Protein 6VYI (pdb70)

Foldseek 3Di:
DDPDDDADDCPDQVRPNPPPPVVVVVVVVVLCVVCVVVLVVCCVVVVVDPPPPPVVVVCVVDPVAQVLVVLLVCVVVLLVQLLVLLLVVLPPDQDPVRSVVSLVVSLVCLQPVLLCVLLPDDRYALVSSLVSNVLSVLVSLQSLLVVVVLVVLSVVCVVVVVVVFDHRSVQSDPVNSVVSSLALFSHDDGDFDFDDAQPVVLLVVLVVLLSSLVVVLVCLCVPQPVVLLVVPLDAPVPDDPVVNVVSCVSRLPSLLVSVVSVQCSPQPSVNVSSCSVGGRPPSQQFDPLLQPLFVVSNVCTRGVRVNVSCVPRQQVVCVVVDHDNVVSVVVVLVVVLVSVCSSLCSSLVHDPCQLVVLSVVVVVLRVVLVPPDDRVRSSVSVVVCSSCGRSVSSVSSVSNSVSVPD/DDPDDDADDCPDQVRPNPPPPVVVVVVVVVLCVVCVVVLVVCCVVVVVDPPPPPVVVVCVVDPVAQVLVVLLVCVVVLLVQLLVLLLVVLPPDQDPVRSVVSLVVSLVCLQPVLLCVLLPDDRYALVSSLVSNVLSVLVSLQSLLVVVVLVVLSVVCVVVVVVVFDHRSVQSDPVNSVVSSLALFSHDDGDFDFDDAQPVVLLVVLVVLLSSLVVVLVCLCVPQPVVLLVVPLDAPVPDDPVVNVVSCVSRLPSLLVSVVSVQCSPQPSVNVSSCSVGGRPPSQQFDPLLQPLFVVSNVCTRGVRVNVSCVPRQQVVCVVVDHDNVVSVVVVLVVVLVSVCSSLCSSLVHDPCQLVVLSVVVVVLRVVLVPPDDRVRSSVSVVVCSSCGRSVSSVSSVSNSVSVPD

InterPro domains:
  IPR004299 Membrane bound O-acyl transferase, MBOAT [PF03062] (155-474)
  IPR014371 Sterol O-acyltransferase, ACAT/DAG/ARE types [PIRSF000439] (67-479)
  IPR014371 Sterol O-acyltransferase, ACAT/DAG/ARE types [PTHR10408] (58-481)
  IPR027251 Diacylglycerol O-acyltransferase 1 [PIRSF500231] (67-482)

Organism: Homo sapiens (NCBI:txid9606)

Sequence (812 aa):
LRCHRLQDSLFSSDSGFSNYRGILNWCVVMLILSNARLFLENLIKYGILVDPIQVVSLFLKDPYSWPAPCLVIAANVFAVAAFQVEKRLAVGALTEQAGLLLHVANLATILCFPAAVVLLVESITPVGSLLALMAHTILFLKLFSYRDVNSWCRRARAKAASAHTVSYPDNLTYRDLYYFLFAPTLCYELNFPRSPRIRKRFLLRRILEMLFFTQLQVGLIQQWMVPTIQNSMKPFKDMDYSRIIERLLKLAVPNHLIWLIFFYWLFHSCLNAVAELMQFGDREFYRDWWNSESVTYFWQNWNIPVHKWCIRHFYKPMLRRGSSKWMARTGVFLASAFFHEYLVSVPLRMFRLWAFTGMMAQIPLAWFVGRFFQGNYGNAAVWLSLIIGQPIAVLMYVHDYYVLNYLRCHRLQDSLFSSDSGFSNYRGILNWCVVMLILSNARLFLENLIKYGILVDPIQVVSLFLKDPYSWPAPCLVIAANVFAVAAFQVEKRLAVGALTEQAGLLLHVANLATILCFPAAVVLLVESITPVGSLLALMAHTILFLKLFSYRDVNSWCRRARAKAASAHTVSYPDNLTYRDLYYFLFAPTLCYELNFPRSPRIRKRFLLRRILEMLFFTQLQVGLIQQWMVPTIQNSMKPFKDMDYSRIIERLLKLAVPNHLIWLIFFYWLFHSCLNAVAELMQFGDREFYRDWWNSESVTYFWQNWNIPVHKWCIRHFYKPMLRRGSSKWMARTGVFLASAFFHEYLVSVPLRMFRLWAFTGMMAQIPLAWFVGRFFQGNYGNAAVWLSLIIGQPIAVLMYVHDYYVLNY

Secondary structure (DSSP, 8-state):
--S------TTSGGG-----TTHHHHHHHHHHHHHHHHHHHHHHHHHTS-HHHHHHHHHHHSTTSSHHHHHHHHHHHHHHHHHHHHHHHTTTSS-HHHHHHHHHHHHHHHHHHHHHHHHT-SS--HHHHHHHHHHHHHHHHHHHHHHHHHHHHHHHHHHHTT-----STT---HHHHHHHHTSS-SS--SS----S---HHHHHHHHHHHHHHHHHHHHHIIIIIHHHHHHT---TTTS-HHHHHHHHHHHHHHHHHHHHHHHHIIIIIIHHHHHHHTT----------TT-SSHHHHHTTSSHHHHHHHIIIIIHHHHHSS--HHHHHHHHHHHHHHHHHHHHTTTT-----HHHHHHHHHHHHHHHHHHH--HHHHHHHHHHHHHTTTHHHHHHHHHHHHHTT-/--S------TTSGGG-----TTHHHHHHHHHHHHHHHHHHHHHHHHHTS-HHHHHHHHHHHSTTSSHHHHHHHHHHHHHHHHHHHHHHHTTTSS-HHHHHHHHHHHHHHHHHHHHHHHHT-SS--HHHHHHHHHHHHHHHHHHHHHHHHHHHHHHHHHHHTT-----STT---HHHHHHHHTSS-SS--SS----S---HHHHHHHHHHHHHHHHHHHHHIIIIIHHHHHHT---TTTS-HHHHHHHHHHHHHHHHHHHHHHHHIIIIIIHHHHHHHTT----------TT-SSHHHHHTTSSHHHHHHHIIIIIHHHHHSS--HHHHHHHHHHHHHHHHHHHHTTTT-----HHHHHHHHHHHHHHHHHHH--HHHHHHHHHHHHHTTTHHHHHHHHHHHHHTT-

Nearest PDB structures (foldseek):
  8esm-assembly1_A  TM=9.945E-01  e=7.321E-53  Homo sapiens
  6vz1-assembly1_B  TM=9.970E-01  e=2.046E-52  Homo sapiens
  6vp0-assembly1_E  TM=9.906E-01  e=4.672E-51  Homo sapiens
  6vum-assembly1_A  TM=7.685E-01  e=9.553E-13  Homo sapiens
  6l47-assembly1_B  TM=7.567E-01  e=2.042E-12  Homo sapiens

B-factor: mean 53.52, std 20.08, range [26.06, 121.38]

GO terms:
  GO:0004144 diacylglycerol O-acyltransferase activity (F, IDA)
  GO:0019432 triglyceride biosynthetic process (P, IDA)
  GO:0016020 membrane (C, IDA)
  GO:0046339 diacylglycerol metabolic process (P, IDA)
  GO:0006640 monoacylglycerol biosynthetic process (P, IDA)
  GO:0004144 diacylglycerol O-acyltransferase activity (F, EXP)
  GO:0050252 retinol O-fatty-acyltransferase activity (F, EXP)
  GO:0016746 acyltransferase activity (F, TAS)
  GO:0004144 diacylglycerol O-acyltransferase activity (F, TAS)
  GO:0006641 triglyceride metabolic process (P, TAS)
  GO:0035579 specific granule membrane (C, TAS)
  GO:0005789 endoplasmic reticulum membrane (C, TAS)
  GO:0005886 plasma membrane (C, TAS)
  GO:0042802 identical protein binding (F, IPI)
  GO:0005515 protein binding (F, IPI)
  GO:0034379 very-low-density lipoprotein particle assembly (P, IMP)
  GO:0006869 lipid transport (P, IMP)

Structure (mmCIF, N/CA/C/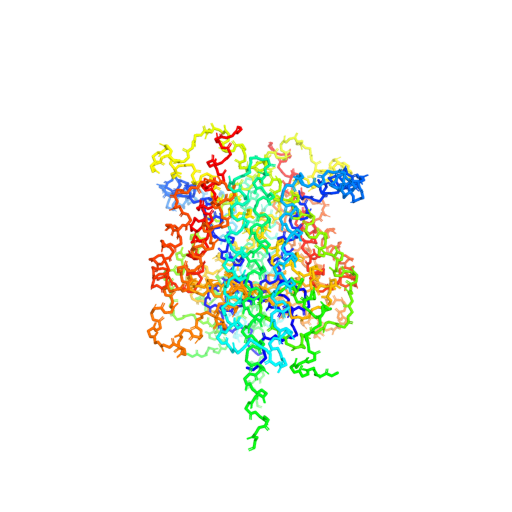O backbone):
data_6VYI
#
_entry.id   6VYI
#
_cell.length_a   1.00
_cell.length_b   1.00
_cell.length_c   1.00
_cell.angle_alpha   90.00
_cell.angle_beta   90.00
_cell.angle_gamma   90.00
#
_symmetry.space_group_name_H-M   'P 1'
#
loop_
_entity.id
_entity.type
_entity.pdbx_description
1 polymer 'Diacylglycerol O-acyltransferase 1'
2 non-polymer '[(2~{R})-1-[2-azanylethoxy(oxidanyl)phosphoryl]oxy-3-hexadecanoyloxy-propan-2-yl] (~{Z})-octadec-9-enoate'
#
loop_
_atom_site.group_PDB
_atom_site.id
_atom_site.type_symbol
_atom_site.label_atom_id
_atom_site.label_alt_id
_atom_site.label_comp_id
_atom_site.label_asym_id
_atom_site.label_entity_id
_atom_site.label_seq_id
_atom_site.pdbx_PDB_ins_code
_atom_site.Cartn_x
_atom_site.Cartn_y
_atom_site.Cartn_z
_atom_site.occupancy
_atom_site.B_iso_or_equiv
_atom_site.auth_seq_id
_atom_site.auth_comp_id
_atom_site.auth_asym_id
_atom_site.auth_atom_id
_atom_site.pdbx_PDB_model_num
ATOM 1 N N . LEU A 1 66 ? 84.291 92.430 79.371 1.00 76.44 66 LEU A N 1
ATOM 2 C CA . LEU A 1 66 ? 85.391 91.603 78.886 1.00 76.44 66 LEU A CA 1
ATOM 3 C C . LEU A 1 66 ? 85.586 90.397 79.798 1.00 76.44 66 LEU A C 1
ATOM 4 O O . LEU A 1 66 ? 84.749 89.498 79.836 1.00 76.44 66 LEU A O 1
ATOM 9 N N . ARG A 1 67 ? 86.698 90.390 80.531 1.00 72.69 67 ARG A N 1
ATOM 10 C CA . ARG A 1 67 ? 86.997 89.354 81.517 1.00 72.69 67 ARG A CA 1
ATOM 11 C C . ARG A 1 67 ? 87.290 90.061 82.829 1.00 72.69 67 ARG A C 1
ATOM 12 O O . ARG A 1 67 ? 88.262 90.815 82.923 1.00 72.69 67 ARG A O 1
ATOM 20 N N . CYS A 1 68 ? 86.455 89.822 83.836 1.00 59.05 68 CYS A N 1
ATOM 21 C CA . CYS A 1 68 ? 86.576 90.561 85.082 1.00 59.05 68 CYS A CA 1
ATOM 22 C C . CYS A 1 68 ? 87.799 90.167 85.898 1.00 59.05 68 CYS A C 1
ATOM 23 O O . CYS A 1 68 ? 88.110 90.855 86.873 1.00 59.05 68 CYS A O 1
ATOM 26 N N . HIS A 1 69 ? 88.506 89.103 85.528 1.00 49.67 69 HIS A N 1
ATOM 27 C CA . HIS A 1 69 ? 89.631 88.607 86.313 1.00 49.67 69 HIS A CA 1
ATOM 28 C C . HIS A 1 69 ? 90.856 88.473 85.423 1.00 49.67 69 HIS A C 1
ATOM 29 O O . HIS A 1 69 ? 90.883 87.631 84.522 1.00 49.67 69 HIS A O 1
ATOM 36 N N . ARG A 1 70 ? 91.865 89.290 85.683 1.00 47.41 70 ARG A N 1
ATOM 37 C CA . ARG A 1 70 ? 93.148 89.168 85.017 1.00 47.41 70 ARG A CA 1
ATOM 38 C C . ARG A 1 70 ? 94.051 88.271 85.854 1.00 47.41 70 ARG A C 1
ATOM 39 O O . ARG A 1 70 ? 93.601 87.601 86.782 1.00 47.41 70 ARG A O 1
ATOM 47 N N . LEU A 1 71 ? 95.336 88.247 85.534 1.00 42.35 71 LEU A N 1
ATOM 48 C CA . LEU A 1 71 ? 96.331 87.494 86.287 1.00 42.35 71 LEU A CA 1
ATOM 49 C C . LEU A 1 71 ? 97.382 88.500 86.736 1.00 42.35 71 LEU A C 1
ATOM 50 O O . LEU A 1 71 ? 98.334 88.783 86.008 1.00 42.35 71 LEU A O 1
ATOM 55 N N . GLN A 1 72 ? 97.202 89.053 87.935 1.00 40.29 72 GLN A N 1
ATOM 56 C CA . GLN A 1 72 ? 98.072 90.116 88.418 1.00 40.29 72 GLN A CA 1
ATOM 57 C C . GLN A 1 72 ? 98.488 89.883 89.860 1.00 40.29 72 GLN A C 1
ATOM 58 O O . GLN A 1 72 ? 98.266 88.802 90.404 1.00 40.29 72 GLN A O 1
ATOM 64 N N . ASP A 1 73 ? 99.104 90.883 90.481 1.00 40.15 73 ASP A N 1
ATOM 65 C CA . ASP A 1 73 ? 99.628 90.762 91.830 1.00 40.15 73 ASP A CA 1
ATOM 66 C C . ASP A 1 73 ? 99.131 91.910 92.691 1.00 40.15 73 ASP A C 1
ATOM 67 O O . ASP A 1 73 ? 98.751 92.970 92.194 1.00 40.15 73 ASP A O 1
ATOM 72 N N . SER A 1 74 ? 99.131 91.682 93.997 1.00 31.88 74 SER A N 1
ATOM 73 C CA . SER A 1 74 ? 98.728 92.719 94.924 1.00 31.88 74 SER A CA 1
ATOM 74 C C . SER A 1 74 ? 99.733 93.856 94.889 1.00 31.88 74 SER A C 1
ATOM 75 O O . SER A 1 74 ? 100.918 93.653 94.640 1.00 31.88 74 SER A O 1
ATOM 78 N N . LEU A 1 75 ? 99.250 95.067 95.146 1.00 27.64 75 LEU A N 1
ATOM 79 C CA . LEU A 1 75 ? 100.107 96.235 95.008 1.00 27.64 75 LEU A CA 1
ATOM 80 C C . LEU A 1 75 ? 101.252 96.226 96.006 1.00 27.64 75 LEU A C 1
ATOM 81 O O . LEU A 1 75 ? 102.351 96.679 95.682 1.00 27.64 75 LEU A O 1
ATOM 86 N N . PHE A 1 76 ? 101.032 95.716 97.209 1.00 29.37 76 PHE A N 1
ATOM 87 C CA . PHE A 1 76 ? 102.097 95.675 98.196 1.00 29.37 76 PHE A CA 1
ATOM 88 C C . PHE A 1 76 ? 103.102 94.569 97.940 1.00 29.37 76 PHE A C 1
ATOM 89 O O . PHE A 1 76 ? 104.081 94.471 98.677 1.00 29.37 76 PHE A O 1
ATOM 97 N N . SER A 1 77 ? 102.886 93.727 96.942 1.00 33.88 77 SER A N 1
ATOM 98 C CA . SER A 1 77 ? 103.795 92.621 96.714 1.00 33.88 77 SER A CA 1
ATOM 99 C C . SER A 1 77 ? 105.064 93.106 96.038 1.00 33.88 77 SER A C 1
ATOM 100 O O . SER A 1 77 ? 105.079 94.133 95.360 1.00 33.88 77 SER A O 1
ATOM 103 N N . SER A 1 78 ? 106.141 92.350 96.234 1.00 40.07 78 SER A N 1
ATOM 104 C CA . SER A 1 78 ? 107.425 92.742 95.674 1.00 40.07 78 SER A CA 1
ATOM 105 C C . SER A 1 78 ? 107.392 92.698 94.157 1.00 40.07 78 SER A C 1
ATOM 106 O O . SER A 1 78 ? 107.766 93.665 93.486 1.00 40.07 78 SER A O 1
ATOM 109 N N . ASP A 1 79 ? 106.934 91.591 93.600 1.00 41.85 79 ASP A N 1
ATOM 110 C CA . ASP A 1 79 ? 106.950 91.376 92.165 1.00 41.85 79 ASP A CA 1
ATOM 111 C C . ASP A 1 79 ? 105.850 92.118 91.437 1.00 41.85 79 ASP A C 1
ATOM 112 O O . ASP A 1 79 ? 105.580 91.809 90.274 1.00 41.85 79 ASP A O 1
ATOM 117 N N . SER A 1 80 ? 105.206 93.086 92.079 1.00 35.59 80 SER A N 1
ATOM 118 C CA . SER A 1 80 ? 104.167 93.854 91.412 1.00 35.59 80 SER A CA 1
ATOM 119 C C . SER A 1 80 ? 104.712 95.106 90.751 1.00 35.59 80 SER A C 1
ATOM 120 O O . SER A 1 80 ? 104.255 95.483 89.668 1.00 35.59 80 SER A O 1
ATOM 123 N N . GLY A 1 81 ? 105.677 95.758 91.386 1.00 34.59 81 GLY A N 1
ATOM 124 C CA . GLY A 1 81 ? 106.251 96.968 90.843 1.00 34.59 81 GLY A CA 1
ATOM 125 C C . GLY A 1 81 ? 105.251 98.097 90.770 1.00 34.59 81 GLY A C 1
ATOM 126 O O . GLY A 1 81 ? 105.076 98.712 89.716 1.00 34.59 81 GLY A O 1
ATOM 127 N N . PHE A 1 82 ? 104.575 98.380 91.879 1.00 29.01 82 PHE A N 1
ATOM 128 C CA . PHE A 1 82 ? 103.614 99.477 91.877 1.00 29.01 82 PHE A CA 1
ATOM 129 C C . PHE A 1 82 ? 104.316 100.816 92.077 1.00 29.01 82 PHE A C 1
ATOM 130 O O . PHE A 1 82 ? 104.345 101.658 91.173 1.00 29.01 82 PHE A O 1
ATOM 138 N N . SER A 1 83 ? 104.908 101.013 93.253 1.00 31.65 83 SER A N 1
ATOM 139 C CA . SER A 1 83 ? 105.703 102.196 93.563 1.00 31.65 83 SER A CA 1
ATOM 140 C C . SER A 1 83 ? 104.957 103.489 93.230 1.00 31.65 83 SER A C 1
ATOM 141 O O . SER A 1 83 ? 105.329 104.235 92.328 1.00 31.65 83 SER A O 1
ATOM 144 N N . ASN A 1 84 ? 103.853 103.712 93.931 1.00 28.68 84 ASN A N 1
ATOM 145 C CA . ASN A 1 84 ? 103.135 104.984 93.900 1.00 28.68 84 ASN A CA 1
ATOM 146 C C . ASN A 1 84 ? 102.651 105.313 95.299 1.00 28.68 84 ASN A C 1
ATOM 147 O O . ASN A 1 84 ? 101.494 105.668 95.515 1.00 28.68 84 ASN A O 1
ATOM 152 N N . TYR A 1 85 ? 103.535 105.166 96.277 1.00 28.48 85 TYR A N 1
ATOM 153 C CA . TYR A 1 85 ? 103.160 105.262 97.678 1.00 28.48 85 TYR A CA 1
ATOM 154 C C . TYR A 1 85 ? 103.201 106.682 98.210 1.00 28.48 85 TYR A C 1
ATOM 155 O O . TYR A 1 85 ? 103.393 106.877 99.412 1.00 28.48 85 TYR A O 1
ATOM 164 N N . ARG A 1 86 ? 103.022 107.682 97.361 1.00 29.89 86 ARG A N 1
ATOM 165 C CA . ARG A 1 86 ? 102.867 109.043 97.856 1.00 29.89 86 ARG A CA 1
ATOM 166 C C . ARG A 1 86 ? 101.521 109.135 98.540 1.00 29.89 86 ARG A C 1
ATOM 167 O O . ARG A 1 86 ? 100.500 109.344 97.895 1.00 29.89 86 ARG A O 1
ATOM 175 N N . GLY A 1 87 ? 101.517 109.052 99.855 1.00 29.20 87 GLY A N 1
ATOM 176 C CA . GLY A 1 87 ? 100.285 108.904 100.587 1.00 29.20 87 GLY A CA 1
ATOM 177 C C . GLY A 1 87 ? 100.607 108.065 101.790 1.00 29.20 87 GLY A C 1
ATOM 178 O O . GLY A 1 87 ? 99.884 108.060 102.784 1.00 29.20 87 GLY A O 1
ATOM 179 N N . ILE A 1 88 ? 101.722 107.349 101.700 1.00 30.98 88 ILE A N 1
ATOM 180 C CA . ILE A 1 88 ? 102.403 106.919 102.904 1.00 30.98 88 ILE A CA 1
ATOM 181 C C . ILE A 1 88 ? 103.269 108.044 103.433 1.00 30.98 88 ILE A C 1
ATOM 182 O O . ILE A 1 88 ? 103.699 108.000 104.586 1.00 30.98 88 ILE A O 1
ATOM 187 N N . LEU A 1 89 ? 103.541 109.052 102.608 1.00 32.33 89 LEU A N 1
ATOM 188 C CA . LEU A 1 89 ? 104.172 110.273 103.087 1.00 32.33 89 LEU A CA 1
ATOM 189 C C . LEU A 1 89 ? 103.142 111.211 103.686 1.00 32.33 89 LEU A C 1
ATOM 190 O O . LEU A 1 89 ? 103.306 111.680 104.813 1.00 32.33 89 LEU A O 1
ATOM 195 N N . ASN A 1 90 ? 102.076 111.502 102.944 1.00 32.21 90 ASN A N 1
ATOM 196 C CA . ASN A 1 90 ? 101.010 112.317 103.502 1.00 32.21 90 ASN A CA 1
ATOM 197 C C . ASN A 1 90 ? 100.475 111.721 104.788 1.00 32.21 90 ASN A C 1
ATOM 198 O O . ASN A 1 90 ? 100.033 112.455 105.669 1.00 32.21 90 ASN A O 1
ATOM 203 N N . TRP A 1 91 ? 100.516 110.401 104.928 1.00 32.67 91 TRP A N 1
ATOM 204 C CA . TRP A 1 91 ? 100.093 109.808 106.186 1.00 32.67 91 TRP A CA 1
ATOM 205 C C . TRP A 1 91 ? 101.051 110.164 107.307 1.00 32.67 91 TRP A C 1
ATOM 206 O O . TRP A 1 91 ? 100.622 110.483 108.417 1.00 32.67 91 TRP A O 1
ATOM 217 N N . CYS A 1 92 ? 102.352 110.104 107.044 1.00 37.13 92 CYS A N 1
ATOM 218 C CA . CYS A 1 92 ? 103.314 110.459 108.076 1.00 37.13 92 CYS A CA 1
ATOM 219 C C . CYS A 1 92 ? 103.202 111.926 108.444 1.00 37.13 92 CYS A C 1
ATOM 220 O O . CYS A 1 92 ? 103.345 112.287 109.612 1.00 37.13 92 CYS A O 1
ATOM 223 N N . VAL A 1 93 ? 102.920 112.787 107.473 1.00 34.52 93 VAL A N 1
ATOM 224 C CA . VAL A 1 93 ? 102.711 114.195 107.783 1.00 34.52 93 VAL A CA 1
ATOM 225 C C . VAL A 1 93 ? 101.459 114.375 108.627 1.00 34.52 93 VAL A C 1
ATOM 226 O O . VAL A 1 93 ? 101.465 115.101 109.625 1.00 34.52 93 VAL A O 1
ATOM 230 N N . VAL A 1 94 ? 100.364 113.727 108.235 1.00 32.39 94 VAL A N 1
ATOM 231 C CA . VAL A 1 94 ? 99.122 113.851 108.986 1.00 32.39 94 VAL A CA 1
ATOM 232 C C . VAL A 1 94 ? 99.314 113.374 110.412 1.00 32.39 94 VAL A C 1
ATOM 233 O O . VAL A 1 94 ? 98.833 114.000 111.356 1.00 32.39 94 VAL A O 1
ATOM 237 N N . MET A 1 95 ? 100.038 112.280 110.600 1.00 35.44 95 MET A N 1
ATOM 238 C CA . MET A 1 95 ? 100.190 111.742 111.942 1.00 35.44 95 MET A CA 1
ATOM 239 C C . MET A 1 95 ? 101.164 112.560 112.774 1.00 35.44 95 MET A C 1
ATOM 240 O O . MET A 1 95 ? 100.924 112.778 113.964 1.00 35.44 95 MET A O 1
ATOM 245 N N . LEU A 1 96 ? 102.261 113.030 112.180 1.00 37.06 96 LEU A N 1
ATOM 246 C CA . LEU A 1 96 ? 103.153 113.926 112.903 1.00 37.06 96 LEU A CA 1
ATOM 247 C C . LEU A 1 96 ? 102.416 115.175 113.347 1.00 37.06 96 LEU A C 1
ATOM 248 O O . LEU A 1 96 ? 102.582 115.630 114.481 1.00 37.06 96 LEU A O 1
ATOM 253 N N . ILE A 1 97 ? 101.580 115.733 112.476 1.00 37.80 97 ILE A N 1
ATOM 254 C CA . ILE A 1 97 ? 100.823 116.919 112.844 1.00 37.80 97 ILE A CA 1
ATOM 255 C C . ILE A 1 97 ? 99.815 116.593 113.934 1.00 37.80 97 ILE A C 1
ATOM 256 O O . ILE A 1 97 ? 99.723 117.299 114.935 1.00 37.80 97 ILE A O 1
ATOM 261 N N . LEU A 1 98 ? 99.057 115.513 113.774 1.00 37.36 98 LEU A N 1
ATOM 262 C CA . LEU A 1 98 ? 98.077 115.159 114.792 1.00 37.36 98 LEU A CA 1
ATOM 263 C C . LEU A 1 98 ? 98.731 114.894 116.135 1.00 37.36 98 LEU A C 1
ATOM 264 O O . LEU A 1 98 ? 98.102 115.085 117.177 1.00 37.36 98 LEU A O 1
ATOM 269 N N . SER A 1 99 ? 99.983 114.462 116.140 1.00 40.41 99 SER A N 1
ATOM 270 C CA . SER A 1 99 ? 100.632 114.128 117.393 1.00 40.41 99 SER A CA 1
ATOM 271 C C . SER A 1 99 ? 101.408 115.282 118.000 1.00 40.41 99 SER A C 1
ATOM 272 O O . SER A 1 99 ? 101.655 115.269 119.208 1.00 40.41 99 SER A O 1
ATOM 275 N N . ASN A 1 100 ? 101.805 116.275 117.208 1.00 45.49 100 ASN A N 1
ATOM 276 C CA . ASN A 1 100 ? 102.627 117.359 117.722 1.00 45.49 100 ASN A CA 1
ATOM 277 C C . ASN A 1 100 ? 102.042 118.741 117.487 1.00 45.49 100 ASN A C 1
ATOM 278 O O . ASN A 1 100 ? 102.719 119.728 117.762 1.00 45.49 100 ASN A O 1
ATOM 283 N N . ALA A 1 101 ? 100.806 118.855 117.016 1.00 52.99 101 ALA A N 1
ATOM 284 C CA . ALA A 1 101 ? 100.315 120.170 116.637 1.00 52.99 101 ALA A CA 1
ATOM 285 C C . ALA A 1 101 ? 99.961 121.018 117.846 1.00 52.99 101 ALA A C 1
ATOM 286 O O . ALA A 1 101 ? 100.245 122.218 117.860 1.00 52.99 101 ALA A O 1
ATOM 288 N N . ARG A 1 102 ? 99.319 120.436 118.857 1.00 62.73 102 ARG A N 1
ATOM 289 C CA . ARG A 1 102 ? 99.028 121.209 120.058 1.00 62.73 102 ARG A CA 1
ATOM 290 C C . ARG A 1 102 ? 100.313 121.743 120.668 1.00 62.73 102 ARG A C 1
ATOM 291 O O . ARG A 1 102 ? 100.443 122.944 120.934 1.00 62.73 102 ARG A O 1
ATOM 299 N N . LEU A 1 103 ? 101.287 120.862 120.865 1.00 60.27 103 LEU A N 1
ATOM 300 C CA . LEU A 1 103 ? 102.550 121.284 121.447 1.00 60.27 103 LEU A CA 1
ATOM 301 C C . LEU A 1 103 ? 103.288 122.253 120.540 1.00 60.27 103 LEU A C 1
ATOM 302 O O . LEU A 1 103 ? 104.007 123.123 121.029 1.00 60.27 103 LEU A O 1
ATOM 307 N N . PHE A 1 104 ? 103.096 122.152 119.225 1.00 56.61 104 PHE A N 1
ATOM 308 C CA . PHE A 1 104 ? 103.793 123.051 118.316 1.00 56.61 104 PHE A CA 1
ATOM 309 C C . PHE A 1 104 ? 103.188 124.443 118.335 1.00 56.61 104 PHE A C 1
ATOM 310 O O . PHE A 1 104 ? 103.918 125.433 118.323 1.00 56.61 104 PHE A O 1
ATOM 318 N N . LEU A 1 105 ? 101.863 124.546 118.366 1.00 63.43 105 LEU A N 1
ATOM 319 C CA . LEU A 1 105 ? 101.244 125.852 118.554 1.00 63.43 105 LEU A CA 1
ATOM 320 C C . LEU A 1 105 ? 101.637 126.449 119.898 1.00 63.43 105 LEU A C 1
ATOM 321 O O . LEU A 1 105 ? 101.896 127.655 119.998 1.00 63.43 105 LEU A O 1
ATOM 326 N N . GLU A 1 106 ? 101.704 125.616 120.939 1.00 70.55 106 GLU A N 1
ATOM 327 C CA . GLU A 1 106 ? 102.119 126.100 122.251 1.00 70.55 106 GLU A CA 1
ATOM 328 C C . GLU A 1 106 ? 103.534 126.660 122.207 1.00 70.55 106 GLU A C 1
ATOM 329 O O . GLU A 1 106 ? 103.770 127.807 122.599 1.00 70.55 106 GLU A O 1
ATOM 335 N N . ASN A 1 107 ? 104.488 125.871 121.712 1.00 71.24 107 ASN A N 1
ATOM 336 C CA . ASN A 1 107 ? 105.870 126.322 121.642 1.00 71.24 107 ASN A CA 1
ATOM 337 C C . ASN A 1 107 ? 106.067 127.432 120.626 1.00 71.24 107 ASN A C 1
ATOM 338 O O . ASN A 1 107 ? 107.059 128.157 120.712 1.00 71.24 107 ASN A O 1
ATOM 343 N N . LEU A 1 108 ? 105.150 127.596 119.677 1.00 74.12 108 LEU A N 1
ATOM 344 C CA . LEU A 1 108 ? 105.292 128.691 118.731 1.00 74.12 108 LEU A CA 1
ATOM 345 C C . LEU A 1 108 ? 104.806 129.998 119.331 1.00 74.12 108 LEU A C 1
ATOM 346 O O . LEU A 1 108 ? 105.446 131.038 119.148 1.00 74.12 108 LEU A O 1
ATOM 351 N N . ILE A 1 109 ? 103.689 129.974 120.058 1.00 79.35 109 ILE A N 1
ATOM 352 C CA . ILE A 1 109 ? 103.272 131.195 120.737 1.00 79.35 109 ILE A CA 1
ATOM 353 C C . ILE A 1 109 ? 104.231 131.523 121.873 1.00 79.35 109 ILE A C 1
ATOM 354 O O . ILE A 1 109 ? 104.489 132.698 122.155 1.00 79.35 109 ILE A O 1
ATOM 359 N N . LYS A 1 110 ? 104.806 130.507 122.515 1.00 82.01 110 LYS A N 1
ATOM 360 C CA . LYS A 1 110 ? 105.693 130.747 123.645 1.00 82.01 110 LYS A CA 1
ATOM 361 C C . LYS A 1 110 ? 107.088 131.175 123.210 1.00 82.01 110 LYS A C 1
ATOM 362 O O . LYS A 1 110 ? 107.731 131.961 123.912 1.00 82.01 110 LYS A O 1
ATOM 368 N N . TYR A 1 111 ? 107.580 130.675 122.078 1.00 88.11 111 TYR A N 1
ATOM 369 C CA . TYR A 1 111 ? 108.888 131.079 121.578 1.00 88.11 111 TYR A CA 1
ATOM 370 C C . TYR A 1 111 ? 108.814 132.134 120.489 1.00 88.11 111 TYR A C 1
ATOM 371 O O . TYR A 1 111 ? 109.728 132.955 120.377 1.00 88.11 111 TYR A O 1
ATOM 380 N N . GLY A 1 112 ? 107.762 132.132 119.677 1.00 91.62 112 GLY A N 1
ATOM 381 C CA . GLY A 1 112 ? 107.630 133.166 118.670 1.00 91.62 112 GLY A CA 1
ATOM 382 C C . GLY A 1 112 ? 107.309 134.539 119.210 1.00 91.62 112 GLY A C 1
ATOM 383 O O . GLY A 1 112 ? 107.518 135.534 118.509 1.00 91.62 112 GLY A O 1
ATOM 384 N N . ILE A 1 113 ? 106.804 134.614 120.445 1.00 98.31 113 ILE A N 1
ATOM 385 C CA . ILE A 1 113 ? 106.521 135.901 121.075 1.00 98.31 113 ILE A CA 1
ATOM 386 C C . ILE A 1 113 ? 107.785 136.634 121.488 1.00 98.31 113 ILE A C 1
ATOM 387 O O . ILE A 1 113 ? 107.713 137.806 121.881 1.00 98.31 113 ILE A O 1
ATOM 392 N N . LEU A 1 114 ? 108.942 135.984 121.400 1.00 104.84 114 LEU A N 1
ATOM 393 C CA . LEU A 1 114 ? 110.182 136.599 121.841 1.00 104.84 114 LEU A CA 1
ATOM 394 C C . LEU A 1 114 ? 110.631 137.683 120.864 1.00 104.84 114 LEU A C 1
ATOM 395 O O . LEU A 1 114 ? 110.091 137.841 119.765 1.00 104.84 114 LEU A O 1
ATOM 400 N N . VAL A 1 115 ? 111.647 138.432 121.287 1.00 117.29 115 VAL A N 1
ATOM 401 C CA . VAL A 1 115 ? 112.180 139.558 120.529 1.00 117.29 115 VAL A CA 1
ATOM 402 C C . VAL A 1 115 ? 113.539 139.175 119.954 1.00 117.29 115 VAL A C 1
ATOM 403 O O . VAL A 1 115 ? 114.411 140.028 119.754 1.00 117.29 115 VAL A O 1
ATOM 407 N N . ASP A 1 116 ? 113.710 137.880 119.675 1.00 121.38 116 ASP A N 1
ATOM 408 C CA . ASP A 1 116 ? 114.937 137.321 119.097 1.00 121.38 116 ASP A CA 1
ATOM 409 C C . ASP A 1 116 ? 115.569 138.131 117.967 1.00 121.38 116 ASP A C 1
ATOM 410 O O . ASP A 1 116 ? 116.773 138.408 118.054 1.00 121.38 116 ASP A O 1
ATOM 415 N N . PRO A 1 117 ? 114.844 138.544 116.893 1.00 120.83 117 PRO A N 1
ATOM 416 C CA . PRO A 1 117 ? 115.530 138.957 115.656 1.00 120.83 117 PRO A CA 1
ATOM 417 C C . PRO A 1 117 ? 116.569 140.056 115.815 1.00 120.83 117 PRO A C 1
ATOM 418 O O . PRO A 1 117 ? 117.740 139.853 115.483 1.00 120.83 117 PRO A O 1
ATOM 422 N N . ILE A 1 118 ? 116.163 141.219 116.327 1.00 120.84 118 ILE A N 1
ATOM 423 C CA . ILE A 1 118 ? 117.047 142.377 116.377 1.00 120.84 118 ILE A CA 1
ATOM 424 C C . ILE A 1 118 ? 117.791 142.489 117.697 1.00 120.84 118 ILE A C 1
ATOM 425 O O . ILE A 1 118 ? 118.708 143.314 117.815 1.00 120.84 118 ILE A O 1
ATOM 430 N N . GLN A 1 119 ? 117.438 141.677 118.692 1.00 120.20 119 GLN A N 1
ATOM 431 C CA . GLN A 1 119 ? 118.152 141.721 119.962 1.00 120.20 119 GLN A CA 1
ATOM 432 C C . GLN A 1 119 ? 119.429 140.890 119.919 1.00 120.20 119 GLN A C 1
ATOM 433 O O . GLN A 1 119 ? 120.461 141.312 120.453 1.00 120.20 119 GLN A O 1
ATOM 439 N N . VAL A 1 120 ? 119.386 139.716 119.285 1.00 120.20 120 VAL A N 1
ATOM 440 C CA . VAL A 1 120 ? 120.581 138.879 119.234 1.00 120.20 120 VAL A CA 1
ATOM 441 C C . VAL A 1 120 ? 121.629 139.487 118.309 1.00 120.20 120 VAL A C 1
ATOM 442 O O . VAL A 1 120 ? 122.831 139.408 118.589 1.00 120.20 120 VAL A O 1
ATOM 446 N N . VAL A 1 121 ? 121.205 140.132 117.221 1.00 119.52 121 VAL A N 1
ATOM 447 C CA . VAL A 1 121 ? 122.164 140.764 116.322 1.00 119.52 121 VAL A CA 1
ATOM 448 C C . VAL A 1 121 ? 122.835 141.948 117.004 1.00 119.52 121 VAL A C 1
ATOM 449 O O . VAL A 1 121 ? 124.055 142.125 116.911 1.00 119.52 121 VAL A O 1
ATOM 453 N N . SER A 1 122 ? 122.054 142.777 117.696 1.00 119.38 122 SER A N 1
ATOM 454 C CA . SER A 1 122 ? 122.642 143.891 118.429 1.00 119.38 122 SER A CA 1
ATOM 455 C C . SER A 1 122 ? 123.542 143.392 119.549 1.00 119.38 122 SER A C 1
ATOM 456 O O . SER A 1 122 ? 124.571 144.007 119.849 1.00 119.38 122 SER A O 1
ATOM 459 N N . LEU A 1 123 ? 123.178 142.272 120.176 1.00 118.78 123 LEU A N 1
ATOM 460 C CA . LEU A 1 123 ? 124.010 141.728 121.242 1.00 118.78 123 LEU A CA 1
ATOM 461 C C . LEU A 1 123 ? 125.340 141.225 120.698 1.00 118.78 123 LEU A C 1
ATOM 462 O O . LEU A 1 123 ? 126.388 141.423 121.323 1.00 118.78 123 LEU A O 1
ATOM 467 N N . PHE A 1 124 ? 125.319 140.570 119.537 1.00 115.68 124 PHE A N 1
ATOM 468 C CA . PHE A 1 124 ? 126.565 140.152 118.906 1.00 115.68 124 PHE A CA 1
ATOM 469 C C . PHE A 1 124 ? 127.399 141.357 118.493 1.00 115.68 124 PHE A C 1
ATOM 470 O O . PHE A 1 124 ? 128.620 141.373 118.693 1.00 115.68 124 PHE A O 1
ATOM 478 N N . LEU A 1 125 ? 126.759 142.378 117.920 1.00 117.80 125 LEU A N 1
ATOM 479 C CA . LEU A 1 125 ? 127.480 143.583 117.536 1.00 117.80 125 LEU A CA 1
ATOM 480 C C . LEU A 1 125 ? 127.994 144.354 118.741 1.00 117.80 125 LEU A C 1
ATOM 481 O O . LEU A 1 125 ? 128.874 145.206 118.587 1.00 117.80 125 LEU A O 1
ATOM 486 N N . LYS A 1 126 ? 127.455 144.088 119.931 1.00 117.46 126 LYS A N 1
ATOM 487 C CA . LYS A 1 126 ? 127.975 144.731 121.131 1.00 117.46 126 LYS A CA 1
ATOM 488 C C . LYS A 1 126 ? 129.398 144.276 121.420 1.00 117.46 126 LYS A C 1
ATOM 489 O O . LYS A 1 126 ? 130.244 145.081 121.827 1.00 117.46 126 LYS A O 1
ATOM 495 N N . ASP A 1 127 ? 129.686 142.993 121.212 1.00 118.23 127 ASP A N 1
ATOM 496 C CA . ASP A 1 127 ? 131.011 142.435 121.486 1.00 118.23 127 ASP A CA 1
ATOM 497 C C . ASP A 1 127 ? 131.464 141.517 120.359 1.00 118.23 127 ASP A C 1
ATOM 498 O O . ASP A 1 127 ? 131.510 140.290 120.511 1.00 118.23 127 ASP A O 1
ATOM 503 N N . PRO A 1 128 ? 131.822 142.078 119.207 1.00 118.65 128 PRO A N 1
ATOM 504 C CA . PRO A 1 128 ? 132.621 141.315 118.245 1.00 118.65 128 PRO A CA 1
ATOM 505 C C . PRO A 1 128 ? 133.958 140.937 118.862 1.00 118.65 128 PRO A C 1
ATOM 506 O O . PRO A 1 128 ? 134.367 141.460 119.900 1.00 118.65 128 PRO A O 1
ATOM 510 N N . TYR A 1 129 ? 134.643 140.006 118.200 1.00 115.71 129 TYR A N 1
ATOM 511 C CA . TYR A 1 129 ? 135.783 139.243 118.706 1.00 115.71 129 TYR A CA 1
ATOM 512 C C . TYR A 1 129 ? 135.359 138.272 119.798 1.00 115.71 129 TYR A C 1
ATOM 513 O O . TYR A 1 129 ? 136.182 137.471 120.255 1.00 115.71 129 TYR A O 1
ATOM 522 N N . SER A 1 130 ? 134.104 138.316 120.228 1.00 108.14 130 SER A N 1
ATOM 523 C CA . SER A 1 130 ? 133.479 137.292 121.042 1.00 108.14 130 SER A CA 1
ATOM 524 C C . SER A 1 130 ? 132.421 136.612 120.190 1.00 108.14 130 SER A C 1
ATOM 525 O O . SER A 1 130 ? 132.066 137.096 119.112 1.00 108.14 130 SER A O 1
ATOM 528 N N . TRP A 1 131 ? 131.906 135.489 120.688 1.00 97.04 131 TRP A N 1
ATOM 529 C CA . TRP A 1 131 ? 131.101 134.598 119.864 1.00 97.04 131 TRP A CA 1
ATOM 530 C C . TRP A 1 131 ? 131.924 134.253 118.631 1.00 97.04 131 TRP A C 1
ATOM 531 O O . TRP A 1 131 ? 131.595 134.694 117.524 1.00 97.04 131 TRP A O 1
ATOM 542 N N . PRO A 1 132 ? 133.011 133.494 118.778 1.00 81.62 132 PRO A N 1
ATOM 543 C CA . PRO A 1 132 ? 133.936 133.312 117.653 1.00 81.62 132 PRO A CA 1
ATOM 544 C C . PRO A 1 132 ? 133.352 132.547 116.481 1.00 81.62 132 PRO A C 1
ATOM 545 O O . PRO A 1 132 ? 133.944 132.586 115.398 1.00 81.62 132 PRO A O 1
ATOM 549 N N . ALA A 1 133 ? 132.217 131.863 116.639 1.00 75.49 133 ALA A N 1
ATOM 550 C CA . ALA A 1 133 ? 131.673 131.121 115.504 1.00 75.49 133 ALA A CA 1
ATOM 551 C C . ALA A 1 133 ? 131.044 132.047 114.472 1.00 75.49 133 ALA A C 1
ATOM 552 O O . ALA A 1 133 ? 131.382 131.927 113.279 1.00 75.49 133 ALA A O 1
ATOM 554 N N . PRO A 1 134 ? 130.144 132.969 114.825 1.00 76.77 134 PRO A N 1
ATOM 555 C CA . PRO A 1 134 ? 129.746 133.970 113.830 1.00 76.77 134 PRO A CA 1
ATOM 556 C C . PRO A 1 134 ? 130.911 134.806 113.354 1.00 76.77 134 PRO A C 1
ATOM 557 O O . PRO A 1 134 ? 130.921 135.230 112.196 1.00 76.77 134 PRO A O 1
ATOM 561 N N . CYS A 1 135 ? 131.909 135.044 114.204 1.00 76.80 135 CYS A N 1
ATOM 562 C CA . CYS A 1 135 ? 133.100 135.752 113.750 1.00 76.80 135 CYS A CA 1
ATOM 563 C C . CYS A 1 135 ? 133.772 135.002 112.606 1.00 76.80 135 CYS A C 1
ATOM 564 O O . CYS A 1 135 ? 134.142 135.597 111.590 1.00 76.80 135 CYS A O 1
ATOM 567 N N . LEU A 1 136 ? 133.921 133.684 112.749 1.00 67.42 136 LEU A N 1
ATOM 568 C CA . LEU A 1 136 ? 134.501 132.869 111.689 1.00 67.42 136 LEU A CA 1
ATOM 569 C C . LEU A 1 136 ? 133.645 132.913 110.434 1.00 67.42 136 LEU A C 1
ATOM 570 O O . LEU A 1 136 ? 134.157 133.043 109.314 1.00 67.42 136 LEU A O 1
ATOM 575 N N . VAL A 1 137 ? 132.332 132.771 110.603 1.00 65.79 137 VAL A N 1
ATOM 576 C CA . VAL A 1 137 ? 131.449 132.734 109.443 1.00 65.79 137 VAL A CA 1
ATOM 577 C C . VAL A 1 137 ? 131.520 134.048 108.683 1.00 65.79 137 VAL A C 1
ATOM 578 O O . VAL A 1 137 ? 131.482 134.070 107.449 1.00 65.79 137 VAL A O 1
ATOM 582 N N . ILE A 1 138 ? 131.659 135.161 109.400 1.00 64.90 138 ILE A N 1
ATOM 583 C CA . ILE A 1 138 ? 131.773 136.452 108.734 1.00 64.90 138 ILE A CA 1
ATOM 584 C C . ILE A 1 138 ? 133.148 136.611 108.105 1.00 64.90 138 ILE A C 1
ATOM 585 O O . ILE A 1 138 ? 133.286 137.209 107.034 1.00 64.90 138 ILE A O 1
ATOM 590 N N . ALA A 1 139 ? 134.184 136.076 108.748 1.00 60.58 139 ALA A N 1
ATOM 591 C CA . ALA A 1 139 ? 135.523 136.175 108.184 1.00 60.58 139 ALA A CA 1
ATOM 592 C C . ALA A 1 139 ? 135.677 135.346 106.922 1.00 60.58 139 ALA A C 1
ATOM 593 O O . ALA A 1 139 ? 136.590 135.608 106.135 1.00 60.58 139 ALA A O 1
ATOM 595 N N . ALA A 1 140 ? 134.819 134.346 106.722 1.00 58.04 140 ALA A N 1
ATOM 596 C CA . ALA A 1 140 ? 134.835 133.596 105.468 1.00 58.04 140 ALA A CA 1
ATOM 597 C C . ALA A 1 140 ? 134.686 134.497 104.248 1.00 58.04 140 ALA A C 1
ATOM 598 O O . ALA A 1 140 ? 135.129 134.126 103.150 1.00 58.04 140 ALA A O 1
ATOM 600 N N . ASN A 1 141 ? 134.068 135.667 104.409 1.00 57.28 141 ASN A N 1
ATOM 601 C CA . ASN A 1 141 ? 133.967 136.599 103.296 1.00 57.28 141 ASN A CA 1
ATOM 602 C C . ASN A 1 141 ? 135.339 137.020 102.803 1.00 57.28 141 ASN A C 1
ATOM 603 O O . ASN A 1 141 ? 135.491 137.373 101.633 1.00 57.28 141 ASN A O 1
ATOM 608 N N . VAL A 1 142 ? 136.350 136.981 103.669 1.00 56.84 142 VAL A N 1
ATOM 609 C CA . VAL A 1 142 ? 137.700 137.321 103.233 1.00 56.84 142 VAL A CA 1
ATOM 610 C C . VAL A 1 142 ? 138.184 136.322 102.193 1.00 56.84 142 VAL A C 1
ATOM 611 O O . VAL A 1 142 ? 138.735 136.700 101.157 1.00 56.84 142 VAL A O 1
ATOM 615 N N . PHE A 1 143 ? 137.974 135.033 102.445 1.00 56.58 143 PHE A N 1
ATOM 616 C CA . PHE A 1 143 ? 138.382 134.024 101.475 1.00 56.58 143 PHE A CA 1
ATOM 617 C C . PHE A 1 143 ? 137.544 134.107 100.211 1.00 56.58 143 PHE A C 1
ATOM 618 O O . PHE A 1 143 ? 138.057 133.919 99.100 1.00 56.58 143 PHE A O 1
ATOM 626 N N . ALA A 1 144 ? 136.250 134.383 100.362 1.00 54.07 144 ALA A N 1
ATOM 627 C CA . ALA A 1 144 ? 135.408 134.590 99.189 1.00 54.07 144 ALA A CA 1
ATOM 628 C C . ALA A 1 144 ? 135.968 135.695 98.308 1.00 54.07 144 ALA A C 1
ATOM 629 O O . ALA A 1 144 ? 136.192 135.502 97.106 1.00 54.07 144 ALA A O 1
ATOM 631 N N . VAL A 1 145 ? 136.213 136.862 98.900 1.00 55.51 145 VAL A N 1
ATOM 632 C CA . VAL A 1 145 ? 136.707 138.005 98.145 1.00 55.51 145 VAL A CA 1
ATOM 633 C C . VAL A 1 145 ? 138.093 137.725 97.591 1.00 55.51 145 VAL A C 1
ATOM 634 O O . VAL A 1 145 ? 138.429 138.171 96.496 1.00 55.51 145 VAL A O 1
ATOM 638 N N . ALA A 1 146 ? 138.916 136.977 98.320 1.00 56.72 146 ALA A N 1
ATOM 639 C CA . ALA A 1 146 ? 140.254 136.684 97.820 1.00 56.72 146 ALA A CA 1
ATOM 640 C C . ALA A 1 146 ? 140.198 135.809 96.578 1.00 56.72 146 ALA A C 1
ATOM 641 O O . ALA A 1 146 ? 140.943 136.036 95.616 1.00 56.72 146 ALA A O 1
ATOM 643 N N . ALA A 1 147 ? 139.322 134.805 96.576 1.00 57.66 147 ALA A N 1
ATOM 644 C CA . ALA A 1 147 ? 139.152 133.999 95.374 1.00 57.66 147 ALA A CA 1
ATOM 645 C C . ALA A 1 147 ? 138.613 134.841 94.231 1.00 57.66 147 ALA A C 1
ATOM 646 O O . ALA A 1 147 ? 139.099 134.755 93.097 1.00 57.66 147 ALA A O 1
ATOM 648 N N . PHE A 1 148 ? 137.606 135.665 94.510 1.00 59.02 148 PHE A N 1
ATOM 649 C CA . PHE A 1 148 ? 137.078 136.533 93.468 1.00 59.02 148 PHE A CA 1
ATOM 650 C C . PHE A 1 148 ? 138.145 137.467 92.931 1.00 59.02 148 PHE A C 1
ATOM 651 O O . PHE A 1 148 ? 138.149 137.781 91.740 1.00 59.02 148 PHE A O 1
ATOM 659 N N . GLN A 1 149 ? 139.057 137.913 93.790 1.00 61.92 149 GLN A N 1
ATOM 660 C CA . GLN A 1 149 ? 140.073 138.866 93.373 1.00 61.92 149 GLN A CA 1
ATOM 661 C C . GLN A 1 149 ? 141.111 138.199 92.495 1.00 61.92 149 GLN A C 1
ATOM 662 O O . GLN A 1 149 ? 141.484 138.738 91.452 1.00 61.92 149 GLN A O 1
ATOM 668 N N . VAL A 1 150 ? 141.593 137.023 92.894 1.00 61.55 150 VAL A N 1
ATOM 669 C CA . VAL A 1 150 ? 142.564 136.347 92.041 1.00 61.55 150 VAL A CA 1
ATOM 670 C C . VAL A 1 150 ? 141.923 135.964 90.715 1.00 61.55 150 VAL A C 1
ATOM 671 O O . VAL A 1 150 ? 142.576 136.013 89.665 1.00 61.55 150 VAL A O 1
ATOM 675 N N . GLU A 1 151 ? 140.630 135.642 90.718 1.00 63.63 151 GLU A N 1
ATOM 676 C CA . GLU A 1 151 ? 139.956 135.341 89.460 1.00 63.63 151 GLU A CA 1
ATOM 677 C C . GLU A 1 151 ? 139.854 136.580 88.582 1.00 63.63 151 GLU A C 1
ATOM 678 O O . GLU A 1 151 ? 140.374 136.606 87.463 1.00 63.63 151 GLU A O 1
ATOM 684 N N . LYS A 1 152 ? 139.194 137.626 89.079 1.00 67.37 152 LYS A N 1
ATOM 685 C CA . LYS A 1 152 ? 139.014 138.849 88.308 1.00 67.37 152 LYS A CA 1
ATOM 686 C C . LYS A 1 152 ? 140.334 139.506 87.942 1.00 67.37 152 LYS A C 1
ATOM 687 O O . LYS A 1 152 ? 140.365 140.339 87.030 1.00 67.37 152 LYS A O 1
ATOM 693 N N . ARG A 1 153 ? 141.420 139.161 88.626 1.00 71.43 153 ARG A N 1
ATOM 694 C CA . ARG A 1 153 ? 142.722 139.691 88.265 1.00 71.43 153 ARG A CA 1
ATOM 695 C C . ARG A 1 153 ? 143.376 138.863 87.173 1.00 71.43 153 ARG A C 1
ATOM 696 O O . ARG A 1 153 ? 143.916 139.428 86.219 1.00 71.43 153 ARG A O 1
ATOM 704 N N . LEU A 1 154 ? 143.331 137.536 87.270 1.00 69.62 154 LEU A N 1
ATOM 705 C CA . LEU A 1 154 ? 143.841 136.735 86.165 1.00 69.62 154 LEU A CA 1
ATOM 706 C C . LEU A 1 154 ? 142.862 136.655 85.009 1.00 69.62 154 LEU A C 1
ATOM 707 O O . LEU A 1 154 ? 143.167 136.012 84.000 1.00 69.62 154 LEU A O 1
ATOM 712 N N . ALA A 1 155 ? 141.700 137.292 85.128 1.00 72.30 155 ALA A N 1
ATOM 713 C CA . ALA A 1 155 ? 140.743 137.279 84.032 1.00 72.30 155 ALA A CA 1
ATOM 714 C C . ALA A 1 155 ? 141.246 138.073 82.840 1.00 72.30 155 ALA A C 1
ATOM 715 O O . ALA A 1 155 ? 140.837 137.804 81.706 1.00 72.30 155 ALA A O 1
ATOM 717 N N . VAL A 1 156 ? 142.125 139.046 83.064 1.00 75.89 156 VAL A N 1
ATOM 718 C CA . VAL A 1 156 ? 142.548 139.905 81.968 1.00 75.89 156 VAL A CA 1
ATOM 719 C C . VAL A 1 156 ? 144.017 139.706 81.608 1.00 75.89 156 VAL A C 1
ATOM 720 O O . VAL A 1 156 ? 144.324 139.247 80.504 1.00 75.89 156 VAL A O 1
ATOM 724 N N . GLY A 1 157 ? 144.938 140.037 82.507 1.00 77.46 157 GLY A N 1
ATOM 725 C CA . GLY A 1 157 ? 146.326 140.003 82.098 1.00 77.46 157 GLY A CA 1
ATOM 726 C C . GLY A 1 157 ? 147.346 139.351 83.004 1.00 77.46 157 GLY A C 1
ATOM 727 O O . GLY A 1 157 ? 148.407 138.932 82.532 1.00 77.46 157 GLY A O 1
ATOM 728 N N . ALA A 1 158 ? 147.055 139.242 84.291 1.00 77.54 158 ALA A N 1
ATOM 729 C CA . ALA A 1 158 ? 148.090 138.921 85.259 1.00 77.54 158 ALA A CA 1
ATOM 730 C C . ALA A 1 158 ? 147.934 137.493 85.757 1.00 77.54 158 ALA A C 1
ATOM 731 O O . ALA A 1 158 ? 146.938 136.820 85.487 1.00 77.54 158 ALA A O 1
ATOM 733 N N . LEU A 1 159 ? 148.951 137.033 86.490 1.00 76.29 159 LEU A N 1
ATOM 734 C CA . LEU A 1 159 ? 148.939 135.726 87.145 1.00 76.29 159 LEU A CA 1
ATOM 735 C C . LEU A 1 159 ? 148.732 134.601 86.128 1.00 76.29 159 LEU A C 1
ATOM 736 O O . LEU A 1 159 ? 147.662 134.001 86.027 1.00 76.29 159 LEU A O 1
ATOM 741 N N . THR A 1 160 ? 149.773 134.379 85.328 1.00 78.48 160 THR A N 1
ATOM 742 C CA . THR A 1 160 ? 149.820 133.204 84.466 1.00 78.48 160 THR A CA 1
ATOM 743 C C . THR A 1 160 ? 149.326 131.972 85.215 1.00 78.48 160 THR A C 1
ATOM 744 O O . THR A 1 160 ? 149.552 131.846 86.423 1.00 78.48 160 THR A O 1
ATOM 748 N N . GLU A 1 161 ? 148.646 131.069 84.505 1.00 75.73 161 GLU A N 1
ATOM 749 C CA . GLU A 1 161 ? 147.840 130.003 85.097 1.00 75.73 161 GLU A CA 1
ATOM 750 C C . GLU A 1 161 ? 148.493 129.330 86.297 1.00 75.73 161 GLU A C 1
ATOM 751 O O . GLU A 1 161 ? 147.800 128.961 87.248 1.00 75.73 161 GLU A O 1
ATOM 757 N N . GLN A 1 162 ? 149.816 129.170 86.272 1.00 75.61 162 GLN A N 1
ATOM 758 C CA . GLN A 1 162 ? 150.506 128.584 87.417 1.00 75.61 162 GLN A CA 1
ATOM 759 C C . GLN A 1 162 ? 150.342 129.455 88.656 1.00 75.61 162 GLN A C 1
ATOM 760 O O . GLN A 1 162 ? 150.010 128.961 89.740 1.00 75.61 162 GLN A O 1
ATOM 766 N N . ALA A 1 163 ? 150.558 130.762 88.509 1.00 71.72 163 ALA A N 1
ATOM 767 C CA . ALA A 1 163 ? 150.456 131.658 89.654 1.00 71.72 163 ALA A CA 1
ATOM 768 C C . ALA A 1 163 ? 149.032 131.716 90.189 1.00 71.72 163 ALA A C 1
ATOM 769 O O . ALA A 1 163 ? 148.817 131.686 91.406 1.00 71.72 163 ALA A O 1
ATOM 771 N N . GLY A 1 164 ? 148.046 131.804 89.297 1.00 70.15 164 GLY A N 1
ATOM 772 C CA . GLY A 1 164 ? 146.665 131.818 89.746 1.00 70.15 164 GLY A CA 1
ATOM 773 C C . GLY A 1 164 ? 146.265 130.524 90.427 1.00 70.15 164 GLY A C 1
ATOM 774 O O . GLY A 1 164 ? 145.557 130.533 91.437 1.00 70.15 164 GLY A O 1
ATOM 775 N N . LEU A 1 165 ? 146.717 129.393 89.888 1.00 67.35 165 LEU A N 1
ATOM 776 C CA . LEU A 1 165 ? 146.416 128.115 90.514 1.00 67.35 165 LEU A CA 1
ATOM 777 C C . LEU A 1 165 ? 147.057 128.020 91.892 1.00 67.35 165 LEU A C 1
ATOM 778 O O . LEU A 1 165 ? 146.461 127.469 92.822 1.00 67.35 165 LEU A O 1
ATOM 783 N N . LEU A 1 166 ? 148.265 128.565 92.052 1.00 66.33 166 LEU A N 1
ATOM 784 C CA . LEU A 1 166 ? 148.884 128.554 93.374 1.00 66.33 166 LEU A CA 1
ATOM 785 C C . LEU A 1 166 ? 148.129 129.446 94.346 1.00 66.33 166 LEU A C 1
ATOM 786 O O . LEU A 1 166 ? 147.930 129.072 95.506 1.00 66.33 166 LEU A O 1
ATOM 791 N N . LEU A 1 167 ? 147.719 130.633 93.902 1.00 64.48 167 LEU A N 1
ATOM 792 C CA . LEU A 1 167 ? 146.932 131.504 94.769 1.00 64.48 167 LEU A CA 1
ATOM 793 C C . LEU A 1 167 ? 145.635 130.832 95.190 1.00 64.48 167 LEU A C 1
ATOM 794 O O . LEU A 1 167 ? 145.229 130.920 96.354 1.00 64.48 167 LEU A O 1
ATOM 799 N N . HIS A 1 168 ? 144.984 130.131 94.266 1.00 61.63 168 HIS A N 1
ATOM 800 C CA . HIS A 1 168 ? 143.726 129.482 94.606 1.00 61.63 168 HIS A CA 1
ATOM 801 C C . HIS A 1 168 ? 143.943 128.285 95.520 1.00 61.63 168 HIS A C 1
ATOM 802 O O . HIS A 1 168 ? 143.134 128.036 96.417 1.00 61.63 168 HIS A O 1
ATOM 809 N N . VAL A 1 169 ? 145.022 127.531 95.318 1.00 61.30 169 VAL A N 1
ATOM 810 C CA . VAL A 1 169 ? 145.304 126.417 96.215 1.00 61.30 169 VAL A CA 1
ATOM 811 C C . VAL A 1 169 ? 145.617 126.928 97.612 1.00 61.30 169 VAL A C 1
ATOM 812 O O . VAL A 1 169 ? 145.183 126.346 98.612 1.00 61.30 169 VAL A O 1
ATOM 816 N N . ALA A 1 170 ? 146.367 128.024 97.709 1.00 59.23 170 ALA A N 1
ATOM 817 C CA . ALA A 1 170 ? 146.609 128.627 99.012 1.00 59.23 170 ALA A CA 1
ATOM 818 C C . ALA A 1 170 ? 145.306 129.067 99.656 1.00 59.23 170 ALA A C 1
ATOM 819 O O . ALA A 1 170 ? 145.078 128.816 100.843 1.00 59.23 170 ALA A O 1
ATOM 821 N N . ASN A 1 171 ? 144.428 129.706 98.882 1.00 56.78 171 ASN A N 1
ATOM 822 C CA . ASN A 1 171 ? 143.152 130.150 99.428 1.00 56.78 171 ASN A CA 1
ATOM 823 C C . ASN A 1 171 ? 142.317 128.976 99.913 1.00 56.78 171 ASN A C 1
ATOM 824 O O . ASN A 1 171 ? 141.699 129.046 100.977 1.00 56.78 171 ASN A O 1
ATOM 829 N N . LEU A 1 172 ? 142.296 127.881 99.158 1.00 52.91 172 LEU A N 1
ATOM 830 C CA . LEU A 1 172 ? 141.484 126.733 99.547 1.00 52.91 172 LEU A CA 1
ATOM 831 C C . LEU A 1 172 ? 142.041 126.061 100.794 1.00 52.91 172 LEU A C 1
ATOM 832 O O . LEU A 1 172 ? 141.304 125.791 101.753 1.00 52.91 172 LEU A O 1
ATOM 837 N N . ALA A 1 173 ? 143.342 125.770 100.799 1.00 55.29 173 ALA A N 1
ATOM 838 C CA . ALA A 1 173 ? 143.946 125.183 101.987 1.00 55.29 173 ALA A CA 1
ATOM 839 C C . ALA A 1 173 ? 143.773 126.085 103.195 1.00 55.29 173 ALA A C 1
ATOM 840 O O . ALA A 1 173 ? 143.643 125.595 104.319 1.00 55.29 173 ALA A O 1
ATOM 842 N N . THR A 1 174 ? 143.732 127.401 102.988 1.00 55.32 174 THR A N 1
ATOM 843 C CA . THR A 1 174 ? 143.504 128.297 104.111 1.00 55.32 174 THR A CA 1
ATOM 844 C C . THR A 1 174 ? 142.062 128.215 104.585 1.00 55.32 174 THR A C 1
ATOM 845 O O . THR A 1 174 ? 141.804 128.211 105.790 1.00 55.32 174 THR A O 1
ATOM 849 N N . ILE A 1 175 ? 141.110 128.137 103.652 1.00 52.17 175 ILE A N 1
ATOM 850 C CA . ILE A 1 175 ? 139.711 127.944 104.022 1.00 52.17 175 ILE A CA 1
ATOM 851 C C . ILE A 1 175 ? 139.556 126.695 104.866 1.00 52.17 175 ILE A C 1
ATOM 852 O O . ILE A 1 175 ? 138.706 126.634 105.759 1.00 52.17 175 ILE A O 1
ATOM 857 N N . LEU A 1 176 ? 140.360 125.676 104.593 1.00 52.23 176 LEU A N 1
ATOM 858 C CA . LEU A 1 176 ? 140.199 124.442 105.352 1.00 52.23 176 LEU A CA 1
ATOM 859 C C . LEU A 1 176 ? 140.934 124.483 106.687 1.00 52.23 176 LEU A C 1
ATOM 860 O O . LEU A 1 176 ? 140.422 123.973 107.688 1.00 52.23 176 LEU A O 1
ATOM 865 N N . CYS A 1 177 ? 142.122 125.079 106.734 1.00 57.55 177 CYS A N 1
ATOM 866 C CA . CYS A 1 177 ? 142.957 124.995 107.922 1.00 57.55 177 CYS A CA 1
ATOM 867 C C . CYS A 1 177 ? 142.802 126.169 108.874 1.00 57.55 177 CYS A C 1
ATOM 868 O O . CYS A 1 177 ? 143.297 126.091 110.000 1.00 57.55 177 CYS A O 1
ATOM 871 N N . PHE A 1 178 ? 142.151 127.244 108.472 1.00 57.80 178 PHE A N 1
ATOM 872 C CA . PHE A 1 178 ? 142.010 128.375 109.373 1.00 57.80 178 PHE A CA 1
ATOM 873 C C . PHE A 1 178 ? 140.885 128.177 110.382 1.00 57.80 178 PHE A C 1
ATOM 874 O O . PHE A 1 178 ? 141.106 128.386 111.580 1.00 57.80 178 PHE A O 1
ATOM 882 N N . PRO A 1 179 ? 139.673 127.793 109.967 1.00 56.93 179 PRO A N 1
ATOM 883 C CA . PRO A 1 179 ? 138.614 127.609 110.963 1.00 56.93 179 PRO A CA 1
ATOM 884 C C . PRO A 1 179 ? 138.877 126.440 111.879 1.00 56.93 179 PRO A C 1
ATOM 885 O O . PRO A 1 179 ? 138.503 126.498 113.052 1.00 56.93 179 PRO A O 1
ATOM 889 N N . ALA A 1 180 ? 139.513 125.379 111.386 1.00 56.85 180 ALA A N 1
ATOM 890 C CA . ALA A 1 180 ? 139.958 124.324 112.283 1.00 56.85 180 ALA A CA 1
ATOM 891 C C . ALA A 1 180 ? 140.879 124.883 113.355 1.00 56.85 180 ALA A C 1
ATOM 892 O O . ALA A 1 180 ? 140.731 124.568 114.540 1.00 56.85 180 ALA A O 1
ATOM 894 N N . ALA A 1 181 ? 141.823 125.735 112.959 1.00 58.38 181 ALA A N 1
ATOM 895 C CA . ALA A 1 181 ? 142.744 126.318 113.925 1.00 58.38 181 ALA A CA 1
ATOM 896 C C . ALA A 1 181 ? 142.002 127.171 114.942 1.00 58.38 181 ALA A C 1
ATOM 897 O O . ALA A 1 181 ? 142.187 127.011 116.152 1.00 58.38 181 ALA A O 1
ATOM 899 N N . VAL A 1 182 ? 141.150 128.080 114.469 1.00 58.47 182 VAL A N 1
ATOM 900 C CA . VAL A 1 182 ? 140.415 128.946 115.385 1.00 58.47 182 VAL A CA 1
ATOM 901 C C . VAL A 1 182 ? 139.564 128.118 116.333 1.00 58.47 182 VAL A C 1
ATOM 902 O O . VAL A 1 182 ? 139.470 128.415 117.528 1.00 58.47 182 VAL A O 1
ATOM 906 N N . VAL A 1 183 ? 138.949 127.057 115.824 1.00 57.98 183 VAL A N 1
ATOM 907 C CA . VAL A 1 183 ? 138.087 126.227 116.651 1.00 57.98 183 VAL A CA 1
ATOM 908 C C . VAL A 1 183 ? 138.894 125.527 117.729 1.00 57.98 183 VAL A C 1
ATOM 909 O O . VAL A 1 183 ? 138.519 125.529 118.906 1.00 57.98 183 VAL A O 1
ATOM 913 N N . LEU A 1 184 ? 140.014 124.917 117.348 1.00 59.36 184 LEU A N 1
ATOM 914 C CA . LEU A 1 184 ? 140.792 124.162 118.319 1.00 59.36 184 LEU A CA 1
ATOM 915 C C . LEU A 1 184 ? 141.474 125.081 119.322 1.00 59.36 184 LEU A C 1
ATOM 916 O O . LEU A 1 184 ? 141.507 124.782 120.520 1.00 59.36 184 LEU A O 1
ATOM 921 N N . LEU A 1 185 ? 142.001 126.214 118.865 1.00 61.77 185 LEU A N 1
ATOM 922 C CA . LEU A 1 185 ? 142.761 127.112 119.724 1.00 61.77 185 LEU A CA 1
ATOM 923 C C . LEU A 1 185 ? 141.899 128.185 120.370 1.00 61.77 185 LEU A C 1
ATOM 924 O O . LEU A 1 185 ? 142.398 129.275 120.669 1.00 61.77 185 LEU A O 1
ATOM 929 N N . VAL A 1 186 ? 140.620 127.911 120.591 1.00 63.61 186 VAL A N 1
ATOM 930 C CA . VAL A 1 186 ? 139.730 128.807 121.318 1.00 63.61 186 VAL A CA 1
ATOM 931 C C . VAL A 1 186 ? 138.830 127.954 122.196 1.00 63.61 186 VAL A C 1
ATOM 932 O O . VAL A 1 186 ? 138.292 126.938 121.746 1.00 63.61 186 VAL A O 1
ATOM 936 N N . GLU A 1 187 ? 138.678 128.354 123.457 1.00 71.33 187 GLU A N 1
ATOM 937 C CA . GLU A 1 187 ? 137.857 127.596 124.391 1.00 71.33 187 GLU A CA 1
ATOM 938 C C . GLU A 1 187 ? 136.442 128.132 124.524 1.00 71.33 187 GLU A C 1
ATOM 939 O O . GLU A 1 187 ? 135.576 127.418 125.038 1.00 71.33 187 GLU A O 1
ATOM 945 N N . SER A 1 188 ? 136.181 129.355 124.072 1.00 70.87 188 SER A N 1
ATOM 946 C CA . SER A 1 188 ? 134.888 129.989 124.265 1.00 70.87 188 SER A CA 1
ATOM 947 C C . SER A 1 188 ? 133.920 129.721 123.125 1.00 70.87 188 SER A C 1
ATOM 948 O O . SER A 1 188 ? 132.935 130.452 122.980 1.00 70.87 188 SER A O 1
ATOM 951 N N . ILE A 1 189 ? 134.167 128.696 122.318 1.00 62.89 189 ILE A N 1
ATOM 952 C CA . ILE A 1 189 ? 133.369 128.431 121.129 1.00 62.89 189 ILE A CA 1
ATOM 953 C C . ILE A 1 189 ? 132.497 127.208 121.389 1.00 62.89 189 ILE A C 1
ATOM 954 O O . ILE A 1 189 ? 132.995 126.137 121.756 1.00 62.89 189 ILE A O 1
ATOM 959 N N . THR A 1 190 ? 131.190 127.386 121.236 1.00 54.69 190 THR A N 1
ATOM 960 C CA . THR A 1 190 ? 130.254 126.296 121.426 1.00 54.69 190 THR A CA 1
ATOM 961 C C . THR A 1 190 ? 130.425 125.252 120.325 1.00 54.69 190 THR A C 1
ATOM 962 O O . THR A 1 190 ? 130.800 125.582 119.199 1.00 54.69 190 THR A O 1
ATOM 966 N N . PRO A 1 191 ? 130.178 123.977 120.630 1.00 51.51 191 PRO A N 1
ATOM 967 C CA . PRO A 1 191 ? 130.363 122.944 119.603 1.00 51.51 191 PRO A CA 1
ATOM 968 C C . PRO A 1 191 ? 129.345 123.013 118.483 1.00 51.51 191 PRO A C 1
ATOM 969 O O . PRO A 1 191 ? 129.682 122.678 117.345 1.00 51.51 191 PRO A O 1
ATOM 973 N N . VAL A 1 192 ? 128.112 123.436 118.753 1.00 50.35 192 VAL A N 1
ATOM 974 C CA . VAL A 1 192 ? 127.165 123.625 117.661 1.00 50.35 192 VAL A CA 1
ATOM 975 C C . VAL A 1 192 ? 127.590 124.794 116.782 1.00 50.35 192 VAL A C 1
ATOM 976 O O . VAL A 1 192 ? 127.499 124.729 115.553 1.00 50.35 192 VAL A O 1
ATOM 980 N N . GLY A 1 193 ? 128.086 125.871 117.387 1.00 50.36 193 GLY A N 1
ATOM 981 C CA . GLY A 1 193 ? 128.572 126.984 116.591 1.00 50.36 193 GLY A CA 1
ATOM 982 C C . GLY A 1 193 ? 129.862 126.646 115.877 1.00 50.36 193 GLY A C 1
ATOM 983 O O . GLY A 1 193 ? 130.093 127.085 114.749 1.00 50.36 193 GLY A O 1
ATOM 984 N N . SER A 1 194 ? 130.716 125.861 116.523 1.00 49.48 194 SER A N 1
ATOM 985 C CA . SER A 1 194 ? 131.883 125.323 115.842 1.00 49.48 194 SER A CA 1
ATOM 986 C C . SER A 1 194 ? 131.484 124.519 114.617 1.00 49.48 194 SER A C 1
ATOM 987 O O . SER A 1 194 ? 132.093 124.654 113.551 1.00 49.48 194 SER A O 1
ATOM 990 N N . LEU A 1 195 ? 130.472 123.667 114.752 1.00 47.03 195 LEU A N 1
ATOM 991 C CA . LEU A 1 195 ? 130.035 122.871 113.617 1.00 47.03 195 LEU A CA 1
ATOM 992 C C . LEU A 1 195 ? 129.465 123.749 112.521 1.00 47.03 195 LEU A C 1
ATOM 993 O O . LEU A 1 195 ? 129.716 123.507 111.342 1.00 47.03 195 LEU A O 1
ATOM 998 N N . LEU A 1 196 ? 128.689 124.768 112.880 1.00 46.83 196 LEU A N 1
ATOM 999 C CA . LEU A 1 196 ? 128.170 125.657 111.850 1.00 46.83 196 LEU A CA 1
ATOM 1000 C C . LEU A 1 196 ? 129.299 126.371 111.126 1.00 46.83 196 LEU A C 1
ATOM 1001 O O . LEU A 1 196 ? 129.259 126.518 109.903 1.00 46.83 196 LEU A O 1
ATOM 1006 N N . ALA A 1 197 ? 130.328 126.802 111.853 1.00 48.02 197 ALA A N 1
ATOM 1007 C CA . ALA A 1 197 ? 131.451 127.467 111.201 1.00 48.02 197 ALA A CA 1
ATOM 1008 C C . ALA A 1 197 ? 132.182 126.519 110.263 1.00 48.02 197 ALA A C 1
ATOM 1009 O O . ALA A 1 197 ? 132.470 126.868 109.115 1.00 48.02 197 ALA A O 1
ATOM 1011 N N . LEU A 1 198 ? 132.475 125.307 110.725 1.00 46.56 198 LEU A N 1
ATOM 1012 C CA . LEU A 1 198 ? 133.205 124.374 109.876 1.00 46.56 198 LEU A CA 1
ATOM 1013 C C . LEU A 1 198 ? 132.370 123.900 108.700 1.00 46.56 198 LEU A C 1
ATOM 1014 O O . LEU A 1 198 ? 132.914 123.631 107.627 1.00 46.56 198 LEU A O 1
ATOM 1019 N N . MET A 1 199 ? 131.058 123.806 108.864 1.00 46.03 199 MET A N 1
ATOM 1020 C CA . MET A 1 199 ? 130.226 123.369 107.757 1.00 46.03 199 MET A CA 1
ATOM 1021 C C . MET A 1 199 ? 130.055 124.490 106.748 1.00 46.03 199 MET A C 1
ATOM 1022 O O . MET A 1 199 ? 130.089 124.249 105.540 1.00 46.03 199 MET A O 1
ATOM 1027 N N . ALA A 1 200 ? 129.922 125.729 107.218 1.00 43.86 200 ALA A N 1
ATOM 1028 C CA . ALA A 1 200 ? 129.917 126.862 106.305 1.00 43.86 200 ALA A CA 1
ATOM 1029 C C . ALA A 1 200 ? 131.227 126.954 105.547 1.00 43.86 200 ALA A C 1
ATOM 1030 O O . ALA A 1 200 ? 131.240 127.269 104.356 1.00 43.86 200 ALA A O 1
ATOM 1032 N N . HIS A 1 201 ? 132.339 126.649 106.205 1.00 44.58 201 HIS A N 1
ATOM 1033 C CA . HIS A 1 201 ? 133.617 126.776 105.522 1.00 44.58 201 HIS A CA 1
ATOM 1034 C C . HIS A 1 201 ? 133.899 125.613 104.589 1.00 44.58 201 HIS A C 1
ATOM 1035 O O . HIS A 1 201 ? 134.537 125.810 103.559 1.00 44.58 201 HIS A O 1
ATOM 1042 N N . THR A 1 202 ? 133.420 124.409 104.890 1.00 40.07 202 THR A N 1
ATOM 1043 C CA . THR A 1 202 ? 133.573 123.343 103.910 1.00 40.07 202 THR A CA 1
ATOM 1044 C C . THR A 1 202 ? 132.639 123.544 102.726 1.00 40.07 202 THR A C 1
ATOM 1045 O O . THR A 1 202 ? 133.005 123.228 101.589 1.00 40.07 202 THR A O 1
ATOM 1049 N N . ILE A 1 203 ? 131.456 124.112 102.953 1.00 37.09 203 ILE A N 1
ATOM 1050 C CA . ILE A 1 203 ? 130.591 124.466 101.837 1.00 37.09 203 ILE A CA 1
ATOM 1051 C C . ILE A 1 203 ? 131.249 125.532 100.983 1.00 37.09 203 ILE A C 1
ATOM 1052 O O . ILE A 1 203 ? 131.238 125.454 99.752 1.00 37.09 203 ILE A O 1
ATOM 1057 N N . LEU A 1 204 ? 131.846 126.538 101.618 1.00 38.55 204 LEU A N 1
ATOM 1058 C CA . LEU A 1 204 ? 132.554 127.567 100.871 1.00 38.55 204 LEU A CA 1
ATOM 1059 C C . LEU A 1 204 ? 133.742 126.986 100.127 1.00 38.55 204 LEU A C 1
ATOM 1060 O O . LEU A 1 204 ? 134.041 127.400 99.006 1.00 38.55 204 LEU A O 1
ATOM 1065 N N . PHE A 1 205 ? 134.429 126.020 100.726 1.00 38.24 205 PHE A N 1
ATOM 1066 C CA . PHE A 1 205 ? 135.560 125.397 100.056 1.00 38.24 205 PHE A CA 1
ATOM 1067 C C . PHE A 1 205 ? 135.116 124.693 98.789 1.00 38.24 205 PHE A C 1
ATOM 1068 O O . PHE A 1 205 ? 135.709 124.879 97.726 1.00 38.24 205 PHE A O 1
ATOM 1076 N N . LEU A 1 206 ? 134.086 123.855 98.886 1.00 34.73 206 LEU A N 1
ATOM 1077 C CA . LEU A 1 206 ? 133.599 123.169 97.696 1.00 34.73 206 LEU A CA 1
ATOM 1078 C C . LEU A 1 206 ? 133.100 124.162 96.654 1.00 34.73 206 LEU A C 1
ATOM 1079 O O . LEU A 1 206 ? 133.379 124.015 95.457 1.00 34.73 206 LEU A O 1
ATOM 1084 N N . LYS A 1 207 ? 132.380 125.194 97.093 1.00 35.42 207 LYS A N 1
ATOM 1085 C CA . LYS A 1 207 ? 131.875 126.197 96.169 1.00 35.42 207 LYS A CA 1
ATOM 1086 C C . LYS A 1 207 ? 133.006 126.896 95.434 1.00 35.42 207 LYS A C 1
ATOM 1087 O O . LYS A 1 207 ? 132.934 127.091 94.221 1.00 35.42 207 LYS A O 1
ATOM 1093 N N . LEU A 1 208 ? 134.064 127.276 96.147 1.00 40.22 208 LEU A N 1
ATOM 1094 C CA . LEU A 1 208 ? 135.163 127.988 95.510 1.00 40.22 208 LEU A CA 1
ATOM 1095 C C . LEU A 1 208 ? 136.022 127.067 94.663 1.00 40.22 208 LEU A C 1
ATOM 1096 O O . LEU A 1 208 ? 136.600 127.507 93.669 1.00 40.22 208 LEU A O 1
ATOM 1101 N N . PHE A 1 209 ? 136.133 125.798 95.038 1.00 40.58 209 PHE A N 1
ATOM 1102 C CA . PHE A 1 209 ? 136.777 124.831 94.162 1.00 40.58 209 PHE A CA 1
ATOM 1103 C C . PHE A 1 209 ? 136.054 124.766 92.828 1.00 40.58 209 PHE A C 1
ATOM 1104 O O . PHE A 1 209 ? 136.674 124.839 91.760 1.00 40.58 209 PHE A O 1
ATOM 1112 N N . SER A 1 210 ? 134.731 124.650 92.872 1.00 42.78 210 SER A N 1
ATOM 1113 C CA . SER A 1 210 ? 133.971 124.623 91.632 1.00 42.78 210 SER A CA 1
ATOM 1114 C C . SER A 1 210 ? 134.075 125.946 90.894 1.00 42.78 210 SER A C 1
ATOM 1115 O O . SER A 1 210 ? 134.086 125.974 89.664 1.00 42.78 210 SER A O 1
ATOM 1118 N N . TYR A 1 211 ? 134.141 127.049 91.628 1.00 47.39 211 TYR A N 1
ATOM 1119 C CA . TYR A 1 211 ? 134.298 128.361 91.014 1.00 47.39 211 TYR A CA 1
ATOM 1120 C C . TYR A 1 211 ? 135.586 128.434 90.213 1.00 47.39 211 TYR A C 1
ATOM 1121 O O . TYR A 1 211 ? 135.588 128.825 89.040 1.00 47.39 211 TYR A O 1
ATOM 1130 N N . ARG A 1 212 ? 136.698 128.068 90.845 1.00 51.00 212 ARG A N 1
ATOM 1131 C CA . ARG A 1 212 ? 137.976 128.024 90.152 1.00 51.00 212 ARG A CA 1
ATOM 1132 C C . ARG A 1 212 ? 137.897 127.140 88.921 1.00 51.00 212 ARG A C 1
ATOM 1133 O O . ARG A 1 212 ? 138.345 127.530 87.840 1.00 51.00 212 ARG A O 1
ATOM 1141 N N . ASP A 1 213 ? 137.320 125.947 89.059 1.00 52.56 213 ASP A N 1
ATOM 1142 C CA . ASP A 1 213 ? 137.302 125.017 87.935 1.00 52.56 213 ASP A CA 1
ATOM 1143 C C . ASP A 1 213 ? 136.476 125.560 86.780 1.00 52.56 213 ASP A C 1
ATOM 1144 O O . ASP A 1 213 ? 136.897 125.507 85.620 1.00 52.56 213 ASP A O 1
ATOM 1149 N N . VAL A 1 214 ? 135.291 126.086 87.073 1.00 52.49 214 VAL A N 1
ATOM 1150 C CA . VAL A 1 214 ? 134.414 126.548 86.008 1.00 52.49 214 VAL A CA 1
ATOM 1151 C C . VAL A 1 214 ? 135.011 127.757 85.313 1.00 52.49 214 VAL A C 1
ATOM 1152 O O . VAL A 1 214 ? 134.945 127.874 84.084 1.00 52.49 214 VAL A O 1
ATOM 1156 N N . ASN A 1 215 ? 135.604 128.677 86.071 1.00 55.48 215 ASN A N 1
ATOM 1157 C CA . ASN A 1 215 ? 136.201 129.832 85.420 1.00 55.48 215 ASN A CA 1
ATOM 1158 C C . ASN A 1 215 ? 137.426 129.432 84.616 1.00 55.48 215 ASN A C 1
ATOM 1159 O O . ASN A 1 215 ? 137.646 129.954 83.522 1.00 55.48 215 ASN A O 1
ATOM 1164 N N . SER A 1 216 ? 138.214 128.482 85.117 1.00 59.75 216 SER A N 1
ATOM 1165 C CA . SER A 1 216 ? 139.331 127.974 84.333 1.00 59.75 216 SER A CA 1
ATOM 1166 C C . SER A 1 216 ? 138.850 127.364 83.026 1.00 59.75 216 SER A C 1
ATOM 1167 O O . SER A 1 216 ? 139.466 127.565 81.976 1.00 59.75 216 SER A O 1
ATOM 1170 N N . TRP A 1 217 ? 137.747 126.623 83.067 1.00 60.22 217 TRP A N 1
ATOM 1171 C CA . TRP A 1 217 ? 137.220 126.022 81.849 1.00 60.22 217 TRP A CA 1
ATOM 1172 C C . TRP A 1 217 ? 136.747 127.086 80.872 1.00 60.22 217 TRP A C 1
ATOM 1173 O O . TRP A 1 217 ? 137.136 127.082 79.699 1.00 60.22 217 TRP A O 1
ATOM 1184 N N . CYS A 1 218 ? 135.889 127.992 81.330 1.00 64.50 218 CYS A N 1
ATOM 1185 C CA . CYS A 1 218 ? 135.348 129.018 80.449 1.00 64.50 218 CYS A CA 1
ATOM 1186 C C . CYS A 1 218 ? 136.375 130.068 80.073 1.00 64.50 218 CYS A C 1
ATOM 1187 O O . CYS A 1 218 ? 136.070 130.946 79.262 1.00 64.50 218 CYS A O 1
ATOM 1190 N N . ARG A 1 219 ? 137.574 130.008 80.640 1.00 67.83 219 ARG A N 1
ATOM 1191 C CA . ARG A 1 219 ? 138.678 130.846 80.205 1.00 67.83 219 ARG A CA 1
ATOM 1192 C C . ARG A 1 219 ? 139.582 130.142 79.208 1.00 67.83 219 ARG A C 1
ATOM 1193 O O . ARG A 1 219 ? 140.017 130.759 78.236 1.00 67.83 219 ARG A O 1
ATOM 1201 N N . ARG A 1 220 ? 139.881 128.861 79.428 1.00 71.94 220 ARG A N 1
ATOM 1202 C CA . ARG A 1 220 ? 140.584 128.088 78.411 1.00 71.94 220 ARG A CA 1
ATOM 1203 C C . ARG A 1 220 ? 139.788 128.055 77.119 1.00 71.94 220 ARG A C 1
ATOM 1204 O O . ARG A 1 220 ? 140.356 128.167 76.026 1.00 71.94 220 ARG A O 1
ATOM 1212 N N . ALA A 1 221 ? 138.466 127.920 77.225 1.00 74.56 221 ALA A N 1
ATOM 1213 C CA . ALA A 1 221 ? 137.631 127.898 76.032 1.00 74.56 221 ALA A CA 1
ATOM 1214 C C . ALA A 1 221 ? 137.715 129.215 75.279 1.00 74.56 221 ALA A C 1
ATOM 1215 O O . ALA A 1 221 ? 137.804 129.227 74.047 1.00 74.56 221 ALA A O 1
ATOM 1217 N N . ARG A 1 222 ? 137.687 130.336 75.998 1.00 77.63 222 ARG A N 1
ATOM 1218 C CA . ARG A 1 222 ? 137.802 131.626 75.330 1.00 77.63 222 ARG A CA 1
ATOM 1219 C C . ARG A 1 222 ? 139.178 131.802 74.707 1.00 77.63 222 ARG A C 1
ATOM 1220 O O . ARG A 1 222 ? 139.296 132.290 73.577 1.00 77.63 222 ARG A O 1
ATOM 1228 N N . ALA A 1 223 ? 140.229 131.420 75.430 1.00 81.46 223 ALA A N 1
ATOM 1229 C CA . ALA A 1 223 ? 141.575 131.535 74.886 1.00 81.46 223 ALA A CA 1
ATOM 1230 C C . ALA A 1 223 ? 141.719 130.724 73.608 1.00 81.46 223 ALA A C 1
ATOM 1231 O O . ALA A 1 223 ? 142.406 131.144 72.670 1.00 81.46 223 ALA A O 1
ATOM 1233 N N . LYS A 1 224 ? 141.071 129.561 73.546 1.00 84.01 224 LYS A N 1
ATOM 1234 C CA . LYS A 1 224 ? 141.109 128.776 72.318 1.00 84.01 224 LYS A CA 1
ATOM 1235 C C . LYS A 1 224 ? 140.307 129.452 71.213 1.00 84.01 224 LYS A C 1
ATOM 1236 O O . LYS A 1 224 ? 140.841 129.756 70.141 1.00 84.01 224 LYS A O 1
ATOM 1242 N N . ALA A 1 225 ? 139.024 129.713 71.466 1.00 87.95 225 ALA A N 1
ATOM 1243 C CA . ALA A 1 225 ? 138.131 130.263 70.455 1.00 87.95 225 ALA A CA 1
ATOM 1244 C C . ALA A 1 225 ? 138.552 131.641 69.964 1.00 87.95 225 ALA A C 1
ATOM 1245 O O . ALA A 1 225 ? 138.058 132.080 68.921 1.00 87.95 225 ALA A O 1
ATOM 1247 N N . ALA A 1 226 ? 139.434 132.337 70.685 1.00 90.98 226 ALA A N 1
ATOM 1248 C CA . ALA A 1 226 ? 139.943 133.615 70.203 1.00 90.98 226 ALA A CA 1
ATOM 1249 C C . ALA A 1 226 ? 140.814 133.472 68.964 1.00 90.98 226 ALA A C 1
ATOM 1250 O O . ALA A 1 226 ? 141.103 134.480 68.310 1.00 90.98 226 ALA A O 1
ATOM 1252 N N . SER A 1 227 ? 141.237 132.257 68.629 1.00 97.39 227 SER A N 1
ATOM 1253 C CA . SER A 1 227 ? 142.079 131.979 67.473 1.00 97.39 227 SER A CA 1
ATOM 1254 C C . SER A 1 227 ? 141.470 130.861 66.641 1.00 97.39 227 SER A C 1
ATOM 1255 O O . SER A 1 227 ? 142.139 129.907 66.242 1.00 97.39 227 SER A O 1
ATOM 1258 N N . ALA A 1 228 ? 140.172 130.968 66.379 1.00 97.68 228 ALA A N 1
ATOM 1259 C CA . ALA A 1 228 ? 139.456 129.956 65.613 1.00 97.68 228 ALA A CA 1
ATOM 1260 C C . ALA A 1 228 ? 139.879 129.981 64.148 1.00 97.68 228 ALA A C 1
ATOM 1261 O O . ALA A 1 228 ? 140.870 129.358 63.767 1.00 97.68 228 ALA A O 1
ATOM 1263 N N . HIS A 1 239 ? 119.752 137.579 78.720 1.00 76.67 239 HIS A N 1
ATOM 1264 C CA . HIS A 1 239 ? 120.170 136.359 78.043 1.00 76.67 239 HIS A CA 1
ATOM 1265 C C . HIS A 1 239 ? 121.477 135.830 78.627 1.00 76.67 239 HIS A C 1
ATOM 1266 O O . HIS A 1 239 ? 121.975 136.356 79.618 1.00 76.67 239 HIS A O 1
ATOM 1273 N N . THR A 1 240 ? 122.008 134.784 77.995 1.00 70.55 240 THR A N 1
ATOM 1274 C CA . THR A 1 240 ? 123.244 134.145 78.427 1.00 70.55 240 THR A CA 1
ATOM 1275 C C . THR A 1 240 ? 124.337 135.172 78.678 1.00 70.55 240 THR A C 1
ATOM 1276 O O . THR A 1 240 ? 124.479 136.146 77.936 1.00 70.55 240 THR A O 1
ATOM 1280 N N . VAL A 1 241 ? 125.096 134.963 79.750 1.00 66.07 241 VAL A N 1
ATOM 1281 C CA . VAL A 1 241 ? 126.257 135.781 80.063 1.00 66.07 241 VAL A CA 1
ATOM 1282 C C . VAL A 1 241 ? 127.510 135.038 79.617 1.00 66.07 241 VAL A C 1
ATOM 1283 O O . VAL A 1 241 ? 127.647 133.830 79.850 1.00 66.07 241 VAL A O 1
ATOM 1287 N N . SER A 1 242 ? 128.406 135.746 78.940 1.00 68.87 242 SER A N 1
ATOM 1288 C CA . SER A 1 242 ? 129.659 135.150 78.519 1.00 68.87 242 SER A CA 1
ATOM 1289 C C . SER A 1 242 ? 130.602 135.069 79.712 1.00 68.87 242 SER A C 1
ATOM 1290 O O . SER A 1 242 ? 130.262 135.460 80.829 1.00 68.87 242 SER A O 1
ATOM 1293 N N . TYR A 1 243 ? 131.811 134.576 79.476 1.00 68.82 243 TYR A N 1
ATOM 1294 C CA . TYR A 1 243 ? 132.713 134.313 80.587 1.00 68.82 243 TYR A CA 1
ATOM 1295 C C . TYR A 1 243 ? 133.125 135.585 81.318 1.00 68.82 243 TYR A C 1
ATOM 1296 O O . TYR A 1 243 ? 132.738 135.763 82.477 1.00 68.82 243 TYR A O 1
ATOM 1305 N N . PRO A 1 244 ? 133.873 136.507 80.704 1.00 70.41 244 PRO A N 1
ATOM 1306 C CA . PRO A 1 244 ? 134.503 137.562 81.504 1.00 70.41 244 PRO A CA 1
ATOM 1307 C C . PRO A 1 244 ? 133.520 138.544 82.104 1.00 70.41 244 PRO A C 1
ATOM 1308 O O . PRO A 1 244 ? 133.939 139.430 82.856 1.00 70.41 244 PRO A O 1
ATOM 1312 N N . ASP A 1 245 ? 132.233 138.418 81.808 1.00 69.45 245 ASP A N 1
ATOM 1313 C CA . ASP A 1 24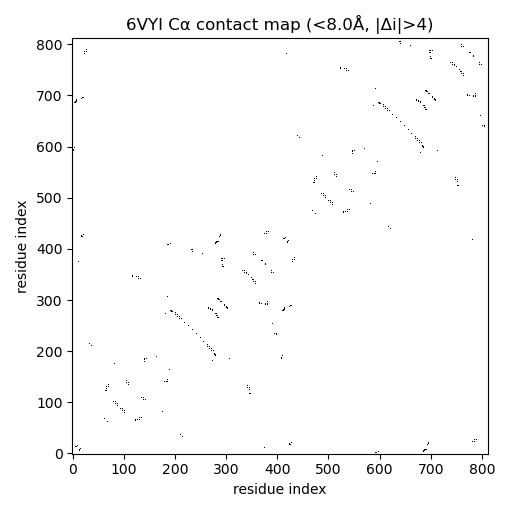5 ? 131.236 139.349 82.303 1.00 69.45 245 ASP A CA 1
ATOM 1314 C C . ASP A 1 245 ? 130.437 138.788 83.462 1.00 69.45 245 ASP A C 1
ATOM 1315 O O . ASP A 1 245 ? 129.495 139.438 83.919 1.00 69.45 245 ASP A O 1
ATOM 1320 N N . ASN A 1 246 ? 130.788 137.601 83.946 1.00 60.27 246 ASN A N 1
ATOM 1321 C CA . ASN A 1 246 ? 130.138 137.009 85.103 1.00 60.27 246 ASN A CA 1
ATOM 1322 C C . ASN A 1 246 ? 130.904 137.243 86.393 1.00 60.27 246 ASN A C 1
ATOM 1323 O O . ASN A 1 246 ? 130.424 136.850 87.457 1.00 60.27 246 ASN A O 1
ATOM 1328 N N . LEU A 1 247 ? 132.084 137.854 86.322 1.00 57.83 247 LEU A N 1
ATOM 1329 C CA . LEU A 1 247 ? 132.908 138.099 87.500 1.00 57.83 247 LEU A CA 1
ATOM 1330 C C . LEU A 1 247 ? 132.474 139.406 88.157 1.00 57.83 247 LEU A C 1
ATOM 1331 O O . LEU A 1 247 ? 133.128 140.445 88.060 1.00 57.83 247 LEU A O 1
ATOM 1336 N N . THR A 1 248 ? 131.339 139.338 88.838 1.00 55.80 248 THR A N 1
ATOM 1337 C CA . THR A 1 248 ? 130.800 140.471 89.566 1.00 55.80 248 THR A CA 1
ATOM 1338 C C . THR A 1 248 ? 130.422 140.033 90.969 1.00 55.80 248 THR A C 1
ATOM 1339 O O . THR A 1 248 ? 130.005 138.895 91.188 1.00 55.80 248 THR A O 1
ATOM 1343 N N . TYR A 1 249 ? 130.571 140.952 91.921 1.00 55.70 249 TYR A N 1
ATOM 1344 C CA . TYR A 1 249 ? 130.298 140.614 93.311 1.00 55.70 249 TYR A CA 1
ATOM 1345 C C . TYR A 1 249 ? 128.870 140.128 93.486 1.00 55.70 249 TYR A C 1
ATOM 1346 O O . TYR A 1 249 ? 128.613 139.212 94.274 1.00 55.70 249 TYR A O 1
ATOM 1355 N N . ARG A 1 250 ? 127.927 140.727 92.758 1.00 54.70 250 ARG A N 1
ATOM 1356 C CA . ARG A 1 250 ? 126.557 140.230 92.764 1.00 54.70 250 ARG A CA 1
ATOM 1357 C C . ARG A 1 250 ? 126.521 138.757 92.397 1.00 54.70 250 ARG A C 1
ATOM 1358 O O . ARG A 1 250 ? 125.915 137.942 93.098 1.00 54.70 250 ARG A O 1
ATOM 1366 N N . ASP A 1 251 ? 127.198 138.395 91.307 1.00 52.44 251 ASP A N 1
ATOM 1367 C CA . ASP A 1 251 ? 127.201 137.011 90.853 1.00 52.44 251 ASP A CA 1
ATOM 1368 C C . ASP A 1 251 ? 127.836 136.090 91.878 1.00 52.44 251 ASP A C 1
ATOM 1369 O O . ASP A 1 251 ? 127.270 135.050 92.230 1.00 52.44 251 ASP A O 1
ATOM 1374 N N . LEU A 1 252 ? 129.030 136.441 92.346 1.00 47.64 252 LEU A N 1
ATOM 1375 C CA . LEU A 1 252 ? 129.733 135.567 93.274 1.00 47.64 252 LEU A CA 1
ATOM 1376 C C . LEU A 1 252 ? 128.941 135.367 94.552 1.00 47.64 252 LEU A C 1
ATOM 1377 O O . LEU A 1 252 ? 128.799 134.240 95.030 1.00 47.64 252 LEU A O 1
ATOM 1382 N N . TYR A 1 253 ? 128.416 136.444 95.124 1.00 47.08 253 TYR A N 1
ATOM 1383 C CA . TYR A 1 253 ? 127.702 136.311 96.381 1.00 47.08 253 TYR A CA 1
ATOM 1384 C C . TYR A 1 253 ? 126.293 135.783 96.206 1.00 47.08 253 TYR A C 1
ATOM 1385 O O . TYR A 1 253 ? 125.653 135.440 97.201 1.00 47.08 253 TYR A O 1
ATOM 1394 N N . TYR A 1 254 ? 125.789 135.712 94.980 1.00 43.40 254 TYR A N 1
ATOM 1395 C CA . TYR A 1 254 ? 124.610 134.898 94.746 1.00 43.40 254 TYR A CA 1
ATOM 1396 C C . TYR A 1 254 ? 124.982 133.430 94.712 1.00 43.40 254 TYR A C 1
ATOM 1397 O O . TYR A 1 254 ? 124.267 132.589 95.260 1.00 43.40 254 TYR A O 1
ATOM 1406 N N . PHE A 1 255 ? 126.104 133.111 94.079 1.00 40.20 255 PHE A N 1
ATOM 1407 C CA . PHE A 1 255 ? 126.547 131.727 94.027 1.00 40.20 255 PHE A CA 1
ATOM 1408 C C . PHE A 1 255 ? 126.849 131.197 95.416 1.00 40.20 255 PHE A C 1
ATOM 1409 O O . PHE A 1 255 ? 126.542 130.044 95.726 1.00 40.20 255 PHE A O 1
ATOM 1417 N N . LEU A 1 256 ? 127.449 132.024 96.271 1.00 38.90 256 LEU A N 1
ATOM 1418 C CA . LEU A 1 256 ? 127.846 131.551 97.589 1.00 38.90 256 LEU A CA 1
ATOM 1419 C C . LEU A 1 256 ? 126.648 131.161 98.431 1.00 38.90 256 LEU A C 1
ATOM 1420 O O . LEU A 1 256 ? 126.756 130.285 99.290 1.00 38.90 256 LEU A O 1
ATOM 1425 N N . PHE A 1 257 ? 125.505 131.795 98.211 1.00 37.22 257 PHE A N 1
ATOM 1426 C CA . PHE A 1 257 ? 124.300 131.473 98.951 1.00 37.22 257 PHE A CA 1
ATOM 1427 C C . PHE A 1 257 ? 123.347 130.607 98.152 1.00 37.22 257 PHE A C 1
ATOM 1428 O O . PHE A 1 257 ? 122.202 130.422 98.562 1.00 37.22 257 PHE A O 1
ATOM 1436 N N . ALA A 1 258 ? 123.784 130.080 97.049 1.00 35.96 258 ALA A N 1
ATOM 1437 C CA . ALA A 1 258 ? 122.915 129.223 96.271 1.00 35.96 258 ALA A CA 1
ATOM 1438 C C . ALA A 1 258 ? 122.924 127.813 96.844 1.00 35.96 258 ALA A C 1
ATOM 1439 O O . ALA A 1 258 ? 123.954 127.350 97.332 1.00 35.96 258 ALA A O 1
ATOM 1441 N N . PRO A 1 259 ? 121.809 127.121 96.803 1.00 32.08 259 PRO A N 1
ATOM 1442 C CA . PRO A 1 259 ? 121.792 125.736 97.268 1.00 32.08 259 PRO A CA 1
ATOM 1443 C C . PRO A 1 259 ? 122.447 124.806 96.270 1.00 32.08 259 PRO A C 1
ATOM 1444 O O . PRO A 1 259 ? 121.803 123.902 95.736 1.00 32.08 259 PRO A O 1
ATOM 1448 N N . THR A 1 260 ? 123.727 125.022 96.006 1.00 34.99 260 THR A N 1
ATOM 1449 C CA . THR A 1 260 ? 124.460 124.179 95.081 1.00 34.99 260 THR A CA 1
ATOM 1450 C C . THR A 1 260 ? 125.937 124.311 95.381 1.00 34.99 260 THR A C 1
ATOM 1451 O O . THR A 1 260 ? 126.381 125.292 95.975 1.00 34.99 260 THR A O 1
ATOM 1455 N N . LEU A 1 261 ? 126.694 123.312 94.955 1.00 33.17 261 LEU A N 1
ATOM 1456 C CA . LEU A 1 261 ? 128.136 123.363 95.064 1.00 33.17 261 LEU A CA 1
ATOM 1457 C C . LEU A 1 261 ? 128.826 123.491 93.722 1.00 33.17 261 LEU A C 1
ATOM 1458 O O . LEU A 1 261 ? 130.027 123.750 93.692 1.00 33.17 261 LEU A O 1
ATOM 1463 N N . CYS A 1 262 ? 128.113 123.316 92.620 1.00 41.11 262 CYS A N 1
ATOM 1464 C CA . CYS A 1 262 ? 128.700 123.419 91.295 1.00 41.11 262 CYS A CA 1
ATOM 1465 C C . CYS A 1 262 ? 128.422 124.807 90.750 1.00 41.11 262 CYS A C 1
ATOM 1466 O O . CYS A 1 262 ? 127.262 125.176 90.556 1.00 41.11 262 CYS A O 1
ATOM 1469 N N . TYR A 1 263 ? 129.477 125.577 90.516 1.00 47.88 263 TYR A N 1
ATOM 1470 C CA . TYR A 1 263 ? 129.303 126.885 89.913 1.00 47.88 263 TYR A CA 1
ATOM 1471 C C . TYR A 1 263 ? 128.799 126.737 88.493 1.00 47.88 263 TYR A C 1
ATOM 1472 O O . TYR A 1 263 ? 129.038 125.729 87.827 1.00 47.88 263 TYR A O 1
ATOM 1481 N N . GLU A 1 264 ? 128.097 127.760 88.031 1.00 53.12 264 GLU A N 1
ATOM 1482 C CA . GLU A 1 264 ? 127.568 127.759 86.681 1.00 53.12 264 GLU A CA 1
ATOM 1483 C C . GLU A 1 264 ? 127.171 129.164 86.281 1.00 53.12 264 GLU A C 1
ATOM 1484 O O . GLU A 1 264 ? 126.434 129.833 87.006 1.00 53.12 264 GLU A O 1
ATOM 1490 N N . LEU A 1 265 ? 127.664 129.632 85.145 1.00 55.94 265 LEU A N 1
ATOM 1491 C CA . LEU A 1 265 ? 127.147 130.871 84.596 1.00 55.94 265 LEU A CA 1
ATOM 1492 C C . LEU A 1 265 ? 125.713 130.642 84.156 1.00 55.94 265 LEU A C 1
ATOM 1493 O O . LEU A 1 265 ? 125.395 129.615 83.553 1.00 55.94 265 LEU A O 1
ATOM 1498 N N . ASN A 1 266 ? 124.844 131.603 84.453 1.00 56.81 266 ASN A N 1
ATOM 1499 C CA . ASN A 1 266 ? 123.430 131.507 84.102 1.00 56.81 266 ASN A CA 1
ATOM 1500 C C . ASN A 1 266 ? 122.770 130.314 84.798 1.00 56.81 266 ASN A C 1
ATOM 1501 O O . ASN A 1 266 ? 122.375 129.330 84.175 1.00 56.81 266 ASN A O 1
ATOM 1506 N N . PHE A 1 267 ? 122.692 130.417 86.119 1.00 45.58 267 PHE A N 1
ATOM 1507 C CA . PHE A 1 267 ? 121.861 129.496 86.869 1.00 45.58 267 PHE A CA 1
ATOM 1508 C C . PHE A 1 267 ? 120.427 129.571 86.353 1.00 45.58 267 PHE A C 1
ATOM 1509 O O . PHE A 1 267 ? 119.968 130.635 85.933 1.00 45.58 267 PHE A O 1
ATOM 1517 N N . PRO A 1 268 ? 119.701 128.460 86.358 1.00 43.70 268 PRO A N 1
ATOM 1518 C CA . PRO A 1 268 ? 118.261 128.532 86.122 1.00 43.70 268 PRO A CA 1
ATOM 1519 C C . PRO A 1 268 ? 117.606 129.383 87.193 1.00 43.70 268 PRO A C 1
ATOM 1520 O O . PRO A 1 268 ? 118.172 129.624 88.257 1.00 43.70 268 PRO A O 1
ATOM 1524 N N . ARG A 1 269 ? 116.404 129.859 86.902 1.00 46.16 269 ARG A N 1
ATOM 1525 C CA . ARG A 1 269 ? 115.745 130.786 87.804 1.00 46.16 269 ARG A CA 1
ATOM 1526 C C . ARG A 1 269 ? 114.270 130.452 87.904 1.00 46.16 269 ARG A C 1
ATOM 1527 O O . ARG A 1 269 ? 113.655 129.998 86.939 1.00 46.16 269 ARG A O 1
ATOM 1535 N N . SER A 1 270 ? 113.726 130.676 89.049 1.00 49.61 270 SER A N 1
ATOM 1536 C CA . SER A 1 270 ? 112.296 130.506 89.219 1.00 49.61 270 SER A CA 1
ATOM 1537 C C . SER A 1 270 ? 111.564 131.784 88.837 1.00 49.61 270 SER A C 1
ATOM 1538 O O . SER A 1 270 ? 112.114 132.880 88.954 1.00 49.61 270 SER A O 1
ATOM 1541 N N . PRO A 1 271 ? 110.323 131.663 88.371 1.00 52.88 271 PRO A N 1
ATOM 1542 C CA . PRO A 1 271 ? 109.568 132.873 88.014 1.00 52.88 271 PRO A CA 1
ATOM 1543 C C . PRO A 1 271 ? 109.349 133.825 89.176 1.00 52.88 271 PRO A C 1
ATOM 1544 O O . PRO A 1 271 ? 109.633 135.020 89.045 1.00 52.88 271 PRO A O 1
ATOM 1548 N N . ARG A 1 272 ? 108.850 133.344 90.311 1.00 51.74 272 ARG A N 1
ATOM 1549 C CA . ARG A 1 272 ? 108.467 134.242 91.393 1.00 51.74 272 ARG A CA 1
ATOM 1550 C C . ARG A 1 272 ? 108.854 133.610 92.725 1.00 51.74 272 ARG A C 1
ATOM 1551 O O . ARG A 1 272 ? 109.565 132.604 92.776 1.00 51.74 272 ARG A O 1
ATOM 1559 N N . ILE A 1 273 ? 108.382 134.211 93.815 1.00 47.36 273 ILE A N 1
ATOM 1560 C CA . ILE A 1 273 ? 108.867 133.889 95.151 1.00 47.36 273 ILE A CA 1
ATOM 1561 C C . ILE A 1 273 ? 107.908 132.942 95.859 1.00 47.36 273 ILE A C 1
ATOM 1562 O O . ILE A 1 273 ? 108.322 132.165 96.722 1.00 47.36 273 ILE A O 1
ATOM 1567 N N . ARG A 1 274 ? 106.625 132.996 95.515 1.00 46.48 274 ARG A N 1
ATOM 1568 C CA . ARG A 1 274 ? 105.644 132.035 96.017 1.00 46.48 274 ARG A CA 1
ATOM 1569 C C . ARG A 1 274 ? 105.598 132.044 97.547 1.00 46.48 274 ARG A C 1
ATOM 1570 O O . ARG A 1 274 ? 105.996 131.092 98.214 1.00 46.48 274 ARG A O 1
ATOM 1578 N N . LYS A 1 275 ? 105.122 133.169 98.082 1.00 44.85 275 LYS A N 1
ATOM 1579 C CA . LYS A 1 275 ? 105.085 133.361 99.528 1.00 44.85 275 LYS A CA 1
ATOM 1580 C C . LYS A 1 275 ? 104.480 132.171 100.259 1.00 44.85 275 LYS A C 1
ATOM 1581 O O . LYS A 1 275 ? 104.886 131.868 101.383 1.00 44.85 275 LYS A O 1
ATOM 1587 N N . ARG A 1 276 ? 103.516 131.485 99.650 1.00 45.24 276 ARG A N 1
ATOM 1588 C CA . ARG A 1 276 ? 102.929 130.323 100.308 1.00 45.24 276 ARG A CA 1
ATOM 1589 C C . ARG A 1 276 ? 103.943 129.201 100.446 1.00 45.24 276 ARG A C 1
ATOM 1590 O O . ARG A 1 276 ? 104.027 128.555 101.495 1.00 45.24 276 ARG A O 1
ATOM 1598 N N . PHE A 1 277 ? 104.722 128.958 99.394 1.00 40.72 277 PHE A N 1
ATOM 1599 C CA . PHE A 1 277 ? 105.756 127.933 99.439 1.00 40.72 277 PHE A CA 1
ATOM 1600 C C . PHE A 1 277 ? 106.800 128.263 100.490 1.00 40.72 277 PHE A C 1
ATOM 1601 O O . PHE A 1 277 ? 107.196 127.403 101.281 1.00 40.72 277 PHE A O 1
ATOM 1609 N N . LEU A 1 278 ? 107.265 129.508 100.508 1.00 41.13 278 LEU A N 1
ATOM 1610 C CA . LEU A 1 278 ? 108.259 129.906 101.494 1.00 41.13 278 LEU A CA 1
ATOM 1611 C C . LEU A 1 278 ? 107.709 129.781 102.905 1.00 41.13 278 LEU A C 1
ATOM 1612 O O . LEU A 1 278 ? 108.422 129.367 103.826 1.00 41.13 278 LEU A O 1
ATOM 1617 N N . LEU A 1 279 ? 106.436 130.122 103.093 1.00 42.14 279 LEU A N 1
ATOM 1618 C CA . LEU A 1 279 ? 105.832 129.989 104.410 1.00 42.14 279 LEU A CA 1
ATOM 1619 C C . LEU A 1 279 ? 105.765 128.533 104.835 1.00 42.14 279 LEU A C 1
ATOM 1620 O O . LEU A 1 279 ? 106.056 128.205 105.987 1.00 42.14 279 LEU A O 1
ATOM 1625 N N . ARG A 1 280 ? 105.380 127.644 103.921 1.00 39.61 280 ARG A N 1
ATOM 1626 C CA . ARG A 1 280 ? 105.319 126.232 104.273 1.00 39.61 280 ARG A CA 1
ATOM 1627 C C . ARG A 1 280 ? 106.700 125.689 104.585 1.00 39.61 280 ARG A C 1
ATOM 1628 O O . ARG A 1 280 ? 106.856 124.845 105.469 1.00 39.61 280 ARG A O 1
ATOM 1636 N N . ARG A 1 281 ? 107.721 126.167 103.880 1.00 37.16 281 ARG A N 1
ATOM 1637 C CA . ARG A 1 281 ? 109.071 125.702 104.168 1.00 37.16 281 ARG A CA 1
ATOM 1638 C C . ARG A 1 281 ? 109.531 126.169 105.537 1.00 37.16 281 ARG A C 1
ATOM 1639 O O . ARG A 1 281 ? 110.137 125.401 106.290 1.00 37.16 281 ARG A O 1
ATOM 1647 N N . ILE A 1 282 ? 109.250 127.420 105.882 1.00 37.92 282 ILE A N 1
ATOM 1648 C CA . ILE A 1 282 ? 109.620 127.913 107.203 1.00 37.92 282 ILE A CA 1
ATOM 1649 C C . ILE A 1 282 ? 108.855 127.160 108.284 1.00 37.92 282 ILE A C 1
ATOM 1650 O O . ILE A 1 282 ? 109.401 126.834 109.344 1.00 37.92 282 ILE A O 1
ATOM 1655 N N . LEU A 1 283 ? 107.585 126.853 108.025 1.00 39.70 283 LEU A N 1
ATOM 1656 C CA . LEU A 1 283 ? 106.806 126.076 108.980 1.00 39.70 283 LEU A CA 1
ATOM 1657 C C . LEU A 1 283 ? 107.385 124.685 109.159 1.00 39.70 283 LEU A C 1
ATOM 1658 O O . LEU A 1 283 ? 107.456 124.181 110.278 1.00 39.70 283 LEU A O 1
ATOM 1663 N N . GLU A 1 284 ? 107.782 124.037 108.065 1.00 38.24 284 GLU A N 1
ATOM 1664 C CA . GLU A 1 284 ? 108.415 122.730 108.176 1.00 38.24 284 GLU A CA 1
ATOM 1665 C C . GLU A 1 284 ? 109.697 122.811 108.982 1.00 38.24 284 GLU A C 1
ATOM 1666 O O . GLU A 1 284 ? 109.969 121.942 109.809 1.00 38.24 284 GLU A O 1
ATOM 1672 N N . MET A 1 285 ? 110.509 123.837 108.738 1.00 36.70 285 MET A N 1
ATOM 1673 C CA . MET A 1 285 ? 111.756 123.973 109.481 1.00 36.70 285 MET A CA 1
ATOM 1674 C C . MET A 1 285 ? 111.484 124.120 110.968 1.00 36.70 285 MET A C 1
ATOM 1675 O O . MET A 1 285 ? 112.100 123.439 111.791 1.00 36.70 285 MET A O 1
ATOM 1680 N N . LEU A 1 286 ? 110.534 124.980 111.329 1.00 38.68 286 LEU A N 1
ATOM 1681 C CA . LEU A 1 286 ? 110.212 125.177 112.739 1.00 38.68 286 LEU A CA 1
ATOM 1682 C C . LEU A 1 286 ? 109.639 123.908 113.356 1.00 38.68 286 LEU A C 1
ATOM 1683 O O . LEU A 1 286 ? 110.038 123.500 114.454 1.00 38.68 286 LEU A O 1
ATOM 1688 N N . PHE A 1 287 ? 108.712 123.261 112.653 1.00 38.62 287 PHE A N 1
ATOM 1689 C CA . PHE A 1 287 ? 108.067 122.064 113.172 1.00 38.62 287 PHE A CA 1
ATOM 1690 C C . PHE A 1 287 ? 109.071 120.950 113.385 1.00 38.62 287 PHE A C 1
ATOM 1691 O O . PHE A 1 287 ? 109.086 120.313 114.438 1.00 38.62 287 PHE A O 1
ATOM 1699 N N . PHE A 1 288 ? 109.922 120.695 112.395 1.00 34.73 288 PHE A N 1
ATOM 1700 C CA . PHE A 1 288 ? 110.859 119.590 112.519 1.00 34.73 288 PHE A CA 1
ATOM 1701 C C . PHE A 1 288 ? 111.999 119.925 113.462 1.00 34.73 288 PHE A C 1
ATOM 1702 O O . PHE A 1 288 ? 112.581 119.020 114.059 1.00 34.73 288 PHE A O 1
ATOM 1710 N N . THR A 1 289 ? 112.308 121.206 113.654 1.00 37.22 289 THR A N 1
ATOM 1711 C CA . THR A 1 289 ? 113.231 121.569 114.718 1.00 37.22 289 THR A CA 1
ATOM 1712 C C . THR A 1 289 ? 112.648 121.224 116.076 1.00 37.22 289 THR A C 1
ATOM 1713 O O . THR A 1 289 ? 113.311 120.602 116.915 1.00 37.22 289 THR A O 1
ATOM 1717 N N . GLN A 1 290 ? 111.400 121.621 116.313 1.00 40.94 290 GLN A N 1
ATOM 1718 C CA . GLN A 1 290 ? 110.759 121.262 117.570 1.00 40.94 290 GLN A CA 1
ATOM 1719 C C . GLN A 1 290 ? 110.624 119.754 117.717 1.00 40.94 290 GLN A C 1
ATOM 1720 O O . GLN A 1 290 ? 110.725 119.223 118.827 1.00 40.94 290 GLN A O 1
ATOM 1726 N N . LEU A 1 291 ? 110.445 119.045 116.608 1.00 35.74 291 LEU A N 1
ATOM 1727 C CA . LEU A 1 291 ? 110.312 117.596 116.666 1.00 35.74 291 LEU A CA 1
ATOM 1728 C C . LEU A 1 291 ? 111.635 116.939 117.016 1.00 35.74 291 LEU A C 1
ATOM 1729 O O . LEU A 1 291 ? 111.667 115.970 117.776 1.00 35.74 291 LEU A O 1
ATOM 1734 N N . GLN A 1 292 ? 112.737 117.443 116.467 1.00 36.24 292 GLN A N 1
ATOM 1735 C CA . GLN A 1 292 ? 114.046 116.917 116.832 1.00 36.24 292 GLN A CA 1
ATOM 1736 C C . GLN A 1 292 ? 114.356 117.196 118.287 1.00 36.24 292 GLN A C 1
ATOM 1737 O O . GLN A 1 292 ? 114.955 116.361 118.969 1.00 36.24 292 GLN A O 1
ATOM 1743 N N . VAL A 1 293 ? 113.995 118.383 118.769 1.00 39.12 293 VAL A N 1
ATOM 1744 C CA . VAL A 1 293 ? 114.198 118.685 120.181 1.00 39.12 293 VAL A CA 1
ATOM 1745 C C . VAL A 1 293 ? 113.416 117.708 121.042 1.00 39.12 293 VAL A C 1
ATOM 1746 O O . VAL A 1 293 ? 113.927 117.183 122.036 1.00 39.12 293 VAL A O 1
ATOM 1750 N N . GLY A 1 294 ? 112.162 117.450 120.676 1.00 39.95 294 GLY A N 1
ATOM 1751 C CA . GLY A 1 294 ? 111.394 116.446 121.393 1.00 39.95 294 GLY A CA 1
ATOM 1752 C C . GLY A 1 294 ? 112.076 115.093 121.392 1.00 39.95 294 GLY A C 1
ATOM 1753 O O . GLY A 1 294 ? 112.268 114.480 122.444 1.00 39.95 294 GLY A O 1
ATOM 1754 N N . LEU A 1 295 ? 112.453 114.613 120.206 1.00 40.17 295 LEU A N 1
ATOM 1755 C CA . LEU A 1 295 ? 113.145 113.335 120.081 1.00 40.17 295 LEU A CA 1
ATOM 1756 C C . LEU A 1 295 ? 114.336 113.255 121.018 1.00 40.17 295 LEU A C 1
ATOM 1757 O O . LEU A 1 295 ? 114.416 112.361 121.863 1.00 40.17 295 LEU A O 1
ATOM 1762 N N . ILE A 1 296 ? 115.272 114.192 120.888 1.00 43.38 296 ILE A N 1
ATOM 1763 C CA . ILE A 1 296 ? 116.464 114.164 121.729 1.00 43.38 296 ILE A CA 1
ATOM 1764 C C . ILE A 1 296 ? 116.070 114.186 123.197 1.00 43.38 296 ILE A C 1
ATOM 1765 O O . ILE A 1 296 ? 116.223 113.189 123.910 1.00 43.38 296 ILE A O 1
ATOM 1770 N N . GLN A 1 297 ? 115.454 115.284 123.637 1.00 46.83 297 GLN A N 1
ATOM 1771 C CA . GLN A 1 297 ? 115.259 115.524 125.058 1.00 46.83 297 GLN A CA 1
ATOM 1772 C C . GLN A 1 297 ? 114.322 114.530 125.724 1.00 46.83 297 GLN A C 1
ATOM 1773 O O . GLN A 1 297 ? 114.296 114.467 126.955 1.00 46.83 297 GLN A O 1
ATOM 1779 N N . GLN A 1 298 ? 113.549 113.754 124.970 1.00 46.68 298 GLN A N 1
ATOM 1780 C CA . GLN A 1 298 ? 112.605 112.848 125.596 1.00 46.68 298 GLN A CA 1
ATOM 1781 C C . GLN A 1 298 ? 112.797 111.395 125.215 1.00 46.68 298 GLN A C 1
ATOM 1782 O O . GLN A 1 298 ? 112.031 110.550 125.684 1.00 46.68 298 GLN A O 1
ATOM 1788 N N . TRP A 1 299 ? 113.779 111.069 124.384 1.00 45.72 299 TRP A N 1
ATOM 1789 C CA . TRP A 1 299 ? 113.995 109.676 124.044 1.00 45.72 299 TRP A CA 1
ATOM 1790 C C . TRP A 1 299 ? 115.460 109.314 124.206 1.00 45.72 299 TRP A C 1
ATOM 1791 O O . TRP A 1 299 ? 115.788 108.172 124.530 1.00 45.72 299 TRP A O 1
ATOM 1802 N N . MET A 1 300 ? 116.356 110.272 123.995 1.00 50.81 300 MET A N 1
ATOM 1803 C CA . MET A 1 300 ? 117.775 109.982 123.930 1.00 50.81 300 MET A CA 1
ATOM 1804 C C . MET A 1 300 ? 118.542 110.514 125.127 1.00 50.81 300 MET A C 1
ATOM 1805 O O . MET A 1 300 ? 119.362 109.795 125.697 1.00 50.81 300 MET A O 1
ATOM 1810 N N . VAL A 1 301 ? 118.298 111.761 125.530 1.00 53.82 301 VAL A N 1
ATOM 1811 C CA . VAL A 1 301 ? 118.943 112.283 126.734 1.00 53.82 301 VAL A CA 1
ATOM 1812 C C . VAL A 1 301 ? 118.581 111.463 127.962 1.00 53.82 301 VAL A C 1
ATOM 1813 O O . VAL A 1 301 ? 119.480 111.159 128.760 1.00 53.82 301 VAL A O 1
ATOM 1817 N N . PRO A 1 302 ? 117.324 111.071 128.191 1.00 53.54 302 PRO A N 1
ATOM 1818 C CA . PRO A 1 302 ? 117.068 110.110 129.276 1.00 53.54 302 PRO A CA 1
ATOM 1819 C C . PRO A 1 302 ? 117.842 108.814 129.130 1.00 53.54 302 PRO A C 1
ATOM 1820 O O . PRO A 1 302 ? 118.472 108.359 130.094 1.00 53.54 302 PRO A O 1
ATOM 1824 N N . THR A 1 303 ? 117.820 108.204 127.947 1.00 54.42 303 THR A N 1
ATOM 1825 C CA . THR A 1 303 ? 118.496 106.925 127.771 1.00 54.42 303 THR A CA 1
ATOM 1826 C C . THR A 1 303 ? 119.995 107.043 128.002 1.00 54.42 303 THR A C 1
ATOM 1827 O O . THR A 1 303 ? 120.608 106.128 128.559 1.00 54.42 303 THR A O 1
ATOM 1831 N N . ILE A 1 304 ? 120.603 108.156 127.595 1.00 58.71 304 ILE A N 1
ATOM 1832 C CA . ILE A 1 304 ? 122.026 108.343 127.856 1.00 58.71 304 ILE A CA 1
ATOM 1833 C C . ILE A 1 304 ? 122.269 108.585 129.336 1.00 58.71 304 ILE A C 1
ATOM 1834 O O . ILE A 1 304 ? 123.244 108.088 129.909 1.00 58.71 304 ILE A O 1
ATOM 1839 N N . GLN A 1 305 ? 121.389 109.346 129.984 1.00 64.04 305 GLN A N 1
ATOM 1840 C CA . GLN A 1 305 ? 121.602 109.665 131.387 1.00 64.04 305 GLN A CA 1
ATOM 1841 C C . GLN A 1 305 ? 121.325 108.482 132.300 1.00 64.04 305 GLN A C 1
ATOM 1842 O O . GLN A 1 305 ? 121.700 108.526 133.475 1.00 64.04 305 GLN A O 1
ATOM 1848 N N . ASN A 1 306 ? 120.673 107.436 131.797 1.00 65.25 306 ASN A N 1
ATOM 1849 C CA . ASN A 1 306 ? 120.531 106.223 132.594 1.00 65.25 306 ASN A CA 1
ATOM 1850 C C . ASN A 1 306 ? 121.889 105.623 132.922 1.00 65.25 306 ASN A C 1
ATOM 1851 O O . ASN A 1 306 ? 122.105 105.128 134.034 1.00 6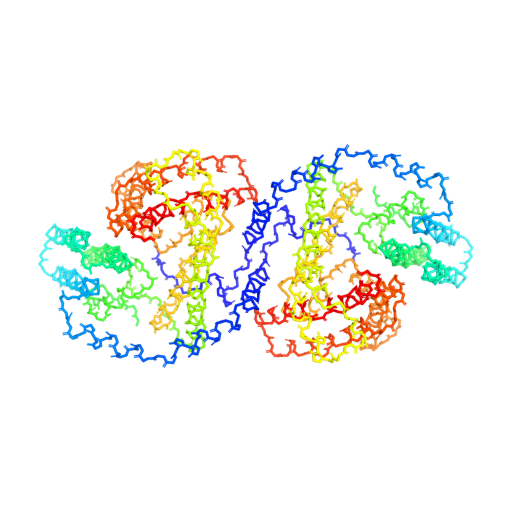5.25 306 ASN A O 1
ATOM 1856 N N . SER A 1 307 ? 122.816 105.652 131.967 1.00 68.65 307 SER A N 1
ATOM 1857 C CA . SER A 1 307 ? 124.180 105.162 132.176 1.00 68.65 307 SER A CA 1
ATOM 1858 C C . SER A 1 307 ? 125.129 106.159 131.520 1.00 68.65 307 SER A C 1
ATOM 1859 O O . SER A 1 307 ? 125.493 106.005 130.353 1.00 68.65 307 SER A O 1
ATOM 1862 N N . MET A 1 308 ? 125.545 107.166 132.285 1.00 70.63 308 MET A N 1
ATOM 1863 C CA . MET A 1 308 ? 126.432 108.204 131.769 1.00 70.63 308 MET A CA 1
ATOM 1864 C C . MET A 1 308 ? 127.866 107.698 131.859 1.00 70.63 308 MET A C 1
ATOM 1865 O O . MET A 1 308 ? 128.623 108.012 132.780 1.00 70.63 308 MET A O 1
ATOM 1870 N N . LYS A 1 309 ? 128.240 106.890 130.873 1.00 67.47 309 LYS A N 1
ATOM 1871 C CA . LYS A 1 309 ? 129.574 106.329 130.784 1.00 67.47 309 LYS A CA 1
ATOM 1872 C C . LYS A 1 309 ? 130.091 106.528 129.365 1.00 67.47 309 LYS A C 1
ATOM 1873 O O . LYS A 1 309 ? 129.393 106.182 128.399 1.00 67.47 309 LYS A O 1
ATOM 1879 N N . PRO A 1 310 ? 131.292 107.074 129.192 1.00 65.88 310 PRO A N 1
ATOM 1880 C CA . PRO A 1 310 ? 131.788 107.345 127.842 1.00 65.88 310 PRO A CA 1
ATOM 1881 C C . PRO A 1 310 ? 131.981 106.070 127.045 1.00 65.88 310 PRO A C 1
ATOM 1882 O O . PRO A 1 310 ? 132.306 105.015 127.588 1.00 65.88 310 PRO A O 1
ATOM 1886 N N . PHE A 1 311 ? 131.782 106.184 125.732 1.00 59.56 311 PHE A N 1
ATOM 1887 C CA . PHE A 1 311 ? 131.985 105.041 124.855 1.00 59.56 311 PHE A CA 1
ATOM 1888 C C . PHE A 1 311 ? 133.451 104.674 124.717 1.00 59.56 311 PHE A C 1
ATOM 1889 O O . PHE A 1 311 ? 133.759 103.519 124.419 1.00 59.56 311 PHE A O 1
ATOM 1897 N N . LYS A 1 312 ? 134.358 105.623 124.926 1.00 66.87 312 LYS A N 1
ATOM 1898 C CA . LYS A 1 312 ? 135.773 105.316 124.791 1.00 66.87 312 LYS A CA 1
ATOM 1899 C C . LYS A 1 312 ? 136.278 104.427 125.915 1.00 66.87 312 LYS A C 1
ATOM 1900 O O . LYS A 1 312 ? 137.328 103.797 125.763 1.00 66.87 312 LYS A O 1
ATOM 1906 N N . ASP A 1 313 ? 135.556 104.354 127.031 1.00 71.82 313 ASP A N 1
ATOM 1907 C CA . ASP A 1 313 ? 135.965 103.526 128.156 1.00 71.82 313 ASP A CA 1
ATOM 1908 C C . ASP A 1 313 ? 135.197 102.219 128.254 1.00 71.82 313 ASP A C 1
ATOM 1909 O O . ASP A 1 313 ? 135.744 101.233 128.756 1.00 71.82 313 ASP A O 1
ATOM 1914 N N . MET A 1 314 ? 133.950 102.186 127.796 1.00 72.49 314 MET A N 1
ATOM 1915 C CA . MET A 1 314 ? 133.176 100.958 127.833 1.00 72.49 314 MET A CA 1
ATOM 1916 C C . MET A 1 314 ? 133.793 99.912 126.910 1.00 72.49 314 MET A C 1
ATOM 1917 O O . MET A 1 314 ? 134.665 100.199 126.086 1.00 72.49 314 MET A O 1
ATOM 1922 N N . ASP A 1 315 ? 133.336 98.678 127.066 1.00 75.48 315 ASP A N 1
ATOM 1923 C CA . ASP A 1 315 ? 133.771 97.580 126.220 1.00 75.48 315 ASP A CA 1
ATOM 1924 C C . ASP A 1 315 ? 132.785 97.386 125.077 1.00 75.48 315 ASP A C 1
ATOM 1925 O O . ASP A 1 315 ? 131.697 97.963 125.059 1.00 75.48 315 ASP A O 1
ATOM 1930 N N . TYR A 1 316 ? 133.184 96.556 124.112 1.00 72.65 316 TYR A N 1
ATOM 1931 C CA . TYR A 1 316 ? 132.350 96.351 122.934 1.00 72.65 316 TYR A CA 1
ATOM 1932 C C . TYR A 1 316 ? 130.973 95.831 123.318 1.00 72.65 316 TYR A C 1
ATOM 1933 O O . TYR A 1 316 ? 129.964 96.241 122.734 1.00 72.65 316 TYR A O 1
ATOM 1942 N N . SER A 1 317 ? 130.905 94.947 124.311 1.00 71.14 317 SER A N 1
ATOM 1943 C CA . SER A 1 317 ? 129.614 94.410 124.723 1.00 71.14 317 SER A CA 1
ATOM 1944 C C . SER A 1 317 ? 128.704 95.512 125.250 1.00 71.14 317 SER A C 1
ATOM 1945 O O . SER A 1 317 ? 127.562 95.650 124.807 1.00 71.14 317 SER A O 1
ATOM 1948 N N . ARG A 1 318 ? 129.197 96.315 126.193 1.00 69.77 318 ARG A N 1
ATOM 1949 C CA . ARG A 1 318 ? 128.369 97.386 126.735 1.00 69.77 318 ARG A CA 1
ATOM 1950 C C . ARG A 1 318 ? 128.108 98.469 125.698 1.00 69.77 318 ARG A C 1
ATOM 1951 O O . ARG A 1 318 ? 127.020 99.062 125.680 1.00 69.77 318 ARG A O 1
ATOM 1959 N N . ILE A 1 319 ? 129.084 98.739 124.828 1.00 65.93 319 ILE A N 1
ATOM 1960 C CA . ILE A 1 319 ? 128.861 99.688 123.742 1.00 65.93 319 ILE A CA 1
ATOM 1961 C C . ILE A 1 319 ? 127.675 99.251 122.898 1.00 65.93 319 ILE A C 1
ATOM 1962 O O . ILE A 1 319 ? 126.789 100.050 122.586 1.00 65.93 319 ILE A O 1
ATOM 1967 N N . ILE A 1 320 ? 127.633 97.973 122.529 1.00 62.97 320 ILE A N 1
ATOM 1968 C CA . ILE A 1 320 ? 126.535 97.492 121.701 1.00 62.97 320 ILE A CA 1
ATOM 1969 C C . ILE A 1 320 ? 125.234 97.482 122.491 1.00 62.97 320 ILE A C 1
ATOM 1970 O O . ILE A 1 320 ? 124.168 97.804 121.956 1.00 62.97 320 ILE A O 1
ATOM 1975 N N . GLU A 1 321 ? 125.296 97.131 123.775 1.00 64.80 321 GLU A N 1
ATOM 1976 C CA . GLU A 1 321 ? 124.087 97.127 124.592 1.00 64.80 321 GLU A CA 1
ATOM 1977 C C . GLU A 1 321 ? 123.466 98.510 124.678 1.00 64.80 321 GLU A C 1
ATOM 1978 O O . GLU A 1 321 ? 122.242 98.634 124.772 1.00 64.80 321 GLU A O 1
ATOM 1984 N N . ARG A 1 322 ? 124.290 99.553 124.658 1.00 58.99 322 ARG A N 1
ATOM 1985 C CA . ARG A 1 322 ? 123.785 100.919 124.726 1.00 58.99 322 ARG A CA 1
ATOM 1986 C C . ARG A 1 322 ? 123.377 101.444 123.354 1.00 58.99 322 ARG A C 1
ATOM 1987 O O . ARG A 1 322 ? 122.380 102.168 123.228 1.00 58.99 322 ARG A O 1
ATOM 1995 N N . LEU A 1 323 ? 124.124 101.081 122.313 1.00 55.01 323 LEU A N 1
ATOM 1996 C CA . LEU A 1 323 ? 123.789 101.539 120.974 1.00 55.01 323 LEU A CA 1
ATOM 1997 C C . LEU A 1 323 ? 122.509 100.901 120.469 1.00 55.01 323 LEU A C 1
ATOM 1998 O O . LEU A 1 323 ? 121.790 101.517 119.684 1.00 55.01 323 LEU A O 1
ATOM 2003 N N . LEU A 1 324 ? 122.204 99.677 120.890 1.00 52.84 324 LEU A N 1
ATOM 2004 C CA . LEU A 1 324 ? 120.912 99.112 120.533 1.00 52.84 324 LEU A CA 1
ATOM 2005 C C . LEU A 1 324 ? 119.776 99.929 121.120 1.00 52.84 324 LEU A C 1
ATOM 2006 O O . LEU A 1 324 ? 118.716 100.052 120.501 1.00 52.84 324 LEU A O 1
ATOM 2011 N N . LYS A 1 325 ? 119.975 100.501 122.301 1.00 52.33 325 LYS A N 1
ATOM 2012 C CA . LYS A 1 325 ? 118.943 101.341 122.884 1.00 52.33 325 LYS A CA 1
ATOM 2013 C C . LYS A 1 325 ? 118.903 102.714 122.238 1.00 52.33 325 LYS A C 1
ATOM 2014 O O . LYS A 1 325 ? 117.850 103.357 122.222 1.00 52.33 325 LYS A O 1
ATOM 2020 N N . LEU A 1 326 ? 120.031 103.175 121.712 1.00 46.83 326 LEU A N 1
ATOM 2021 C CA . LEU A 1 326 ? 120.109 104.523 121.168 1.00 46.83 326 LEU A CA 1
ATOM 2022 C C . LEU A 1 326 ? 119.875 104.604 119.665 1.00 46.83 326 LEU A C 1
ATOM 2023 O O . LEU A 1 326 ? 119.701 105.709 119.150 1.00 46.83 326 LEU A O 1
ATOM 2028 N N . ALA A 1 327 ? 119.860 103.481 118.950 1.00 39.47 327 ALA A N 1
ATOM 2029 C CA . ALA A 1 327 ? 119.884 103.529 117.491 1.00 39.47 327 ALA A CA 1
ATOM 2030 C C . ALA A 1 327 ? 118.614 104.142 116.919 1.00 39.47 327 ALA A C 1
ATOM 2031 O O . ALA A 1 327 ? 118.673 105.112 116.159 1.00 39.47 327 ALA A O 1
ATOM 2033 N N . VAL A 1 328 ? 117.453 103.581 117.251 1.00 35.89 328 VAL A N 1
ATOM 2034 C CA . VAL A 1 328 ? 116.209 104.032 116.624 1.00 35.89 328 VAL A CA 1
ATOM 2035 C C . VAL A 1 328 ? 115.939 105.514 116.850 1.00 35.89 328 VAL A C 1
ATOM 2036 O O . VAL A 1 328 ? 115.564 106.202 115.891 1.00 35.89 328 VAL A O 1
ATOM 2040 N N . PRO A 1 329 ? 116.096 106.073 118.049 1.00 37.66 329 PRO A N 1
ATOM 2041 C CA . PRO A 1 329 ? 115.948 107.528 118.164 1.00 37.66 329 PRO A CA 1
ATOM 2042 C C . PRO A 1 329 ? 116.970 108.276 117.341 1.00 37.66 329 PRO A C 1
ATOM 2043 O O . PRO A 1 329 ? 116.651 109.307 116.741 1.00 37.66 329 PRO A O 1
ATOM 2047 N N . ASN A 1 330 ? 118.202 107.778 117.303 1.00 33.37 330 ASN A N 1
ATOM 2048 C CA . ASN A 1 330 ? 119.229 108.401 116.483 1.00 33.37 330 ASN A CA 1
ATOM 2049 C C . ASN A 1 330 ? 118.843 108.361 115.015 1.00 33.37 330 ASN A C 1
ATOM 2050 O O . ASN A 1 330 ? 119.022 109.343 114.288 1.00 33.37 330 ASN A O 1
ATOM 2055 N N . HIS A 1 331 ? 118.278 107.244 114.570 1.00 28.85 331 HIS A N 1
ATOM 2056 C CA . HIS A 1 331 ? 117.852 107.135 113.183 1.00 28.85 331 HIS A CA 1
ATOM 2057 C C . HIS A 1 331 ? 116.734 108.112 112.871 1.00 28.85 331 HIS A C 1
ATOM 2058 O O . HIS A 1 331 ? 116.730 108.740 111.809 1.00 28.85 331 HIS A O 1
ATOM 2065 N N . LEU A 1 332 ? 115.763 108.246 113.770 1.00 30.14 332 LEU A N 1
ATOM 2066 C CA . LEU A 1 332 ? 114.688 109.197 113.523 1.00 30.14 332 LEU A CA 1
ATOM 2067 C C . LEU A 1 332 ? 115.219 110.617 113.477 1.00 30.14 332 LEU A C 1
ATOM 2068 O O . LEU A 1 332 ? 114.802 111.418 112.635 1.00 30.14 332 LEU A O 1
ATOM 2073 N N . ILE A 1 333 ? 116.151 110.949 114.365 1.00 30.80 333 ILE A N 1
ATOM 2074 C CA . ILE A 1 333 ? 116.732 112.285 114.349 1.00 30.80 333 ILE A CA 1
ATOM 2075 C C . ILE A 1 333 ? 117.463 112.530 113.042 1.00 30.80 333 ILE A C 1
ATOM 2076 O O . ILE A 1 333 ? 117.433 113.636 112.501 1.00 30.80 333 ILE A O 1
ATOM 2081 N N . TRP A 1 334 ? 118.123 111.507 112.505 1.00 32.14 334 TRP A N 1
ATOM 2082 C CA . TRP A 1 334 ? 118.846 111.719 111.259 1.00 32.14 334 TRP A CA 1
ATOM 2083 C C . TRP A 1 334 ? 117.907 111.843 110.075 1.00 32.14 334 TRP A C 1
ATOM 2084 O O . TRP A 1 334 ? 118.180 112.615 109.157 1.00 32.14 334 TRP A O 1
ATOM 2095 N N . LEU A 1 335 ? 116.798 111.112 110.072 1.00 30.05 335 LEU A N 1
ATOM 2096 C CA . LEU A 1 335 ? 115.803 111.321 109.026 1.00 30.05 335 LEU A CA 1
ATOM 2097 C C . LEU A 1 335 ? 115.235 112.726 109.089 1.00 30.05 335 LEU A C 1
ATOM 2098 O O . LEU A 1 335 ? 115.004 113.359 108.053 1.00 30.05 335 LEU A O 1
ATOM 2103 N N . ILE A 1 336 ? 115.003 113.238 110.294 1.00 30.37 336 ILE A N 1
ATOM 2104 C CA . ILE A 1 336 ? 114.474 114.591 110.403 1.00 30.37 336 ILE A CA 1
ATOM 2105 C C . ILE A 1 336 ? 115.525 115.617 110.000 1.00 30.37 336 ILE A C 1
ATOM 2106 O O . ILE A 1 336 ? 115.196 116.649 109.419 1.00 30.37 336 ILE A O 1
ATOM 2111 N N . PHE A 1 337 ? 116.799 115.373 110.321 1.00 31.18 337 PHE A N 1
ATOM 2112 C CA . PHE A 1 337 ? 117.863 116.220 109.787 1.00 31.18 337 PHE A CA 1
ATOM 2113 C C . PHE A 1 337 ? 117.823 116.238 108.276 1.00 31.18 337 PHE A C 1
ATOM 2114 O O . PHE A 1 337 ? 117.848 117.304 107.660 1.00 31.18 337 PHE A O 1
ATOM 2122 N N . PHE A 1 338 ? 117.777 115.060 107.658 1.00 28.66 338 PHE A N 1
ATOM 2123 C CA . PHE A 1 338 ? 117.760 115.014 106.205 1.00 28.66 338 PHE A CA 1
ATOM 2124 C C . PHE A 1 338 ? 116.619 115.840 105.661 1.00 28.66 338 PHE A C 1
ATOM 2125 O O . PHE A 1 338 ? 116.816 116.683 104.792 1.00 28.66 338 PHE A O 1
ATOM 2133 N N . TYR A 1 339 ? 115.408 115.608 106.146 1.00 30.38 339 TYR A N 1
ATOM 2134 C CA . TYR A 1 339 ? 114.296 116.378 105.613 1.00 30.38 339 TYR A CA 1
ATOM 2135 C C . TYR A 1 339 ? 114.489 117.859 105.887 1.00 30.38 339 TYR A C 1
ATOM 2136 O O . TYR A 1 339 ? 114.683 118.650 104.965 1.00 30.38 339 TYR A O 1
ATOM 2145 N N . TRP A 1 340 ? 114.502 118.240 107.156 1.00 31.22 340 TRP A N 1
ATOM 2146 C CA . TRP A 1 340 ? 114.640 119.618 107.600 1.00 31.22 340 TRP A CA 1
ATOM 2147 C C . TRP A 1 340 ? 115.715 120.389 106.856 1.00 31.22 340 TRP A C 1
ATOM 2148 O O . TRP A 1 340 ? 115.584 121.599 106.677 1.00 31.22 340 TRP A O 1
ATOM 2159 N N . LEU A 1 341 ? 116.780 119.724 106.414 1.00 28.01 341 LEU A N 1
ATOM 2160 C CA . LEU A 1 341 ? 117.885 120.422 105.770 1.00 28.01 341 LEU A CA 1
ATOM 2161 C C . LEU A 1 341 ? 117.843 120.314 104.252 1.00 28.01 341 LEU A C 1
ATOM 2162 O O . LEU A 1 341 ? 117.816 121.331 103.562 1.00 28.01 341 LEU A O 1
ATOM 2167 N N . PHE A 1 342 ? 117.848 119.102 103.716 1.00 26.36 342 PHE A N 1
ATOM 2168 C CA . PHE A 1 342 ? 117.930 118.913 102.281 1.00 26.36 342 PHE A CA 1
ATOM 2169 C C . PHE A 1 342 ? 116.623 119.156 101.558 1.00 26.36 342 PHE A C 1
ATOM 2170 O O . PHE A 1 342 ? 116.629 119.200 100.329 1.00 26.36 342 PHE A O 1
ATOM 2178 N N . HIS A 1 343 ? 115.504 119.299 102.252 1.00 28.09 343 HIS A N 1
ATOM 2179 C CA . HIS A 1 343 ? 114.292 119.725 101.581 1.00 28.09 343 HIS A CA 1
ATOM 2180 C C . HIS A 1 343 ? 113.832 121.081 102.083 1.00 28.09 343 HIS A C 1
ATOM 2181 O O . HIS A 1 343 ? 113.823 122.036 101.311 1.00 28.09 343 HIS A O 1
ATOM 2188 N N . SER A 1 344 ? 113.549 121.222 103.373 1.00 31.57 344 SER A N 1
ATOM 2189 C CA . SER A 1 344 ? 112.918 122.445 103.849 1.00 31.57 344 SER A CA 1
ATOM 2190 C C . SER A 1 344 ? 113.882 123.620 103.824 1.00 31.57 344 SER A C 1
ATOM 2191 O O . SER A 1 344 ? 113.569 124.671 103.264 1.00 31.57 344 SER A O 1
ATOM 2194 N N . CYS A 1 345 ? 115.057 123.473 104.426 1.00 32.50 345 CYS A N 1
ATOM 2195 C CA . CYS A 1 345 ? 115.982 124.599 104.494 1.00 32.50 345 CYS A CA 1
ATOM 2196 C C . CYS A 1 345 ? 116.499 124.970 103.115 1.00 32.50 345 CYS A C 1
ATOM 2197 O O . CYS A 1 345 ? 116.548 126.151 102.755 1.00 32.50 345 CYS A O 1
ATOM 2200 N N . LEU A 1 346 ? 116.890 123.974 102.324 1.00 28.51 346 LEU A N 1
ATOM 2201 C CA . LEU A 1 346 ? 117.427 124.272 101.007 1.00 28.51 346 LEU A CA 1
ATOM 2202 C C . LEU A 1 346 ? 116.357 124.809 100.076 1.00 28.51 346 LEU A C 1
ATOM 2203 O O . LEU A 1 346 ? 116.651 125.655 99.236 1.00 28.51 346 LEU A O 1
ATOM 2208 N N . ASN A 1 347 ? 115.105 124.386 100.232 1.00 31.70 347 ASN A N 1
ATOM 2209 C CA . ASN A 1 347 ? 114.042 124.947 99.417 1.00 31.70 347 ASN A CA 1
ATOM 2210 C C . ASN A 1 347 ? 113.664 126.344 99.864 1.00 31.70 347 ASN A C 1
ATOM 2211 O O . ASN A 1 347 ? 113.344 127.182 99.025 1.00 31.70 347 ASN A O 1
ATOM 2216 N N . ALA A 1 348 ? 113.708 126.628 101.163 1.00 32.28 348 ALA A N 1
ATOM 2217 C CA . ALA A 1 348 ? 113.497 127.995 101.617 1.00 32.28 348 ALA A CA 1
ATOM 2218 C C . ALA A 1 348 ? 114.559 128.915 101.044 1.00 32.28 348 ALA A C 1
ATOM 2219 O O . ALA A 1 348 ? 114.252 130.006 100.553 1.00 32.28 348 ALA A O 1
ATOM 2221 N N . VAL A 1 349 ? 115.817 128.483 101.083 1.00 32.78 349 VAL A N 1
ATOM 2222 C CA . VAL A 1 349 ? 116.886 129.289 100.505 1.00 32.78 349 VAL A CA 1
ATOM 2223 C C . VAL A 1 349 ? 116.664 129.470 99.013 1.00 32.78 349 VAL A C 1
ATOM 2224 O O . VAL A 1 349 ? 116.665 130.592 98.501 1.00 32.78 349 VAL A O 1
ATOM 2228 N N . ALA A 1 350 ? 116.458 128.368 98.293 1.00 37.02 350 ALA A N 1
ATOM 2229 C CA . ALA A 1 350 ? 116.279 128.435 96.852 1.00 37.02 350 ALA A CA 1
ATOM 2230 C C . ALA A 1 350 ? 115.037 129.208 96.459 1.00 37.02 350 ALA A C 1
ATOM 2231 O O . ALA A 1 350 ? 114.939 129.653 95.314 1.00 37.02 350 ALA A O 1
ATOM 2233 N N . GLU A 1 351 ? 114.088 129.378 97.368 1.00 39.87 351 GLU A N 1
ATOM 2234 C CA . GLU A 1 351 ? 112.894 130.140 97.049 1.00 39.87 351 GLU A CA 1
ATOM 2235 C C . GLU A 1 351 ? 113.070 131.619 97.329 1.00 39.87 351 GLU A C 1
ATOM 2236 O O . GLU A 1 351 ? 112.592 132.450 96.556 1.00 39.87 351 GLU A O 1
ATOM 2242 N N . LEU A 1 352 ? 113.746 131.965 98.424 1.00 40.35 352 LEU A N 1
ATOM 2243 C CA . LEU A 1 352 ? 114.076 133.361 98.677 1.00 40.35 352 LEU A CA 1
ATOM 2244 C C . LEU A 1 352 ? 114.843 133.949 97.504 1.00 40.35 352 LEU A C 1
ATOM 2245 O O . LEU A 1 352 ? 114.396 134.902 96.860 1.00 40.35 352 LEU A O 1
ATOM 2250 N N . MET A 1 353 ? 116.005 133.388 97.214 1.00 41.23 353 MET A N 1
ATOM 2251 C CA . MET A 1 353 ? 116.761 133.737 96.021 1.00 41.23 353 MET A CA 1
ATOM 2252 C C . MET A 1 353 ? 116.396 132.727 94.953 1.00 41.23 353 MET A C 1
ATOM 2253 O O . MET A 1 353 ? 116.948 131.630 94.914 1.00 41.23 353 MET A O 1
ATOM 2258 N N . GLN A 1 354 ? 115.461 133.102 94.086 1.00 45.70 354 GLN A N 1
ATOM 2259 C CA . GLN A 1 354 ? 114.859 132.192 93.123 1.00 45.70 354 GLN A CA 1
ATOM 2260 C C . GLN A 1 354 ? 115.926 131.378 92.416 1.00 45.70 354 GLN A C 1
ATOM 2261 O O . GLN A 1 354 ? 116.751 131.935 91.694 1.00 45.70 354 GLN A O 1
ATOM 2267 N N . PHE A 1 355 ? 115.933 130.070 92.627 1.00 39.22 355 PHE A N 1
ATOM 2268 C CA . PHE A 1 355 ? 117.009 129.237 92.116 1.00 39.22 355 PHE A CA 1
ATOM 2269 C C . PHE A 1 355 ? 116.548 128.201 91.111 1.00 39.22 355 PHE A C 1
ATOM 2270 O O . PHE A 1 355 ? 117.266 127.920 90.155 1.00 39.22 355 PHE A O 1
ATOM 2278 N N . GLY A 1 356 ? 115.387 127.596 91.310 1.00 39.36 356 GLY A N 1
ATOM 2279 C CA . GLY A 1 356 ? 114.749 126.841 90.262 1.00 39.36 356 GLY A CA 1
ATOM 2280 C C . GLY A 1 356 ? 115.305 125.469 89.968 1.00 39.36 356 GLY A C 1
ATOM 2281 O O . GLY A 1 356 ? 114.600 124.662 89.358 1.00 39.36 356 GLY A O 1
ATOM 2282 N N . ASP A 1 357 ? 116.541 125.159 90.357 1.00 40.61 357 ASP A N 1
ATOM 2283 C CA . ASP A 1 357 ? 117.035 123.806 90.099 1.00 40.61 357 ASP A CA 1
ATOM 2284 C C . ASP A 1 357 ? 116.456 122.818 91.103 1.00 40.61 357 ASP A C 1
ATOM 2285 O O . ASP A 1 357 ? 115.692 121.923 90.738 1.00 40.61 357 ASP A O 1
ATOM 2290 N N . ARG A 1 358 ? 116.804 122.969 92.372 1.00 35.12 358 ARG A N 1
ATOM 2291 C CA . ARG A 1 358 ? 116.072 122.332 93.461 1.00 35.12 358 ARG A CA 1
ATOM 2292 C C . ARG A 1 358 ? 116.100 120.810 93.412 1.00 35.12 358 ARG A C 1
ATOM 2293 O O . ARG A 1 358 ? 115.183 120.161 93.904 1.00 35.12 358 ARG A O 1
ATOM 2301 N N . GLU A 1 359 ? 117.130 120.200 92.841 1.00 34.39 359 GLU A N 1
ATOM 2302 C CA . GLU A 1 359 ? 117.318 118.765 93.018 1.00 34.39 359 GLU A CA 1
ATOM 2303 C C . GLU A 1 359 ? 118.422 118.557 94.043 1.00 34.39 359 GLU A C 1
ATOM 2304 O O . GLU A 1 359 ? 119.584 118.341 93.714 1.00 34.39 359 GLU A O 1
ATOM 2310 N N . PHE A 1 360 ? 118.038 118.620 95.310 1.00 28.67 360 PHE A N 1
ATOM 2311 C CA . PHE A 1 360 ? 118.987 118.458 96.395 1.00 28.67 360 PHE A CA 1
ATOM 2312 C C . PHE A 1 360 ? 119.112 117.024 96.855 1.00 28.67 360 PHE A C 1
ATOM 2313 O O . PHE A 1 360 ? 120.057 116.699 97.573 1.00 28.67 360 PHE A O 1
ATOM 2321 N N . TYR A 1 361 ? 118.188 116.163 96.462 1.00 26.63 361 TYR A N 1
ATOM 2322 C CA . TYR A 1 361 ? 118.270 114.762 96.812 1.00 26.63 361 TYR A CA 1
ATOM 2323 C C . TYR A 1 361 ? 117.553 113.968 95.745 1.00 26.63 361 TYR A C 1
ATOM 2324 O O . TYR A 1 361 ? 116.773 114.507 94.962 1.00 26.63 361 TYR A O 1
ATOM 2333 N N . ARG A 1 362 ? 117.829 112.681 95.718 1.00 27.44 362 ARG A N 1
ATOM 2334 C CA . ARG A 1 362 ? 117.099 111.763 94.877 1.00 27.44 362 ARG A CA 1
ATOM 2335 C C . ARG A 1 362 ? 116.609 110.627 95.752 1.00 27.44 362 ARG A C 1
ATOM 2336 O O . ARG A 1 362 ? 116.907 110.566 96.942 1.00 27.44 362 ARG A O 1
ATOM 2344 N N . ASP A 1 363 ? 115.855 109.708 95.165 1.00 27.24 363 ASP A N 1
ATOM 2345 C CA . ASP A 1 363 ? 115.160 108.708 95.964 1.00 27.24 363 ASP A CA 1
ATOM 2346 C C . ASP A 1 363 ? 116.189 107.732 96.509 1.00 27.24 363 ASP A C 1
ATOM 2347 O O . ASP A 1 363 ? 116.410 106.643 95.982 1.00 27.24 363 ASP A O 1
ATOM 2352 N N . TRP A 1 364 ? 116.846 108.145 97.584 1.00 26.06 364 TRP A N 1
ATOM 2353 C CA . TRP A 1 364 ? 117.734 107.247 98.294 1.00 26.06 364 TRP A CA 1
ATOM 2354 C C . TRP A 1 364 ? 116.983 106.287 99.188 1.00 26.06 364 TRP A C 1
ATOM 2355 O O . TRP A 1 364 ? 117.578 105.323 99.668 1.00 26.06 364 TRP A O 1
ATOM 2366 N N . TRP A 1 365 ? 115.701 106.531 99.439 1.00 26.56 365 TRP A N 1
ATOM 2367 C CA . TRP A 1 365 ? 114.955 105.646 100.315 1.00 26.56 365 TRP A CA 1
ATOM 2368 C C . TRP A 1 365 ? 114.643 104.333 99.623 1.00 26.56 365 TRP A C 1
ATOM 2369 O O . TRP A 1 365 ? 114.678 103.277 100.258 1.00 26.56 365 TRP A O 1
ATOM 2380 N N . ASN A 1 366 ? 114.338 104.359 98.336 1.00 26.90 366 ASN A N 1
ATOM 2381 C CA . ASN A 1 366 ? 114.168 103.118 97.592 1.00 26.90 366 ASN A CA 1
ATOM 2382 C C . ASN A 1 366 ? 115.453 102.762 96.861 1.00 26.90 366 ASN A C 1
ATOM 2383 O O . ASN A 1 366 ? 115.492 102.590 95.650 1.00 26.90 366 ASN A O 1
ATOM 2388 N N . SER A 1 367 ? 116.510 102.637 97.641 1.00 31.04 367 SER A N 1
ATOM 2389 C CA . SER A 1 367 ? 117.845 102.343 97.142 1.00 31.04 367 SER A CA 1
ATOM 2390 C C . SER A 1 367 ? 118.190 100.927 97.557 1.00 31.04 367 SER A C 1
ATOM 2391 O O . SER A 1 367 ? 118.479 100.677 98.726 1.00 31.04 367 SER A O 1
ATOM 2394 N N . GLU A 1 368 ? 118.177 100.000 96.607 1.00 38.33 368 GLU A N 1
ATOM 2395 C CA . GLU A 1 368 ? 118.434 98.606 96.948 1.00 38.33 368 GLU A CA 1
ATOM 2396 C C . GLU A 1 368 ? 119.899 98.238 96.830 1.00 38.33 368 GLU A C 1
ATOM 2397 O O . GLU A 1 368 ? 120.236 97.181 96.296 1.00 38.33 368 GLU A O 1
ATOM 2403 N N . SER A 1 369 ? 120.781 99.069 97.374 1.00 35.66 369 SER A N 1
ATOM 2404 C CA . SER A 1 369 ? 122.214 98.832 97.457 1.00 35.66 369 SER A CA 1
ATOM 2405 C C . SER A 1 369 ? 122.812 100.036 98.154 1.00 35.66 369 SER A C 1
ATOM 2406 O O . SER A 1 369 ? 122.254 101.132 98.101 1.00 35.66 369 SER A O 1
ATOM 2409 N N . VAL A 1 370 ? 123.961 99.837 98.795 1.00 36.42 370 VAL A N 1
ATOM 2410 C CA . VAL A 1 370 ? 124.587 100.971 99.458 1.00 36.42 370 VAL A CA 1
ATOM 2411 C C . VAL A 1 370 ? 125.219 101.908 98.440 1.00 36.42 370 VAL A C 1
ATOM 2412 O O . VAL A 1 370 ? 125.242 103.131 98.637 1.00 36.42 370 VAL A O 1
ATOM 2416 N N . THR A 1 371 ? 125.729 101.367 97.337 1.00 35.20 371 THR A N 1
ATOM 2417 C CA . THR A 1 371 ? 126.331 102.216 96.319 1.00 35.20 371 THR A CA 1
ATOM 2418 C C . THR A 1 371 ? 125.298 103.140 95.697 1.00 35.20 371 THR A C 1
ATOM 2419 O O . THR A 1 371 ? 125.597 104.298 95.397 1.00 35.20 371 THR A O 1
ATOM 2423 N N . TYR A 1 372 ? 124.077 102.648 95.485 1.00 32.71 372 TYR A N 1
ATOM 2424 C CA . TYR A 1 372 ? 123.025 103.531 95.000 1.00 32.71 372 TYR A CA 1
ATOM 2425 C C . TYR A 1 372 ? 122.592 104.504 96.076 1.00 32.71 372 TYR A C 1
ATOM 2426 O O . TYR A 1 372 ? 122.110 105.593 95.762 1.00 32.71 372 TYR A O 1
ATOM 2435 N N . PHE A 1 373 ? 122.750 104.144 97.343 1.00 30.75 373 PHE A N 1
ATOM 2436 C CA . PHE A 1 373 ? 122.393 105.085 98.394 1.00 30.75 373 PHE A CA 1
ATOM 2437 C C . PHE A 1 373 ? 123.326 106.277 98.386 1.00 30.75 373 PHE A C 1
ATOM 2438 O O . PHE A 1 373 ? 122.877 107.426 98.379 1.00 30.75 373 PHE A O 1
ATOM 2446 N N . TRP A 1 374 ? 124.633 106.027 98.394 1.00 36.20 374 TRP A N 1
ATOM 2447 C CA . TRP A 1 374 ? 125.574 107.139 98.446 1.00 36.20 374 TRP A CA 1
ATOM 2448 C C . TRP A 1 374 ? 125.431 108.049 97.239 1.00 36.20 374 TRP A C 1
ATOM 2449 O O . TRP A 1 374 ? 125.566 109.268 97.363 1.00 36.20 374 TRP A O 1
ATOM 2460 N N . GLN A 1 375 ? 125.126 107.487 96.079 1.00 34.60 375 GLN A N 1
ATOM 2461 C CA . GLN A 1 375 ? 125.005 108.264 94.857 1.00 34.60 375 GLN A CA 1
ATOM 2462 C C . GLN A 1 375 ? 123.718 109.060 94.773 1.00 34.60 375 GLN A C 1
ATOM 2463 O O . GLN A 1 375 ? 123.504 109.742 93.772 1.00 34.60 375 GLN A O 1
ATOM 2469 N N . ASN A 1 376 ? 122.848 108.984 95.767 1.00 31.69 376 ASN A N 1
ATOM 2470 C CA . ASN A 1 376 ? 121.592 109.715 95.723 1.00 31.69 376 ASN A CA 1
ATOM 2471 C C . ASN A 1 376 ? 121.267 110.450 97.003 1.00 31.69 376 ASN A C 1
ATOM 2472 O O . ASN A 1 376 ? 120.479 111.396 96.963 1.00 31.69 376 ASN A O 1
ATOM 2477 N N . TRP A 1 377 ? 121.823 110.046 98.128 1.00 32.10 377 TRP A N 1
ATOM 2478 C CA . TRP A 1 377 ? 121.889 110.923 99.278 1.00 32.10 377 TRP A CA 1
ATOM 2479 C C . TRP A 1 377 ? 122.771 112.115 98.944 1.00 32.10 377 TRP A C 1
ATOM 2480 O O . TRP A 1 377 ? 123.883 111.945 98.436 1.00 32.10 377 TRP A O 1
ATOM 2491 N N . ASN A 1 378 ? 122.289 113.325 99.224 1.00 31.35 378 ASN A N 1
ATOM 2492 C CA . ASN A 1 378 ? 123.105 114.528 99.060 1.00 31.35 378 ASN A CA 1
ATOM 2493 C C . ASN A 1 378 ? 123.568 114.690 97.612 1.00 31.35 378 ASN A C 1
ATOM 2494 O O . ASN A 1 378 ? 124.736 114.523 97.279 1.00 31.35 378 ASN A O 1
ATOM 2499 N N . ILE A 1 379 ? 122.592 114.968 96.750 1.00 31.40 379 ILE A N 1
ATOM 2500 C CA . ILE A 1 379 ? 122.896 115.191 95.338 1.00 31.40 379 ILE A CA 1
ATOM 2501 C C . ILE A 1 379 ? 123.878 116.332 95.116 1.00 31.40 379 ILE A C 1
ATOM 2502 O O . ILE A 1 379 ? 124.765 116.187 94.266 1.00 31.40 379 ILE A O 1
ATOM 2507 N N . PRO A 1 380 ? 123.788 117.482 95.797 1.00 31.47 380 PRO A N 1
ATOM 2508 C CA . PRO A 1 380 ? 124.775 118.538 95.527 1.00 31.47 380 PRO A CA 1
ATOM 2509 C C . PRO A 1 380 ? 126.205 118.082 95.721 1.00 31.47 380 PRO A C 1
ATOM 2510 O O . PRO A 1 380 ? 127.032 118.238 94.814 1.00 31.47 380 PRO A O 1
ATOM 2514 N N . VAL A 1 381 ? 126.521 117.522 96.886 1.00 31.63 381 VAL A N 1
ATOM 2515 C CA . VAL A 1 381 ? 127.876 117.053 97.135 1.00 31.63 381 VAL A CA 1
ATOM 2516 C C . VAL A 1 381 ? 128.252 115.973 96.143 1.00 31.63 381 VAL A C 1
ATOM 2517 O O . VAL A 1 381 ? 129.394 115.905 95.687 1.00 31.63 381 VAL A O 1
ATOM 2521 N N . HIS A 1 382 ? 127.303 115.120 95.775 1.00 36.15 382 HIS A N 1
ATOM 2522 C CA . HIS A 1 382 ? 127.664 114.013 94.901 1.00 36.15 382 HIS A CA 1
ATOM 2523 C C . HIS A 1 382 ? 127.984 114.493 93.500 1.00 36.15 382 HIS A C 1
ATOM 2524 O O . HIS A 1 382 ? 128.905 113.981 92.865 1.00 36.15 382 HIS A O 1
ATOM 2531 N N . LYS A 1 383 ? 127.232 115.454 92.985 1.00 37.92 383 LYS A N 1
ATOM 2532 C CA . LYS A 1 383 ? 127.546 115.914 91.645 1.00 37.92 383 LYS A CA 1
ATOM 2533 C C . LYS A 1 383 ? 128.776 116.803 91.647 1.00 37.92 383 LYS A C 1
ATOM 2534 O O . LYS A 1 383 ? 129.554 116.769 90.687 1.00 37.92 383 LYS A O 1
ATOM 2540 N N . TRP A 1 384 ? 129.007 117.556 92.724 1.00 36.14 384 TRP A N 1
ATOM 2541 C CA . TRP A 1 384 ? 130.293 118.224 92.875 1.00 36.14 384 TRP A CA 1
ATOM 2542 C C . TRP A 1 384 ? 131.422 117.215 92.813 1.00 36.14 384 TRP A C 1
ATOM 2543 O O . TRP A 1 384 ? 132.411 117.416 92.110 1.00 36.14 384 TRP A O 1
ATOM 2554 N N . CYS A 1 385 ? 131.297 116.125 93.562 1.00 43.08 385 CYS A N 1
ATOM 2555 C CA . CYS A 1 385 ? 132.271 115.049 93.493 1.00 43.08 385 CYS A CA 1
ATOM 2556 C C . CYS A 1 385 ? 132.456 114.581 92.060 1.00 43.08 385 CYS A C 1
ATOM 2557 O O . CYS A 1 385 ? 133.550 114.665 91.501 1.00 43.08 385 CYS A O 1
ATOM 2560 N N . ILE A 1 386 ? 131.366 114.158 91.425 1.00 46.04 386 ILE A N 1
ATOM 2561 C CA . ILE A 1 386 ? 131.456 113.472 90.149 1.00 46.04 386 ILE A CA 1
ATOM 2562 C C . ILE A 1 386 ? 132.005 114.368 89.053 1.00 46.04 386 ILE A C 1
ATOM 2563 O O . ILE A 1 386 ? 132.577 113.862 88.088 1.00 46.04 386 ILE A O 1
ATOM 2568 N N . ARG A 1 387 ? 131.864 115.689 89.164 1.00 47.39 387 ARG A N 1
ATOM 2569 C CA . ARG A 1 387 ? 132.317 116.548 88.076 1.00 47.39 387 ARG A CA 1
ATOM 2570 C C . ARG A 1 387 ? 133.352 117.574 88.513 1.00 47.39 387 ARG A C 1
ATOM 2571 O O . ARG A 1 387 ? 133.618 118.523 87.776 1.00 47.39 387 ARG A O 1
ATOM 2579 N N . HIS A 1 388 ? 133.947 117.409 89.689 1.00 44.72 388 HIS A N 1
ATOM 2580 C CA . HIS A 1 388 ? 135.114 118.198 90.043 1.00 44.72 388 HIS A CA 1
ATOM 2581 C C . HIS A 1 388 ? 136.208 117.400 90.720 1.00 44.72 388 HIS A C 1
ATOM 2582 O O . HIS A 1 388 ? 137.295 117.945 90.909 1.00 44.72 388 HIS A O 1
ATOM 2589 N N . PHE A 1 389 ? 135.974 116.147 91.100 1.00 53.87 389 PHE A N 1
ATOM 2590 C CA . PHE A 1 389 ? 136.963 115.361 91.817 1.00 53.87 389 PHE A CA 1
ATOM 2591 C C . PHE A 1 389 ? 137.113 113.945 91.300 1.00 53.87 389 PHE A C 1
ATOM 2592 O O . PHE A 1 389 ? 138.160 113.338 91.535 1.00 53.87 389 PHE A O 1
ATOM 2600 N N . TYR A 1 390 ? 136.123 113.386 90.614 1.00 62.22 390 TYR A N 1
ATOM 2601 C CA . TYR A 1 390 ? 136.196 112.030 90.093 1.00 62.22 390 TYR A CA 1
ATOM 2602 C C . TYR A 1 390 ? 136.434 111.996 88.595 1.00 62.22 390 TYR A C 1
ATOM 2603 O O . TYR A 1 390 ? 137.356 111.325 88.133 1.00 62.22 390 TYR A O 1
ATOM 2612 N N . LYS A 1 391 ? 135.620 112.703 87.820 1.00 62.62 391 LYS A N 1
ATOM 2613 C CA . LYS A 1 391 ? 135.891 112.804 86.391 1.00 62.62 391 LYS A CA 1
ATOM 2614 C C . LYS A 1 391 ? 137.241 113.440 86.089 1.00 62.62 391 LYS A C 1
ATOM 2615 O O . LYS A 1 391 ? 137.926 112.948 85.176 1.00 62.62 391 LYS A O 1
ATOM 2621 N N . PRO A 1 392 ? 137.683 114.499 86.772 1.00 64.09 392 PRO A N 1
ATOM 2622 C CA . PRO A 1 392 ? 139.039 114.997 86.510 1.00 64.09 392 PRO A CA 1
ATOM 2623 C C . PRO A 1 392 ? 140.126 113.988 86.810 1.00 64.09 392 PRO A C 1
ATOM 2624 O O . PRO A 1 392 ? 141.123 113.944 86.082 1.00 64.09 392 PRO A O 1
ATOM 2628 N N . MET A 1 393 ? 139.978 113.175 87.855 1.00 67.98 393 MET A N 1
ATOM 2629 C CA . MET A 1 393 ? 140.987 112.158 88.122 1.00 67.98 393 MET A CA 1
ATOM 2630 C C . MET A 1 393 ? 141.036 111.126 87.007 1.00 67.98 393 MET A C 1
ATOM 2631 O O . MET A 1 393 ? 142.118 110.662 86.634 1.00 67.98 393 MET A O 1
ATOM 2636 N N . LEU A 1 394 ? 139.879 110.749 86.463 1.00 69.13 394 LEU A N 1
ATOM 2637 C CA . LEU A 1 394 ? 139.883 109.847 85.318 1.00 69.13 394 LEU A CA 1
ATOM 2638 C C . LEU A 1 394 ? 140.525 110.510 84.109 1.00 69.13 394 LEU A C 1
ATOM 2639 O O . LEU A 1 394 ? 141.252 109.862 83.350 1.00 69.13 394 LEU A O 1
ATOM 2644 N N . ARG A 1 395 ? 140.275 111.805 83.920 1.00 72.51 395 ARG A N 1
ATOM 2645 C CA . ARG A 1 395 ? 140.928 112.540 82.845 1.00 72.51 395 ARG A CA 1
ATOM 2646 C C . ARG A 1 395 ? 142.408 112.735 83.147 1.00 72.51 395 ARG A C 1
ATOM 2647 O O . ARG A 1 395 ? 143.277 112.257 82.411 1.00 72.51 395 ARG A O 1
ATOM 2655 N N . ARG A 1 396 ? 142.714 113.423 84.245 1.00 77.86 396 ARG A N 1
ATOM 2656 C CA . ARG A 1 396 ? 144.094 113.681 84.651 1.00 77.86 396 ARG A CA 1
ATOM 2657 C C . ARG A 1 396 ? 144.695 112.436 85.302 1.00 77.86 396 ARG A C 1
ATOM 2658 O O . ARG A 1 396 ? 145.104 112.430 86.462 1.00 77.86 396 ARG A O 1
ATOM 2666 N N . GLY A 1 397 ? 144.736 111.359 84.528 1.00 77.85 397 GLY A N 1
ATOM 2667 C CA . GLY A 1 397 ? 145.274 110.117 85.039 1.00 77.85 397 GLY A CA 1
ATOM 2668 C C . GLY A 1 397 ? 144.447 108.907 84.672 1.00 77.85 397 GLY A C 1
ATOM 2669 O O . GLY A 1 397 ? 143.834 108.866 83.603 1.00 77.85 397 GLY A O 1
ATOM 2670 N N . SER A 1 398 ? 144.424 107.915 85.552 1.00 83.38 398 SER A N 1
ATOM 2671 C CA . SER A 1 398 ? 143.817 106.627 85.243 1.00 83.38 398 SER A CA 1
ATOM 2672 C C . SER A 1 398 ? 143.323 105.999 86.541 1.00 83.38 398 SER A C 1
ATOM 2673 O O . SER A 1 398 ? 143.122 106.691 87.545 1.00 83.38 398 SER A O 1
ATOM 2676 N N . SER A 1 399 ? 143.122 104.679 86.511 1.00 83.59 399 SER A N 1
ATOM 2677 C CA . SER A 1 399 ? 142.851 103.849 87.687 1.00 83.59 399 SER A CA 1
ATOM 2678 C C . SER A 1 399 ? 141.555 104.278 88.379 1.00 83.59 399 SER A C 1
ATOM 2679 O O . SER A 1 399 ? 141.552 104.845 89.470 1.00 83.59 399 SER A O 1
ATOM 2682 N N . LYS A 1 400 ? 140.453 104.015 87.679 1.00 78.58 400 LYS A N 1
ATOM 2683 C CA . LYS A 1 400 ? 139.110 104.186 88.222 1.00 78.58 400 LYS A CA 1
ATOM 2684 C C . LYS A 1 400 ? 139.031 103.732 89.673 1.00 78.58 400 LYS A C 1
ATOM 2685 O O . LYS A 1 400 ? 138.380 104.380 90.498 1.00 78.58 400 LYS A O 1
ATOM 2691 N N . TRP A 1 401 ? 139.695 102.621 89.992 1.00 82.52 401 TRP A N 1
ATOM 2692 C CA . TRP A 1 401 ? 139.786 102.184 91.380 1.00 82.52 401 TRP A CA 1
ATOM 2693 C C . TRP A 1 401 ? 140.404 103.266 92.256 1.00 82.52 401 TRP A C 1
ATOM 2694 O O . TRP A 1 401 ? 139.911 103.544 93.356 1.00 82.52 401 TRP A O 1
ATOM 2705 N N . MET A 1 402 ? 141.477 103.899 91.782 1.00 81.75 402 MET A N 1
ATOM 2706 C CA . MET A 1 402 ? 142.105 104.951 92.570 1.00 81.75 402 MET A CA 1
ATOM 2707 C C . MET A 1 402 ? 141.208 106.174 92.679 1.00 81.75 402 MET A C 1
ATOM 2708 O O . MET A 1 402 ? 141.200 106.840 93.715 1.00 81.75 402 MET A O 1
ATOM 2713 N N . ALA A 1 403 ? 140.431 106.476 91.641 1.00 74.01 403 ALA A N 1
ATOM 2714 C CA . ALA A 1 403 ? 139.494 107.589 91.739 1.00 74.01 403 ALA A CA 1
ATOM 2715 C C . ALA A 1 403 ? 138.430 107.315 92.788 1.00 74.01 403 ALA A C 1
ATOM 2716 O O . ALA A 1 403 ? 138.107 108.190 93.601 1.00 74.01 403 ALA A O 1
ATOM 2718 N N . ARG A 1 404 ? 137.873 106.104 92.789 1.00 72.75 404 ARG A N 1
ATOM 2719 C CA . ARG A 1 404 ? 136.863 105.764 93.784 1.00 72.75 404 ARG A CA 1
ATOM 2720 C C . ARG A 1 404 ? 137.443 105.796 95.191 1.00 72.75 404 ARG A C 1
ATOM 2721 O O . ARG A 1 404 ? 136.802 106.298 96.121 1.00 72.75 404 ARG A O 1
ATOM 2729 N N . THR A 1 405 ? 138.658 105.279 95.374 1.00 68.97 405 THR A N 1
ATOM 2730 C CA . THR A 1 405 ? 139.222 105.296 96.718 1.00 68.97 405 THR A CA 1
ATOM 2731 C C . THR A 1 405 ? 139.614 106.705 97.141 1.00 68.97 405 THR A C 1
ATOM 2732 O O . THR A 1 405 ? 139.571 107.023 98.331 1.00 68.97 405 THR A O 1
ATOM 2736 N N . GLY A 1 406 ? 139.952 107.578 96.192 1.00 64.76 406 GLY A N 1
ATOM 2737 C CA . GLY A 1 406 ? 140.189 108.966 96.542 1.00 64.76 406 GLY A CA 1
ATOM 2738 C C . GLY A 1 406 ? 138.913 109.670 96.953 1.00 64.76 406 GLY A C 1
ATOM 2739 O O . GLY A 1 406 ? 138.913 110.491 97.873 1.00 64.76 406 GLY A O 1
ATOM 2740 N N . VAL A 1 407 ? 137.808 109.357 96.279 1.00 59.40 407 VAL A N 1
ATOM 2741 C CA . VAL A 1 407 ? 136.517 109.888 96.698 1.00 59.40 407 VAL A CA 1
ATOM 2742 C C . VAL A 1 407 ? 136.181 109.416 98.102 1.00 59.40 407 VAL A C 1
ATOM 2743 O O . VAL A 1 407 ? 135.722 110.196 98.945 1.00 59.40 407 VAL A O 1
ATOM 2747 N N . PHE A 1 408 ? 136.397 108.131 98.372 1.00 60.37 408 PHE A N 1
ATOM 2748 C CA . PHE A 1 408 ? 136.162 107.612 99.713 1.00 60.37 408 PHE A CA 1
ATOM 2749 C C . PHE A 1 408 ? 137.008 108.351 100.737 1.00 60.37 408 PHE A C 1
ATOM 2750 O O . PHE A 1 408 ? 136.516 108.741 101.801 1.00 60.37 408 PHE A O 1
ATOM 2758 N N . LEU A 1 409 ? 138.291 108.541 100.437 1.00 57.63 409 LEU A N 1
ATOM 2759 C CA . LEU A 1 409 ? 139.181 109.217 101.371 1.00 57.63 409 LEU A CA 1
ATOM 2760 C C . LEU A 1 409 ? 138.717 110.638 101.641 1.00 57.63 409 LEU A C 1
ATOM 2761 O O . LEU A 1 409 ? 138.698 111.085 102.790 1.00 57.63 409 LEU A O 1
ATOM 2766 N N . ALA A 1 410 ? 138.353 111.370 100.591 1.00 53.41 410 ALA A N 1
ATOM 2767 C CA . ALA A 1 410 ? 137.923 112.748 100.780 1.00 53.41 410 ALA A CA 1
ATOM 2768 C C . ALA A 1 410 ? 136.644 112.814 101.596 1.00 53.41 410 ALA A C 1
ATOM 2769 O O . ALA A 1 410 ? 136.508 113.663 102.484 1.00 53.41 410 ALA A O 1
ATOM 2771 N N . SER A 1 411 ? 135.693 111.925 101.316 1.00 54.04 411 SER A N 1
ATOM 2772 C CA . SER A 1 411 ? 134.452 111.931 102.077 1.00 54.04 411 SER A CA 1
ATOM 2773 C C . SER A 1 411 ? 134.706 111.613 103.538 1.00 54.04 411 SER A C 1
ATOM 2774 O O . SER A 1 411 ? 134.146 112.261 104.426 1.00 54.04 411 SER A O 1
ATOM 2777 N N . ALA A 1 412 ? 135.555 110.625 103.813 1.00 53.80 412 ALA A N 1
ATOM 2778 C CA . ALA A 1 412 ? 135.836 110.278 105.199 1.00 53.80 412 ALA A CA 1
ATOM 2779 C C . ALA A 1 412 ? 136.581 111.399 105.905 1.00 53.80 412 ALA A C 1
ATOM 2780 O O . ALA A 1 412 ? 136.314 111.682 107.077 1.00 53.80 412 ALA A O 1
ATOM 2782 N N . PHE A 1 413 ? 137.521 112.044 105.217 1.00 48.20 413 PHE A N 1
ATOM 2783 C CA . PHE A 1 413 ? 138.208 113.181 105.812 1.00 48.20 413 PHE A CA 1
ATOM 2784 C C . PHE A 1 413 ? 137.221 114.268 106.184 1.00 48.20 413 PHE A C 1
ATOM 2785 O O . PHE A 1 413 ? 137.262 114.800 107.292 1.00 48.20 413 PHE A O 1
ATOM 2793 N N . PHE A 1 414 ? 136.335 114.630 105.259 1.00 46.33 414 PHE A N 1
ATOM 2794 C CA . PHE A 1 414 ? 135.396 115.701 105.556 1.00 46.33 414 PHE A CA 1
ATOM 2795 C C . PHE A 1 414 ? 134.426 115.304 106.652 1.00 46.33 414 PHE A C 1
ATOM 2796 O O . PHE A 1 414 ? 134.035 116.147 107.462 1.00 46.33 414 PHE A O 1
ATOM 2804 N N . HIS A 1 415 ? 134.054 114.029 106.726 1.00 49.92 415 HIS A N 1
ATOM 2805 C CA . HIS A 1 415 ? 133.169 113.602 107.800 1.00 49.92 415 HIS A CA 1
ATOM 2806 C C . HIS A 1 415 ? 133.859 113.718 109.149 1.00 49.92 415 HIS A C 1
ATOM 2807 O O . HIS A 1 415 ? 133.328 114.343 110.071 1.00 49.92 415 HIS A O 1
ATOM 2814 N N . GLU A 1 416 ? 135.058 113.154 109.280 1.00 49.09 416 GLU A N 1
ATOM 2815 C CA . GLU A 1 416 ? 135.746 113.246 110.560 1.00 49.09 416 GLU A CA 1
ATOM 2816 C C . GLU A 1 416 ? 136.214 114.663 110.855 1.00 49.09 416 GLU A C 1
ATOM 2817 O O . GLU A 1 416 ? 136.559 114.962 111.998 1.00 49.09 416 GLU A O 1
ATOM 2823 N N . TYR A 1 417 ? 136.250 115.535 109.856 1.00 46.99 417 TYR A N 1
ATOM 2824 C CA . TYR A 1 417 ? 136.620 116.920 110.095 1.00 46.99 417 TYR A CA 1
ATOM 2825 C C . TYR A 1 417 ? 135.420 117.744 110.511 1.00 46.99 417 TYR A C 1
ATOM 2826 O O . TYR A 1 417 ? 135.573 118.755 111.199 1.00 46.99 417 TYR A O 1
ATOM 2835 N N . LEU A 1 418 ? 134.227 117.336 110.101 1.00 44.72 418 LEU A N 1
ATOM 2836 C CA . LEU A 1 418 ? 133.031 118.031 110.538 1.00 44.72 418 LEU A CA 1
ATOM 2837 C C . LEU A 1 418 ? 132.538 117.530 111.883 1.00 44.72 418 LEU A C 1
ATOM 2838 O O . LEU A 1 418 ? 131.937 118.299 112.633 1.00 44.72 418 LEU A O 1
ATOM 2843 N N . VAL A 1 419 ? 132.770 116.262 112.214 1.00 46.27 419 VAL A N 1
ATOM 2844 C CA . VAL A 1 419 ? 132.171 115.710 113.422 1.00 46.27 419 VAL A CA 1
ATOM 2845 C C . VAL A 1 419 ? 133.166 115.751 114.568 1.00 46.27 419 VAL A C 1
ATOM 2846 O O . VAL A 1 419 ? 132.777 115.875 115.730 1.00 46.27 419 VAL A O 1
ATOM 2850 N N . SER A 1 420 ? 134.454 115.661 114.264 1.00 48.82 420 SER A N 1
ATOM 2851 C CA . SER A 1 420 ? 135.433 115.465 115.317 1.00 48.82 420 SER A CA 1
ATOM 2852 C C . SER A 1 420 ? 136.235 116.707 115.654 1.00 48.82 420 SER A C 1
ATOM 2853 O O . SER A 1 420 ? 136.862 116.740 116.714 1.00 48.82 420 SER A O 1
ATOM 2856 N N . VAL A 1 421 ? 136.252 117.718 114.799 1.00 48.55 421 VAL A N 1
ATOM 2857 C CA . VAL A 1 421 ? 136.940 118.955 115.154 1.00 48.55 421 VAL A CA 1
ATOM 2858 C C . VAL A 1 421 ? 136.054 119.796 116.067 1.00 48.55 421 VAL A C 1
ATOM 2859 O O . VAL A 1 421 ? 136.562 120.353 117.048 1.00 48.55 421 VAL A O 1
ATOM 2863 N N . PRO A 1 422 ? 134.747 119.933 115.812 1.00 47.75 422 PRO A N 1
ATOM 2864 C CA . PRO A 1 422 ? 133.915 120.640 116.793 1.00 47.75 422 PRO A CA 1
ATOM 2865 C C . PRO A 1 422 ? 133.902 119.976 118.153 1.00 47.75 422 PRO A C 1
ATOM 2866 O O . PRO A 1 422 ? 133.997 120.663 119.174 1.00 47.75 422 PRO A O 1
ATOM 2870 N N . LEU A 1 423 ? 133.787 118.656 118.200 1.00 49.47 423 LEU A N 1
ATOM 2871 C CA . LEU A 1 423 ? 133.798 117.948 119.468 1.00 49.47 423 LEU A CA 1
ATOM 2872 C C . LEU A 1 423 ? 135.201 117.730 120.008 1.00 49.47 423 LEU A C 1
ATOM 2873 O O . LEU A 1 423 ? 135.350 117.102 121.058 1.00 49.47 423 LEU A O 1
ATOM 2878 N N . ARG A 1 424 ? 136.225 118.202 119.305 1.00 57.14 424 ARG A N 1
ATOM 2879 C CA . ARG A 1 424 ? 137.604 118.160 119.774 1.00 57.14 424 ARG A CA 1
ATOM 2880 C C . ARG A 1 424 ? 138.112 116.741 119.998 1.00 57.14 424 ARG A C 1
ATOM 2881 O O . ARG A 1 424 ? 139.249 116.553 120.435 1.00 57.14 424 ARG A O 1
ATOM 2889 N N . MET A 1 425 ? 137.297 115.740 119.693 1.00 55.15 425 MET A N 1
ATOM 2890 C CA . MET A 1 425 ? 137.713 114.352 119.793 1.00 55.15 425 MET A CA 1
ATOM 2891 C C . MET A 1 425 ? 138.383 113.909 118.506 1.00 55.15 425 MET A C 1
ATOM 2892 O O . MET A 1 425 ? 138.163 114.476 117.439 1.00 55.15 425 MET A O 1
ATOM 2897 N N . PHE A 1 426 ? 139.225 112.890 118.615 1.00 56.32 426 PHE A N 1
ATOM 2898 C CA . PHE A 1 426 ? 139.832 112.300 117.433 1.00 56.32 426 PHE A CA 1
ATOM 2899 C C . PHE A 1 426 ? 139.909 110.795 117.571 1.00 56.32 426 PHE A C 1
ATOM 2900 O O . PHE A 1 426 ? 140.931 110.179 117.258 1.00 56.32 426 PHE A O 1
ATOM 2908 N N . ARG A 1 427 ? 138.830 110.175 118.039 1.00 57.99 427 ARG A N 1
ATOM 2909 C CA . ARG A 1 427 ? 138.840 108.728 118.206 1.00 57.99 427 ARG A CA 1
ATOM 2910 C C . ARG A 1 427 ? 138.831 107.984 116.883 1.00 57.99 427 ARG A C 1
ATOM 2911 O O . ARG A 1 427 ? 138.859 106.750 116.895 1.00 57.99 427 ARG A O 1
ATOM 2919 N N . LEU A 1 428 ? 138.802 108.693 115.759 1.00 58.30 428 LEU A N 1
ATOM 2920 C CA . LEU A 1 428 ? 138.794 108.080 114.436 1.00 58.30 428 LEU A CA 1
ATOM 2921 C C . LEU A 1 428 ? 137.704 107.018 114.343 1.00 58.30 428 LEU A C 1
ATOM 2922 O O . LEU A 1 428 ? 137.934 105.881 113.931 1.00 58.30 428 LEU A O 1
ATOM 2927 N N . TRP A 1 429 ? 136.500 107.400 114.763 1.00 57.17 429 TRP A N 1
ATOM 2928 C CA . TRP A 1 429 ? 135.342 106.524 114.667 1.00 57.17 429 TRP A CA 1
ATOM 2929 C C . TRP A 1 429 ? 134.573 106.743 113.378 1.00 57.17 429 TRP A C 1
ATOM 2930 O O . TRP A 1 429 ? 134.176 105.775 112.728 1.00 57.17 429 TRP A O 1
ATOM 2941 N N . ALA A 1 430 ? 134.338 108.003 113.011 1.00 57.20 430 ALA A N 1
ATOM 2942 C CA . ALA A 1 430 ? 133.660 108.284 111.753 1.00 57.20 430 ALA A CA 1
ATOM 2943 C C . ALA A 1 430 ? 134.418 107.676 110.588 1.00 57.20 430 ALA A C 1
ATOM 2944 O O . ALA A 1 430 ? 133.811 107.158 109.646 1.00 57.20 430 ALA A O 1
ATOM 2946 N N . PHE A 1 431 ? 135.747 107.698 110.650 1.00 60.84 431 PHE A N 1
ATOM 2947 C CA . PHE A 1 431 ? 136.541 107.095 109.588 1.00 60.84 431 PHE A CA 1
ATOM 2948 C C . PHE A 1 431 ? 136.364 105.587 109.552 1.00 60.84 431 PHE A C 1
ATOM 2949 O O . PHE A 1 431 ? 136.231 105.001 108.475 1.00 60.84 431 PHE A O 1
ATOM 2957 N N . THR A 1 432 ? 136.375 104.934 110.712 1.00 58.60 432 THR A N 1
ATOM 2958 C CA . THR A 1 432 ? 136.227 103.486 110.716 1.00 58.60 432 THR A CA 1
ATOM 2959 C C . THR A 1 432 ? 134.839 103.074 110.255 1.00 58.60 432 THR A C 1
ATOM 2960 O O . THR A 1 432 ? 134.692 102.052 109.581 1.00 58.60 432 THR A O 1
ATOM 2964 N N . GLY A 1 433 ? 133.817 103.861 110.580 1.00 58.23 433 GLY A N 1
ATOM 2965 C CA . GLY A 1 433 ? 132.491 103.576 110.060 1.00 58.23 433 GLY A CA 1
ATOM 2966 C C . GLY A 1 433 ? 132.406 103.778 108.561 1.00 58.23 433 GLY A C 1
ATOM 2967 O O . GLY A 1 433 ? 131.815 102.962 107.846 1.00 58.23 433 GLY A O 1
ATOM 296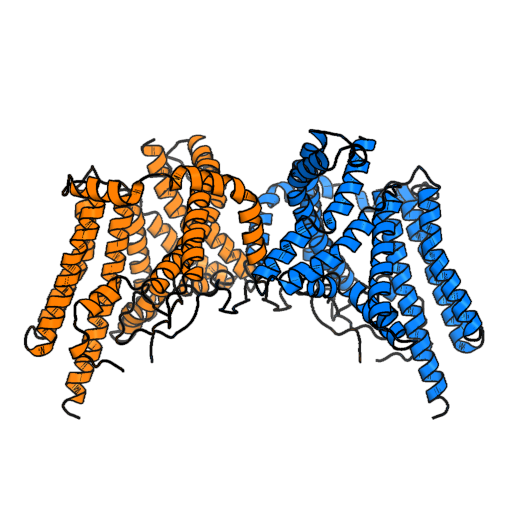8 N N . MET A 1 434 ? 132.996 104.866 108.063 1.00 57.35 434 MET A N 1
ATOM 2969 C CA . MET A 1 434 ? 133.044 105.088 106.624 1.00 57.35 434 MET A CA 1
ATOM 2970 C C . MET A 1 434 ? 133.762 103.946 105.923 1.00 57.35 434 MET A C 1
ATOM 2971 O O . MET A 1 434 ? 133.375 103.541 104.823 1.00 57.35 434 MET A O 1
ATOM 2976 N N . MET A 1 435 ? 134.807 103.409 106.549 1.00 61.00 435 MET A N 1
ATOM 2977 C CA . MET A 1 435 ? 135.469 102.226 106.014 1.00 61.00 435 MET A CA 1
ATOM 2978 C C . MET A 1 435 ? 134.519 101.042 105.986 1.00 61.00 435 MET A C 1
ATOM 2979 O O . MET A 1 435 ? 134.232 100.482 104.924 1.00 61.00 435 MET A O 1
ATOM 2984 N N . ALA A 1 436 ? 134.006 100.658 107.156 1.00 58.01 436 ALA A N 1
ATOM 2985 C CA . ALA A 1 436 ? 133.118 99.508 107.265 1.00 58.01 436 ALA A CA 1
ATOM 2986 C C . ALA A 1 436 ? 131.925 99.603 106.329 1.00 58.01 436 ALA A C 1
ATOM 2987 O O . ALA A 1 436 ? 131.281 98.585 106.059 1.00 58.01 436 ALA A O 1
ATOM 2989 N N . GLN A 1 437 ? 131.607 100.799 105.837 1.00 55.08 437 GLN A N 1
ATOM 2990 C CA . GLN A 1 437 ? 130.598 100.903 104.788 1.00 55.08 437 GLN A CA 1
ATOM 2991 C C . GLN A 1 437 ? 130.982 100.100 103.549 1.00 55.08 437 GLN A C 1
ATOM 2992 O O . GLN A 1 437 ? 130.104 99.622 102.828 1.00 55.08 437 GLN A O 1
ATOM 2998 N N . ILE A 1 438 ? 132.275 99.934 103.289 1.00 58.45 438 ILE A N 1
ATOM 2999 C CA . ILE A 1 438 ? 132.752 99.262 102.081 1.00 58.45 438 ILE A CA 1
ATOM 3000 C C . ILE A 1 438 ? 132.431 97.769 102.123 1.00 58.45 438 ILE A C 1
ATOM 3001 O O . ILE A 1 438 ? 131.741 97.273 101.216 1.00 58.45 438 ILE A O 1
ATOM 3006 N N . PRO A 1 439 ? 132.892 97.004 103.123 1.00 60.79 439 PRO A N 1
ATOM 3007 C CA . PRO A 1 439 ? 132.499 95.588 103.155 1.00 60.79 439 PRO A CA 1
ATOM 3008 C C . PRO A 1 439 ? 131.005 95.420 103.271 1.00 60.79 439 PRO A C 1
ATOM 3009 O O . PRO A 1 439 ? 130.435 94.495 102.686 1.00 60.79 439 PRO A O 1
ATOM 3013 N N . LEU A 1 440 ? 130.353 96.313 104.009 1.00 57.53 440 LEU A N 1
ATOM 3014 C CA . LEU A 1 440 ? 128.903 96.272 104.116 1.00 57.53 440 LEU A CA 1
ATOM 3015 C C . LEU A 1 440 ? 128.247 96.517 102.766 1.00 57.53 440 LEU A C 1
ATOM 3016 O O . LEU A 1 440 ? 127.239 95.885 102.434 1.00 57.53 440 LEU A O 1
ATOM 3021 N N . ALA A 1 441 ? 128.794 97.442 101.980 1.00 56.62 441 ALA A N 1
ATOM 3022 C CA . ALA A 1 441 ? 128.239 97.695 100.657 1.00 56.62 441 ALA A CA 1
ATOM 3023 C C . ALA A 1 441 ? 128.377 96.469 99.772 1.00 56.62 441 ALA A C 1
ATOM 3024 O O . ALA A 1 441 ? 127.429 96.080 99.084 1.00 56.62 441 ALA A O 1
ATOM 3026 N N . TRP A 1 442 ? 129.553 95.840 99.781 1.00 61.95 442 TRP A N 1
ATOM 3027 C CA . TRP A 1 442 ? 129.717 94.621 98.993 1.00 61.95 442 TRP A CA 1
ATOM 3028 C C . TRP A 1 442 ? 128.750 93.538 99.452 1.00 61.95 442 TRP A C 1
ATOM 3029 O O . TRP A 1 442 ? 128.138 92.848 98.629 1.00 61.95 442 TRP A O 1
ATOM 3040 N N . PHE A 1 443 ? 128.597 93.384 100.765 1.00 61.13 443 PHE A N 1
ATOM 3041 C CA . PHE A 1 443 ? 127.718 92.360 101.313 1.00 61.13 443 PHE A CA 1
ATOM 3042 C C . PHE A 1 443 ? 126.284 92.568 100.858 1.00 61.13 443 PHE A C 1
ATOM 3043 O O . PHE A 1 443 ? 125.656 91.659 100.300 1.00 61.13 443 PHE A O 1
ATOM 3051 N N . VAL A 1 444 ? 125.748 93.766 101.089 1.00 56.54 444 VAL A N 1
ATOM 3052 C CA . VAL A 1 444 ? 124.362 94.048 100.736 1.00 56.54 444 VAL A CA 1
ATOM 3053 C C . VAL A 1 444 ? 124.159 93.980 99.232 1.00 56.54 444 VAL A C 1
ATOM 3054 O O . VAL A 1 444 ? 123.107 93.534 98.764 1.00 56.54 444 VAL A O 1
ATOM 3058 N N . GLY A 1 445 ? 125.152 94.392 98.445 1.00 61.62 445 GLY A N 1
ATOM 3059 C CA . GLY A 1 445 ? 125.011 94.298 97.006 1.00 61.62 445 GLY A CA 1
ATOM 3060 C C . GLY A 1 445 ? 125.014 92.874 96.501 1.00 61.62 445 GLY A C 1
ATOM 3061 O O . GLY A 1 445 ? 124.334 92.561 95.521 1.00 61.62 445 GLY A O 1
ATOM 3062 N N . ARG A 1 446 ? 125.763 91.991 97.159 1.00 64.76 446 ARG A N 1
ATOM 3063 C CA . ARG A 1 446 ? 125.859 90.622 96.671 1.00 64.76 446 ARG A CA 1
ATOM 3064 C C . ARG A 1 446 ? 124.684 89.767 97.120 1.00 64.76 446 ARG A C 1
ATOM 3065 O O . ARG A 1 446 ? 124.146 88.988 96.327 1.00 64.76 446 ARG A O 1
ATOM 3073 N N . PHE A 1 447 ? 124.273 89.888 98.378 1.00 61.23 447 PHE A N 1
ATOM 3074 C CA . PHE A 1 447 ? 123.339 88.907 98.912 1.00 61.23 447 PHE A CA 1
ATOM 3075 C C . PHE A 1 447 ? 121.883 89.278 98.665 1.00 61.23 447 PHE A C 1
ATOM 3076 O O . PHE A 1 447 ? 121.111 88.455 98.168 1.00 61.23 447 PHE A O 1
ATOM 3084 N N . PHE A 1 448 ? 121.492 90.498 99.005 1.00 53.62 448 PHE A N 1
ATOM 3085 C CA . PHE A 1 448 ? 120.094 90.896 98.979 1.00 53.62 448 PHE A CA 1
ATOM 3086 C C . PHE A 1 448 ? 119.743 91.589 97.670 1.00 53.62 448 PHE A C 1
ATOM 3087 O O . PHE A 1 448 ? 120.602 92.160 96.997 1.00 53.62 448 PHE A O 1
ATOM 3095 N N . GLN A 1 449 ? 118.464 91.530 97.313 1.00 49.98 449 GLN A N 1
ATOM 3096 C CA . GLN A 1 449 ? 117.978 92.099 96.067 1.00 49.98 449 GLN A CA 1
ATOM 3097 C C . GLN A 1 449 ? 116.624 92.745 96.299 1.00 49.98 449 GLN A C 1
ATOM 3098 O O . GLN A 1 449 ? 115.878 92.345 97.192 1.00 49.98 449 GLN A O 1
ATOM 3104 N N . GLY A 1 450 ? 116.314 93.743 95.482 1.00 41.35 450 GLY A N 1
ATOM 3105 C CA . GLY A 1 450 ? 114.977 94.314 95.497 1.00 41.35 450 GLY A CA 1
ATOM 3106 C C . GLY A 1 450 ? 114.618 94.894 96.847 1.00 41.35 450 GLY A C 1
ATOM 3107 O O . GLY A 1 450 ? 115.383 95.653 97.448 1.00 41.35 450 GLY A O 1
ATOM 3108 N N . ASN A 1 451 ? 113.436 94.535 97.343 1.00 37.90 451 ASN A N 1
ATOM 3109 C CA . ASN A 1 451 ? 112.983 95.103 98.604 1.00 37.90 451 ASN A CA 1
ATOM 3110 C C . ASN A 1 451 ? 113.771 94.558 99.781 1.00 37.90 451 ASN A C 1
ATOM 3111 O O . ASN A 1 451 ? 113.908 95.242 100.796 1.00 37.90 451 ASN A O 1
ATOM 3116 N N . TYR A 1 452 ? 114.320 93.354 99.672 1.00 40.54 452 TYR A N 1
ATOM 3117 C CA . TYR A 1 452 ? 115.196 92.892 100.739 1.00 40.54 452 TYR A CA 1
ATOM 3118 C C . TYR A 1 452 ? 116.516 93.639 100.725 1.00 40.54 452 TYR A C 1
ATOM 3119 O O . TYR A 1 452 ? 117.079 93.916 101.785 1.00 40.54 452 TYR A O 1
ATOM 3128 N N . GLY A 1 453 ? 117.013 94.001 99.547 1.00 37.50 453 GLY A N 1
ATOM 3129 C CA . GLY A 1 453 ? 118.174 94.868 99.499 1.00 37.50 453 GLY A CA 1
ATOM 3130 C C . GLY A 1 453 ? 117.881 96.235 100.074 1.00 37.50 453 GLY A C 1
ATOM 3131 O O . GLY A 1 453 ? 118.720 96.826 100.754 1.00 37.50 453 GLY A O 1
ATOM 3132 N N . ASN A 1 454 ? 116.679 96.748 99.827 1.00 32.13 454 ASN A N 1
ATOM 3133 C CA . ASN A 1 454 ? 116.308 98.039 100.389 1.00 32.13 454 ASN A CA 1
ATOM 3134 C C . ASN A 1 454 ? 116.194 97.967 101.902 1.00 32.13 454 ASN A C 1
ATOM 3135 O O . ASN A 1 454 ? 116.598 98.896 102.603 1.00 32.13 454 ASN A O 1
ATOM 3140 N N . ALA A 1 455 ? 115.647 96.877 102.430 1.00 32.21 455 ALA A N 1
ATOM 3141 C CA . ALA A 1 455 ? 115.625 96.709 103.875 1.00 32.21 455 ALA A CA 1
ATOM 3142 C C . ALA A 1 455 ? 117.028 96.556 104.437 1.00 32.21 455 ALA A C 1
ATOM 3143 O O . ALA A 1 455 ? 117.307 97.028 105.543 1.00 32.21 455 ALA A O 1
ATOM 3145 N N . ALA A 1 456 ? 117.927 95.910 103.696 1.00 33.83 456 ALA A N 1
ATOM 3146 C CA . ALA A 1 456 ? 119.314 95.833 104.133 1.00 33.83 456 ALA A CA 1
ATOM 3147 C C . ALA A 1 456 ? 119.949 97.211 104.183 1.00 33.83 456 ALA A C 1
ATOM 3148 O O . ALA A 1 456 ? 120.743 97.502 105.078 1.00 33.83 456 ALA A O 1
ATOM 3150 N N . VAL A 1 457 ? 119.609 98.079 103.232 1.00 30.52 457 VAL A N 1
ATOM 3151 C CA . VAL A 1 457 ? 120.136 99.440 103.261 1.00 30.52 457 VAL A CA 1
ATOM 3152 C C . VAL A 1 457 ? 119.534 100.222 104.416 1.00 30.52 457 VAL A C 1
ATOM 3153 O O . VAL A 1 457 ? 120.205 101.044 105.046 1.00 30.52 457 VAL A O 1
ATOM 3157 N N . TRP A 1 458 ? 118.267 99.983 104.726 1.00 27.64 458 TRP A N 1
ATOM 3158 C CA . TRP A 1 458 ? 117.678 100.669 105.866 1.00 27.64 458 TRP A CA 1
ATOM 3159 C C . TRP A 1 458 ? 118.348 100.239 107.159 1.00 27.64 458 TRP A C 1
ATOM 3160 O O . TRP A 1 458 ? 118.575 101.059 108.053 1.00 27.64 458 TRP A O 1
ATOM 3171 N N . LEU A 1 459 ? 118.675 98.954 107.280 1.00 32.39 459 LEU A N 1
ATOM 3172 C CA . LEU A 1 459 ? 119.501 98.520 108.400 1.00 32.39 459 LEU A CA 1
ATOM 3173 C C . LEU A 1 459 ? 120.845 99.230 108.380 1.00 32.39 459 LEU A C 1
ATOM 3174 O O . LEU A 1 459 ? 121.279 99.792 109.388 1.00 32.39 459 LEU A O 1
ATOM 3179 N N . SER A 1 460 ? 121.507 99.234 107.227 1.00 33.40 460 SER A N 1
ATOM 3180 C CA . SER A 1 460 ? 122.783 99.908 107.049 1.00 33.40 460 SER A CA 1
ATOM 3181 C C . SER A 1 460 ? 122.733 101.394 107.344 1.00 33.40 460 SER A C 1
ATOM 3182 O O . SER A 1 460 ? 123.786 102.028 107.393 1.00 33.40 460 SER A O 1
ATOM 3185 N N . LEU A 1 461 ? 121.554 101.981 107.447 1.00 31.83 461 LEU A N 1
ATOM 3186 C CA . LEU A 1 461 ? 121.446 103.358 107.906 1.00 31.83 461 LEU A CA 1
ATOM 3187 C C . LEU A 1 461 ? 121.074 103.458 109.367 1.00 31.83 461 LEU A C 1
ATOM 3188 O O . LEU A 1 461 ? 121.391 104.461 110.006 1.00 31.83 461 LEU A O 1
ATOM 3193 N N . ILE A 1 462 ? 120.385 102.454 109.904 1.00 31.01 462 ILE A N 1
ATOM 3194 C CA . ILE A 1 462 ? 120.015 102.508 111.309 1.00 31.01 462 ILE A CA 1
ATOM 3195 C C . ILE A 1 462 ? 121.239 102.315 112.183 1.00 31.01 462 ILE A C 1
ATOM 3196 O O . ILE A 1 462 ? 121.415 103.019 113.181 1.00 31.01 462 ILE A O 1
ATOM 3201 N N . ILE A 1 463 ? 122.119 101.386 111.818 1.00 35.93 463 ILE A N 1
ATOM 3202 C CA . ILE A 1 463 ? 123.369 101.248 112.551 1.00 35.93 463 ILE A CA 1
ATOM 3203 C C . ILE A 1 463 ? 124.489 101.952 111.793 1.00 35.93 463 ILE A C 1
ATOM 3204 O O . ILE A 1 463 ? 124.955 103.006 112.222 1.00 35.93 463 ILE A O 1
ATOM 3209 N N . GLY A 1 464 ? 124.903 101.415 110.655 1.00 40.32 464 GLY A N 1
ATOM 3210 C CA . GLY A 1 464 ? 125.656 102.154 109.658 1.00 40.32 464 GLY A CA 1
ATOM 3211 C C . GLY A 1 464 ? 126.629 103.225 110.100 1.00 40.32 464 GLY A C 1
ATOM 3212 O O . GLY A 1 464 ? 127.416 103.041 111.030 1.00 40.32 464 GLY A O 1
ATOM 3213 N N . GLN A 1 465 ? 126.570 104.358 109.415 1.00 46.12 465 GLN A N 1
ATOM 3214 C CA . GLN A 1 465 ? 127.375 105.547 109.656 1.00 46.12 465 GLN A CA 1
ATOM 3215 C C . GLN A 1 465 ? 126.829 106.451 110.757 1.00 46.12 465 GLN A C 1
ATOM 3216 O O . GLN A 1 465 ? 127.621 106.965 111.553 1.00 46.12 465 GLN A O 1
ATOM 3222 N N . PRO A 1 466 ? 125.519 106.713 110.834 1.00 40.08 466 PRO A N 1
ATOM 3223 C CA . PRO A 1 466 ? 125.031 107.624 111.878 1.00 40.08 466 PRO A CA 1
ATOM 3224 C C . PRO A 1 466 ? 125.401 107.206 113.282 1.00 40.08 466 PRO A C 1
ATOM 3225 O O . PRO A 1 466 ? 125.432 108.060 114.174 1.00 40.08 466 PRO A O 1
ATOM 3229 N N . ILE A 1 467 ? 125.686 105.926 113.515 1.00 40.82 467 ILE A N 1
ATOM 3230 C CA . ILE A 1 467 ? 126.087 105.506 114.848 1.00 40.82 467 ILE A CA 1
ATOM 3231 C C . ILE A 1 467 ? 127.452 106.059 115.210 1.00 40.82 467 ILE A C 1
ATOM 3232 O O . ILE A 1 467 ? 127.733 106.299 116.384 1.00 40.82 467 ILE A O 1
ATOM 3237 N N . ALA A 1 468 ? 128.315 106.311 114.231 1.00 42.89 468 ALA A N 1
ATOM 3238 C CA . ALA A 1 468 ? 129.598 106.926 114.552 1.00 42.89 468 ALA A CA 1
ATOM 3239 C C . ALA A 1 468 ? 129.406 108.339 115.089 1.00 42.89 468 ALA A C 1
ATOM 3240 O O . ALA A 1 468 ? 129.971 108.708 116.127 1.00 42.89 468 ALA A O 1
ATOM 3242 N N . VAL A 1 469 ? 128.603 109.146 114.398 1.00 41.93 469 VAL A N 1
ATOM 3243 C CA . VAL A 1 469 ? 128.309 110.488 114.888 1.00 41.93 469 VAL A CA 1
ATOM 3244 C C . VAL A 1 469 ? 127.600 110.418 116.229 1.00 41.93 469 VAL A C 1
ATOM 3245 O O . VAL A 1 469 ? 127.815 111.263 117.108 1.00 41.93 469 VAL A O 1
ATOM 3249 N N . LEU A 1 470 ? 126.754 109.406 116.416 1.00 43.31 470 LEU A N 1
ATOM 3250 C CA . LEU A 1 470 ? 126.095 109.237 117.704 1.00 43.31 470 LEU A CA 1
ATOM 3251 C C . LEU A 1 470 ? 127.101 108.950 118.801 1.00 43.31 470 LEU A C 1
ATOM 3252 O O . LEU A 1 470 ? 126.968 109.457 119.913 1.00 43.31 470 LEU A O 1
ATOM 3257 N N . MET A 1 471 ? 128.104 108.127 118.514 1.00 47.77 471 MET A N 1
ATOM 3258 C CA . MET A 1 471 ? 129.126 107.844 119.512 1.00 47.77 471 MET A CA 1
ATOM 3259 C C . MET A 1 471 ? 129.890 109.103 119.872 1.00 47.77 471 MET A C 1
ATOM 3260 O O . MET A 1 471 ? 130.142 109.370 121.051 1.00 47.77 471 MET A O 1
ATOM 3265 N N . TYR A 1 472 ? 130.268 109.891 118.869 1.00 49.28 472 TYR A N 1
ATOM 3266 C CA . TYR A 1 472 ? 130.952 111.149 119.152 1.00 49.28 472 TYR A CA 1
ATOM 3267 C C . TYR A 1 472 ? 130.113 112.033 120.062 1.00 49.28 472 TYR A C 1
ATOM 3268 O O . TYR A 1 472 ? 130.593 112.527 121.088 1.00 49.28 472 TYR A O 1
ATOM 3277 N N . VAL A 1 473 ? 128.844 112.233 119.709 1.00 48.09 473 VAL A N 1
ATOM 3278 C CA . VAL A 1 473 ? 128.014 113.145 120.487 1.00 48.09 473 VAL A CA 1
ATOM 3279 C C . VAL A 1 473 ? 127.713 112.573 121.867 1.00 48.09 473 VAL A C 1
ATOM 3280 O O . VAL A 1 473 ? 127.612 113.317 122.843 1.00 48.09 473 VAL A O 1
ATOM 3284 N N . HIS A 1 474 ? 127.585 111.254 121.983 1.00 54.99 474 HIS A N 1
ATOM 3285 C CA . HIS A 1 474 ? 127.350 110.634 123.281 1.00 54.99 474 HIS A CA 1
ATOM 3286 C C . HIS A 1 474 ? 128.544 110.830 124.196 1.00 54.99 474 HIS A C 1
ATOM 3287 O O . HIS A 1 474 ? 128.384 111.175 125.372 1.00 54.99 474 HIS A O 1
ATOM 3294 N N . ASP A 1 475 ? 129.751 110.622 123.674 1.00 56.12 475 ASP A N 1
ATOM 3295 C CA . ASP A 1 475 ? 130.938 110.885 124.472 1.00 56.12 475 ASP A CA 1
ATOM 3296 C C . AS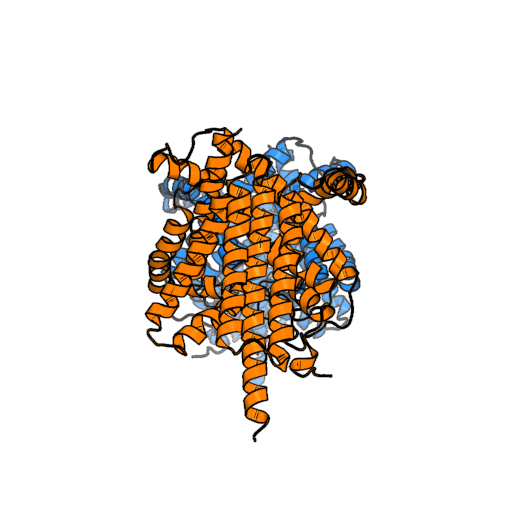P A 1 475 ? 131.018 112.348 124.868 1.00 56.12 475 ASP A C 1
ATOM 3297 O O . ASP A 1 475 ? 131.364 112.669 126.008 1.00 56.12 475 ASP A O 1
ATOM 3302 N N . TYR A 1 476 ? 130.695 113.256 123.952 1.00 53.67 476 TYR A N 1
ATOM 3303 C CA . TYR A 1 476 ? 130.758 114.664 124.316 1.00 53.67 476 TYR A CA 1
ATOM 3304 C C . TYR A 1 476 ? 129.674 115.053 125.303 1.00 53.67 476 TYR A C 1
ATOM 3305 O O . TYR A 1 476 ? 129.835 116.038 126.025 1.00 53.67 476 TYR A O 1
ATOM 3314 N N . TYR A 1 477 ? 128.574 114.316 125.350 1.00 57.03 477 TYR A N 1
ATOM 3315 C CA . TYR A 1 477 ? 127.536 114.644 126.314 1.00 57.03 477 TYR A CA 1
ATOM 3316 C C . TYR A 1 477 ? 127.894 114.129 127.696 1.00 57.03 477 TYR A C 1
ATOM 3317 O O . TYR A 1 477 ? 127.785 114.858 128.685 1.00 57.03 477 TYR A O 1
ATOM 3326 N N . VAL A 1 478 ? 128.331 112.874 127.784 1.00 60.16 478 VAL A N 1
ATOM 3327 C CA . VAL A 1 478 ? 128.610 112.305 129.094 1.00 60.16 478 VAL A CA 1
ATOM 3328 C C . VAL A 1 478 ? 129.905 112.828 129.688 1.00 60.16 478 VAL A C 1
ATOM 3329 O O . VAL A 1 478 ? 130.096 112.733 130.904 1.00 60.16 478 VAL A O 1
ATOM 3333 N N . LEU A 1 479 ? 130.800 113.376 128.879 1.00 60.66 479 LEU A N 1
ATOM 3334 C CA . LEU A 1 479 ? 132.032 113.942 129.401 1.00 60.66 479 LEU A CA 1
ATOM 3335 C C . LEU A 1 479 ? 131.875 115.383 129.845 1.00 60.66 479 LEU A C 1
ATOM 3336 O O . LEU A 1 479 ? 132.837 115.967 130.349 1.00 60.66 479 LEU A O 1
ATOM 3341 N N . ASN A 1 480 ? 130.709 115.975 129.663 1.00 64.01 480 ASN A N 1
ATOM 3342 C CA . ASN A 1 480 ? 130.506 117.357 130.067 1.00 64.01 480 ASN A CA 1
ATOM 3343 C C . ASN A 1 480 ? 129.397 117.539 131.088 1.00 64.01 480 ASN A C 1
ATOM 3344 O O . ASN A 1 480 ? 129.616 118.178 132.117 1.00 64.01 480 ASN A O 1
ATOM 3349 N N . TYR A 1 481 ? 128.217 116.983 130.846 1.00 73.25 481 TYR A N 1
ATOM 3350 C CA . TYR A 1 481 ? 127.079 117.209 131.730 1.00 73.25 481 TYR A CA 1
ATOM 3351 C C . TYR A 1 481 ? 126.548 115.910 132.320 1.00 73.25 481 TYR A C 1
ATOM 3352 O O . TYR A 1 481 ? 125.340 115.741 132.475 1.00 73.25 481 TYR A O 1
ATOM 3361 N N . LEU B 1 66 ? 126.958 118.715 79.415 1.00 77.51 66 LEU B N 1
ATOM 3362 C CA . LEU B 1 66 ? 125.860 119.542 78.928 1.00 77.51 66 LEU B CA 1
ATOM 3363 C C . LEU B 1 66 ? 125.665 120.749 79.839 1.00 77.51 66 LEU B C 1
ATOM 3364 O O . LEU B 1 66 ? 126.503 121.647 79.877 1.00 77.51 66 LEU B O 1
ATOM 3369 N N . ARG B 1 67 ? 124.552 120.758 80.571 1.00 73.72 67 ARG B N 1
ATOM 3370 C CA . ARG B 1 67 ? 124.253 121.795 81.555 1.00 73.72 67 ARG B CA 1
ATOM 3371 C C . ARG B 1 67 ? 123.957 121.089 82.867 1.00 73.72 67 ARG B C 1
ATOM 3372 O O . ARG B 1 67 ? 122.985 120.337 82.961 1.00 73.72 67 ARG B O 1
ATOM 3380 N N . CYS B 1 68 ? 124.792 121.328 83.875 1.00 59.17 68 CYS B N 1
ATOM 3381 C CA . CYS B 1 68 ? 124.669 120.589 85.122 1.00 59.17 68 CYS B CA 1
ATOM 3382 C C . CYS B 1 68 ? 123.445 120.986 85.936 1.00 59.17 68 CYS B C 1
ATOM 3383 O O . CYS B 1 68 ? 123.132 120.298 86.911 1.00 59.17 68 CYS B O 1
ATOM 3386 N N . HIS B 1 69 ? 122.739 122.050 85.565 1.00 50.04 69 HIS B N 1
ATOM 3387 C CA . HIS B 1 69 ? 121.614 122.547 86.348 1.00 50.04 69 HIS B CA 1
ATOM 3388 C C . HIS B 1 69 ? 120.391 122.683 85.457 1.00 50.04 69 HIS B C 1
ATOM 3389 O O . HIS B 1 69 ? 120.365 123.523 84.555 1.00 50.04 69 HIS B O 1
ATOM 3396 N N . ARG B 1 70 ? 119.380 121.867 85.715 1.00 47.86 70 ARG B N 1
ATOM 3397 C CA . ARG B 1 70 ? 118.098 121.990 85.048 1.00 47.86 70 ARG B CA 1
ATOM 3398 C C . ARG B 1 70 ? 117.195 122.888 85.883 1.00 47.86 70 ARG B C 1
ATOM 3399 O O . ARG B 1 70 ? 117.644 123.558 86.811 1.00 47.86 70 ARG B O 1
ATOM 3407 N N . LEU B 1 71 ? 115.910 122.914 85.562 1.00 42.24 71 LEU B N 1
ATOM 3408 C CA . LEU B 1 71 ? 114.916 123.669 86.313 1.00 42.24 71 LEU B CA 1
ATOM 3409 C C . LEU B 1 71 ? 113.862 122.664 86.762 1.00 42.24 71 LEU B C 1
ATOM 3410 O O . LEU B 1 71 ? 112.911 122.381 86.033 1.00 42.24 71 LEU B O 1
ATOM 3415 N N . GLN B 1 72 ? 114.041 122.111 87.961 1.00 40.15 72 GLN B N 1
ATOM 3416 C CA . GLN B 1 72 ? 113.169 121.049 88.444 1.00 40.15 72 GLN B CA 1
ATOM 3417 C C . GLN B 1 72 ? 112.751 121.283 89.885 1.00 40.15 72 GLN B C 1
ATOM 3418 O O . GLN B 1 72 ? 112.974 122.364 90.429 1.00 40.15 72 GLN B O 1
ATOM 3424 N N . ASP B 1 73 ? 112.133 120.285 90.506 1.00 39.52 73 ASP B N 1
ATOM 3425 C CA . ASP B 1 73 ? 111.609 120.407 91.855 1.00 39.52 73 ASP B CA 1
ATOM 3426 C C . ASP B 1 73 ? 112.103 119.259 92.717 1.00 39.52 73 ASP B C 1
ATOM 3427 O O . ASP B 1 73 ? 112.482 118.199 92.221 1.00 39.52 73 ASP B O 1
ATOM 3432 N N . SER B 1 74 ? 112.101 119.488 94.023 1.00 31.74 74 SER B N 1
ATOM 3433 C CA . SER B 1 74 ? 112.502 118.451 94.950 1.00 31.74 74 SER B CA 1
ATOM 3434 C C . SER B 1 74 ? 111.496 117.315 94.916 1.00 31.74 74 SER B C 1
ATOM 3435 O O . SER B 1 74 ? 110.311 117.519 94.664 1.00 31.74 74 SER B O 1
ATOM 3438 N N . LEU B 1 75 ? 111.978 116.103 95.174 1.00 27.60 75 LEU B N 1
ATOM 3439 C CA . LEU B 1 75 ? 111.119 114.937 95.035 1.00 27.60 75 LEU B CA 1
ATOM 3440 C C . LEU B 1 75 ? 109.973 114.948 96.032 1.00 27.60 75 LEU B C 1
ATOM 3441 O O . LEU B 1 75 ? 108.874 114.495 95.707 1.00 27.60 75 LEU B O 1
ATOM 3446 N N . PHE B 1 76 ? 110.193 115.457 97.234 1.00 29.14 76 PHE B N 1
ATOM 3447 C CA . PHE B 1 76 ? 109.126 115.501 98.221 1.00 29.14 76 PHE B CA 1
ATOM 3448 C C . PHE B 1 76 ? 108.123 116.607 97.962 1.00 29.14 76 PHE B C 1
ATOM 3449 O O . PHE B 1 76 ? 107.142 116.707 98.698 1.00 29.14 76 PHE B O 1
ATOM 3457 N N . SER B 1 77 ? 108.340 117.449 96.965 1.00 33.83 77 SER B N 1
ATOM 3458 C CA . SER B 1 77 ? 107.433 118.555 96.735 1.00 33.83 77 SER B CA 1
ATOM 3459 C C . SER B 1 77 ? 106.164 118.072 96.057 1.00 33.83 77 SER B C 1
ATOM 3460 O O . SER B 1 77 ? 106.149 117.045 95.380 1.00 33.83 77 SER B O 1
ATOM 3463 N N . SER B 1 78 ? 105.088 118.828 96.252 1.00 39.60 78 SER B N 1
ATOM 3464 C CA . SER B 1 78 ? 103.804 118.438 95.690 1.00 39.60 78 SER B CA 1
ATOM 3465 C C . SER B 1 78 ? 103.839 118.481 94.173 1.00 39.60 78 SER B C 1
ATOM 3466 O O . SER B 1 78 ? 103.465 117.514 93.502 1.00 39.60 78 SER B O 1
ATOM 3469 N N . ASP B 1 79 ? 104.299 119.587 93.616 1.00 41.18 79 ASP B N 1
ATOM 3470 C CA . ASP B 1 79 ? 104.285 119.802 92.181 1.00 41.18 79 ASP B CA 1
ATOM 3471 C C . ASP B 1 79 ? 105.385 119.057 91.455 1.00 41.18 79 ASP B C 1
ATOM 3472 O O . ASP B 1 79 ? 105.657 119.366 90.292 1.00 41.18 79 ASP B O 1
ATOM 3477 N N . SER B 1 80 ? 106.027 118.090 92.098 1.00 35.40 80 SER B N 1
ATOM 3478 C CA . SER B 1 80 ? 107.067 117.319 91.433 1.00 35.40 80 SER B CA 1
ATOM 3479 C C . SER B 1 80 ? 106.521 116.068 90.772 1.00 35.40 80 SER B C 1
ATOM 3480 O O . SER B 1 80 ? 106.978 115.690 89.690 1.00 35.40 80 SER B O 1
ATOM 3483 N N . GLY B 1 81 ? 105.554 115.418 91.406 1.00 34.89 81 GLY B N 1
ATOM 3484 C CA . GLY B 1 81 ? 104.980 114.208 90.863 1.00 34.89 81 GLY B CA 1
ATOM 3485 C C . GLY B 1 81 ? 105.979 113.077 90.792 1.00 34.89 81 GLY B C 1
ATOM 3486 O O . GLY B 1 81 ? 106.154 112.462 89.739 1.00 34.89 81 GLY B O 1
ATOM 3487 N N . PHE B 1 82 ? 106.652 112.794 91.902 1.00 29.01 82 PHE B N 1
ATOM 3488 C CA . PHE B 1 82 ? 107.612 111.696 91.902 1.00 29.01 82 PHE B CA 1
ATOM 3489 C C . PHE B 1 82 ? 106.909 110.358 92.102 1.00 29.01 82 PHE B C 1
ATOM 3490 O O . PHE B 1 82 ? 106.880 109.516 91.199 1.00 29.01 82 PHE B O 1
ATOM 3498 N N . SER B 1 83 ? 106.315 110.163 93.277 1.00 31.82 83 SER B N 1
ATOM 3499 C CA . SER B 1 83 ? 105.519 108.981 93.587 1.00 31.82 83 SER B CA 1
ATOM 3500 C C . SER B 1 83 ? 106.263 107.687 93.255 1.00 31.82 83 SER B C 1
ATOM 3501 O O . SER B 1 83 ? 105.892 106.941 92.354 1.00 31.82 83 SER B O 1
ATOM 3504 N N . ASN B 1 84 ? 107.367 107.463 93.958 1.00 28.44 84 ASN B N 1
ATOM 3505 C CA . ASN B 1 84 ? 108.083 106.190 93.929 1.00 28.44 84 ASN B CA 1
ATOM 3506 C C . ASN B 1 84 ? 108.565 105.862 95.328 1.00 28.44 84 ASN B C 1
ATOM 3507 O O . ASN B 1 84 ? 109.721 105.506 95.546 1.00 28.44 84 ASN B O 1
ATOM 3512 N N . TYR B 1 85 ? 107.679 106.010 96.306 1.00 28.31 85 TYR B N 1
ATOM 3513 C CA . TYR B 1 85 ? 108.053 105.914 97.707 1.00 28.31 85 TYR B CA 1
ATOM 3514 C C . TYR B 1 85 ? 108.010 104.495 98.240 1.00 28.31 85 TYR B C 1
ATOM 3515 O O . TYR B 1 85 ? 107.817 104.301 99.441 1.00 28.31 85 TYR B O 1
ATOM 3524 N N . ARG B 1 86 ? 108.189 103.494 97.392 1.00 29.62 86 ARG B N 1
ATOM 3525 C CA . ARG B 1 86 ? 108.342 102.134 97.887 1.00 29.62 86 ARG B CA 1
ATOM 3526 C C . ARG B 1 86 ? 109.687 102.041 98.574 1.00 29.62 86 ARG B C 1
ATOM 3527 O O . ARG B 1 86 ? 110.708 101.830 97.929 1.00 29.62 86 ARG B O 1
ATOM 3535 N N . GLY B 1 87 ? 109.689 102.124 99.888 1.00 29.17 87 GLY B N 1
ATOM 3536 C CA . GLY B 1 87 ? 110.920 102.271 100.622 1.00 29.17 87 GLY B CA 1
ATOM 3537 C C . GLY B 1 87 ? 110.598 103.111 101.824 1.00 29.17 87 GLY B C 1
ATOM 3538 O O . GLY B 1 87 ? 111.320 103.116 102.819 1.00 29.17 87 GLY B O 1
ATOM 3539 N N . ILE B 1 88 ? 109.484 103.828 101.732 1.00 30.61 88 ILE B N 1
ATOM 3540 C CA . ILE B 1 88 ? 108.802 104.260 102.935 1.00 30.61 88 ILE B CA 1
ATOM 3541 C C . ILE B 1 88 ? 107.934 103.136 103.463 1.00 30.61 88 ILE B C 1
ATOM 3542 O O . ILE B 1 88 ? 107.502 103.181 104.616 1.00 30.61 88 ILE B O 1
ATOM 3547 N N . LEU B 1 89 ? 107.662 102.128 102.639 1.00 32.28 89 LEU B N 1
ATOM 3548 C CA . LEU B 1 89 ? 107.029 100.908 103.118 1.00 32.28 89 LEU B CA 1
ATOM 3549 C C . LEU B 1 89 ? 108.058 99.969 103.718 1.00 32.28 89 LEU B C 1
ATOM 3550 O O . LEU B 1 89 ? 107.892 99.501 104.845 1.00 32.28 89 LEU B O 1
ATOM 3555 N N . ASN B 1 90 ? 109.124 99.676 102.978 1.00 32.27 90 ASN B N 1
ATOM 3556 C CA . ASN B 1 90 ? 110.188 98.860 103.538 1.00 32.27 90 ASN B CA 1
ATOM 3557 C C . ASN B 1 90 ? 110.722 99.457 104.824 1.00 32.27 90 ASN B C 1
ATOM 3558 O O . ASN B 1 90 ? 111.163 98.723 105.706 1.00 32.27 90 ASN B O 1
ATOM 3563 N N . TRP B 1 91 ? 110.683 100.776 104.963 1.00 32.26 91 TRP B N 1
ATOM 3564 C CA . TRP B 1 91 ? 111.105 101.370 106.222 1.00 32.26 91 TRP B CA 1
ATOM 3565 C C . TRP B 1 91 ? 110.145 101.016 107.341 1.00 32.26 91 TRP B C 1
ATOM 3566 O O . TRP B 1 91 ? 110.573 100.697 108.452 1.00 32.26 91 TRP B O 1
ATOM 3577 N N . CYS B 1 92 ? 108.844 101.077 107.077 1.00 36.88 92 CYS B N 1
ATOM 3578 C CA . CYS B 1 92 ? 107.881 100.724 108.108 1.00 36.88 92 CYS B CA 1
ATOM 3579 C C . CYS B 1 92 ? 107.991 99.257 108.477 1.00 36.88 92 CYS B C 1
ATOM 3580 O O . CYS B 1 92 ? 107.846 98.897 109.645 1.00 36.88 92 CYS B O 1
ATOM 3583 N N . VAL B 1 93 ? 108.274 98.395 107.507 1.00 34.01 93 VAL B N 1
ATOM 3584 C CA . VAL B 1 93 ? 108.480 96.987 107.818 1.00 34.01 93 VAL B CA 1
ATOM 3585 C C . VAL B 1 93 ? 109.731 96.806 108.663 1.00 34.01 93 VAL B C 1
ATOM 3586 O O . VAL B 1 93 ? 109.723 96.081 109.662 1.00 34.01 93 VAL B O 1
ATOM 3590 N N . VAL B 1 94 ? 110.827 97.452 108.272 1.00 32.40 94 VAL B N 1
ATOM 3591 C CA . VAL B 1 94 ? 112.068 97.328 109.025 1.00 32.40 94 VAL B CA 1
ATOM 3592 C C . VAL B 1 94 ? 111.875 97.806 110.451 1.00 32.40 94 VAL B C 1
ATOM 3593 O O . VAL B 1 94 ? 112.354 97.180 111.395 1.00 32.40 94 VAL B O 1
ATOM 3597 N N . MET B 1 95 ? 111.152 98.901 110.636 1.00 35.08 95 MET B N 1
ATOM 3598 C CA . MET B 1 95 ? 110.999 99.440 111.978 1.00 35.08 95 MET B CA 1
ATOM 3599 C C . MET B 1 95 ? 110.023 98.623 112.810 1.00 35.08 95 MET B C 1
ATOM 3600 O O . MET B 1 95 ? 110.262 98.405 114.000 1.00 35.08 95 MET B O 1
ATOM 3605 N N . LEU B 1 96 ? 108.926 98.154 112.215 1.00 36.73 96 LEU B N 1
ATOM 3606 C CA . LEU B 1 96 ? 108.032 97.260 112.937 1.00 36.73 96 LEU B CA 1
ATOM 3607 C C . LEU B 1 96 ? 108.767 96.010 113.383 1.00 36.73 96 LEU B C 1
ATOM 3608 O O . LEU B 1 96 ? 108.599 95.556 114.517 1.00 36.73 96 LEU B O 1
ATOM 3613 N N . ILE B 1 97 ? 109.603 95.450 112.513 1.00 37.07 97 ILE B N 1
ATOM 3614 C CA . ILE B 1 97 ? 110.360 94.264 112.882 1.00 37.07 97 ILE B CA 1
ATOM 3615 C C . ILE B 1 97 ? 111.366 94.589 113.974 1.00 37.07 97 ILE B C 1
ATOM 3616 O O . ILE B 1 97 ? 111.456 93.884 114.975 1.00 37.07 97 ILE B O 1
ATOM 3621 N N . LEU B 1 98 ? 112.126 95.668 113.814 1.00 37.02 98 LEU B N 1
ATOM 3622 C CA . LEU B 1 98 ? 113.105 96.022 114.833 1.00 37.02 98 LEU B CA 1
ATOM 3623 C C . LEU B 1 98 ? 112.449 96.288 116.174 1.00 37.02 98 LEU B C 1
ATOM 3624 O O . LEU B 1 98 ? 113.077 96.097 117.217 1.00 37.02 98 LEU B O 1
ATOM 3629 N N . SER B 1 99 ? 111.198 96.722 116.178 1.00 39.97 99 SER B N 1
ATOM 3630 C CA . SER B 1 99 ? 110.548 97.057 117.431 1.00 39.97 99 SER B CA 1
ATOM 3631 C C . SER B 1 99 ? 109.769 95.904 118.037 1.00 39.97 99 SER B C 1
ATOM 3632 O O . SER B 1 99 ? 109.522 95.919 119.245 1.00 39.97 99 SER B O 1
ATOM 3635 N N . ASN B 1 100 ? 109.373 94.912 117.245 1.00 45.62 100 ASN B N 1
ATOM 3636 C CA . ASN B 1 100 ? 108.548 93.829 117.759 1.00 45.62 100 ASN B CA 1
ATOM 3637 C C . ASN B 1 100 ? 109.133 92.447 117.525 1.00 45.62 100 ASN B C 1
ATOM 3638 O O . ASN B 1 100 ? 108.454 91.460 117.800 1.00 45.62 100 ASN B O 1
ATOM 3643 N N . ALA B 1 101 ? 110.369 92.331 117.056 1.00 52.47 101 ALA B N 1
ATOM 3644 C CA . ALA B 1 101 ? 110.858 91.015 116.678 1.00 52.47 101 ALA B CA 1
ATOM 3645 C C . ALA B 1 101 ? 111.211 90.167 117.888 1.00 52.47 101 ALA B C 1
ATOM 3646 O O . ALA B 1 101 ? 110.925 88.967 117.902 1.00 52.47 101 ALA B O 1
ATOM 3648 N N . ARG B 1 102 ? 111.852 90.749 118.899 1.00 62.39 102 ARG B N 1
ATOM 3649 C CA . ARG B 1 102 ? 112.141 89.976 120.101 1.00 62.39 102 ARG B CA 1
ATOM 3650 C C . ARG B 1 102 ? 110.855 89.444 120.710 1.00 62.39 102 ARG B C 1
ATOM 3651 O O . ARG B 1 102 ? 110.722 88.243 120.976 1.00 62.39 102 ARG B O 1
ATOM 3659 N N . LEU B 1 103 ? 109.881 90.326 120.906 1.00 60.39 103 LEU B N 1
ATOM 3660 C CA . LEU B 1 103 ? 108.617 89.906 121.487 1.00 60.39 103 LEU B CA 1
ATOM 3661 C C . LEU B 1 103 ? 107.879 88.938 120.578 1.00 60.39 103 LEU B C 1
ATOM 3662 O O . LEU B 1 103 ? 107.158 88.068 121.068 1.00 60.39 103 LEU B O 1
ATOM 3667 N N . PHE B 1 104 ? 108.073 89.037 119.264 1.00 56.97 104 PHE B N 1
ATOM 3668 C CA . PHE B 1 104 ? 107.376 88.139 118.354 1.00 56.97 104 PHE B CA 1
ATOM 3669 C C . PHE B 1 104 ? 107.979 86.746 118.375 1.00 56.97 104 PHE B C 1
ATOM 3670 O O . PHE B 1 104 ? 107.248 85.757 118.363 1.00 56.97 104 PHE B O 1
ATOM 3678 N N . LEU B 1 105 ? 109.304 86.642 118.408 1.00 64.24 105 LEU B N 1
ATOM 3679 C CA . LEU B 1 105 ? 109.921 85.335 118.598 1.00 64.24 105 LEU B CA 1
ATOM 3680 C C . LEU B 1 105 ? 109.526 84.739 119.941 1.00 64.24 105 LEU B C 1
ATOM 3681 O O . LEU B 1 105 ? 109.266 83.533 120.042 1.00 64.24 105 LEU B O 1
ATOM 3686 N N . GLU B 1 106 ? 109.458 85.573 120.982 1.00 70.45 106 GLU B N 1
ATOM 3687 C CA . GLU B 1 106 ? 109.042 85.090 122.294 1.00 70.45 106 GLU B CA 1
ATOM 3688 C C . GLU B 1 106 ? 107.626 84.532 122.248 1.00 70.45 106 GLU B C 1
ATOM 3689 O O . GLU B 1 106 ? 107.388 83.385 122.641 1.00 70.45 106 GLU B O 1
ATOM 3695 N N . ASN B 1 107 ? 106.673 85.321 121.752 1.00 71.81 107 ASN B N 1
ATOM 3696 C CA . ASN B 1 107 ? 105.291 84.871 121.680 1.00 71.81 107 ASN B CA 1
ATOM 3697 C C . ASN B 1 107 ? 105.094 83.762 120.665 1.00 71.81 107 ASN B C 1
ATOM 3698 O O . ASN B 1 107 ? 104.101 83.038 120.750 1.00 71.81 107 ASN B O 1
ATOM 3703 N N . LEU B 1 108 ? 106.012 83.596 119.716 1.00 74.28 108 LEU B N 1
ATOM 3704 C CA . LEU B 1 108 ? 105.870 82.501 118.771 1.00 74.28 108 LEU B CA 1
ATOM 3705 C C . LEU B 1 108 ? 106.353 81.193 119.372 1.00 74.28 108 LEU B C 1
ATOM 3706 O O . LEU B 1 108 ? 105.713 80.154 119.189 1.00 74.28 108 LEU B O 1
ATOM 3711 N N . ILE B 1 109 ? 107.470 81.216 120.101 1.00 79.57 109 ILE B N 1
ATOM 3712 C CA . ILE B 1 109 ? 107.885 79.996 120.782 1.00 79.57 109 ILE B CA 1
ATOM 3713 C C . ILE B 1 109 ? 106.924 79.669 121.917 1.00 79.57 109 ILE B C 1
ATOM 3714 O O . ILE B 1 109 ? 106.664 78.495 122.199 1.00 79.57 109 ILE B O 1
ATOM 3719 N N . LYS B 1 110 ? 106.350 80.687 122.557 1.00 82.71 110 LYS B N 1
ATOM 3720 C CA . LYS B 1 110 ? 105.461 80.447 123.686 1.00 82.71 110 LYS B CA 1
ATOM 3721 C C . LYS B 1 110 ? 104.065 80.021 123.250 1.00 82.71 110 LYS B C 1
ATOM 3722 O O . LYS B 1 110 ? 103.421 79.236 123.951 1.00 82.71 110 LYS B O 1
ATOM 3728 N N . TYR B 1 111 ? 103.576 80.521 122.117 1.00 88.36 111 TYR B N 1
ATOM 3729 C CA . TYR B 1 111 ? 102.268 80.118 121.616 1.00 88.36 111 TYR B CA 1
ATOM 3730 C C . TYR B 1 111 ? 102.342 79.062 120.527 1.00 88.36 111 TYR B C 1
ATOM 3731 O O . TYR B 1 111 ? 101.427 78.242 120.415 1.00 88.36 111 TYR B O 1
ATOM 3740 N N . GLY B 1 112 ? 103.395 79.063 119.716 1.00 91.50 112 GLY B N 1
ATOM 3741 C CA . GLY B 1 112 ? 103.527 78.028 118.710 1.00 91.50 112 GLY B CA 1
ATOM 3742 C C . GLY B 1 112 ? 103.846 76.655 119.251 1.00 91.50 112 GLY B C 1
ATOM 3743 O O . GLY B 1 112 ? 103.636 75.660 118.551 1.00 91.50 112 GLY B O 1
ATOM 3744 N N . ILE B 1 113 ? 104.349 76.580 120.487 1.00 98.17 113 ILE B N 1
ATOM 3745 C CA . ILE B 1 113 ? 104.630 75.294 121.118 1.00 98.17 113 ILE B CA 1
ATOM 3746 C C . ILE B 1 113 ? 103.365 74.562 121.530 1.00 98.17 113 ILE B C 1
ATOM 3747 O O . ILE B 1 113 ? 103.435 73.390 121.924 1.00 98.17 113 ILE B O 1
ATOM 3752 N N . LEU B 1 114 ? 102.209 75.213 121.440 1.00 104.39 114 LEU B N 1
ATOM 3753 C CA . LEU B 1 114 ? 100.968 74.600 121.880 1.00 104.39 114 LEU B CA 1
ATOM 3754 C C . LEU B 1 114 ? 100.519 73.515 120.904 1.00 104.39 114 LEU B C 1
ATOM 3755 O O . LEU B 1 114 ? 101.060 73.357 119.805 1.00 104.39 114 LEU B O 1
ATOM 3760 N N . VAL B 1 115 ? 99.502 72.768 121.325 1.00 116.87 115 VAL B N 1
ATOM 3761 C CA . VAL B 1 115 ? 98.968 71.642 120.567 1.00 116.87 115 VAL B CA 1
ATOM 3762 C C . VAL B 1 115 ? 97.610 72.026 119.991 1.00 116.87 115 VAL B C 1
ATOM 3763 O O . VAL B 1 115 ? 96.737 71.174 119.790 1.00 116.87 115 VAL B O 1
ATOM 3767 N N . ASP B 1 116 ? 97.441 73.322 119.711 1.00 121.01 116 ASP B N 1
ATOM 3768 C CA . ASP B 1 116 ? 96.215 73.881 119.131 1.00 121.01 116 ASP B CA 1
ATOM 3769 C C . ASP B 1 116 ? 95.583 73.071 118.001 1.00 121.01 116 ASP B C 1
ATOM 3770 O O . ASP B 1 116 ? 94.379 72.796 118.087 1.00 121.01 116 ASP B O 1
ATOM 3775 N N . PRO B 1 117 ? 96.309 72.657 116.927 1.00 120.77 117 PRO B N 1
ATOM 3776 C CA . PRO B 1 117 ? 95.625 72.244 115.690 1.00 120.77 117 PRO B CA 1
ATOM 3777 C C . PRO B 1 117 ? 94.584 71.146 115.849 1.00 120.77 117 PRO B C 1
ATOM 3778 O O . PRO B 1 117 ? 93.414 71.350 115.516 1.00 120.77 117 PRO B O 1
ATOM 3782 N N . ILE B 1 118 ? 94.988 69.983 116.361 1.00 120.71 118 ILE B N 1
ATOM 3783 C CA . ILE B 1 118 ? 94.103 68.826 116.411 1.00 120.71 118 ILE B CA 1
ATOM 3784 C C . ILE B 1 118 ? 93.357 68.715 117.731 1.00 120.71 118 ILE B C 1
ATOM 3785 O O . ILE B 1 118 ? 92.439 67.892 117.848 1.00 120.71 118 ILE B O 1
ATOM 3790 N N . GLN B 1 119 ? 93.710 69.528 118.725 1.00 120.63 119 GLN B N 1
ATOM 3791 C CA . GLN B 1 119 ? 92.994 69.485 119.994 1.00 120.63 119 GLN B CA 1
ATOM 3792 C C . GLN B 1 119 ? 91.718 70.317 119.950 1.00 120.63 119 GLN B C 1
ATOM 3793 O O . GLN B 1 119 ? 90.685 69.898 120.483 1.00 120.63 119 GLN B O 1
ATOM 3799 N N . VAL B 1 120 ? 91.763 71.491 119.315 1.00 120.55 120 VAL B N 1
ATOM 3800 C CA . VAL B 1 120 ? 90.569 72.330 119.262 1.00 120.55 120 VAL B CA 1
ATOM 3801 C C . VAL B 1 120 ? 89.522 71.722 118.336 1.00 120.55 120 VAL B C 1
ATOM 3802 O O . VAL B 1 120 ? 88.320 71.803 118.615 1.00 120.55 120 VAL B O 1
ATOM 3806 N N . VAL B 1 121 ? 89.946 71.076 117.249 1.00 119.87 121 VAL B N 1
ATOM 3807 C CA . VAL B 1 121 ? 88.988 70.444 116.350 1.00 119.87 121 VAL B CA 1
ATOM 3808 C C . VAL B 1 121 ? 88.315 69.262 117.031 1.00 119.87 121 VAL B C 1
ATOM 3809 O O . VAL B 1 121 ? 87.094 69.086 116.937 1.00 119.87 121 VAL B O 1
ATOM 3813 N N . SER B 1 122 ? 89.094 68.432 117.725 1.00 119.79 122 SER B N 1
ATOM 3814 C CA . SER B 1 122 ? 88.503 67.319 118.458 1.00 119.79 122 SER B CA 1
ATOM 3815 C C . SER B 1 122 ? 87.603 67.820 119.577 1.00 119.79 122 SER B C 1
ATOM 3816 O O . SER B 1 122 ? 86.573 67.207 119.875 1.00 119.79 122 SER B O 1
ATOM 3819 N N . LEU B 1 123 ? 87.968 68.940 120.203 1.00 119.23 123 LEU B N 1
ATOM 3820 C CA . LEU B 1 123 ? 87.135 69.486 121.267 1.00 119.23 123 LEU B CA 1
ATOM 3821 C C . LEU B 1 123 ? 85.805 69.990 120.722 1.00 119.23 123 LEU B C 1
ATOM 3822 O O . LEU B 1 123 ? 84.757 69.793 121.345 1.00 119.23 123 LEU B O 1
ATOM 3827 N N . PHE B 1 124 ? 85.829 70.644 119.561 1.00 116.65 124 PHE B N 1
ATOM 3828 C CA . PHE B 1 124 ? 84.584 71.063 118.928 1.00 116.65 124 PHE B CA 1
ATOM 3829 C C . PHE B 1 124 ? 83.749 69.859 118.515 1.00 116.65 124 PHE B C 1
ATOM 3830 O O . PHE B 1 124 ? 82.528 69.844 118.713 1.00 116.65 124 PHE B O 1
ATOM 3838 N N . LEU B 1 125 ? 84.389 68.837 117.943 1.00 118.92 125 LEU B N 1
ATOM 3839 C CA . LEU B 1 125 ? 83.667 67.632 117.559 1.00 118.92 125 LEU B CA 1
ATOM 3840 C C . LEU B 1 125 ? 83.151 66.863 118.764 1.00 118.92 125 LEU B C 1
ATOM 3841 O O . LEU B 1 125 ? 82.270 66.011 118.609 1.00 118.92 125 LEU B O 1
ATOM 3846 N N . LYS B 1 126 ? 83.689 67.129 119.954 1.00 118.45 126 LYS B N 1
ATOM 3847 C CA . LYS B 1 126 ? 83.167 66.487 121.154 1.00 118.45 126 LYS B CA 1
ATOM 3848 C C . LYS B 1 126 ? 81.743 66.944 121.441 1.00 118.45 126 LYS B C 1
ATOM 3849 O O . LYS B 1 126 ? 80.896 66.140 121.847 1.00 118.45 126 LYS B O 1
ATOM 3855 N N . ASP B 1 127 ? 81.457 68.227 121.232 1.00 118.67 127 ASP B N 1
ATOM 3856 C CA . ASP B 1 127 ? 80.132 68.786 121.504 1.00 118.67 127 ASP B CA 1
ATOM 3857 C C . ASP B 1 127 ? 79.682 69.705 120.376 1.00 118.67 127 ASP B C 1
ATOM 3858 O O . ASP B 1 127 ? 79.637 70.931 120.527 1.00 118.67 127 ASP B O 1
ATOM 3863 N N . PRO B 1 128 ? 79.325 69.143 119.223 1.00 119.19 128 PRO B N 1
ATOM 3864 C CA . PRO B 1 128 ? 78.528 69.906 118.260 1.00 119.19 128 PRO B CA 1
ATOM 3865 C C . PRO B 1 128 ? 77.190 70.286 118.875 1.00 119.19 128 PRO B C 1
ATOM 3866 O O . PRO B 1 128 ? 76.779 69.764 119.914 1.00 119.19 128 PRO B O 1
ATOM 3870 N N . TYR B 1 129 ? 76.507 71.218 118.212 1.00 115.46 129 TYR B N 1
ATOM 3871 C CA . TYR B 1 129 ? 75.367 71.982 118.717 1.00 115.46 129 TYR B CA 1
ATOM 3872 C C . TYR B 1 129 ? 75.791 72.953 119.808 1.00 115.46 129 TYR B C 1
ATOM 3873 O O . TYR B 1 129 ? 74.968 73.755 120.264 1.00 115.46 129 TYR B O 1
ATOM 3882 N N . SER B 1 130 ? 77.046 72.908 120.239 1.00 108.59 130 SER B N 1
ATOM 3883 C CA . SER B 1 130 ? 77.670 73.932 121.054 1.00 108.59 130 SER B CA 1
ATOM 3884 C C . SER B 1 130 ? 78.731 74.610 120.202 1.00 108.59 130 SER B C 1
ATOM 3885 O O . SER B 1 130 ? 79.086 74.126 119.125 1.00 108.59 130 SER B O 1
ATOM 3888 N N . TRP B 1 131 ? 79.246 75.733 120.700 1.00 97.73 131 TRP B N 1
ATOM 3889 C CA . TRP B 1 131 ? 80.053 76.623 119.877 1.00 97.73 131 TRP B CA 1
ATOM 3890 C C . TRP B 1 131 ? 79.232 76.967 118.642 1.00 97.73 131 TRP B C 1
ATOM 3891 O O . TRP B 1 131 ? 79.562 76.525 117.536 1.00 97.73 131 TRP B O 1
ATOM 3902 N N . PRO B 1 132 ? 78.145 77.728 118.788 1.00 82.34 132 PRO B N 1
ATOM 3903 C CA . PRO B 1 132 ? 77.222 77.911 117.662 1.00 82.34 132 PRO B CA 1
ATOM 3904 C C . PRO B 1 132 ? 77.809 78.674 116.490 1.00 82.34 132 PRO B C 1
ATOM 3905 O O . PRO B 1 132 ? 77.218 78.635 115.407 1.00 82.34 132 PRO B O 1
ATOM 3909 N N . ALA B 1 133 ? 78.944 79.357 116.649 1.00 75.98 133 ALA B N 1
ATOM 3910 C CA . ALA B 1 133 ? 79.490 80.098 115.514 1.00 75.98 133 ALA B CA 1
ATOM 3911 C C . ALA B 1 133 ? 80.119 79.170 114.483 1.00 75.98 133 ALA B C 1
ATOM 3912 O O . ALA B 1 133 ? 79.783 79.290 113.290 1.00 75.98 133 ALA B O 1
ATOM 3914 N N . PRO B 1 134 ? 81.018 78.247 114.838 1.00 77.07 134 PRO B N 1
ATOM 3915 C CA . PRO B 1 134 ? 81.416 77.246 113.845 1.00 77.07 134 PRO B CA 1
ATOM 3916 C C . PRO B 1 134 ? 80.250 76.411 113.368 1.00 77.07 134 PRO B C 1
ATOM 3917 O O . PRO B 1 134 ? 80.242 75.985 112.210 1.00 77.07 134 PRO B O 1
ATOM 3921 N N . CYS B 1 135 ? 79.252 76.174 114.216 1.00 76.99 135 CYS B N 1
ATOM 3922 C CA . CYS B 1 135 ? 78.061 75.467 113.761 1.00 76.99 135 CYS B CA 1
ATOM 3923 C C . CYS B 1 135 ? 77.390 76.218 112.616 1.00 76.99 135 CYS B C 1
ATOM 3924 O O . CYS B 1 135 ? 77.021 75.622 111.600 1.00 76.99 135 CYS B O 1
ATOM 3927 N N . LEU B 1 136 ? 77.243 77.535 112.758 1.00 67.57 136 LEU B N 1
ATOM 3928 C CA . LEU B 1 136 ? 76.665 78.350 111.696 1.00 67.57 136 LEU B CA 1
ATOM 3929 C C . LEU B 1 136 ? 77.523 78.304 110.443 1.00 67.57 136 LEU B C 1
ATOM 3930 O O . LEU B 1 136 ? 77.012 78.175 109.322 1.00 67.57 136 LEU B O 1
ATOM 3935 N N . VAL B 1 137 ? 78.835 78.445 110.613 1.00 65.94 137 VAL B N 1
ATOM 3936 C CA . VAL B 1 137 ? 79.720 78.481 109.454 1.00 65.94 137 VAL B CA 1
ATOM 3937 C C . VAL B 1 137 ? 79.648 77.166 108.695 1.00 65.94 137 VAL B C 1
ATOM 3938 O O . VAL B 1 137 ? 79.687 77.144 107.461 1.00 65.94 137 VAL B O 1
ATOM 3942 N N . ILE B 1 138 ? 79.507 76.054 109.413 1.00 64.94 138 ILE B N 1
ATOM 3943 C CA . ILE B 1 138 ? 79.393 74.763 108.747 1.00 64.94 138 ILE B CA 1
ATOM 3944 C C . ILE B 1 138 ? 78.018 74.605 108.117 1.00 64.94 138 ILE B C 1
ATOM 3945 O O . ILE B 1 138 ? 77.880 74.006 107.046 1.00 64.94 138 ILE B O 1
ATOM 3950 N N . ALA B 1 139 ? 76.982 75.142 108.758 1.00 60.90 139 ALA B N 1
ATOM 3951 C CA . ALA B 1 139 ? 75.644 75.044 108.193 1.00 60.90 139 ALA B CA 1
ATOM 3952 C C . ALA B 1 139 ? 75.492 75.872 106.930 1.00 60.90 139 ALA B C 1
ATOM 3953 O O . ALA B 1 139 ? 74.579 75.611 106.142 1.00 60.90 139 ALA B O 1
ATOM 3955 N N . ALA B 1 140 ? 76.351 76.871 106.731 1.00 57.65 140 ALA B N 1
ATOM 3956 C CA . ALA B 1 140 ? 76.338 77.620 105.476 1.00 57.65 140 ALA B CA 1
ATOM 3957 C C . ALA B 1 140 ? 76.487 76.718 104.256 1.00 57.65 140 ALA B C 1
ATOM 3958 O O . ALA B 1 140 ? 76.046 77.089 103.158 1.00 57.65 140 ALA B O 1
ATOM 3960 N N . ASN B 1 141 ? 77.104 75.547 104.419 1.00 57.13 141 ASN B N 1
ATOM 3961 C CA . ASN B 1 141 ? 77.204 74.615 103.307 1.00 57.13 141 ASN B CA 1
ATOM 3962 C C . ASN B 1 141 ? 75.833 74.196 102.812 1.00 57.13 141 ASN B C 1
ATOM 3963 O O . ASN B 1 141 ? 75.681 73.842 101.642 1.00 57.13 141 ASN B O 1
ATOM 3968 N N . VAL B 1 142 ? 74.820 74.236 103.677 1.00 56.57 142 VAL B N 1
ATOM 3969 C CA . VAL B 1 142 ? 73.471 73.897 103.239 1.00 56.57 142 VAL B CA 1
ATOM 3970 C C . VAL B 1 142 ? 72.989 74.896 102.198 1.00 56.57 142 VAL B C 1
ATOM 3971 O O . VAL B 1 142 ? 72.439 74.518 101.162 1.00 56.57 142 VAL B O 1
ATOM 3975 N N . PHE B 1 143 ? 73.201 76.185 102.450 1.00 56.35 143 PHE B N 1
ATOM 3976 C CA . PHE B 1 143 ? 72.795 77.194 101.479 1.00 56.35 143 PHE B CA 1
ATOM 3977 C C . PHE B 1 143 ? 73.635 77.109 100.216 1.00 56.35 143 PHE B C 1
ATOM 3978 O O . PHE B 1 143 ? 73.123 77.297 99.104 1.00 56.35 143 PHE B O 1
ATOM 3986 N N . ALA B 1 144 ? 74.928 76.832 100.368 1.00 53.88 144 ALA B N 1
ATOM 3987 C CA . ALA B 1 144 ? 75.771 76.623 99.196 1.00 53.88 144 ALA B CA 1
ATOM 3988 C C . ALA B 1 144 ? 75.211 75.518 98.315 1.00 53.88 144 ALA B C 1
ATOM 3989 O O . ALA B 1 144 ? 74.989 75.710 97.114 1.00 53.88 144 ALA B O 1
ATOM 3991 N N . VAL B 1 145 ? 74.964 74.352 98.908 1.00 55.46 145 VAL B N 1
ATOM 3992 C CA . VAL B 1 145 ? 74.470 73.209 98.154 1.00 55.46 145 VAL B CA 1
ATOM 3993 C C . VAL B 1 145 ? 73.085 73.490 97.597 1.00 55.46 145 VAL B C 1
ATOM 3994 O O . VAL B 1 145 ? 72.749 73.044 96.503 1.00 55.46 145 VAL B O 1
ATOM 3998 N N . ALA B 1 146 ? 72.261 74.240 98.325 1.00 56.79 146 ALA B N 1
ATOM 3999 C CA . ALA B 1 146 ? 70.924 74.534 97.824 1.00 56.79 146 ALA B CA 1
ATOM 4000 C C . ALA B 1 146 ? 70.983 75.408 96.581 1.00 56.79 146 ALA B C 1
ATOM 4001 O O . ALA B 1 146 ? 70.239 75.181 95.618 1.00 56.79 146 ALA B O 1
ATOM 4003 N N . ALA B 1 147 ? 71.860 76.411 96.579 1.00 57.43 147 ALA B N 1
ATOM 4004 C CA . ALA B 1 147 ? 72.032 77.216 95.377 1.00 57.43 147 ALA B CA 1
ATOM 4005 C C . ALA B 1 147 ? 72.572 76.373 94.235 1.00 57.43 147 ALA B C 1
ATOM 4006 O O . ALA B 1 147 ? 72.087 76.458 93.100 1.00 57.43 147 ALA B O 1
ATOM 4008 N N . PHE B 1 148 ? 73.577 75.547 94.516 1.00 59.17 148 PHE B N 1
ATOM 4009 C CA . PHE B 1 148 ? 74.105 74.679 93.475 1.00 59.17 148 PHE B CA 1
ATOM 4010 C C . PHE B 1 148 ? 73.038 73.746 92.937 1.00 59.17 148 PHE B C 1
ATOM 4011 O O . PHE B 1 148 ? 73.035 73.431 91.747 1.00 59.17 148 PHE B O 1
ATOM 4019 N N . GLN B 1 149 ? 72.124 73.301 93.796 1.00 61.76 149 GLN B N 1
ATOM 4020 C CA . GLN B 1 149 ? 71.108 72.348 93.378 1.00 61.76 149 GLN B CA 1
ATOM 4021 C C . GLN B 1 149 ? 70.071 73.016 92.498 1.00 61.76 149 GLN B C 1
ATOM 4022 O O . GLN B 1 149 ? 69.700 72.477 91.455 1.00 61.76 149 GLN B O 1
ATOM 4028 N N . VAL B 1 150 ? 69.590 74.193 92.896 1.00 61.46 150 VAL B N 1
ATOM 4029 C CA . VAL B 1 150 ? 68.622 74.869 92.041 1.00 61.46 150 VAL B CA 1
ATOM 4030 C C . VAL B 1 150 ? 69.264 75.251 90.716 1.00 61.46 150 VAL B C 1
ATOM 4031 O O . VAL B 1 150 ? 68.613 75.202 89.666 1.00 61.46 150 VAL B O 1
ATOM 4035 N N . GLU B 1 151 ? 70.558 75.572 90.721 1.00 63.58 151 GLU B N 1
ATOM 4036 C CA . GLU B 1 151 ? 71.234 75.872 89.463 1.00 63.58 151 GLU B CA 1
ATOM 4037 C C . GLU B 1 151 ? 71.335 74.632 88.586 1.00 63.58 151 GLU B C 1
ATOM 4038 O O . GLU B 1 151 ? 70.817 74.606 87.466 1.00 63.58 151 GLU B O 1
ATOM 4044 N N . LYS B 1 152 ? 71.994 73.585 89.084 1.00 67.35 152 LYS B N 1
ATOM 4045 C CA . LYS B 1 152 ? 72.173 72.362 88.314 1.00 67.35 152 LYS B CA 1
ATOM 4046 C C . LYS B 1 152 ? 70.853 71.706 87.947 1.00 67.35 152 LYS B C 1
ATOM 4047 O O . LYS B 1 152 ? 70.822 70.872 87.036 1.00 67.35 152 LYS B O 1
ATOM 4053 N N . ARG B 1 153 ? 69.766 72.052 88.630 1.00 71.60 153 ARG B N 1
ATOM 4054 C CA . ARG B 1 153 ? 68.464 71.524 88.267 1.00 71.60 153 ARG B CA 1
ATOM 4055 C C . ARG B 1 153 ? 67.812 72.352 87.174 1.00 71.60 153 ARG B C 1
ATOM 4056 O O . ARG B 1 153 ? 67.273 71.787 86.220 1.00 71.60 153 ARG B O 1
ATOM 4064 N N . LEU B 1 154 ? 67.859 73.679 87.270 1.00 69.47 154 LEU B N 1
ATOM 4065 C CA . LEU B 1 154 ? 67.351 74.479 86.164 1.00 69.47 154 LEU B CA 1
ATOM 4066 C C . LEU B 1 154 ? 68.332 74.558 85.009 1.00 69.47 154 LEU B C 1
ATOM 4067 O O . LEU B 1 154 ? 68.028 75.200 84.000 1.00 69.47 154 LEU B O 1
ATOM 4072 N N . ALA B 1 155 ? 69.493 73.920 85.130 1.00 72.35 155 ALA B N 1
ATOM 4073 C CA . ALA B 1 155 ? 70.451 73.931 84.035 1.00 72.35 155 ALA B CA 1
ATOM 4074 C C . ALA B 1 155 ? 69.949 73.136 82.843 1.00 72.35 155 ALA B C 1
ATOM 4075 O O . ALA B 1 155 ? 70.359 73.404 81.709 1.00 72.35 155 ALA B O 1
ATOM 4077 N N . VAL B 1 156 ? 69.068 72.164 83.067 1.00 76.39 156 VAL B N 1
ATOM 4078 C CA . VAL B 1 156 ? 68.645 71.306 81.970 1.00 76.39 156 VAL B CA 1
ATOM 4079 C C . VAL B 1 156 ? 67.177 71.506 81.609 1.00 76.39 156 VAL B C 1
ATOM 4080 O O . VAL B 1 156 ? 66.872 71.964 80.504 1.00 76.39 156 VAL B O 1
ATOM 4084 N N . GLY B 1 157 ? 66.255 71.176 82.507 1.00 77.68 157 GLY B N 1
ATOM 4085 C CA . GLY B 1 157 ? 64.868 71.211 82.096 1.00 77.68 157 GLY B CA 1
ATOM 4086 C C . GLY B 1 157 ? 63.847 71.866 83.000 1.00 77.68 157 GLY B C 1
ATOM 4087 O O . GLY B 1 157 ? 62.787 72.285 82.527 1.00 77.68 157 GLY B O 1
ATOM 4088 N N . ALA B 1 158 ? 64.136 71.976 84.287 1.00 77.23 158 ALA B N 1
ATOM 4089 C CA . ALA B 1 158 ? 63.101 72.298 85.254 1.00 77.23 158 ALA B CA 1
ATOM 4090 C C . ALA B 1 158 ? 63.257 73.726 85.752 1.00 77.23 158 ALA B C 1
ATOM 4091 O O . ALA B 1 158 ? 64.254 74.398 85.483 1.00 77.23 158 ALA B O 1
ATOM 4093 N N . LEU B 1 159 ? 62.240 74.187 86.483 1.00 75.81 159 LEU B N 1
ATOM 4094 C CA . LEU B 1 159 ? 62.253 75.495 87.137 1.00 75.81 159 LEU B CA 1
ATOM 4095 C C . LEU B 1 159 ? 62.462 76.619 86.119 1.00 75.81 159 LEU B C 1
ATOM 4096 O O . LEU B 1 159 ? 63.533 77.218 86.020 1.00 75.81 159 LEU B O 1
ATOM 4101 N N . THR B 1 160 ? 61.423 76.841 85.318 1.00 78.11 160 THR B N 1
ATOM 4102 C CA . THR B 1 160 ? 61.378 78.016 84.455 1.00 78.11 160 THR B CA 1
ATOM 4103 C C . THR B 1 160 ? 61.872 79.248 85.205 1.00 78.11 160 THR B C 1
ATOM 4104 O O . THR B 1 160 ? 61.645 79.375 86.412 1.00 78.11 160 THR B O 1
ATOM 4108 N N . GLU B 1 161 ? 62.554 80.150 84.495 1.00 75.49 161 GLU B N 1
ATOM 4109 C CA . GLU B 1 161 ? 63.360 81.215 85.087 1.00 75.49 161 GLU B CA 1
ATOM 4110 C C . GLU B 1 161 ? 62.707 81.890 86.286 1.00 75.49 161 GLU B C 1
ATOM 4111 O O . GLU B 1 161 ? 63.399 82.259 87.238 1.00 75.49 161 GLU B O 1
ATOM 4117 N N . GLN B 1 162 ? 61.384 82.051 86.259 1.00 75.21 162 GLN B N 1
ATOM 4118 C CA . GLN B 1 162 ? 60.694 82.638 87.403 1.00 75.21 162 GLN B CA 1
ATOM 4119 C C . GLN B 1 162 ? 60.855 81.768 88.643 1.00 75.21 162 GLN B C 1
ATOM 4120 O O . GLN B 1 162 ? 61.186 82.262 89.727 1.00 75.21 162 GLN B O 1
ATOM 4126 N N . ALA B 1 163 ? 60.638 80.462 88.497 1.00 71.62 163 ALA B N 1
ATOM 4127 C CA . ALA B 1 163 ? 60.738 79.566 89.642 1.00 71.62 163 ALA B CA 1
ATOM 4128 C C . ALA B 1 163 ? 62.161 79.507 90.179 1.00 71.62 163 ALA B C 1
ATOM 4129 O O . ALA B 1 163 ? 62.374 79.538 91.396 1.00 71.62 163 ALA B O 1
ATOM 4131 N N . GLY B 1 164 ? 63.147 79.417 89.288 1.00 69.89 164 GLY B N 1
ATOM 4132 C CA . GLY B 1 164 ? 64.528 79.402 89.738 1.00 69.89 164 GLY B CA 1
ATOM 4133 C C . GLY B 1 164 ? 64.929 80.696 90.419 1.00 69.89 164 GLY B C 1
ATOM 4134 O O . GLY B 1 164 ? 65.636 80.687 91.430 1.00 69.89 164 GLY B O 1
ATOM 4135 N N . LEU B 1 165 ? 64.479 81.827 89.879 1.00 67.16 165 LEU B N 1
ATOM 4136 C CA . LEU B 1 165 ? 64.780 83.105 90.505 1.00 67.16 165 LEU B CA 1
ATOM 4137 C C . LEU B 1 165 ? 64.138 83.201 91.882 1.00 67.16 165 LEU B C 1
ATOM 4138 O O . LEU B 1 165 ? 64.733 83.752 92.812 1.00 67.16 165 LEU B O 1
ATOM 4143 N N . LEU B 1 166 ? 62.930 82.658 92.041 1.00 66.19 166 LEU B N 1
ATOM 4144 C CA . LEU B 1 166 ? 62.309 82.671 93.362 1.00 66.19 166 LEU B CA 1
ATOM 4145 C C . LEU B 1 166 ? 63.061 81.779 94.336 1.00 66.19 166 LEU B C 1
ATOM 4146 O O . LEU B 1 166 ? 63.260 82.153 95.495 1.00 66.19 166 LEU B O 1
ATOM 4151 N N . LEU B 1 167 ? 63.471 80.590 93.893 1.00 64.11 167 LEU B N 1
ATOM 4152 C CA . LEU B 1 167 ? 64.256 79.719 94.762 1.00 64.11 167 LEU B CA 1
ATOM 4153 C C . LEU B 1 167 ? 65.552 80.390 95.184 1.00 64.11 167 LEU B C 1
ATOM 4154 O O . LEU B 1 167 ? 65.957 80.302 96.348 1.00 64.11 167 LEU B O 1
ATOM 4159 N N . HIS B 1 168 ? 66.206 81.089 94.259 1.00 61.38 168 HIS B N 1
ATOM 4160 C CA . HIS B 1 168 ? 67.464 81.737 94.601 1.00 61.38 168 HIS B CA 1
ATOM 4161 C C . HIS B 1 168 ? 67.248 82.935 95.514 1.00 61.38 168 HIS B C 1
ATOM 4162 O O . HIS B 1 168 ? 68.055 83.184 96.411 1.00 61.38 168 HIS B O 1
ATOM 4169 N N . VAL B 1 169 ? 66.170 83.690 95.310 1.00 60.94 169 VAL B N 1
ATOM 4170 C CA . VAL B 1 169 ? 65.888 84.805 96.206 1.00 60.94 169 VAL B CA 1
ATOM 4171 C C . VAL B 1 169 ? 65.573 84.295 97.603 1.00 60.94 169 VAL B C 1
ATOM 4172 O O . VAL B 1 169 ? 66.006 84.878 98.604 1.00 60.94 169 VAL B O 1
ATOM 4176 N N . ALA B 1 170 ? 64.821 83.201 97.699 1.00 58.97 170 ALA B N 1
ATOM 4177 C CA . ALA B 1 170 ? 64.576 82.599 99.003 1.00 58.97 170 ALA B CA 1
ATOM 4178 C C . ALA B 1 170 ? 65.878 82.157 99.649 1.00 58.97 170 ALA B C 1
ATOM 4179 O O . ALA B 1 170 ? 66.106 82.409 100.836 1.00 58.97 170 ALA B O 1
ATOM 4181 N N . ASN B 1 171 ? 66.756 81.517 98.876 1.00 56.48 171 ASN B N 1
ATOM 4182 C CA . ASN B 1 171 ? 68.031 81.072 99.424 1.00 56.48 171 ASN B CA 1
ATOM 4183 C C . ASN B 1 171 ? 68.867 82.245 99.909 1.00 56.48 171 ASN B C 1
ATOM 4184 O O . ASN B 1 171 ? 69.483 82.175 100.974 1.00 56.48 171 ASN B O 1
ATOM 4189 N N . LEU B 1 172 ? 68.890 83.340 99.154 1.00 52.90 172 LEU B N 1
ATOM 4190 C CA . LEU B 1 172 ? 69.703 84.487 99.543 1.00 52.90 172 LEU B CA 1
ATOM 4191 C C . LEU B 1 172 ? 69.145 85.161 100.789 1.00 52.90 172 LEU B C 1
ATOM 4192 O O . LEU B 1 172 ? 69.882 85.430 101.748 1.00 52.90 172 LEU B O 1
ATOM 4197 N N . ALA B 1 173 ? 67.844 85.453 100.793 1.00 54.97 173 ALA B N 1
ATOM 4198 C CA . ALA B 1 173 ? 67.240 86.041 101.979 1.00 54.97 173 ALA B CA 1
ATOM 4199 C C . ALA B 1 173 ? 67.411 85.139 103.188 1.00 54.97 173 ALA B C 1
ATOM 4200 O O . ALA B 1 173 ? 67.540 85.630 104.312 1.00 54.97 173 ALA B O 1
ATOM 4202 N N . THR B 1 174 ? 67.450 83.824 102.982 1.00 55.17 174 THR B N 1
ATOM 4203 C CA . THR B 1 174 ? 67.676 82.928 104.105 1.00 55.17 174 THR B CA 1
ATOM 4204 C C . THR B 1 174 ? 69.118 83.009 104.581 1.00 55.17 174 THR B C 1
ATOM 4205 O O . THR B 1 174 ? 69.374 83.013 105.786 1.00 55.17 174 THR B O 1
ATOM 4209 N N . ILE B 1 175 ? 70.070 83.085 103.649 1.00 52.15 175 ILE B N 1
ATOM 4210 C CA . ILE B 1 175 ? 71.469 83.277 104.021 1.00 52.15 175 ILE B CA 1
ATOM 4211 C C . ILE B 1 175 ? 71.625 84.526 104.864 1.00 52.15 175 ILE B C 1
ATOM 4212 O O . ILE B 1 175 ? 72.474 84.586 105.758 1.00 52.15 175 ILE B O 1
ATOM 4217 N N . LEU B 1 176 ? 70.822 85.546 104.590 1.00 52.31 176 LEU B N 1
ATOM 4218 C CA . LEU B 1 176 ? 70.983 86.780 105.348 1.00 52.31 176 LEU B CA 1
ATOM 4219 C C . LEU B 1 176 ? 70.248 86.741 106.683 1.00 52.31 176 LEU B C 1
ATOM 4220 O O . LEU B 1 176 ? 70.759 87.251 107.683 1.00 52.31 176 LEU B O 1
ATOM 4225 N N . CYS B 1 177 ? 69.059 86.146 106.728 1.00 57.34 177 CYS B N 1
ATOM 4226 C CA . CYS B 1 177 ? 68.222 86.232 107.916 1.00 57.34 177 CYS B CA 1
ATOM 4227 C C . CYS B 1 177 ? 68.375 85.058 108.868 1.00 57.34 177 CYS B C 1
ATOM 4228 O O . CYS B 1 177 ? 67.878 85.137 109.993 1.00 57.34 177 CYS B O 1
ATOM 4231 N N . PHE B 1 178 ? 69.025 83.982 108.468 1.00 57.67 178 PHE B N 1
ATOM 4232 C CA . PHE B 1 178 ? 69.163 82.851 109.370 1.00 57.67 178 PHE B CA 1
ATOM 4233 C C . PHE B 1 178 ? 70.288 83.049 110.379 1.00 57.67 178 PHE B C 1
ATOM 4234 O O . PHE B 1 178 ? 70.065 82.841 111.577 1.00 57.67 178 PHE B O 1
ATOM 4242 N N . PRO B 1 179 ? 71.501 83.432 109.965 1.00 56.81 179 PRO B N 1
ATOM 4243 C CA . PRO B 1 179 ? 72.558 83.615 110.963 1.00 56.81 179 PRO B CA 1
ATOM 4244 C C . PRO B 1 179 ? 72.295 84.785 111.877 1.00 56.81 179 PRO B C 1
ATOM 4245 O O . PRO B 1 179 ? 72.668 84.726 113.051 1.00 56.81 179 PRO B O 1
ATOM 4249 N N . ALA B 1 180 ? 71.661 85.846 111.383 1.00 56.53 180 ALA B N 1
ATOM 4250 C CA . ALA B 1 180 ? 71.217 86.902 112.279 1.00 56.53 180 ALA B CA 1
ATOM 4251 C C . ALA B 1 180 ? 70.294 86.345 113.350 1.00 56.53 180 ALA B C 1
ATOM 4252 O O . ALA B 1 180 ? 70.441 86.661 114.535 1.00 56.53 180 ALA B O 1
ATOM 4254 N N . ALA B 1 181 ? 69.349 85.493 112.954 1.00 58.43 181 ALA B N 1
ATOM 4255 C CA . ALA B 1 181 ? 68.427 84.912 113.919 1.00 58.43 181 ALA B CA 1
ATOM 4256 C C . ALA B 1 181 ? 69.167 84.059 114.937 1.00 58.43 181 ALA B C 1
ATOM 4257 O O . ALA B 1 181 ? 68.980 84.219 116.147 1.00 58.43 181 ALA B O 1
ATOM 4259 N N . VAL B 1 182 ? 70.018 83.148 114.466 1.00 58.71 182 VAL B N 1
ATOM 4260 C CA . VAL B 1 182 ? 70.751 82.283 115.384 1.00 58.71 182 VAL B CA 1
ATOM 4261 C C . VAL B 1 182 ? 71.601 83.110 116.332 1.00 58.71 182 VAL B C 1
ATOM 4262 O O . VAL B 1 182 ? 71.694 82.813 117.527 1.00 58.71 182 VAL B O 1
ATOM 4266 N N . VAL B 1 183 ? 72.218 84.170 115.823 1.00 57.74 183 VAL B N 1
ATOM 4267 C CA . VAL B 1 183 ? 73.080 85.000 116.650 1.00 57.74 183 VAL B CA 1
ATOM 4268 C C . VAL B 1 183 ? 72.273 85.701 117.728 1.00 57.74 183 VAL B C 1
ATOM 4269 O O . VAL B 1 183 ? 72.647 85.699 118.904 1.00 57.74 183 VAL B O 1
ATOM 4273 N N . LEU B 1 184 ? 71.154 86.312 117.344 1.00 59.05 184 LEU B N 1
ATOM 4274 C CA . LEU B 1 184 ? 70.375 87.069 118.314 1.00 59.05 184 LEU B CA 1
ATOM 4275 C C . LEU B 1 184 ? 69.692 86.151 119.317 1.00 59.05 184 LEU B C 1
ATOM 4276 O O . LEU B 1 184 ? 69.657 86.450 120.515 1.00 59.05 184 LEU B O 1
ATOM 4281 N N . LEU B 1 185 ? 69.164 85.018 118.860 1.00 61.96 185 LEU B N 1
ATOM 4282 C CA . LEU B 1 185 ? 68.402 84.122 119.719 1.00 61.96 185 LEU B CA 1
ATOM 4283 C C . LEU B 1 185 ? 69.261 83.047 120.366 1.00 61.96 185 LEU B C 1
ATOM 4284 O O . LEU B 1 185 ? 68.761 81.958 120.666 1.00 61.96 185 LEU B O 1
ATOM 4289 N N . VAL B 1 186 ? 70.541 83.321 120.589 1.00 63.54 186 VAL B N 1
ATOM 4290 C CA . VAL B 1 186 ? 71.429 82.424 121.317 1.00 63.54 186 VAL B CA 1
ATOM 4291 C C . VAL B 1 186 ? 72.329 83.276 122.196 1.00 63.54 186 VAL B C 1
ATOM 4292 O O . VAL B 1 186 ? 72.868 84.291 121.746 1.00 63.54 186 VAL B O 1
ATOM 4296 N N . GLU B 1 187 ? 72.479 82.878 123.457 1.00 71.66 187 GLU B N 1
ATOM 4297 C CA . GLU B 1 187 ? 73.299 83.635 124.392 1.00 71.66 187 GLU B CA 1
ATOM 4298 C C . GLU B 1 187 ? 74.714 83.098 124.527 1.00 71.66 187 GLU B C 1
ATOM 4299 O O . GLU B 1 187 ? 75.580 83.811 125.042 1.00 71.66 187 GLU B O 1
ATOM 4305 N N . SER B 1 188 ? 74.974 81.874 124.076 1.00 71.55 188 SER B N 1
ATOM 4306 C CA . SER B 1 188 ? 76.266 81.238 124.271 1.00 71.55 188 SER B CA 1
ATOM 4307 C C . SER B 1 188 ? 77.235 81.505 123.132 1.00 71.55 188 SER B C 1
ATOM 4308 O O . SER B 1 188 ? 78.220 80.773 122.988 1.00 71.55 188 SER B O 1
ATOM 4311 N N . ILE B 1 189 ? 76.990 82.530 122.324 1.00 63.08 189 ILE B N 1
ATOM 4312 C CA . ILE B 1 189 ? 77.791 82.793 121.135 1.00 63.08 189 ILE B CA 1
ATOM 4313 C C . ILE B 1 189 ? 78.664 84.015 121.396 1.00 63.08 189 ILE B C 1
ATOM 4314 O O . ILE B 1 189 ? 78.167 85.087 121.762 1.00 63.08 189 ILE B O 1
ATOM 4319 N N . THR B 1 190 ? 79.970 83.836 121.245 1.00 53.91 190 THR B N 1
ATOM 4320 C CA . THR B 1 190 ? 80.907 84.925 121.436 1.00 53.91 190 THR B CA 1
ATOM 4321 C C . THR B 1 190 ? 80.739 85.969 120.333 1.00 53.91 190 THR B C 1
ATOM 4322 O O . THR B 1 190 ? 80.365 85.638 119.207 1.00 53.91 190 THR B O 1
ATOM 4326 N N . PRO B 1 191 ? 80.987 87.243 120.637 1.00 50.75 191 PRO B N 1
ATOM 4327 C CA . PRO B 1 191 ? 80.805 88.276 119.610 1.00 50.75 191 PRO B CA 1
ATOM 4328 C C . PRO B 1 191 ? 81.824 88.205 118.492 1.00 50.75 191 PRO B C 1
ATOM 4329 O O . PRO B 1 191 ? 81.488 88.539 117.353 1.00 50.75 191 PRO B O 1
ATOM 4333 N N . VAL B 1 192 ? 83.056 87.781 118.763 1.00 49.26 192 VAL B N 1
ATOM 4334 C CA . VAL B 1 192 ? 84.004 87.590 117.672 1.00 49.26 192 VAL B CA 1
ATOM 4335 C C . VAL B 1 192 ? 83.578 86.421 116.794 1.00 49.26 192 VAL B C 1
ATOM 4336 O O . VAL B 1 192 ? 83.672 86.485 115.564 1.00 49.26 192 VAL B O 1
ATOM 4340 N N . GLY B 1 193 ? 83.081 85.345 117.398 1.00 49.50 193 GLY B N 1
ATOM 4341 C CA . GLY B 1 193 ? 82.595 84.232 116.603 1.00 49.50 193 GLY B CA 1
ATOM 4342 C C . GLY B 1 193 ? 81.306 84.570 115.886 1.00 49.50 193 GLY B C 1
ATOM 4343 O O . GLY B 1 193 ? 81.075 84.132 114.759 1.00 49.50 193 GLY B O 1
ATOM 4344 N N . SER B 1 194 ? 80.452 85.358 116.531 1.00 48.80 194 SER B N 1
ATOM 4345 C CA . SER B 1 194 ? 79.286 85.896 115.848 1.00 48.80 194 SER B CA 1
ATOM 4346 C C . SER B 1 194 ? 79.687 86.698 114.623 1.00 48.80 194 SER B C 1
ATOM 4347 O O . SER B 1 194 ? 79.080 86.564 113.557 1.00 48.80 194 SER B O 1
ATOM 4350 N N . LEU B 1 195 ? 80.700 87.550 114.759 1.00 46.44 195 LEU B N 1
ATOM 4351 C CA . LEU B 1 195 ? 81.139 88.345 113.624 1.00 46.44 195 LEU B CA 1
ATOM 4352 C C . LEU B 1 195 ? 81.710 87.465 112.529 1.00 46.44 195 LEU B C 1
ATOM 4353 O O . LEU B 1 195 ? 81.461 87.707 111.350 1.00 46.44 195 LEU B O 1
ATOM 4358 N N . LEU B 1 196 ? 82.484 86.446 112.890 1.00 46.26 196 LEU B N 1
ATOM 4359 C CA . LEU B 1 196 ? 83.003 85.555 111.861 1.00 46.26 196 LEU B CA 1
ATOM 4360 C C . LEU B 1 196 ? 81.875 84.842 111.136 1.00 46.26 196 LEU B C 1
ATOM 4361 O O . LEU B 1 196 ? 81.916 84.695 109.914 1.00 46.26 196 LEU B O 1
ATOM 4366 N N . ALA B 1 197 ? 80.844 84.413 111.863 1.00 47.36 197 ALA B N 1
ATOM 4367 C CA . ALA B 1 197 ? 79.721 83.748 111.209 1.00 47.36 197 ALA B CA 1
ATOM 4368 C C . ALA B 1 197 ? 78.993 84.697 110.270 1.00 47.36 197 ALA B C 1
ATOM 4369 O O . ALA B 1 197 ? 78.705 84.348 109.121 1.00 47.36 197 ALA B O 1
ATOM 4371 N N . LEU B 1 198 ? 78.700 85.910 110.731 1.00 46.08 198 LEU B N 1
ATOM 4372 C CA . LEU B 1 198 ? 77.973 86.843 109.880 1.00 46.08 198 LEU B CA 1
ATOM 4373 C C . LEU B 1 198 ? 78.809 87.315 108.705 1.00 46.08 198 LEU B C 1
ATOM 4374 O O . LEU B 1 198 ? 78.267 87.585 107.631 1.00 46.08 198 LEU B O 1
ATOM 4379 N N . MET B 1 199 ? 80.122 87.408 108.870 1.00 45.39 199 MET B N 1
ATOM 4380 C CA . MET B 1 199 ? 80.955 87.843 107.765 1.00 45.39 199 MET B CA 1
ATOM 4381 C C . MET B 1 199 ? 81.126 86.721 106.757 1.00 45.39 199 MET B C 1
ATOM 4382 O O . MET B 1 199 ? 81.094 86.962 105.548 1.00 45.39 199 MET B O 1
ATOM 4387 N N . ALA B 1 200 ? 81.257 85.483 107.228 1.00 43.27 200 ALA B N 1
ATOM 4388 C CA . ALA B 1 200 ? 81.261 84.350 106.315 1.00 43.27 200 ALA B CA 1
ATOM 4389 C C . ALA B 1 200 ? 79.953 84.258 105.556 1.00 43.27 200 ALA B C 1
ATOM 4390 O O . ALA B 1 200 ? 79.940 83.943 104.365 1.00 43.27 200 ALA B O 1
ATOM 4392 N N . HIS B 1 201 ? 78.840 84.565 106.212 1.00 44.06 201 HIS B N 1
ATOM 4393 C CA . HIS B 1 201 ? 77.563 84.439 105.527 1.00 44.06 201 HIS B CA 1
ATOM 4394 C C . HIS B 1 201 ? 77.284 85.602 104.594 1.00 44.06 201 HIS B C 1
ATOM 4395 O O . HIS B 1 201 ? 76.646 85.405 103.563 1.00 44.06 201 HIS B O 1
ATOM 4402 N N . THR B 1 202 ? 77.763 86.805 104.894 1.00 39.69 202 THR B N 1
ATOM 4403 C CA . THR B 1 202 ? 77.612 87.871 103.914 1.00 39.69 202 THR B CA 1
ATOM 4404 C C . THR B 1 202 ? 78.548 87.668 102.731 1.00 39.69 202 THR B C 1
ATOM 4405 O O . THR B 1 202 ? 78.184 87.984 101.593 1.00 39.69 202 THR B O 1
ATOM 4409 N N . ILE B 1 203 ? 79.730 87.099 102.959 1.00 36.72 203 ILE B N 1
ATOM 4410 C CA . ILE B 1 203 ? 80.596 86.744 101.845 1.00 36.72 203 ILE B CA 1
ATOM 4411 C C . ILE B 1 203 ? 79.937 85.677 100.990 1.00 36.72 203 ILE B C 1
ATOM 4412 O O . ILE B 1 203 ? 79.951 85.755 99.759 1.00 36.72 203 ILE B O 1
ATOM 4417 N N . LEU B 1 204 ? 79.338 84.673 101.626 1.00 38.56 204 LEU B N 1
ATOM 4418 C CA . LEU B 1 204 ? 78.630 83.643 100.878 1.00 38.56 204 LEU B CA 1
ATOM 4419 C C . LEU B 1 204 ? 77.444 84.226 100.132 1.00 38.56 204 LEU B C 1
ATOM 4420 O O . LEU B 1 204 ? 77.146 83.811 99.012 1.00 38.56 204 LEU B O 1
ATOM 4425 N N . PHE B 1 205 ? 76.757 85.193 100.730 1.00 38.56 205 PHE B N 1
ATOM 4426 C CA . PHE B 1 205 ? 75.628 85.817 100.058 1.00 38.56 205 PHE B CA 1
ATOM 4427 C C . PHE B 1 205 ? 76.075 86.520 98.791 1.00 38.56 205 PHE B C 1
ATOM 4428 O O . PHE B 1 205 ? 75.482 86.334 97.728 1.00 38.56 205 PHE B O 1
ATOM 4436 N N . LEU B 1 206 ? 77.105 87.356 98.889 1.00 34.84 206 LEU B N 1
ATOM 4437 C CA . LEU B 1 206 ? 77.594 88.041 97.699 1.00 34.84 206 LEU B CA 1
ATOM 4438 C C . LEU B 1 206 ? 78.093 87.047 96.658 1.00 34.84 206 LEU B C 1
ATOM 4439 O O . LEU B 1 206 ? 77.816 87.194 95.461 1.00 34.84 206 LEU B O 1
ATOM 4444 N N . LYS B 1 207 ? 78.812 86.015 97.099 1.00 35.60 207 LYS B N 1
ATOM 4445 C CA . LYS B 1 207 ? 79.317 85.010 96.176 1.00 35.60 207 LYS B CA 1
ATOM 4446 C C . LYS B 1 207 ? 78.186 84.312 95.440 1.00 35.60 207 LYS B C 1
ATOM 4447 O O . LYS B 1 207 ? 78.260 84.116 94.227 1.00 35.60 207 LYS B O 1
ATOM 4453 N N . LEU B 1 208 ? 77.127 83.934 96.152 1.00 40.24 208 LEU B N 1
ATOM 4454 C CA . LEU B 1 208 ? 76.027 83.223 95.514 1.00 40.24 208 LEU B CA 1
ATOM 4455 C C . LEU B 1 208 ? 75.171 84.144 94.666 1.00 40.24 208 LEU B C 1
ATOM 4456 O O . LEU B 1 208 ? 74.594 83.704 93.672 1.00 40.24 208 LEU B O 1
ATOM 4461 N N . PHE B 1 209 ? 75.060 85.413 95.040 1.00 40.67 209 PHE B N 1
ATOM 4462 C CA . PHE B 1 209 ? 74.419 86.380 94.163 1.00 40.67 209 PHE B CA 1
ATOM 4463 C C . PHE B 1 209 ? 75.143 86.444 92.830 1.00 40.67 209 PHE B C 1
ATOM 4464 O O . PHE B 1 209 ? 74.525 86.371 91.761 1.00 40.67 209 PHE B O 1
ATOM 4472 N N . SER B 1 210 ? 76.467 86.558 92.875 1.00 42.91 210 SER B N 1
ATOM 4473 C CA . SER B 1 210 ? 77.228 86.584 91.635 1.00 42.91 210 SER B CA 1
ATOM 4474 C C . SER B 1 210 ? 77.123 85.261 90.898 1.00 42.91 210 SER B C 1
ATOM 4475 O O . SER B 1 210 ? 77.113 85.231 89.668 1.00 42.91 210 SER B O 1
ATOM 4478 N N . TYR B 1 211 ? 77.055 84.158 91.633 1.00 46.95 211 TYR B N 1
ATOM 4479 C CA . TYR B 1 211 ? 76.898 82.846 91.019 1.00 46.95 211 TYR B CA 1
ATOM 4480 C C . TYR B 1 211 ? 75.610 82.774 90.217 1.00 46.95 211 TYR B C 1
ATOM 4481 O O . TYR B 1 211 ? 75.609 82.382 89.044 1.00 46.95 211 TYR B O 1
ATOM 4490 N N . ARG B 1 212 ? 74.498 83.141 90.847 1.00 50.68 212 ARG B N 1
ATOM 4491 C CA . ARG B 1 212 ? 73.221 83.187 90.153 1.00 50.68 212 ARG B CA 1
ATOM 4492 C C . ARG B 1 212 ? 73.303 84.069 88.921 1.00 50.68 212 ARG B C 1
ATOM 4493 O O . ARG B 1 212 ? 72.855 83.680 87.841 1.00 50.68 212 ARG B O 1
ATOM 4501 N N . ASP B 1 213 ? 73.881 85.262 89.060 1.00 52.64 213 ASP B N 1
ATOM 4502 C CA . ASP B 1 213 ? 73.901 86.191 87.935 1.00 52.64 213 ASP B CA 1
ATOM 4503 C C . ASP B 1 213 ? 74.728 85.646 86.781 1.00 52.64 213 ASP B C 1
ATOM 4504 O O . ASP B 1 213 ? 74.308 85.700 85.621 1.00 52.64 213 ASP B O 1
ATOM 4509 N N . VAL B 1 214 ? 75.912 85.120 87.076 1.00 52.41 214 VAL B N 1
ATOM 4510 C CA . VAL B 1 214 ? 76.789 84.656 86.012 1.00 52.41 214 VAL B CA 1
ATOM 4511 C C . VAL B 1 214 ? 76.192 83.447 85.317 1.00 52.41 214 VAL B C 1
ATOM 4512 O O . VAL B 1 214 ? 76.259 83.329 84.089 1.00 52.41 214 VAL B O 1
ATOM 4516 N N . ASN B 1 215 ? 75.597 82.529 86.075 1.00 55.07 215 ASN B N 1
ATOM 4517 C CA . ASN B 1 215 ? 75.000 81.374 85.424 1.00 55.07 215 ASN B CA 1
ATOM 4518 C C . ASN B 1 215 ? 73.776 81.775 84.619 1.00 55.07 215 ASN B C 1
ATOM 4519 O O . ASN B 1 215 ? 73.557 81.252 83.525 1.00 55.07 215 ASN B O 1
ATOM 4524 N N . SER B 1 216 ? 72.988 82.725 85.118 1.00 59.21 216 SER B N 1
ATOM 4525 C CA . SER B 1 216 ? 71.873 83.235 84.332 1.00 59.21 216 SER B CA 1
ATOM 4526 C C . SER B 1 216 ? 72.356 83.843 83.026 1.00 59.21 216 SER B C 1
ATOM 4527 O O . SER B 1 216 ? 71.741 83.642 81.975 1.00 59.21 216 SER B O 1
ATOM 4530 N N . TRP B 1 217 ? 73.460 84.583 83.068 1.00 59.92 217 TRP B N 1
ATOM 4531 C CA . TRP B 1 217 ? 73.989 85.183 81.849 1.00 59.92 217 TRP B CA 1
ATOM 4532 C C . TRP B 1 217 ? 74.462 84.118 80.873 1.00 59.92 217 TRP B C 1
ATOM 4533 O O . TRP B 1 217 ? 74.074 84.121 79.700 1.00 59.92 217 TRP B O 1
ATOM 4544 N N . CYS B 1 218 ? 75.318 83.210 81.333 1.00 63.97 218 CYS B N 1
ATOM 4545 C CA . CYS B 1 218 ? 75.860 82.184 80.454 1.00 63.97 218 CYS B CA 1
ATOM 4546 C C . CYS B 1 218 ? 74.831 81.134 80.077 1.00 63.97 218 CYS B C 1
ATOM 4547 O O . CYS B 1 218 ? 75.137 80.256 79.267 1.00 63.97 218 CYS B O 1
ATOM 4550 N N . ARG B 1 219 ? 73.633 81.196 80.643 1.00 67.56 219 ARG B N 1
ATOM 4551 C CA . ARG B 1 219 ? 72.527 80.360 80.207 1.00 67.56 219 ARG B CA 1
ATOM 4552 C C . ARG B 1 219 ? 71.625 81.064 79.209 1.00 67.56 219 ARG B C 1
ATOM 4553 O O . ARG B 1 219 ? 71.191 80.446 78.236 1.00 67.56 219 ARG B O 1
ATOM 4561 N N . ARG B 1 220 ? 71.328 82.346 79.427 1.00 71.50 220 ARG B N 1
ATOM 4562 C CA . ARG B 1 220 ? 70.627 83.118 78.409 1.00 71.50 220 ARG B CA 1
ATOM 4563 C C . ARG B 1 220 ? 71.424 83.150 77.117 1.00 71.50 220 ARG B C 1
ATOM 4564 O O . ARG B 1 220 ? 70.858 83.038 76.024 1.00 71.50 220 ARG B O 1
ATOM 4572 N N . ALA B 1 221 ? 72.747 83.284 77.226 1.00 74.02 221 ALA B N 1
ATOM 4573 C CA . ALA B 1 221 ? 73.583 83.304 76.033 1.00 74.02 221 ALA B CA 1
ATOM 4574 C C . ALA B 1 221 ? 73.498 81.986 75.281 1.00 74.02 221 ALA B C 1
ATOM 4575 O O . ALA B 1 221 ? 73.411 81.974 74.049 1.00 74.02 221 ALA B O 1
ATOM 4577 N N . ARG B 1 222 ? 73.524 80.866 76.001 1.00 76.92 222 ARG B N 1
ATOM 4578 C CA . ARG B 1 222 ? 73.409 79.576 75.333 1.00 76.92 222 ARG B CA 1
ATOM 4579 C C . ARG B 1 222 ? 72.033 79.401 74.708 1.00 76.92 222 ARG B C 1
ATOM 4580 O O . ARG B 1 222 ? 71.916 78.912 73.579 1.00 76.92 222 ARG B O 1
ATOM 4588 N N . ALA B 1 223 ? 70.982 79.784 75.430 1.00 80.98 223 ALA B N 1
ATOM 4589 C CA . ALA B 1 223 ? 69.636 79.670 74.885 1.00 80.98 223 ALA B CA 1
ATOM 4590 C C . ALA B 1 223 ? 69.495 80.481 73.606 1.00 80.98 223 ALA B C 1
ATOM 4591 O O . ALA B 1 223 ? 68.808 80.061 72.667 1.00 80.98 223 ALA B O 1
ATOM 4593 N N . LYS B 1 224 ? 70.144 81.643 73.544 1.00 84.02 224 LYS B N 1
ATOM 4594 C CA . LYS B 1 224 ? 70.109 82.427 72.315 1.00 84.02 224 LYS B CA 1
ATOM 4595 C C . LYS B 1 224 ? 70.911 81.750 71.212 1.00 84.02 224 LYS B C 1
ATOM 4596 O O . LYS B 1 224 ? 70.378 81.445 70.139 1.00 84.02 224 LYS B O 1
ATOM 4602 N N . ALA B 1 225 ? 72.193 81.488 71.467 1.00 87.84 225 ALA B N 1
ATOM 4603 C CA . ALA B 1 225 ? 73.087 80.936 70.457 1.00 87.84 225 ALA B CA 1
ATOM 4604 C C . ALA B 1 225 ? 72.665 79.558 69.967 1.00 87.84 225 ALA B C 1
ATOM 4605 O O . ALA B 1 225 ? 73.160 79.118 68.925 1.00 87.84 225 ALA B O 1
ATOM 4607 N N . ALA B 1 226 ? 71.782 78.863 70.687 1.00 90.59 226 ALA B N 1
ATOM 4608 C CA . ALA B 1 226 ? 71.272 77.586 70.205 1.00 90.59 226 ALA B CA 1
ATOM 4609 C C . ALA B 1 226 ? 70.402 77.729 68.964 1.00 90.59 226 ALA B C 1
ATOM 4610 O O . ALA B 1 226 ? 70.113 76.721 68.311 1.00 90.59 226 ALA B O 1
ATOM 4612 N N . SER B 1 227 ? 69.981 78.945 68.629 1.00 96.92 227 SER B N 1
ATOM 4613 C CA . SER B 1 227 ? 69.141 79.223 67.471 1.00 96.92 227 SER B CA 1
ATOM 4614 C C . SER B 1 227 ? 69.752 80.339 66.639 1.00 96.92 227 SER B C 1
ATOM 4615 O O . SER B 1 227 ? 69.084 81.294 66.239 1.00 96.92 227 SER B O 1
ATOM 4618 N N . ALA B 1 228 ? 71.050 80.231 66.379 1.00 97.58 228 ALA B N 1
ATOM 4619 C CA . ALA B 1 228 ? 71.769 81.241 65.614 1.00 97.58 228 ALA B CA 1
ATOM 4620 C C . ALA B 1 228 ? 71.347 81.216 64.148 1.00 97.58 228 ALA B C 1
ATOM 4621 O O . ALA B 1 228 ? 70.357 81.840 63.765 1.00 97.58 228 ALA B O 1
ATOM 4623 N N . HIS B 1 239 ? 91.448 73.604 78.749 1.00 76.76 239 HIS B N 1
ATOM 4624 C CA . HIS B 1 239 ? 91.032 74.825 78.070 1.00 76.76 239 HIS B CA 1
ATOM 4625 C C . HIS B 1 239 ? 89.725 75.355 78.652 1.00 76.76 239 HIS B C 1
ATOM 4626 O O . HIS B 1 239 ? 89.226 74.830 79.643 1.00 76.76 239 HIS B O 1
ATOM 4633 N N . THR B 1 240 ? 89.196 76.401 78.019 1.00 70.56 240 THR B N 1
ATOM 4634 C CA . THR B 1 240 ? 87.961 77.042 78.449 1.00 70.56 240 THR B CA 1
ATOM 4635 C C . THR B 1 240 ? 86.865 76.016 78.700 1.00 70.56 240 THR B C 1
ATOM 4636 O O . THR B 1 240 ? 86.723 75.042 77.958 1.00 70.56 240 THR B O 1
ATOM 4640 N N . VAL B 1 241 ? 86.106 76.227 79.771 1.00 65.73 241 VAL B N 1
ATOM 4641 C CA . VAL B 1 241 ? 84.943 75.410 80.082 1.00 65.73 241 VAL B CA 1
ATOM 4642 C C . VAL B 1 241 ? 83.692 76.155 79.635 1.00 65.73 241 VAL B C 1
ATOM 4643 O O . VAL B 1 241 ? 83.556 77.363 79.866 1.00 65.73 241 VAL B O 1
ATOM 4647 N N . SER B 1 242 ? 82.796 75.447 78.957 1.00 68.61 242 SER B N 1
ATOM 4648 C CA . SER B 1 242 ? 81.544 76.044 78.534 1.00 68.61 242 SER B CA 1
ATOM 4649 C C . SER B 1 242 ? 80.599 76.127 79.726 1.00 68.61 242 SER B C 1
ATOM 4650 O O . SER B 1 242 ? 80.938 75.736 80.843 1.00 68.61 242 SER B O 1
ATOM 4653 N N . TYR B 1 243 ? 79.392 76.621 79.488 1.00 68.10 243 TYR B N 1
ATOM 4654 C CA . TYR B 1 243 ? 78.488 76.886 80.597 1.00 68.10 243 TYR B CA 1
ATOM 4655 C C . TYR B 1 243 ? 78.074 75.615 81.329 1.00 68.10 243 TYR B C 1
ATOM 4656 O O . TYR B 1 243 ? 78.459 75.437 82.488 1.00 68.10 243 TYR B O 1
ATOM 4665 N N . PRO B 1 244 ? 77.326 74.694 80.715 1.00 69.61 244 PRO B N 1
ATOM 4666 C CA . PRO B 1 244 ? 76.693 73.639 81.514 1.00 69.61 244 PRO B CA 1
ATOM 4667 C C . PRO B 1 244 ? 77.675 72.656 82.117 1.00 69.61 244 PRO B C 1
ATOM 4668 O O . PRO B 1 244 ? 77.254 71.771 82.868 1.00 69.61 244 PRO B O 1
ATOM 4672 N N . ASP B 1 245 ? 78.962 72.781 81.822 1.00 68.57 245 ASP B N 1
ATOM 4673 C CA . ASP B 1 245 ? 79.958 71.850 82.318 1.00 68.57 245 ASP B CA 1
ATOM 4674 C C . ASP B 1 245 ? 80.756 72.410 83.479 1.00 68.57 245 ASP B C 1
ATOM 4675 O O . ASP B 1 245 ? 81.696 71.759 83.937 1.00 68.57 245 ASP B O 1
ATOM 4680 N N . ASN B 1 246 ? 80.406 73.598 83.961 1.00 59.99 246 ASN B N 1
ATOM 4681 C CA . ASN B 1 246 ? 81.055 74.189 85.119 1.00 59.99 246 ASN B CA 1
ATOM 4682 C C . ASN B 1 246 ? 80.288 73.957 86.408 1.00 59.99 246 ASN B C 1
ATOM 4683 O O . ASN B 1 246 ? 80.766 74.350 87.472 1.00 59.99 246 ASN B O 1
ATOM 4688 N N . LEU B 1 247 ? 79.107 73.347 86.336 1.00 57.58 247 LEU B N 1
ATOM 4689 C CA . LEU B 1 247 ? 78.281 73.104 87.513 1.00 57.58 247 LEU B CA 1
ATOM 4690 C C . LEU B 1 247 ? 78.712 71.797 88.171 1.00 57.58 247 LEU B C 1
ATOM 4691 O O . LEU B 1 247 ? 78.058 70.758 88.074 1.00 57.58 247 LEU B O 1
ATOM 4696 N N . THR B 1 248 ? 79.847 71.865 88.853 1.00 55.84 248 THR B N 1
ATOM 4697 C CA . THR B 1 248 ? 80.384 70.731 89.583 1.00 55.84 248 THR B CA 1
ATOM 4698 C C . THR B 1 248 ? 80.761 71.169 90.986 1.00 55.84 248 THR B C 1
ATOM 4699 O O . THR B 1 248 ? 81.179 72.307 91.204 1.00 55.84 248 THR B O 1
ATOM 4703 N N . TYR B 1 249 ? 80.609 70.251 91.938 1.00 55.71 249 TYR B N 1
ATOM 4704 C CA . TYR B 1 249 ? 80.881 70.589 93.329 1.00 55.71 249 TYR B CA 1
ATOM 4705 C C . TYR B 1 249 ? 82.310 71.075 93.505 1.00 55.71 249 TYR B C 1
ATOM 4706 O O . TYR B 1 249 ? 82.566 71.990 94.293 1.00 55.71 249 TYR B O 1
ATOM 4715 N N . ARG B 1 250 ? 83.253 70.474 92.779 1.00 54.53 250 ARG B N 1
ATOM 4716 C CA . ARG B 1 250 ? 84.623 70.970 92.786 1.00 54.53 250 ARG B CA 1
ATOM 4717 C C . ARG B 1 250 ? 84.661 72.443 92.418 1.00 54.53 250 ARG B C 1
ATOM 4718 O O . ARG B 1 250 ? 85.268 73.257 93.119 1.00 54.53 250 ARG B O 1
ATOM 4726 N N . ASP B 1 251 ? 83.986 72.804 91.327 1.00 52.66 251 ASP B N 1
ATOM 4727 C CA . ASP B 1 251 ? 83.985 74.188 90.872 1.00 52.66 251 ASP B CA 1
ATOM 4728 C C . ASP B 1 251 ? 83.350 75.110 91.896 1.00 52.66 251 ASP B C 1
ATOM 4729 O O . ASP B 1 251 ? 83.917 76.150 92.247 1.00 52.66 251 ASP B O 1
ATOM 4734 N N . LEU B 1 252 ? 82.155 74.761 92.363 1.00 47.90 252 LEU B N 1
ATOM 4735 C CA . LEU B 1 252 ? 81.452 75.637 93.289 1.00 47.90 252 LEU B CA 1
ATOM 4736 C C . LEU B 1 252 ? 82.243 75.836 94.568 1.00 47.90 252 LEU B C 1
ATOM 4737 O O . LEU B 1 252 ? 82.385 76.964 95.045 1.00 47.90 252 LEU B O 1
ATOM 4742 N N . TYR B 1 253 ? 82.765 74.759 95.141 1.00 47.35 253 TYR B N 1
ATOM 4743 C CA . TYR B 1 253 ? 83.479 74.892 96.399 1.00 47.35 253 TYR B CA 1
ATOM 4744 C C . TYR B 1 253 ? 84.888 75.419 96.225 1.00 47.35 253 TYR B C 1
ATOM 4745 O O . TYR B 1 253 ? 85.527 75.761 97.221 1.00 47.35 253 TYR B O 1
ATOM 4754 N N . TYR B 1 254 ? 85.393 75.488 95.000 1.00 43.12 254 TYR B N 1
ATOM 4755 C CA . TYR B 1 254 ? 86.574 76.301 94.767 1.00 43.12 254 TYR B CA 1
ATOM 4756 C C . TYR B 1 254 ? 86.204 77.769 94.732 1.00 43.12 254 TYR B C 1
ATOM 4757 O O . TYR B 1 254 ? 86.919 78.610 95.280 1.00 43.12 254 TYR B O 1
ATOM 4766 N N . PHE B 1 255 ? 85.083 78.089 94.097 1.00 40.26 255 PHE B N 1
ATOM 4767 C CA . PHE B 1 255 ? 84.641 79.473 94.044 1.00 40.26 255 PHE B CA 1
ATOM 4768 C C . PHE B 1 255 ? 84.338 80.004 95.432 1.00 40.26 255 PHE B C 1
ATOM 4769 O O . PHE B 1 255 ? 84.646 81.157 95.742 1.00 40.26 255 PHE B O 1
ATOM 4777 N N . LEU B 1 256 ? 83.736 79.179 96.286 1.00 39.11 256 LEU B N 1
ATOM 4778 C CA . LEU B 1 256 ? 83.339 79.653 97.605 1.00 39.11 256 LEU B CA 1
ATOM 4779 C C . LEU B 1 256 ? 84.536 80.042 98.447 1.00 39.11 256 LEU B C 1
ATOM 4780 O O . LEU B 1 256 ? 84.427 80.918 99.306 1.00 39.11 256 LEU B O 1
ATOM 4785 N N . PHE B 1 257 ? 85.678 79.407 98.229 1.00 37.77 257 PHE B N 1
ATOM 4786 C CA . PHE B 1 257 ? 86.883 79.727 98.971 1.00 37.77 257 PHE B CA 1
ATOM 4787 C C . PHE B 1 257 ? 87.837 80.592 98.172 1.00 37.77 257 PHE B C 1
ATOM 4788 O O . PHE B 1 257 ? 88.982 80.776 98.583 1.00 37.77 257 PHE B O 1
ATOM 4796 N N . ALA B 1 258 ? 87.403 81.119 97.068 1.00 36.28 258 ALA B N 1
ATOM 4797 C CA . ALA B 1 258 ? 88.274 81.975 96.290 1.00 36.28 258 ALA B CA 1
ATOM 4798 C C . ALA B 1 258 ? 88.265 83.385 96.863 1.00 36.28 258 ALA B C 1
ATOM 4799 O O . ALA B 1 258 ? 87.235 83.849 97.349 1.00 36.28 258 ALA B O 1
ATOM 4801 N N . PRO B 1 259 ? 89.381 84.076 96.823 1.00 32.90 259 PRO B N 1
ATOM 4802 C CA . PRO B 1 259 ? 89.399 85.461 97.286 1.00 32.90 259 PRO B CA 1
ATOM 4803 C C . PRO B 1 259 ? 88.747 86.391 96.287 1.00 32.90 259 PRO B C 1
ATOM 4804 O O . PRO B 1 259 ? 89.391 87.294 95.754 1.00 32.90 259 PRO B O 1
ATOM 4808 N N . THR B 1 260 ? 87.466 86.176 96.022 1.00 35.71 260 THR B N 1
ATOM 4809 C CA . THR B 1 260 ? 86.735 87.019 95.096 1.00 35.71 260 THR B CA 1
ATOM 4810 C C . THR B 1 260 ? 85.258 86.889 95.394 1.00 35.71 260 THR B C 1
ATOM 4811 O O . THR B 1 260 ? 84.812 85.909 95.988 1.00 35.71 260 THR B O 1
ATOM 4815 N N . LEU B 1 261 ? 84.503 87.889 94.967 1.00 33.45 261 LEU B N 1
ATOM 4816 C CA . LEU B 1 261 ? 83.061 87.840 95.074 1.00 33.45 261 LEU B CA 1
ATOM 4817 C C . LEU B 1 261 ? 82.372 87.712 93.732 1.00 33.45 261 LEU B C 1
ATOM 4818 O O . LEU B 1 261 ? 81.170 87.454 93.700 1.00 33.45 261 LEU B O 1
ATOM 4823 N N . CYS B 1 262 ? 83.086 87.885 92.630 1.00 41.54 262 CYS B N 1
ATOM 4824 C CA . CYS B 1 262 ? 82.500 87.782 91.304 1.00 41.54 262 CYS B CA 1
ATOM 4825 C C . CYS B 1 262 ? 82.778 86.393 90.760 1.00 41.54 262 CYS B C 1
ATOM 4826 O O . CYS B 1 262 ? 83.937 86.023 90.568 1.00 41.54 262 CYS B O 1
ATOM 4829 N N . TYR B 1 263 ? 81.722 85.624 90.526 1.00 47.78 263 TYR B N 1
ATOM 4830 C CA . TYR B 1 263 ? 81.896 84.315 89.923 1.00 47.78 263 TYR B CA 1
ATOM 4831 C C . TYR B 1 263 ? 82.401 84.462 88.504 1.00 47.78 263 TYR B C 1
ATOM 4832 O O . TYR B 1 263 ? 82.165 85.470 87.837 1.00 47.78 263 TYR B O 1
ATOM 4841 N N . GLU B 1 264 ? 83.102 83.438 88.043 1.00 52.98 264 GLU B N 1
ATOM 4842 C CA . GLU B 1 264 ? 83.633 83.438 86.694 1.00 52.98 264 GLU B CA 1
ATOM 4843 C C . GLU B 1 264 ? 84.029 82.032 86.295 1.00 52.98 264 GLU B C 1
ATOM 4844 O O . GLU B 1 264 ? 84.764 81.363 87.022 1.00 52.98 264 GLU B O 1
ATOM 4850 N N . LEU B 1 265 ? 83.537 81.564 85.159 1.00 55.45 265 LEU B N 1
ATOM 4851 C CA . LEU B 1 265 ? 84.053 80.324 84.612 1.00 55.45 265 LEU B CA 1
ATOM 4852 C C . LEU B 1 265 ? 85.488 80.551 84.173 1.00 55.45 265 LEU B C 1
ATOM 4853 O O . LEU B 1 265 ? 85.808 81.577 83.570 1.00 55.45 265 LEU B O 1
ATOM 4858 N N . ASN B 1 266 ? 86.356 79.589 84.471 1.00 56.23 266 ASN B N 1
ATOM 4859 C CA . ASN B 1 266 ? 87.770 79.684 84.122 1.00 56.23 266 ASN B CA 1
ATOM 4860 C C . ASN B 1 266 ? 88.431 80.877 84.819 1.00 56.23 266 ASN B C 1
ATOM 4861 O O . ASN B 1 266 ? 88.827 81.860 84.195 1.00 56.23 266 ASN B O 1
ATOM 4866 N N . PHE B 1 267 ? 88.507 80.774 86.139 1.00 45.36 267 PHE B N 1
ATOM 4867 C CA . PHE B 1 267 ? 89.338 81.694 86.890 1.00 45.36 267 PHE B CA 1
ATOM 4868 C C . PHE B 1 267 ? 90.773 81.617 86.376 1.00 45.36 267 PHE B C 1
ATOM 4869 O O . PHE B 1 267 ? 91.231 80.553 85.957 1.00 45.36 267 PHE B O 1
ATOM 4877 N N . PRO B 1 268 ? 91.500 82.728 86.381 1.00 43.85 268 PRO B N 1
ATOM 4878 C CA . PRO B 1 268 ? 92.940 82.654 86.147 1.00 43.85 268 PRO B CA 1
ATOM 4879 C C . PRO B 1 268 ? 93.593 81.803 87.219 1.00 43.85 268 PRO B C 1
ATOM 4880 O O . PRO B 1 268 ? 93.026 81.563 88.282 1.00 43.85 268 PRO B O 1
ATOM 4884 N N . ARG B 1 269 ? 94.795 81.325 86.930 1.00 46.16 269 ARG B N 1
ATOM 4885 C CA . ARG B 1 269 ? 95.451 80.398 87.833 1.00 46.16 269 ARG B CA 1
ATOM 4886 C C . ARG B 1 269 ? 96.927 80.731 87.934 1.00 46.16 269 ARG B C 1
ATOM 4887 O O . ARG B 1 269 ? 97.544 81.184 86.970 1.00 46.16 269 ARG B O 1
ATOM 4895 N N . SER B 1 270 ? 97.469 80.507 89.080 1.00 49.84 270 SER B N 1
ATOM 4896 C CA . SER B 1 270 ? 98.899 80.676 89.252 1.00 49.84 270 SER B CA 1
ATOM 4897 C C . SER B 1 270 ? 99.631 79.397 88.872 1.00 49.84 270 SER B C 1
ATOM 4898 O O . SER B 1 270 ? 99.079 78.301 88.988 1.00 49.84 270 SER B O 1
ATOM 4901 N N . PRO B 1 271 ? 100.872 79.516 88.407 1.00 53.19 271 PRO B N 1
ATOM 4902 C CA . PRO B 1 271 ? 101.626 78.304 88.052 1.00 53.19 271 PRO B CA 1
ATOM 4903 C C . PRO B 1 271 ? 101.843 77.353 89.215 1.00 53.19 271 PRO B C 1
ATOM 4904 O O . PRO B 1 271 ? 101.557 76.158 89.084 1.00 53.19 271 PRO B O 1
ATOM 4908 N N . ARG B 1 272 ? 102.341 77.835 90.350 1.00 52.32 272 ARG B N 1
ATOM 4909 C CA . ARG B 1 272 ? 102.722 76.937 91.433 1.00 52.32 272 ARG B CA 1
ATOM 4910 C C . ARG B 1 272 ? 102.333 77.570 92.764 1.00 52.32 272 ARG B C 1
ATOM 4911 O O . ARG B 1 272 ? 101.623 78.577 92.813 1.00 52.32 272 ARG B O 1
ATOM 4919 N N . ILE B 1 273 ? 102.804 76.969 93.855 1.00 47.87 273 ILE B N 1
ATOM 4920 C CA . ILE B 1 273 ? 102.317 77.292 95.191 1.00 47.87 273 ILE B CA 1
ATOM 4921 C C . ILE B 1 273 ? 103.276 78.238 95.899 1.00 47.87 273 ILE B C 1
ATOM 4922 O O . ILE B 1 273 ? 102.863 79.017 96.760 1.00 47.87 273 ILE B O 1
ATOM 4927 N N . ARG B 1 274 ? 104.560 78.183 95.556 1.00 46.66 274 ARG B N 1
ATOM 4928 C CA . ARG B 1 274 ? 105.541 79.143 96.058 1.00 46.66 274 ARG B CA 1
ATOM 4929 C C . ARG B 1 274 ? 105.586 79.135 97.589 1.00 46.66 274 ARG B C 1
ATOM 4930 O O . ARG B 1 274 ? 105.188 80.088 98.255 1.00 46.66 274 ARG B O 1
ATOM 4938 N N . LYS B 1 275 ? 106.059 78.010 98.125 1.00 45.06 275 LYS B N 1
ATOM 4939 C CA . LYS B 1 275 ? 106.095 77.819 99.571 1.00 45.06 275 LYS B CA 1
ATOM 4940 C C . LYS B 1 275 ? 106.700 79.008 100.303 1.00 45.06 275 LYS B C 1
ATOM 4941 O O . LYS B 1 275 ? 106.293 79.312 101.426 1.00 45.06 275 LYS B O 1
ATOM 4947 N N . ARG B 1 276 ? 107.666 79.693 99.694 1.00 45.58 276 ARG B N 1
ATOM 4948 C CA . ARG B 1 276 ? 108.254 80.854 100.352 1.00 45.58 276 ARG B CA 1
ATOM 4949 C C . ARG B 1 276 ? 107.240 81.978 100.488 1.00 45.58 276 ARG B C 1
ATOM 4950 O O . ARG B 1 276 ? 107.155 82.624 101.537 1.00 45.58 276 ARG B O 1
ATOM 4958 N N . PHE B 1 277 ? 106.463 82.221 99.436 1.00 40.57 277 PHE B N 1
ATOM 4959 C CA . PHE B 1 277 ? 105.430 83.248 99.478 1.00 40.57 277 PHE B CA 1
ATOM 4960 C C . PHE B 1 277 ? 104.384 82.919 100.528 1.00 40.57 277 PHE B C 1
ATOM 4961 O O . PHE B 1 277 ? 103.988 83.780 101.318 1.00 40.57 277 PHE B O 1
ATOM 4969 N N . LEU B 1 278 ? 103.918 81.674 100.546 1.00 41.07 278 LEU B N 1
ATOM 4970 C CA . LEU B 1 278 ? 102.922 81.278 101.532 1.00 41.07 278 LEU B CA 1
ATOM 4971 C C . LEU B 1 278 ? 103.471 81.403 102.943 1.00 41.07 278 LEU B C 1
ATOM 4972 O O . LEU B 1 278 ? 102.757 81.819 103.863 1.00 41.07 278 LEU B O 1
ATOM 4977 N N . LEU B 1 279 ? 104.743 81.061 103.133 1.00 42.05 279 LEU B N 1
ATOM 4978 C CA . LEU B 1 279 ? 105.346 81.195 104.450 1.00 42.05 279 LEU B CA 1
ATOM 4979 C C . LEU B 1 279 ? 105.414 82.650 104.874 1.00 42.05 279 LEU B C 1
ATOM 4980 O O . LEU B 1 279 ? 105.121 82.980 106.026 1.00 42.05 279 LEU B O 1
ATOM 4985 N N . ARG B 1 280 ? 105.801 83.538 103.961 1.00 39.06 280 ARG B N 1
ATOM 4986 C CA . ARG B 1 280 ? 105.863 84.950 104.312 1.00 39.06 280 ARG B CA 1
ATOM 4987 C C . ARG B 1 280 ? 104.482 85.495 104.622 1.00 39.06 280 ARG B C 1
ATOM 4988 O O . ARG B 1 280 ? 104.326 86.340 105.505 1.00 39.06 280 ARG B O 1
ATOM 4996 N N . ARG B 1 281 ? 103.461 85.018 103.916 1.00 36.75 281 ARG B N 1
ATOM 4997 C CA . ARG B 1 281 ? 102.111 85.485 104.202 1.00 36.75 281 ARG B CA 1
ATOM 4998 C C . ARG B 1 281 ? 101.649 85.020 105.571 1.00 36.75 281 ARG B C 1
ATOM 4999 O O . ARG B 1 281 ? 101.044 85.788 106.323 1.00 36.75 281 ARG B O 1
ATOM 5007 N N . ILE B 1 282 ? 101.929 83.768 105.917 1.00 37.81 282 ILE B N 1
ATOM 5008 C CA . ILE B 1 282 ? 101.557 83.276 107.238 1.00 37.81 282 ILE B CA 1
ATOM 5009 C C . ILE B 1 282 ? 102.322 84.029 108.319 1.00 37.81 282 ILE B C 1
ATOM 5010 O O . ILE B 1 282 ? 101.774 84.356 109.378 1.00 37.81 282 ILE B O 1
ATOM 5015 N N . LEU B 1 283 ? 103.592 84.335 108.062 1.00 39.28 283 LEU B N 1
ATOM 5016 C CA . LEU B 1 283 ? 104.370 85.111 109.017 1.00 39.28 283 LEU B CA 1
ATOM 5017 C C . LEU B 1 283 ? 103.793 86.503 109.194 1.00 39.28 283 LEU B C 1
ATOM 5018 O O . LEU B 1 283 ? 103.721 87.008 110.313 1.00 39.28 283 LEU B O 1
ATOM 5023 N N . GLU B 1 284 ? 103.398 87.151 108.100 1.00 38.17 284 GLU B N 1
ATOM 5024 C CA . GLU B 1 284 ? 102.766 88.459 108.209 1.00 38.17 284 GLU B CA 1
ATOM 5025 C C . GLU B 1 284 ? 101.484 88.379 109.013 1.00 38.17 284 GLU B C 1
ATOM 5026 O O . GLU B 1 284 ? 101.211 89.250 109.840 1.00 38.17 284 GLU B O 1
ATOM 5032 N N . MET B 1 285 ? 100.670 87.355 108.770 1.00 36.60 285 MET B N 1
ATOM 5033 C CA . MET B 1 285 ? 99.423 87.220 109.511 1.00 36.60 285 MET B CA 1
ATOM 5034 C C . MET B 1 285 ? 99.693 87.074 110.998 1.00 36.60 285 MET B C 1
ATOM 5035 O O . MET B 1 285 ? 99.076 87.756 111.820 1.00 36.60 285 MET B O 1
ATOM 5040 N N . LEU B 1 286 ? 100.641 86.213 111.361 1.00 38.44 286 LEU B N 1
ATOM 5041 C CA . LEU B 1 286 ? 100.961 86.016 112.771 1.00 38.44 286 LEU B CA 1
ATOM 5042 C C . LEU B 1 286 ? 101.534 87.285 113.388 1.00 38.44 286 LEU B C 1
ATOM 5043 O O . LEU B 1 286 ? 101.135 87.695 114.486 1.00 38.44 286 LEU B O 1
ATOM 5048 N N . PHE B 1 287 ? 102.463 87.930 112.686 1.00 38.65 287 PHE B N 1
ATOM 5049 C CA . PHE B 1 287 ? 103.109 89.127 113.205 1.00 38.65 287 PHE B CA 1
ATOM 5050 C C . PHE B 1 287 ? 102.106 90.242 113.416 1.00 38.65 287 PHE B C 1
ATOM 5051 O O . PHE B 1 287 ? 102.090 90.880 114.469 1.00 38.65 287 PHE B O 1
ATOM 5059 N N . PHE B 1 288 ? 101.256 90.498 112.425 1.00 35.04 288 PHE B N 1
ATOM 5060 C CA . PHE B 1 288 ? 100.321 91.604 112.547 1.00 35.04 288 PHE B CA 1
ATOM 5061 C C . PHE B 1 288 ? 99.179 91.271 113.489 1.00 35.04 288 PHE B C 1
ATOM 5062 O O . PHE B 1 288 ? 98.597 92.177 114.085 1.00 35.04 288 PHE B O 1
ATOM 5070 N N . THR B 1 289 ? 98.869 89.991 113.682 1.00 37.19 289 THR B N 1
ATOM 5071 C CA . THR B 1 289 ? 97.943 89.629 114.745 1.00 37.19 289 THR B CA 1
ATOM 5072 C C . THR B 1 289 ? 98.526 89.974 116.103 1.00 37.19 289 THR B C 1
ATOM 5073 O O . THR B 1 289 ? 97.862 90.597 116.941 1.00 37.19 289 THR B O 1
ATOM 5077 N N . GLN B 1 290 ? 99.772 89.576 116.341 1.00 41.73 290 GLN B N 1
ATOM 5078 C CA . GLN B 1 290 ? 100.413 89.934 117.599 1.00 41.73 290 GLN B CA 1
ATOM 5079 C C . GLN B 1 290 ? 100.549 91.443 117.746 1.00 41.73 290 GLN B C 1
ATOM 5080 O O . GLN B 1 290 ? 100.447 91.974 118.855 1.00 41.73 290 GLN B O 1
ATOM 5086 N N . LEU B 1 291 ? 100.731 92.151 116.637 1.00 36.19 291 LEU B N 1
ATOM 5087 C CA . LEU B 1 291 ? 100.864 93.599 116.693 1.00 36.19 291 LEU B CA 1
ATOM 5088 C C . LEU B 1 291 ? 99.542 94.258 117.042 1.00 36.19 291 LEU B C 1
ATOM 5089 O O . LEU B 1 291 ? 99.510 95.228 117.801 1.00 36.19 291 LEU B O 1
ATOM 5094 N N . GLN B 1 292 ? 98.440 93.755 116.491 1.00 36.54 292 GLN B N 1
ATOM 5095 C CA . GLN B 1 292 ? 97.132 94.283 116.855 1.00 36.54 292 GLN B CA 1
ATOM 5096 C C . GLN B 1 292 ? 96.820 94.005 118.310 1.00 36.54 292 GLN B C 1
ATOM 5097 O O . GLN B 1 292 ? 96.221 94.841 118.991 1.00 36.54 292 GLN B O 1
ATOM 5103 N N . VAL B 1 293 ? 97.179 92.818 118.793 1.00 39.61 293 VAL B N 1
ATOM 5104 C CA . VAL B 1 293 ? 96.974 92.517 120.204 1.00 39.61 293 VAL B CA 1
ATOM 5105 C C . VAL B 1 293 ? 97.756 93.494 121.066 1.00 39.61 293 VAL B C 1
ATOM 5106 O O . VAL B 1 293 ? 97.243 94.020 122.059 1.00 39.61 293 VAL B O 1
ATOM 5110 N N . GLY B 1 294 ? 99.010 93.750 120.701 1.00 40.87 294 GLY B N 1
ATOM 5111 C CA . GLY B 1 294 ? 99.778 94.753 121.418 1.00 40.87 294 GLY B CA 1
ATOM 5112 C C . GLY B 1 294 ? 99.098 96.108 121.416 1.00 40.87 294 GLY B C 1
ATOM 5113 O O . GLY B 1 294 ? 98.905 96.721 122.468 1.00 40.87 294 GLY B O 1
ATOM 5114 N N . LEU B 1 295 ? 98.723 96.587 120.230 1.00 40.69 295 LEU B N 1
ATOM 5115 C CA . LEU B 1 295 ? 98.032 97.866 120.103 1.00 40.69 295 LEU B CA 1
ATOM 5116 C C . LEU B 1 295 ? 96.840 97.948 121.038 1.00 40.69 295 LEU B C 1
ATOM 5117 O O . LEU B 1 295 ? 96.760 98.842 121.882 1.00 40.69 295 LEU B O 1
ATOM 5122 N N . ILE B 1 296 ? 95.903 97.012 120.908 1.00 43.88 296 ILE B N 1
ATOM 5123 C CA . ILE B 1 296 ? 94.710 97.042 121.747 1.00 43.88 296 ILE B CA 1
ATOM 5124 C C . ILE B 1 296 ? 95.103 97.020 123.216 1.00 43.88 296 ILE B C 1
ATOM 5125 O O . ILE B 1 296 ? 94.950 98.017 123.928 1.00 43.88 296 ILE B O 1
ATOM 5130 N N . GLN B 1 297 ? 95.717 95.922 123.657 1.00 47.34 297 GLN B N 1
ATOM 5131 C CA . GLN B 1 297 ? 95.910 95.682 125.079 1.00 47.34 297 GLN B CA 1
ATOM 5132 C C . GLN B 1 297 ? 96.848 96.675 125.745 1.00 47.34 297 GLN B C 1
ATOM 5133 O O . GLN B 1 297 ? 96.872 96.739 126.976 1.00 47.34 297 GLN B O 1
ATOM 5139 N N . GLN B 1 298 ? 97.622 97.450 124.992 1.00 46.57 298 GLN B N 1
ATOM 5140 C CA . GLN B 1 298 ? 98.567 98.355 125.618 1.00 46.57 298 GLN B CA 1
ATOM 5141 C C . GLN B 1 298 ? 98.376 99.809 125.236 1.00 46.57 298 GLN B C 1
ATOM 5142 O O . GLN B 1 298 ? 99.143 100.653 125.705 1.00 46.57 298 GLN B O 1
ATOM 5148 N N . TRP B 1 299 ? 97.396 100.135 124.403 1.00 45.74 299 TRP B N 1
ATOM 5149 C CA . TRP B 1 299 ? 97.181 101.528 124.063 1.00 45.74 299 TRP B CA 1
ATOM 5150 C C . TRP B 1 299 ? 95.717 101.892 124.223 1.00 45.74 299 TRP B C 1
ATOM 5151 O O . TRP B 1 299 ? 95.390 103.035 124.546 1.00 45.74 299 TRP B O 1
ATOM 5162 N N . MET B 1 300 ? 94.821 100.935 124.011 1.00 51.21 300 MET B N 1
ATOM 5163 C CA . MET B 1 300 ? 93.401 101.226 123.944 1.00 51.21 300 MET B CA 1
ATOM 5164 C C . MET B 1 300 ? 92.632 100.696 125.141 1.00 51.21 300 MET B C 1
ATOM 5165 O O . MET B 1 300 ? 91.812 101.416 125.710 1.00 51.21 300 MET B O 1
ATOM 5170 N N . VAL B 1 301 ? 92.875 99.449 125.544 1.00 54.65 301 VAL B N 1
ATOM 5171 C CA . VAL B 1 301 ? 92.228 98.928 126.748 1.00 54.65 301 VAL B CA 1
ATOM 5172 C C . VAL B 1 301 ? 92.589 99.749 127.976 1.00 54.65 301 VAL B C 1
ATOM 5173 O O . VAL B 1 301 ? 91.689 100.054 128.773 1.00 54.65 301 VAL B O 1
ATOM 5177 N N . PRO B 1 302 ? 93.847 100.140 128.206 1.00 54.28 302 PRO B N 1
ATOM 5178 C CA . PRO B 1 302 ? 94.102 101.100 129.291 1.00 54.28 302 PRO B CA 1
ATOM 5179 C C . PRO B 1 302 ? 93.329 102.398 129.144 1.00 54.28 302 PRO B C 1
ATOM 5180 O O . PRO B 1 302 ? 92.699 102.854 130.106 1.00 54.28 302 PRO B O 1
ATOM 5184 N N . THR B 1 303 ? 93.354 103.007 127.960 1.00 54.53 303 THR B N 1
ATOM 5185 C CA . THR B 1 303 ? 92.679 104.287 127.783 1.00 54.53 303 THR B CA 1
ATOM 5186 C C . THR B 1 303 ? 91.180 104.170 128.012 1.00 54.53 303 THR B C 1
ATOM 5187 O O . THR B 1 303 ? 90.567 105.086 128.567 1.00 54.53 303 THR B O 1
ATOM 5191 N N . ILE B 1 304 ? 90.571 103.058 127.605 1.00 58.95 304 ILE B N 1
ATOM 5192 C CA . ILE B 1 304 ? 89.148 102.872 127.864 1.00 58.95 304 ILE B CA 1
ATOM 5193 C C . ILE B 1 304 ? 88.903 102.632 129.344 1.00 58.95 304 ILE B C 1
ATOM 5194 O O . ILE B 1 304 ? 87.927 103.130 129.915 1.00 58.95 304 ILE B O 1
ATOM 5199 N N . GLN B 1 305 ? 89.781 101.870 129.993 1.00 64.29 305 GLN B N 1
ATOM 5200 C CA . GLN B 1 305 ? 89.566 101.552 131.396 1.00 64.29 305 GLN B CA 1
ATOM 5201 C C . GLN B 1 305 ? 89.843 102.735 132.309 1.00 64.29 305 GLN B C 1
ATOM 5202 O O . GLN B 1 305 ? 89.466 102.693 133.483 1.00 64.29 305 GLN B O 1
ATOM 5208 N N . ASN B 1 306 ? 90.497 103.780 131.806 1.00 65.45 306 ASN B N 1
ATOM 5209 C CA . ASN B 1 306 ? 90.640 104.993 132.603 1.00 65.45 306 ASN B CA 1
ATOM 5210 C C . ASN B 1 306 ? 89.282 105.596 132.929 1.00 65.45 306 ASN B C 1
ATOM 5211 O O . ASN B 1 306 ? 89.065 106.091 134.040 1.00 65.45 306 ASN B O 1
ATOM 5216 N N . SER B 1 307 ? 88.356 105.567 131.973 1.00 69.29 307 SER B N 1
ATOM 5217 C CA . SER B 1 307 ? 86.992 106.058 132.180 1.00 69.29 307 SER B CA 1
ATOM 5218 C C . SER B 1 307 ? 86.043 105.062 131.523 1.00 69.29 307 SER B C 1
ATOM 5219 O O . SER B 1 307 ? 85.680 105.216 130.355 1.00 69.29 307 SER B O 1
ATOM 5222 N N . MET B 1 308 ? 85.625 104.056 132.288 1.00 71.07 308 MET B N 1
ATOM 5223 C CA . MET B 1 308 ? 84.737 103.018 131.771 1.00 71.07 308 MET B CA 1
ATOM 5224 C C . MET B 1 308 ? 83.303 103.526 131.860 1.00 71.07 308 MET B C 1
ATOM 5225 O O . MET B 1 308 ? 82.545 103.214 132.780 1.00 71.07 308 MET B O 1
ATOM 5230 N N . LYS B 1 309 ? 82.932 104.335 130.873 1.00 68.60 309 LYS B N 1
ATOM 5231 C CA . LYS B 1 309 ? 81.598 104.897 130.781 1.00 68.60 309 LYS B CA 1
ATOM 5232 C C . LYS B 1 309 ? 81.082 104.697 129.362 1.00 68.60 309 LYS B C 1
ATOM 5233 O O . LYS B 1 309 ? 81.783 105.042 128.397 1.00 68.60 309 LYS B O 1
ATOM 5239 N N . PRO B 1 310 ? 79.882 104.153 129.188 1.00 66.89 310 PRO B N 1
ATOM 5240 C CA . PRO B 1 310 ? 79.386 103.881 127.837 1.00 66.89 310 PRO B CA 1
ATOM 5241 C C . PRO B 1 310 ? 79.196 105.156 127.039 1.00 66.89 310 PRO B C 1
ATOM 5242 O O . PRO B 1 310 ? 78.871 106.212 127.581 1.00 66.89 310 PRO B O 1
ATOM 5246 N N . PHE B 1 311 ? 79.396 105.041 125.727 1.00 60.22 311 PHE B N 1
ATOM 5247 C CA . PHE B 1 311 ? 79.196 106.184 124.849 1.00 60.22 311 PHE B CA 1
ATOM 5248 C C . PHE B 1 311 ? 77.731 106.552 124.710 1.00 60.22 311 PHE B C 1
ATOM 5249 O O . PHE B 1 311 ? 77.424 107.708 124.411 1.00 60.22 311 PHE B O 1
ATOM 5257 N N . LYS B 1 312 ? 76.822 105.605 124.917 1.00 67.79 312 LYS B N 1
ATOM 5258 C CA . LYS B 1 312 ? 75.408 105.913 124.781 1.00 67.79 312 LYS B CA 1
ATOM 5259 C C . LYS B 1 312 ? 74.903 106.803 125.904 1.00 67.79 312 LYS B C 1
ATOM 5260 O O . LYS B 1 312 ? 73.853 107.434 125.750 1.00 67.79 312 LYS B O 1
ATOM 5266 N N . ASP B 1 313 ? 75.623 106.876 127.020 1.00 72.48 313 ASP B N 1
ATOM 5267 C CA . ASP B 1 313 ? 75.213 107.705 128.145 1.00 72.48 313 ASP B CA 1
ATOM 5268 C C . ASP B 1 313 ? 75.983 109.011 128.243 1.00 72.48 313 ASP B C 1
ATOM 5269 O O . ASP B 1 313 ? 75.436 109.998 128.743 1.00 72.48 313 ASP B O 1
ATOM 5274 N N . MET B 1 314 ? 77.231 109.043 127.786 1.00 73.77 314 MET B N 1
ATOM 5275 C CA . MET B 1 314 ? 78.006 110.269 127.824 1.00 73.77 314 MET B CA 1
ATOM 5276 C C . MET B 1 314 ? 77.391 111.316 126.899 1.00 73.77 314 MET B C 1
ATOM 5277 O O . MET B 1 314 ? 76.520 111.029 126.074 1.00 73.77 314 MET B O 1
ATOM 5282 N N . ASP B 1 315 ? 77.849 112.549 127.055 1.00 76.34 315 ASP B N 1
ATOM 5283 C CA . ASP B 1 315 ? 77.416 113.647 126.208 1.00 76.34 315 ASP B CA 1
ATOM 5284 C C . ASP B 1 315 ? 78.404 113.840 125.066 1.00 76.34 315 ASP B C 1
ATOM 5285 O O . ASP B 1 315 ? 79.492 113.261 125.049 1.00 76.34 315 ASP B O 1
ATOM 5290 N N . TYR B 1 316 ? 78.007 114.669 124.099 1.00 73.18 316 TYR B N 1
ATOM 5291 C CA . TYR B 1 316 ? 78.843 114.873 122.923 1.00 73.18 316 TYR B CA 1
ATOM 5292 C C . TYR B 1 316 ? 80.220 115.391 123.308 1.00 73.18 316 TYR B C 1
ATOM 5293 O O . TYR B 1 316 ? 81.229 114.980 122.725 1.00 73.18 316 TYR B O 1
ATOM 5302 N N . SER B 1 317 ? 80.288 116.276 124.300 1.00 71.77 317 SER B N 1
ATOM 5303 C CA . SER B 1 317 ? 81.579 116.812 124.714 1.00 71.77 317 SER B CA 1
ATOM 5304 C C . SER B 1 317 ? 82.486 115.709 125.243 1.00 71.77 317 SER B C 1
ATOM 5305 O O . SER B 1 317 ? 83.630 115.570 124.801 1.00 71.77 317 SER B O 1
ATOM 5308 N N . ARG B 1 318 ? 81.992 114.907 126.185 1.00 70.76 318 ARG B N 1
ATOM 5309 C CA . ARG B 1 318 ? 82.818 113.836 126.729 1.00 70.76 318 ARG B CA 1
ATOM 5310 C C . ARG B 1 318 ? 83.079 112.751 125.693 1.00 70.76 318 ARG B C 1
ATOM 5311 O O . ARG B 1 318 ? 84.167 112.158 125.676 1.00 70.76 318 ARG B O 1
ATOM 5319 N N . ILE B 1 319 ? 82.104 112.483 124.822 1.00 66.30 319 ILE B N 1
ATOM 5320 C CA . ILE B 1 319 ? 82.327 111.533 123.737 1.00 66.30 319 ILE B CA 1
ATOM 5321 C C . ILE B 1 319 ? 83.514 111.967 122.894 1.00 66.30 319 ILE B C 1
ATOM 5322 O O . ILE B 1 319 ? 84.400 111.168 122.583 1.00 66.30 319 ILE B O 1
ATOM 5327 N N . ILE B 1 320 ? 83.559 113.245 122.524 1.00 63.62 320 ILE B N 1
ATOM 5328 C CA . ILE B 1 320 ? 84.658 113.724 121.698 1.00 63.62 320 ILE B CA 1
ATOM 5329 C C . ILE B 1 320 ? 85.958 113.734 122.488 1.00 63.62 320 ILE B C 1
ATOM 5330 O O . ILE B 1 320 ? 87.024 113.411 121.955 1.00 63.62 320 ILE B O 1
ATOM 5335 N N . GLU B 1 321 ? 85.895 114.086 123.772 1.00 65.53 321 GLU B N 1
ATOM 5336 C CA . GLU B 1 321 ? 87.103 114.089 124.591 1.00 65.53 321 GLU B CA 1
ATOM 5337 C C . GLU B 1 321 ? 87.722 112.705 124.679 1.00 65.53 321 GLU B C 1
ATOM 5338 O O . GLU B 1 321 ? 88.946 112.580 124.774 1.00 65.53 321 GLU B O 1
ATOM 5344 N N . ARG B 1 322 ? 86.898 111.663 124.659 1.00 59.64 322 ARG B N 1
ATOM 5345 C CA . ARG B 1 322 ? 87.401 110.297 124.727 1.00 59.64 322 ARG B CA 1
ATOM 5346 C C . ARG B 1 322 ? 87.810 109.770 123.357 1.00 59.64 322 ARG B C 1
ATOM 5347 O O . ARG B 1 322 ? 88.806 109.045 123.232 1.00 59.64 322 ARG B O 1
ATOM 5355 N N . LEU B 1 323 ? 87.064 110.134 122.314 1.00 55.62 323 LEU B N 1
ATOM 5356 C CA . LEU B 1 323 ? 87.401 109.674 120.976 1.00 55.62 323 LEU B CA 1
ATOM 5357 C C . LEU B 1 323 ? 88.682 110.310 120.472 1.00 55.62 323 LEU B C 1
ATOM 5358 O O . LEU B 1 323 ? 89.401 109.693 119.688 1.00 55.62 323 LEU B O 1
ATOM 5363 N N . LEU B 1 324 ? 88.988 111.534 120.893 1.00 54.11 324 LEU B N 1
ATOM 5364 C CA . LEU B 1 324 ? 90.281 112.098 120.537 1.00 54.11 324 LEU B CA 1
ATOM 5365 C C . LEU B 1 324 ? 91.415 111.280 121.126 1.00 54.11 324 LEU B C 1
ATOM 5366 O O . LEU B 1 324 ? 92.476 111.155 120.508 1.00 54.11 324 LEU B O 1
ATOM 5371 N N . LYS B 1 325 ? 91.214 110.709 122.307 1.00 53.71 325 LYS B N 1
ATOM 5372 C CA . LYS B 1 325 ? 92.245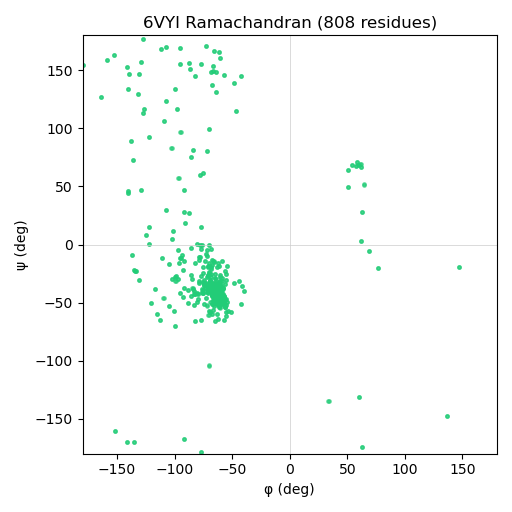 109.868 122.892 1.00 53.71 325 LYS B CA 1
ATOM 5373 C C . LYS B 1 325 ? 92.283 108.495 122.247 1.00 53.71 325 LYS B C 1
ATOM 5374 O O . LYS B 1 325 ? 93.336 107.851 122.232 1.00 53.71 325 LYS B O 1
ATOM 5380 N N . LEU B 1 326 ? 91.156 108.034 121.719 1.00 47.28 326 LEU B N 1
ATOM 5381 C CA . LEU B 1 326 ? 91.077 106.686 121.176 1.00 47.28 326 LEU B CA 1
ATOM 5382 C C . LEU B 1 326 ? 91.313 106.604 119.674 1.00 47.28 326 LEU B C 1
ATOM 5383 O O . LEU B 1 326 ? 91.485 105.499 119.160 1.00 47.28 326 LEU B O 1
ATOM 5388 N N . ALA B 1 327 ? 91.329 107.727 118.957 1.00 39.87 327 ALA B N 1
ATOM 5389 C CA . ALA B 1 327 ? 91.308 107.678 117.499 1.00 39.87 327 ALA B CA 1
ATOM 5390 C C . ALA B 1 327 ? 92.577 107.063 116.929 1.00 39.87 327 ALA B C 1
ATOM 5391 O O . ALA B 1 327 ? 92.518 106.092 116.169 1.00 39.87 327 ALA B O 1
ATOM 5393 N N . VAL B 1 328 ? 93.739 107.623 117.262 1.00 36.11 328 VAL B N 1
ATOM 5394 C CA . VAL B 1 328 ? 94.983 107.170 116.636 1.00 36.11 328 VAL B CA 1
ATOM 5395 C C . VAL B 1 328 ? 95.251 105.688 116.864 1.00 36.11 328 VAL B C 1
ATOM 5396 O O . VAL B 1 328 ? 95.626 104.999 115.906 1.00 36.11 328 VAL B O 1
ATOM 5400 N N . PRO B 1 329 ? 95.092 105.130 118.063 1.00 37.86 329 PRO B N 1
ATOM 5401 C CA . PRO B 1 329 ? 95.238 103.675 118.179 1.00 37.86 329 PRO B CA 1
ATOM 5402 C C . PRO B 1 329 ? 94.217 102.928 117.356 1.00 37.86 329 PRO B C 1
ATOM 5403 O O . PRO B 1 329 ? 94.535 101.896 116.756 1.00 37.86 329 PRO B O 1
ATOM 5407 N N . ASN B 1 330 ? 92.984 103.427 117.315 1.00 33.29 330 ASN B N 1
ATOM 5408 C CA . ASN B 1 330 ? 91.958 102.804 116.494 1.00 33.29 330 ASN B CA 1
ATOM 5409 C C . ASN B 1 330 ? 92.346 102.843 115.027 1.00 33.29 330 ASN B C 1
ATOM 5410 O O . ASN B 1 330 ? 92.167 101.860 114.300 1.00 33.29 330 ASN B O 1
ATOM 5415 N N . HIS B 1 331 ? 92.913 103.960 114.581 1.00 29.26 331 HIS B N 1
ATOM 5416 C CA . HIS B 1 331 ? 93.340 104.067 113.196 1.00 29.26 331 HIS B CA 1
ATOM 5417 C C . HIS B 1 331 ? 94.458 103.088 112.885 1.00 29.26 331 HIS B C 1
ATOM 5418 O O . HIS B 1 331 ? 94.462 102.460 111.824 1.00 29.26 331 HIS B O 1
ATOM 5425 N N . LEU B 1 332 ? 95.427 102.954 113.785 1.00 30.26 332 LEU B N 1
ATOM 5426 C CA . LEU B 1 332 ? 96.502 102.002 113.540 1.00 30.26 332 LEU B CA 1
ATOM 5427 C C . LEU B 1 332 ? 95.969 100.582 113.494 1.00 30.26 332 LEU B C 1
ATOM 5428 O O . LEU B 1 332 ? 96.386 99.781 112.654 1.00 30.26 332 LEU B O 1
ATOM 5433 N N . ILE B 1 333 ? 95.036 100.252 114.382 1.00 30.91 333 ILE B N 1
ATOM 5434 C CA . ILE B 1 333 ? 94.453 98.917 114.366 1.00 30.91 333 ILE B CA 1
ATOM 5435 C C . ILE B 1 333 ? 93.724 98.671 113.059 1.00 30.91 333 ILE B C 1
ATOM 5436 O O . ILE B 1 333 ? 93.753 97.565 112.517 1.00 30.91 333 ILE B O 1
ATOM 5441 N N . TRP B 1 334 ? 93.065 99.695 112.519 1.00 32.32 334 TRP B N 1
ATOM 5442 C CA . TRP B 1 334 ? 92.343 99.483 111.273 1.00 32.32 334 TRP B CA 1
ATOM 5443 C C . TRP B 1 334 ? 93.284 99.357 110.090 1.00 32.32 334 TRP B C 1
ATOM 5444 O O . TRP B 1 334 ? 93.011 98.585 109.172 1.00 32.32 334 TRP B O 1
ATOM 5455 N N . LEU B 1 335 ? 94.394 100.087 110.088 1.00 30.07 335 LEU B N 1
ATOM 5456 C CA . LEU B 1 335 ? 95.390 99.876 109.043 1.00 30.07 335 LEU B CA 1
ATOM 5457 C C . LEU B 1 335 ? 95.956 98.470 109.108 1.00 30.07 335 LEU B C 1
ATOM 5458 O O . LEU B 1 335 ? 96.187 97.837 108.073 1.00 30.07 335 LEU B O 1
ATOM 5463 N N . ILE B 1 336 ? 96.186 97.959 110.314 1.00 30.57 336 ILE B N 1
ATOM 5464 C CA . ILE B 1 336 ? 96.713 96.606 110.423 1.00 30.57 336 ILE B CA 1
ATOM 5465 C C . ILE B 1 336 ? 95.661 95.581 110.021 1.00 30.57 336 ILE B C 1
ATOM 5466 O O . ILE B 1 336 ? 95.990 94.548 109.440 1.00 30.57 336 ILE B O 1
ATOM 5471 N N . PHE B 1 337 ? 94.388 95.826 110.339 1.00 31.62 337 PHE B N 1
ATOM 5472 C CA . PHE B 1 337 ? 93.324 94.980 109.804 1.00 31.62 337 PHE B CA 1
ATOM 5473 C C . PHE B 1 337 ? 93.365 94.961 108.294 1.00 31.62 337 PHE B C 1
ATOM 5474 O O . PHE B 1 337 ? 93.340 93.894 107.678 1.00 31.62 337 PHE B O 1
ATOM 5482 N N . PHE B 1 338 ? 93.413 96.139 107.675 1.00 29.21 338 PHE B N 1
ATOM 5483 C CA . PHE B 1 338 ? 93.432 96.183 106.222 1.00 29.21 338 PHE B CA 1
ATOM 5484 C C . PHE B 1 338 ? 94.573 95.356 105.680 1.00 29.21 338 PHE B C 1
ATOM 5485 O O . PHE B 1 338 ? 94.376 94.512 104.811 1.00 29.21 338 PHE B O 1
ATOM 5493 N N . TYR B 1 339 ? 95.784 95.587 106.166 1.00 30.51 339 TYR B N 1
ATOM 5494 C CA . TYR B 1 339 ? 96.896 94.815 105.635 1.00 30.51 339 TYR B CA 1
ATOM 5495 C C . TYR B 1 339 ? 96.700 93.335 105.910 1.00 30.51 339 TYR B C 1
ATOM 5496 O O . TYR B 1 339 ? 96.506 92.544 104.988 1.00 30.51 339 TYR B O 1
ATOM 5505 N N . TRP B 1 340 ? 96.686 92.955 107.180 1.00 31.76 340 TRP B N 1
ATOM 5506 C CA . TRP B 1 340 ? 96.545 91.577 107.624 1.00 31.76 340 TRP B CA 1
ATOM 5507 C C . TRP B 1 340 ? 95.470 90.806 106.878 1.00 31.76 340 TRP B C 1
ATOM 5508 O O . TRP B 1 340 ? 95.600 89.597 106.701 1.00 31.76 340 TRP B O 1
ATOM 5519 N N . LEU B 1 341 ? 94.407 91.473 106.436 1.00 28.39 341 LEU B N 1
ATOM 5520 C CA . LEU B 1 341 ? 93.302 90.776 105.790 1.00 28.39 341 LEU B CA 1
ATOM 5521 C C . LEU B 1 341 ? 93.345 90.882 104.273 1.00 28.39 341 LEU B C 1
ATOM 5522 O O . LEU B 1 341 ? 93.372 89.865 103.583 1.00 28.39 341 LEU B O 1
ATOM 5527 N N . PHE B 1 342 ? 93.342 92.095 103.735 1.00 26.48 342 PHE B N 1
ATOM 5528 C CA . PHE B 1 342 ? 93.263 92.283 102.300 1.00 26.48 342 PHE B CA 1
ATOM 5529 C C . PHE B 1 342 ? 94.570 92.038 101.579 1.00 26.48 342 PHE B C 1
ATOM 5530 O O . PHE B 1 342 ? 94.565 91.993 100.350 1.00 26.48 342 PHE B O 1
ATOM 5538 N N . HIS B 1 343 ? 95.688 91.894 102.274 1.00 28.04 343 HIS B N 1
ATOM 5539 C CA . HIS B 1 343 ? 96.901 91.466 101.605 1.00 28.04 343 HIS B CA 1
ATOM 5540 C C . HIS B 1 343 ? 97.358 90.110 102.109 1.00 28.04 343 HIS B C 1
ATOM 5541 O O . HIS B 1 343 ? 97.367 89.155 101.337 1.00 28.04 343 HIS B O 1
ATOM 5548 N N . SER B 1 344 ? 97.640 89.969 103.399 1.00 31.70 344 SER B N 1
ATOM 5549 C CA . SER B 1 344 ? 98.269 88.746 103.877 1.00 31.70 344 SER B CA 1
ATOM 5550 C C . SER B 1 344 ? 97.304 87.572 103.851 1.00 31.70 344 SER B C 1
ATOM 5551 O O . SER B 1 344 ? 97.616 86.521 103.292 1.00 31.70 344 SER B O 1
ATOM 5554 N N . CYS B 1 345 ? 96.128 87.721 104.452 1.00 33.03 345 CYS B N 1
ATOM 5555 C CA . CYS B 1 345 ? 95.202 86.596 104.519 1.00 33.03 345 CYS B CA 1
ATOM 5556 C C . CYS B 1 345 ? 94.686 86.225 103.139 1.00 33.03 345 CYS B C 1
ATOM 5557 O O . CYS B 1 345 ? 94.636 85.043 102.780 1.00 33.03 345 CYS B O 1
ATOM 5560 N N . LEU B 1 346 ? 94.297 87.220 102.348 1.00 28.91 346 LEU B N 1
ATOM 5561 C CA . LEU B 1 346 ? 93.761 86.923 101.030 1.00 28.91 346 LEU B CA 1
ATOM 5562 C C . LEU B 1 346 ? 94.832 86.384 100.101 1.00 28.91 346 LEU B C 1
ATOM 5563 O O . LEU B 1 346 ? 94.538 85.537 99.261 1.00 28.91 346 LEU B O 1
ATOM 5568 N N . ASN B 1 347 ? 96.084 86.805 100.258 1.00 31.85 347 ASN B N 1
ATOM 5569 C CA . ASN B 1 347 ? 97.147 86.243 99.445 1.00 31.85 347 ASN B CA 1
ATOM 5570 C C . ASN B 1 347 ? 97.523 84.845 99.893 1.00 31.85 347 ASN B C 1
ATOM 5571 O O . ASN B 1 347 ? 97.844 84.007 99.055 1.00 31.85 347 ASN B O 1
ATOM 5576 N N . ALA B 1 348 ? 97.478 84.562 101.192 1.00 32.86 348 ALA B N 1
ATOM 5577 C CA . ALA B 1 348 ? 97.686 83.196 101.647 1.00 32.86 348 ALA B CA 1
ATOM 5578 C C . ALA B 1 348 ? 96.624 82.276 101.073 1.00 32.86 348 ALA B C 1
ATOM 5579 O O . ALA B 1 348 ? 96.930 81.185 100.583 1.00 32.86 348 ALA B O 1
ATOM 5581 N N . VAL B 1 349 ? 95.366 82.709 101.110 1.00 33.23 349 VAL B N 1
ATOM 5582 C CA . VAL B 1 349 ? 94.297 81.904 100.532 1.00 33.23 349 VAL B CA 1
ATOM 5583 C C . VAL B 1 349 ? 94.521 81.722 99.040 1.00 33.23 349 VAL B C 1
ATOM 5584 O O . VAL B 1 349 ? 94.519 80.600 98.529 1.00 33.23 349 VAL B O 1
ATOM 5588 N N . ALA B 1 350 ? 94.728 82.824 98.319 1.00 37.65 350 ALA B N 1
ATOM 5589 C CA . ALA B 1 350 ? 94.910 82.755 96.879 1.00 37.65 350 ALA B CA 1
ATOM 5590 C C . ALA B 1 350 ? 96.151 81.981 96.488 1.00 37.65 350 ALA B C 1
ATOM 5591 O O . ALA B 1 350 ? 96.250 81.535 95.344 1.00 37.65 350 ALA B O 1
ATOM 5593 N N . GLU B 1 351 ? 97.099 81.810 97.398 1.00 40.34 351 GLU B N 1
ATOM 5594 C CA . GLU B 1 351 ? 98.293 81.047 97.081 1.00 40.34 351 GLU B CA 1
ATOM 5595 C C . GLU B 1 351 ? 98.114 79.568 97.362 1.00 40.34 351 GLU B C 1
ATOM 5596 O O . GLU B 1 351 ? 98.593 78.736 96.590 1.00 40.34 351 GLU B O 1
ATOM 5602 N N . LEU B 1 352 ? 97.437 79.224 98.456 1.00 40.59 352 LEU B N 1
ATOM 5603 C CA . LEU B 1 352 ? 97.105 77.828 98.709 1.00 40.59 352 LEU B CA 1
ATOM 5604 C C . LEU B 1 352 ? 96.339 77.240 97.536 1.00 40.59 352 LEU B C 1
ATOM 5605 O O . LEU B 1 352 ? 96.786 76.286 96.894 1.00 40.59 352 LEU B O 1
ATOM 5610 N N . MET B 1 353 ? 95.177 77.802 97.244 1.00 41.48 353 MET B N 1
ATOM 5611 C CA . MET B 1 353 ? 94.422 77.454 96.050 1.00 41.48 353 MET B CA 1
ATOM 5612 C C . MET B 1 353 ? 94.790 78.463 94.982 1.00 41.48 353 MET B C 1
ATOM 5613 O O . MET B 1 353 ? 94.239 79.560 94.943 1.00 41.48 353 MET B O 1
ATOM 5618 N N . GLN B 1 354 ? 95.725 78.086 94.116 1.00 45.76 354 GLN B N 1
ATOM 5619 C CA . GLN B 1 354 ? 96.330 78.995 93.154 1.00 45.76 354 GLN B CA 1
ATOM 5620 C C . GLN B 1 354 ? 95.265 79.810 92.446 1.00 45.76 354 GLN B C 1
ATOM 5621 O O . GLN B 1 354 ? 94.439 79.253 91.722 1.00 45.76 354 GLN B O 1
ATOM 5627 N N . PHE B 1 355 ? 95.259 81.117 92.656 1.00 39.35 355 PHE B N 1
ATOM 5628 C CA . PHE B 1 355 ? 94.184 81.952 92.143 1.00 39.35 355 PHE B CA 1
ATOM 5629 C C . PHE B 1 355 ? 94.647 82.986 91.137 1.00 39.35 355 PHE B C 1
ATOM 5630 O O . PHE B 1 355 ? 93.931 83.267 90.180 1.00 39.35 355 PHE B O 1
ATOM 5638 N N . GLY B 1 356 ? 95.809 83.590 91.338 1.00 39.49 356 GLY B N 1
ATOM 5639 C CA . GLY B 1 356 ? 96.449 84.344 90.290 1.00 39.49 356 GLY B CA 1
ATOM 5640 C C . GLY B 1 356 ? 95.895 85.717 89.994 1.00 39.49 356 GLY B C 1
ATOM 5641 O O . GLY B 1 356 ? 96.602 86.522 89.385 1.00 39.49 356 GLY B O 1
ATOM 5642 N N . ASP B 1 357 ? 94.659 86.028 90.381 1.00 40.69 357 ASP B N 1
ATOM 5643 C CA . ASP B 1 357 ? 94.167 87.381 90.123 1.00 40.69 357 ASP B CA 1
ATOM 5644 C C . ASP B 1 357 ? 94.745 88.369 91.126 1.00 40.69 357 ASP B C 1
ATOM 5645 O O . ASP B 1 357 ? 95.511 89.263 90.762 1.00 40.69 357 ASP B O 1
ATOM 5650 N N . ARG B 1 358 ? 94.396 88.219 92.395 1.00 35.62 358 ARG B N 1
ATOM 5651 C CA . ARG B 1 358 ? 95.127 88.856 93.485 1.00 35.62 358 ARG B CA 1
ATOM 5652 C C . ARG B 1 358 ? 95.101 90.378 93.435 1.00 35.62 358 ARG B C 1
ATOM 5653 O O . ARG B 1 358 ? 96.018 91.027 93.928 1.00 35.62 358 ARG B O 1
ATOM 5661 N N . GLU B 1 359 ? 94.072 90.989 92.862 1.00 34.75 359 GLU B N 1
ATOM 5662 C CA . GLU B 1 359 ? 93.885 92.424 93.038 1.00 34.75 359 GLU B CA 1
ATOM 5663 C C . GLU B 1 359 ? 92.780 92.634 94.062 1.00 34.75 359 GLU B C 1
ATOM 5664 O O . GLU B 1 359 ? 91.619 92.851 93.731 1.00 34.75 359 GLU B O 1
ATOM 5670 N N . PHE B 1 360 ? 93.163 92.572 95.329 1.00 29.31 360 PHE B N 1
ATOM 5671 C CA . PHE B 1 360 ? 92.213 92.735 96.413 1.00 29.31 360 PHE B CA 1
ATOM 5672 C C . PHE B 1 360 ? 92.089 94.169 96.871 1.00 29.31 360 PHE B C 1
ATOM 5673 O O . PHE B 1 360 ? 91.144 94.496 97.588 1.00 29.31 360 PHE B O 1
ATOM 5681 N N . TYR B 1 361 ? 93.014 95.029 96.480 1.00 26.54 361 TYR B N 1
ATOM 5682 C CA . TYR B 1 361 ? 92.934 96.430 96.829 1.00 26.54 361 TYR B CA 1
ATOM 5683 C C . TYR B 1 361 ? 93.653 97.223 95.761 1.00 26.54 361 TYR B C 1
ATOM 5684 O O . TYR B 1 361 ? 94.433 96.683 94.980 1.00 26.54 361 TYR B O 1
ATOM 5693 N N . ARG B 1 362 ? 93.379 98.511 95.733 1.00 27.52 362 ARG B N 1
ATOM 5694 C CA . ARG B 1 362 ? 94.111 99.427 94.893 1.00 27.52 362 ARG B CA 1
ATOM 5695 C C . ARG B 1 362 ? 94.601 100.564 95.768 1.00 27.52 362 ARG B C 1
ATOM 5696 O O . ARG B 1 362 ? 94.301 100.625 96.958 1.00 27.52 362 ARG B O 1
ATOM 5704 N N . ASP B 1 363 ? 95.356 101.481 95.181 1.00 27.56 363 ASP B N 1
ATOM 5705 C CA . ASP B 1 363 ? 96.051 102.480 95.981 1.00 27.56 363 ASP B CA 1
ATOM 5706 C C . ASP B 1 363 ? 95.023 103.458 96.524 1.00 27.56 363 ASP B C 1
ATOM 5707 O O . ASP B 1 363 ? 94.803 104.547 95.996 1.00 27.56 363 ASP B O 1
ATOM 5712 N N . TRP B 1 364 ? 94.364 103.046 97.598 1.00 26.90 364 TRP B N 1
ATOM 5713 C CA . TRP B 1 364 ? 93.476 103.946 98.306 1.00 26.90 364 TRP B CA 1
ATOM 5714 C C . TRP B 1 364 ? 94.227 104.906 99.201 1.00 26.90 364 TRP B C 1
ATOM 5715 O O . TRP B 1 364 ? 93.633 105.871 99.680 1.00 26.90 364 TRP B O 1
ATOM 5726 N N . TRP B 1 365 ? 95.508 104.660 99.454 1.00 27.42 365 TRP B N 1
ATOM 5727 C CA . TRP B 1 365 ? 96.255 105.545 100.330 1.00 27.42 365 TRP B CA 1
ATOM 5728 C C . TRP B 1 365 ? 96.569 106.858 99.638 1.00 27.42 365 TRP B C 1
ATOM 5729 O O . TRP B 1 365 ? 96.534 107.914 100.272 1.00 27.42 365 TRP B O 1
ATOM 5740 N N . ASN B 1 366 ? 96.875 106.830 98.351 1.00 27.33 366 ASN B N 1
ATOM 5741 C CA . ASN B 1 366 ? 97.048 108.071 97.607 1.00 27.33 366 ASN B CA 1
ATOM 5742 C C . ASN B 1 366 ? 95.764 108.428 96.873 1.00 27.33 366 ASN B C 1
ATOM 5743 O O . ASN B 1 366 ? 95.726 108.599 95.663 1.00 27.33 366 ASN B O 1
ATOM 5748 N N . SER B 1 367 ? 94.706 108.554 97.653 1.00 31.68 367 SER B N 1
ATOM 5749 C CA . SER B 1 367 ? 93.372 108.850 97.151 1.00 31.68 367 SER B CA 1
ATOM 5750 C C . SER B 1 367 ? 93.028 110.266 97.566 1.00 31.68 367 SER B C 1
ATOM 5751 O O . SER B 1 367 ? 92.738 110.517 98.734 1.00 31.68 367 SER B O 1
ATOM 5754 N N . GLU B 1 368 ? 93.043 111.192 96.615 1.00 38.86 368 GLU B N 1
ATOM 5755 C CA . GLU B 1 368 ? 92.787 112.587 96.954 1.00 38.86 368 GLU B CA 1
ATOM 5756 C C . GLU B 1 368 ? 91.323 112.957 96.835 1.00 38.86 368 GLU B C 1
ATOM 5757 O O . GLU B 1 368 ? 90.987 114.013 96.300 1.00 38.86 368 GLU B O 1
ATOM 5763 N N . SER B 1 369 ? 90.440 112.127 97.378 1.00 36.43 369 SER B N 1
ATOM 5764 C CA . SER B 1 369 ? 89.007 112.365 97.459 1.00 36.43 369 SER B CA 1
ATOM 5765 C C . SER B 1 369 ? 88.406 111.162 98.157 1.00 36.43 369 SER B C 1
ATOM 5766 O O . SER B 1 369 ? 88.964 110.066 98.104 1.00 36.43 369 SER B O 1
ATOM 5769 N N . VAL B 1 370 ? 87.257 111.363 98.796 1.00 37.24 370 VAL B N 1
ATOM 5770 C CA . VAL B 1 370 ? 86.629 110.230 99.458 1.00 37.24 370 VAL B CA 1
ATOM 5771 C C . VAL B 1 370 ? 85.997 109.293 98.441 1.00 37.24 370 VAL B C 1
ATOM 5772 O O . VAL B 1 370 ? 85.972 108.071 98.639 1.00 37.24 370 VAL B O 1
ATOM 5776 N N . THR B 1 371 ? 85.488 109.835 97.336 1.00 36.07 371 THR B N 1
ATOM 5777 C CA . THR B 1 371 ? 84.888 108.985 96.318 1.00 36.07 371 THR B CA 1
ATOM 5778 C C . THR B 1 371 ? 85.920 108.060 95.698 1.00 36.07 371 THR B C 1
ATOM 5779 O O . THR B 1 371 ? 85.620 106.902 95.398 1.00 36.07 371 THR B O 1
ATOM 5783 N N . TYR B 1 372 ? 87.142 108.550 95.488 1.00 33.41 372 TYR B N 1
ATOM 5784 C CA . TYR B 1 372 ? 88.193 107.666 95.004 1.00 33.41 372 TYR B CA 1
ATOM 5785 C C . TYR B 1 372 ? 88.623 106.693 96.081 1.00 33.41 372 TYR B C 1
ATOM 5786 O O . TYR B 1 372 ? 89.105 105.604 95.769 1.00 33.41 372 TYR B O 1
ATOM 5795 N N . PHE B 1 373 ? 88.465 107.054 97.348 1.00 31.62 373 PHE B N 1
ATOM 5796 C CA . PHE B 1 373 ? 88.819 106.114 98.399 1.00 31.62 373 PHE B CA 1
ATOM 5797 C C . PHE B 1 373 ? 87.885 104.922 98.392 1.00 31.62 373 PHE B C 1
ATOM 5798 O O . PHE B 1 373 ? 88.333 103.773 98.386 1.00 31.62 373 PHE B O 1
ATOM 5806 N N . TRP B 1 374 ? 86.578 105.173 98.397 1.00 37.33 374 TRP B N 1
ATOM 5807 C CA . TRP B 1 374 ? 85.636 104.062 98.449 1.00 37.33 374 TRP B CA 1
ATOM 5808 C C . TRP B 1 374 ? 85.779 103.152 97.242 1.00 37.33 374 TRP B C 1
ATOM 5809 O O . TRP B 1 374 ? 85.643 101.933 97.367 1.00 37.33 374 TRP B O 1
ATOM 5820 N N . GLN B 1 375 ? 86.086 103.713 96.082 1.00 35.06 375 GLN B N 1
ATOM 5821 C CA . GLN B 1 375 ? 86.208 102.935 94.862 1.00 35.06 375 GLN B CA 1
ATOM 5822 C C . GLN B 1 375 ? 87.495 102.138 94.780 1.00 35.06 375 GLN B C 1
ATOM 5823 O O . GLN B 1 375 ? 87.709 101.455 93.779 1.00 35.06 375 GLN B O 1
ATOM 5829 N N . ASN B 1 376 ? 88.363 102.213 95.774 1.00 32.22 376 ASN B N 1
ATOM 5830 C CA . ASN B 1 376 ? 89.618 101.481 95.732 1.00 32.22 376 ASN B CA 1
ATOM 5831 C C . ASN B 1 376 ? 89.941 100.746 97.013 1.00 32.22 376 ASN B C 1
ATOM 5832 O O . ASN B 1 376 ? 90.728 99.799 96.975 1.00 32.22 376 ASN B O 1
ATOM 5837 N N . TRP B 1 377 ? 89.384 101.151 98.138 1.00 32.88 377 TRP B N 1
ATOM 5838 C CA . TRP B 1 377 ? 89.316 100.275 99.288 1.00 32.88 377 TRP B CA 1
ATOM 5839 C C . TRP B 1 377 ? 88.433 99.084 98.953 1.00 32.88 377 TRP B C 1
ATOM 5840 O O . TRP B 1 377 ? 87.322 99.255 98.444 1.00 32.88 377 TRP B O 1
ATOM 5851 N N . ASN B 1 378 ? 88.914 97.874 99.235 1.00 32.04 378 ASN B N 1
ATOM 5852 C CA . ASN B 1 378 ? 88.096 96.672 99.071 1.00 32.04 378 ASN B CA 1
ATOM 5853 C C . ASN B 1 378 ? 87.635 96.509 97.623 1.00 32.04 378 ASN B C 1
ATOM 5854 O O . ASN B 1 378 ? 86.467 96.677 97.287 1.00 32.04 378 ASN B O 1
ATOM 5859 N N . ILE B 1 379 ? 88.611 96.229 96.762 1.00 32.02 379 ILE B N 1
ATOM 5860 C CA . ILE B 1 379 ? 88.309 96.006 95.349 1.00 32.02 379 ILE B CA 1
ATOM 5861 C C . ILE B 1 379 ? 87.326 94.866 95.126 1.00 32.02 379 ILE B C 1
ATOM 5862 O O . ILE B 1 379 ? 86.440 95.0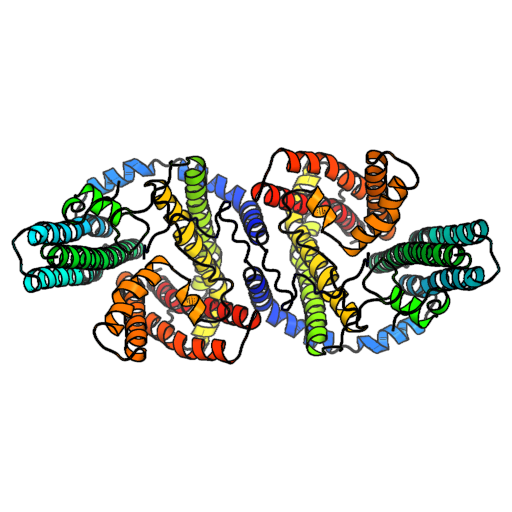11 94.275 1.00 32.02 379 ILE B O 1
ATOM 5867 N N . PRO B 1 380 ? 87.414 93.717 95.808 1.00 31.96 380 PRO B N 1
ATOM 5868 C CA . PRO B 1 380 ? 86.426 92.662 95.538 1.00 31.96 380 PRO B CA 1
ATOM 5869 C C . PRO B 1 380 ? 84.996 93.119 95.730 1.00 31.96 380 PRO B C 1
ATOM 5870 O O . PRO B 1 380 ? 84.170 92.963 94.822 1.00 31.96 380 PRO B O 1
ATOM 5874 N N . VAL B 1 381 ? 84.679 93.680 96.894 1.00 32.01 381 VAL B N 1
ATOM 5875 C CA . VAL B 1 381 ? 83.324 94.150 97.141 1.00 32.01 381 VAL B CA 1
ATOM 5876 C C . VAL B 1 381 ? 82.952 95.230 96.148 1.00 32.01 381 VAL B C 1
ATOM 5877 O O . VAL B 1 381 ? 81.810 95.299 95.691 1.00 32.01 381 VAL B O 1
ATOM 5881 N N . HIS B 1 382 ? 83.901 96.082 95.781 1.00 37.04 382 HIS B N 1
ATOM 5882 C CA . HIS B 1 382 ? 83.543 97.189 94.905 1.00 37.04 382 HIS B CA 1
ATOM 5883 C C . HIS B 1 382 ? 83.224 96.708 93.505 1.00 37.04 382 HIS B C 1
ATOM 5884 O O . HIS B 1 382 ? 82.305 97.221 92.868 1.00 37.04 382 HIS B O 1
ATOM 5891 N N . LYS B 1 383 ? 83.976 95.747 92.991 1.00 38.05 383 LYS B N 1
ATOM 5892 C CA . LYS B 1 383 ? 83.663 95.286 91.651 1.00 38.05 383 LYS B CA 1
ATOM 5893 C C . LYS B 1 383 ? 82.431 94.399 91.652 1.00 38.05 383 LYS B C 1
ATOM 5894 O O . LYS B 1 383 ? 81.654 94.433 90.691 1.00 38.05 383 LYS B O 1
ATOM 5900 N N . TRP B 1 384 ? 82.198 93.646 92.730 1.00 36.56 384 TRP B N 1
ATOM 5901 C CA . TRP B 1 384 ? 80.912 92.980 92.879 1.00 36.56 384 TRP B CA 1
ATOM 5902 C C . TRP B 1 384 ? 79.784 93.990 92.816 1.00 36.56 384 TRP B C 1
ATOM 5903 O O . TRP B 1 384 ? 78.795 93.789 92.111 1.00 36.56 384 TRP B O 1
ATOM 5914 N N . CYS B 1 385 ? 79.909 95.080 93.563 1.00 43.75 385 CYS B N 1
ATOM 5915 C CA . CYS B 1 385 ? 78.937 96.157 93.493 1.00 43.75 385 CYS B CA 1
ATOM 5916 C C . CYS B 1 385 ? 78.754 96.624 92.060 1.00 43.75 385 CYS B C 1
ATOM 5917 O O . CYS B 1 385 ? 77.660 96.541 91.499 1.00 43.75 385 CYS B O 1
ATOM 5920 N N . ILE B 1 386 ? 79.845 97.046 91.425 1.00 46.40 386 ILE B N 1
ATOM 5921 C CA . ILE B 1 386 ? 79.757 97.731 90.149 1.00 46.40 386 ILE B CA 1
ATOM 5922 C C . ILE B 1 386 ? 79.208 96.835 89.053 1.00 46.40 386 ILE B C 1
ATOM 5923 O O . ILE B 1 386 ? 78.639 97.341 88.087 1.00 46.40 386 ILE B O 1
ATOM 5928 N N . ARG B 1 387 ? 79.348 95.514 89.165 1.00 47.26 387 ARG B N 1
ATOM 5929 C CA . ARG B 1 387 ? 78.895 94.655 88.076 1.00 47.26 387 ARG B CA 1
ATOM 5930 C C . ARG B 1 387 ? 77.859 93.630 88.513 1.00 47.26 387 ARG B C 1
ATOM 5931 O O . ARG B 1 387 ? 77.592 92.681 87.776 1.00 47.26 387 ARG B O 1
ATOM 5939 N N . HIS B 1 388 ? 77.263 93.797 89.688 1.00 45.03 388 HIS B N 1
ATOM 5940 C CA . HIS B 1 388 ? 76.094 93.009 90.042 1.00 45.03 388 HIS B CA 1
ATOM 5941 C C . HIS B 1 388 ? 75.000 93.809 90.716 1.00 45.03 388 HIS B C 1
ATOM 5942 O O . HIS B 1 388 ? 73.912 93.265 90.905 1.00 45.03 388 HIS B O 1
ATOM 5949 N N . PHE B 1 389 ? 75.235 95.062 91.096 1.00 53.95 389 PHE B N 1
ATOM 5950 C CA . PHE B 1 389 ? 74.245 95.850 91.812 1.00 53.95 389 PHE B CA 1
ATOM 5951 C C . PHE B 1 389 ? 74.098 97.265 91.294 1.00 53.95 389 PHE B C 1
ATOM 5952 O O . PHE B 1 389 ? 73.051 97.874 91.527 1.00 53.95 389 PHE B O 1
ATOM 5960 N N . TYR B 1 390 ? 75.089 97.823 90.609 1.00 62.39 390 TYR B N 1
ATOM 5961 C CA . TYR B 1 390 ? 75.019 99.179 90.087 1.00 62.39 390 TYR B CA 1
ATOM 5962 C C . TYR B 1 390 ? 74.782 99.211 88.588 1.00 62.39 390 TYR B C 1
ATOM 5963 O O . TYR B 1 390 ? 73.861 99.884 88.124 1.00 62.39 390 TYR B O 1
ATOM 5972 N N . LYS B 1 391 ? 75.597 98.504 87.814 1.00 62.84 391 LYS B N 1
ATOM 5973 C CA . LYS B 1 391 ? 75.328 98.402 86.385 1.00 62.84 391 LYS B CA 1
ATOM 5974 C C . LYS B 1 391 ? 73.977 97.767 86.082 1.00 62.84 391 LYS B C 1
ATOM 5975 O O . LYS B 1 391 ? 73.294 98.259 85.168 1.00 62.84 391 LYS B O 1
ATOM 5981 N N . PRO B 1 392 ? 73.533 96.709 86.765 1.00 64.53 392 PRO B N 1
ATOM 5982 C CA . PRO B 1 392 ? 72.176 96.213 86.502 1.00 64.53 392 PRO B CA 1
ATOM 5983 C C . PRO B 1 392 ? 71.090 97.223 86.800 1.00 64.53 392 PRO B C 1
ATOM 5984 O O . PRO B 1 392 ? 70.095 97.268 86.071 1.00 64.53 392 PRO B O 1
ATOM 5988 N N . MET B 1 393 ? 71.238 98.036 87.845 1.00 68.26 393 MET B N 1
ATOM 5989 C CA . MET B 1 393 ? 70.230 99.054 88.109 1.00 68.26 393 MET B CA 1
ATOM 5990 C C . MET B 1 393 ? 70.184 100.086 86.994 1.00 68.26 393 MET B C 1
ATOM 5991 O O . MET B 1 393 ? 69.102 100.551 86.620 1.00 68.26 393 MET B O 1
ATOM 5996 N N . LEU B 1 394 ? 71.341 100.461 86.452 1.00 68.91 394 LEU B N 1
ATOM 5997 C CA . LEU B 1 394 ? 71.340 101.362 85.306 1.00 68.91 394 LEU B CA 1
ATOM 5998 C C . LEU B 1 394 ? 70.699 100.699 84.096 1.00 68.91 394 LEU B C 1
ATOM 5999 O O . LEU B 1 394 ? 69.973 101.348 83.337 1.00 68.91 394 LEU B O 1
ATOM 6004 N N . ARG B 1 395 ? 70.948 99.405 83.908 1.00 72.24 395 ARG B N 1
ATOM 6005 C CA . ARG B 1 395 ? 70.295 98.669 82.833 1.00 72.24 395 ARG B CA 1
ATOM 6006 C C . ARG B 1 395 ? 68.814 98.476 83.134 1.00 72.24 395 ARG B C 1
ATOM 6007 O O . ARG B 1 395 ? 67.947 98.954 82.396 1.00 72.24 395 ARG B O 1
ATOM 6015 N N . ARG B 1 396 ? 68.506 97.789 84.232 1.00 77.33 396 ARG B N 1
ATOM 6016 C CA . ARG B 1 396 ? 67.125 97.533 84.636 1.00 77.33 396 ARG B CA 1
ATOM 6017 C C . ARG B 1 396 ? 66.525 98.779 85.286 1.00 77.33 396 ARG B C 1
ATOM 6018 O O . ARG B 1 396 ? 66.115 98.786 86.446 1.00 77.33 396 ARG B O 1
ATOM 6026 N N . GLY B 1 397 ? 66.486 99.856 84.511 1.00 77.57 397 GLY B N 1
ATOM 6027 C CA . GLY B 1 397 ? 65.949 101.098 85.021 1.00 77.57 397 GLY B CA 1
ATOM 6028 C C . GLY B 1 397 ? 66.777 102.308 84.654 1.00 77.57 397 GLY B C 1
ATOM 6029 O O . GLY B 1 397 ? 67.392 102.347 83.585 1.00 77.57 397 GLY B O 1
ATOM 6030 N N . SER B 1 398 ? 66.800 103.300 85.533 1.00 83.35 398 SER B N 1
ATOM 6031 C CA . SER B 1 398 ? 67.409 104.587 85.224 1.00 83.35 398 SER B CA 1
ATOM 6032 C C . SER B 1 398 ? 67.903 105.215 86.523 1.00 83.35 398 SER B C 1
ATOM 6033 O O . SER B 1 398 ? 68.101 104.524 87.527 1.00 83.35 398 SER B O 1
ATOM 6036 N N . SER B 1 399 ? 68.105 106.535 86.492 1.00 83.15 399 SER B N 1
ATOM 6037 C CA . SER B 1 399 ? 68.376 107.365 87.667 1.00 83.15 399 SER B CA 1
ATOM 6038 C C . SER B 1 399 ? 69.670 106.935 88.362 1.00 83.15 399 SER B C 1
ATOM 6039 O O . SER B 1 399 ? 69.671 106.369 89.453 1.00 83.15 399 SER B O 1
ATOM 6042 N N . LYS B 1 400 ? 70.774 107.197 87.662 1.00 78.40 400 LYS B N 1
ATOM 6043 C CA . LYS B 1 400 ? 72.116 107.024 88.208 1.00 78.40 400 LYS B CA 1
ATOM 6044 C C . LYS B 1 400 ? 72.194 107.479 89.658 1.00 78.40 400 LYS B C 1
ATOM 6045 O O . LYS B 1 400 ? 72.842 106.831 90.484 1.00 78.40 400 LYS B O 1
ATOM 6051 N N . TRP B 1 401 ? 71.530 108.591 89.976 1.00 82.05 401 TRP B N 1
ATOM 6052 C CA . TRP B 1 401 ? 71.438 109.029 91.363 1.00 82.05 401 TRP B CA 1
ATOM 6053 C C . TRP B 1 401 ? 70.818 107.948 92.239 1.00 82.05 401 TRP B C 1
ATOM 6054 O O . TRP B 1 401 ? 71.310 107.671 93.340 1.00 82.05 401 TRP B O 1
ATOM 6065 N N . MET B 1 402 ? 69.744 107.316 91.764 1.00 81.10 402 MET B N 1
ATOM 6066 C CA . MET B 1 402 ? 69.114 106.265 92.553 1.00 81.10 402 MET B CA 1
ATOM 6067 C C . MET B 1 402 ? 70.010 105.041 92.663 1.00 81.10 402 MET B C 1
ATOM 6068 O O . MET B 1 402 ? 70.016 104.376 93.700 1.00 81.10 402 MET B O 1
ATOM 6073 N N . ALA B 1 403 ? 70.788 104.738 91.626 1.00 73.63 403 ALA B N 1
ATOM 6074 C CA . ALA B 1 403 ? 71.723 103.624 91.726 1.00 73.63 403 ALA B CA 1
ATOM 6075 C C . ALA B 1 403 ? 72.787 103.897 92.776 1.00 73.63 403 ALA B C 1
ATOM 6076 O O . ALA B 1 403 ? 73.108 103.023 93.590 1.00 73.63 403 ALA B O 1
ATOM 6078 N N . ARG B 1 404 ? 73.345 105.108 92.777 1.00 72.34 404 ARG B N 1
ATOM 6079 C CA . ARG B 1 404 ? 74.354 105.448 93.773 1.00 72.34 404 ARG B CA 1
ATOM 6080 C C . ARG B 1 404 ? 73.773 105.417 95.180 1.00 72.34 404 ARG B C 1
ATOM 6081 O O . ARG B 1 404 ? 74.411 104.915 96.111 1.00 72.34 404 ARG B O 1
ATOM 6089 N N . THR B 1 405 ? 72.558 105.935 95.361 1.00 68.96 405 THR B N 1
ATOM 6090 C CA . THR B 1 405 ? 71.992 105.920 96.704 1.00 68.96 405 THR B CA 1
ATOM 6091 C C . THR B 1 405 ? 71.598 104.511 97.127 1.00 68.96 405 THR B C 1
ATOM 6092 O O . THR B 1 405 ? 71.639 104.194 98.318 1.00 68.96 405 THR B O 1
ATOM 6096 N N . GLY B 1 406 ? 71.260 103.639 96.178 1.00 65.05 406 GLY B N 1
ATOM 6097 C CA . GLY B 1 406 ? 71.022 102.251 96.529 1.00 65.05 406 GLY B CA 1
ATOM 6098 C C . GLY B 1 406 ? 72.296 101.546 96.942 1.00 65.05 406 GLY B C 1
ATOM 6099 O O . GLY B 1 406 ? 72.294 100.726 97.862 1.00 65.05 406 GLY B O 1
ATOM 6100 N N . VAL B 1 407 ? 73.402 101.857 96.269 1.00 59.72 407 VAL B N 1
ATOM 6101 C CA . VAL B 1 407 ? 74.693 101.324 96.689 1.00 59.72 407 VAL B CA 1
ATOM 6102 C C . VAL B 1 407 ? 75.027 101.797 98.094 1.00 59.72 407 VAL B C 1
ATOM 6103 O O . VAL B 1 407 ? 75.484 101.017 98.938 1.00 59.72 407 VAL B O 1
ATOM 6107 N N . PHE B 1 408 ? 74.812 103.082 98.363 1.00 60.24 408 PHE B N 1
ATOM 6108 C CA . PHE B 1 408 ? 75.046 103.603 99.704 1.00 60.24 408 PHE B CA 1
ATOM 6109 C C . PHE B 1 408 ? 74.198 102.864 100.727 1.00 60.24 408 PHE B C 1
ATOM 6110 O O . PHE B 1 408 ? 74.689 102.475 101.792 1.00 60.24 408 PHE B O 1
ATOM 6118 N N . LEU B 1 409 ? 72.915 102.676 100.426 1.00 58.02 409 LEU B N 1
ATOM 6119 C CA . LEU B 1 409 ? 72.024 102.001 101.360 1.00 58.02 409 LEU B CA 1
ATOM 6120 C C . LEU B 1 409 ? 72.485 100.580 101.631 1.00 58.02 409 LEU B C 1
ATOM 6121 O O . LEU B 1 409 ? 72.502 100.133 102.780 1.00 58.02 409 LEU B O 1
ATOM 6126 N N . ALA B 1 410 ? 72.850 99.848 100.581 1.00 53.45 410 ALA B N 1
ATOM 6127 C CA . ALA B 1 410 ? 73.278 98.469 100.772 1.00 53.45 410 ALA B CA 1
ATOM 6128 C C . ALA B 1 410 ? 74.556 98.402 101.590 1.00 53.45 410 ALA B C 1
ATOM 6129 O O . ALA B 1 410 ? 74.690 97.553 102.478 1.00 53.45 410 ALA B O 1
ATOM 6131 N N . SER B 1 411 ? 75.509 99.290 101.310 1.00 54.57 411 SER B N 1
ATOM 6132 C CA . SER B 1 411 ? 76.749 99.282 102.072 1.00 54.57 411 SER B CA 1
ATOM 6133 C C . SER B 1 411 ? 76.493 99.602 103.533 1.00 54.57 411 SER B C 1
ATOM 6134 O O . SER B 1 411 ? 77.052 98.954 104.422 1.00 54.57 411 SER B O 1
ATOM 6137 N N . ALA B 1 412 ? 75.645 100.591 103.806 1.00 54.24 412 ALA B N 1
ATOM 6138 C CA . ALA B 1 412 ? 75.363 100.939 105.192 1.00 54.24 412 ALA B CA 1
ATOM 6139 C C . ALA B 1 412 ? 74.616 99.820 105.898 1.00 54.24 412 ALA B C 1
ATOM 6140 O O . ALA B 1 412 ? 74.881 99.537 107.071 1.00 54.24 412 ALA B O 1
ATOM 6142 N N . PHE B 1 413 ? 73.676 99.175 105.209 1.00 48.51 413 PHE B N 1
ATOM 6143 C CA . PHE B 1 413 ? 72.987 98.039 105.804 1.00 48.51 413 PHE B CA 1
ATOM 6144 C C . PHE B 1 413 ? 73.972 96.951 106.177 1.00 48.51 413 PHE B C 1
ATOM 6145 O O . PHE B 1 413 ? 73.929 96.420 107.286 1.00 48.51 413 PHE B O 1
ATOM 6153 N N . PHE B 1 414 ? 74.858 96.588 105.254 1.00 46.80 414 PHE B N 1
ATOM 6154 C CA . PHE B 1 414 ? 75.796 95.516 105.553 1.00 46.80 414 PHE B CA 1
ATOM 6155 C C . PHE B 1 414 ? 76.766 95.912 106.650 1.00 46.80 414 PHE B C 1
ATOM 6156 O O . PHE B 1 414 ? 77.154 95.069 107.461 1.00 46.80 414 PHE B O 1
ATOM 6164 N N . HIS B 1 415 ? 77.138 97.187 106.723 1.00 50.32 415 HIS B N 1
ATOM 6165 C CA . HIS B 1 415 ? 78.023 97.614 107.798 1.00 50.32 415 HIS B CA 1
ATOM 6166 C C . HIS B 1 415 ? 77.331 97.499 109.146 1.00 50.32 415 HIS B C 1
ATOM 6167 O O . HIS B 1 415 ? 77.860 96.875 110.069 1.00 50.32 415 HIS B O 1
ATOM 6174 N N . GLU B 1 416 ? 76.132 98.064 109.275 1.00 49.63 416 GLU B N 1
ATOM 6175 C CA . GLU B 1 416 ? 75.443 97.975 110.555 1.00 49.63 416 GLU B CA 1
ATOM 6176 C C . GLU B 1 416 ? 74.973 96.558 110.850 1.00 49.63 416 GLU B C 1
ATOM 6177 O O . GLU B 1 416 ? 74.626 96.260 111.992 1.00 49.63 416 GLU B O 1
ATOM 6183 N N . TYR B 1 417 ? 74.938 95.685 109.851 1.00 47.34 417 TYR B N 1
ATOM 6184 C CA . TYR B 1 417 ? 74.566 94.301 110.091 1.00 47.34 417 TYR B CA 1
ATOM 6185 C C . TYR B 1 417 ? 75.764 93.476 110.509 1.00 47.34 417 TYR B C 1
ATOM 6186 O O . TYR B 1 417 ? 75.609 92.466 111.197 1.00 47.34 417 TYR B O 1
ATOM 6195 N N . LEU B 1 418 ? 76.957 93.882 110.099 1.00 44.94 418 LEU B N 1
ATOM 6196 C CA . LEU B 1 418 ? 78.153 93.187 110.538 1.00 44.94 418 LEU B CA 1
ATOM 6197 C C . LEU B 1 418 ? 78.644 93.688 111.884 1.00 44.94 418 LEU B C 1
ATOM 6198 O O . LEU B 1 418 ? 79.244 92.918 112.636 1.00 44.94 418 LEU B O 1
ATOM 6203 N N . VAL B 1 419 ? 78.414 94.956 112.214 1.00 46.37 419 VAL B N 1
ATOM 6204 C CA . VAL B 1 419 ? 79.011 95.508 113.422 1.00 46.37 419 VAL B CA 1
ATOM 6205 C C . VAL B 1 419 ? 78.015 95.469 114.567 1.00 46.37 419 VAL B C 1
ATOM 6206 O O . VAL B 1 419 ? 78.402 95.345 115.730 1.00 46.37 419 VAL B O 1
ATOM 6210 N N . SER B 1 420 ? 76.727 95.560 114.261 1.00 48.69 420 SER B N 1
ATOM 6211 C CA . SER B 1 420 ? 75.747 95.758 115.314 1.00 48.69 420 SER B CA 1
ATOM 6212 C C . SER B 1 420 ? 74.944 94.517 115.651 1.00 48.69 420 SER B C 1
ATOM 6213 O O . SER B 1 420 ? 74.315 94.485 116.709 1.00 48.69 420 SER B O 1
ATOM 6216 N N . VAL B 1 421 ? 74.927 93.505 114.795 1.00 48.44 421 VAL B N 1
ATOM 6217 C CA . VAL B 1 421 ? 74.237 92.269 115.150 1.00 48.44 421 VAL B CA 1
ATOM 6218 C C . VAL B 1 421 ? 75.121 91.428 116.065 1.00 48.44 421 VAL B C 1
ATOM 6219 O O . VAL B 1 421 ? 74.611 90.872 117.046 1.00 48.44 421 VAL B O 1
ATOM 6223 N N . PRO B 1 422 ? 76.428 91.290 115.812 1.00 47.94 422 PRO B N 1
ATOM 6224 C CA . PRO B 1 422 ? 77.259 90.582 116.795 1.00 47.94 422 PRO B CA 1
ATOM 6225 C C . PRO B 1 422 ? 77.271 91.247 118.154 1.00 47.94 422 PRO B C 1
ATOM 6226 O O . PRO B 1 422 ? 77.173 90.560 119.175 1.00 47.94 422 PRO B O 1
ATOM 6230 N N . LEU B 1 423 ? 77.387 92.566 118.200 1.00 49.65 423 LEU B N 1
ATOM 6231 C CA . LEU B 1 423 ? 77.375 93.276 119.468 1.00 49.65 423 LEU B CA 1
ATOM 6232 C C . LEU B 1 423 ? 75.972 93.495 120.006 1.00 49.65 423 LEU B C 1
ATOM 6233 O O . LEU B 1 423 ? 75.823 94.124 121.056 1.00 49.65 423 LEU B O 1
ATOM 6238 N N . ARG B 1 424 ? 74.948 93.024 119.302 1.00 57.70 424 ARG B N 1
ATOM 6239 C CA . ARG B 1 424 ? 73.568 93.067 119.769 1.00 57.70 424 ARG B CA 1
ATOM 6240 C C . ARG B 1 424 ? 73.062 94.488 119.991 1.00 57.70 424 ARG B C 1
ATOM 6241 O O . ARG B 1 424 ? 71.924 94.677 120.427 1.00 57.70 424 ARG B O 1
ATOM 6249 N N . MET B 1 425 ? 73.878 95.487 119.687 1.00 55.89 425 MET B N 1
ATOM 6250 C CA . MET B 1 425 ? 73.464 96.876 119.786 1.00 55.89 425 MET B CA 1
ATOM 6251 C C . MET B 1 425 ? 72.796 97.319 118.498 1.00 55.89 425 MET B C 1
ATOM 6252 O O . MET B 1 425 ? 73.016 96.751 117.432 1.00 55.89 425 MET B O 1
ATOM 6257 N N . PHE B 1 426 ? 71.955 98.339 118.605 1.00 56.45 426 PHE B N 1
ATOM 6258 C CA . PHE B 1 426 ? 71.350 98.929 117.422 1.00 56.45 426 PHE B CA 1
ATOM 6259 C C . PHE B 1 426 ? 71.274 100.434 117.559 1.00 56.45 426 PHE B C 1
ATOM 6260 O O . PHE B 1 426 ? 70.253 101.051 117.245 1.00 56.45 426 PHE B O 1
ATOM 6268 N N . ARG B 1 427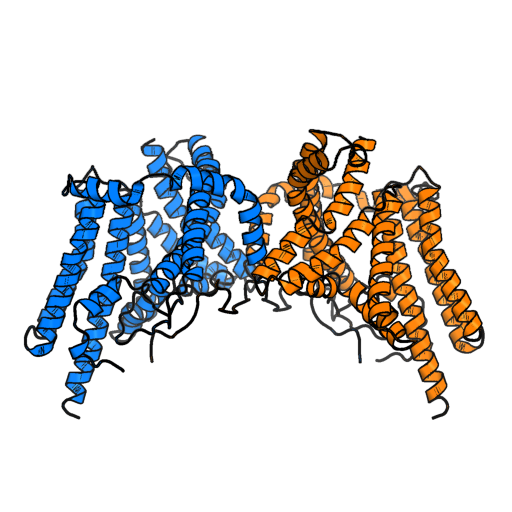 ? 72.354 101.054 118.029 1.00 58.55 427 ARG B N 1
ATOM 6269 C CA . ARG B 1 427 ? 72.344 102.501 118.194 1.00 58.55 427 ARG B CA 1
ATOM 6270 C C . ARG B 1 427 ? 72.356 103.244 116.870 1.00 58.55 427 ARG B C 1
ATOM 6271 O O . ARG B 1 427 ? 72.330 104.478 116.882 1.00 58.55 427 ARG B O 1
ATOM 6279 N N . LEU B 1 428 ? 72.386 102.533 115.747 1.00 58.86 428 LEU B N 1
ATOM 6280 C CA . LEU B 1 428 ? 72.396 103.146 114.424 1.00 58.86 428 LEU B CA 1
ATOM 6281 C C . LEU B 1 428 ? 73.488 104.207 114.332 1.00 58.86 428 LEU B C 1
ATOM 6282 O O . LEU B 1 428 ? 73.259 105.344 113.918 1.00 58.86 428 LEU B O 1
ATOM 6287 N N . TRP B 1 429 ? 74.690 103.824 114.753 1.00 57.61 429 TRP B N 1
ATOM 6288 C CA . TRP B 1 429 ? 75.849 104.698 114.658 1.00 57.61 429 TRP B CA 1
ATOM 6289 C C . TRP B 1 429 ? 76.619 104.477 113.371 1.00 57.61 429 TRP B C 1
ATOM 6290 O O . TRP B 1 429 ? 77.019 105.445 112.720 1.00 57.61 429 TRP B O 1
ATOM 6301 N N . ALA B 1 430 ? 76.854 103.217 113.004 1.00 57.65 430 ALA B N 1
ATOM 6302 C CA . ALA B 1 430 ? 77.533 102.935 111.747 1.00 57.65 430 ALA B CA 1
ATOM 6303 C C . ALA B 1 430 ? 76.777 103.543 110.581 1.00 57.65 430 ALA B C 1
ATOM 6304 O O . ALA B 1 430 ? 77.386 104.059 109.639 1.00 57.65 430 ALA B O 1
ATOM 6306 N N . PHE B 1 431 ? 75.448 103.522 110.641 1.00 61.36 431 PHE B N 1
ATOM 6307 C CA . PHE B 1 431 ? 74.656 104.125 109.578 1.00 61.36 431 PHE B CA 1
ATOM 6308 C C . PHE B 1 431 ? 74.835 105.634 109.542 1.00 61.36 431 PHE B C 1
ATOM 6309 O O . PHE B 1 431 ? 74.969 106.219 108.464 1.00 61.36 431 PHE B O 1
ATOM 6317 N N . THR B 1 432 ? 74.823 106.287 110.701 1.00 58.64 432 THR B N 1
ATOM 6318 C CA . THR B 1 432 ? 74.973 107.734 110.704 1.00 58.64 432 THR B CA 1
ATOM 6319 C C . THR B 1 432 ? 76.361 108.145 110.244 1.00 58.64 432 THR B C 1
ATOM 6320 O O . THR B 1 432 ? 76.511 109.166 109.570 1.00 58.64 432 THR B O 1
ATOM 6324 N N . GLY B 1 433 ? 77.382 107.357 110.572 1.00 58.43 433 GLY B N 1
ATOM 6325 C CA . GLY B 1 433 ? 78.709 107.641 110.053 1.00 58.43 433 GLY B CA 1
ATOM 6326 C C . GLY B 1 433 ? 78.796 107.437 108.554 1.00 58.43 433 GLY B C 1
ATOM 6327 O O . GLY B 1 433 ? 79.389 108.253 107.839 1.00 58.43 433 GLY B O 1
ATOM 6328 N N . MET B 1 434 ? 78.205 106.350 108.056 1.00 57.74 434 MET B N 1
ATOM 6329 C CA . MET B 1 434 ? 78.159 106.127 106.617 1.00 57.74 434 MET B CA 1
ATOM 6330 C C . MET B 1 434 ? 77.443 107.269 105.914 1.00 57.74 434 MET B C 1
ATOM 6331 O O . MET B 1 434 ? 77.832 107.673 104.815 1.00 57.74 434 MET B O 1
ATOM 6336 N N . MET B 1 435 ? 76.398 107.808 106.539 1.00 61.28 435 MET B N 1
ATOM 6337 C CA . MET B 1 435 ? 75.737 108.991 106.002 1.00 61.28 435 MET B CA 1
ATOM 6338 C C . MET B 1 435 ? 76.689 110.174 105.975 1.00 61.28 435 MET B C 1
ATOM 6339 O O . MET B 1 435 ? 76.977 110.733 104.913 1.00 61.28 435 MET B O 1
ATOM 6344 N N . ALA B 1 436 ? 77.201 110.558 107.145 1.00 58.77 436 ALA B N 1
ATOM 6345 C CA . ALA B 1 436 ? 78.090 111.707 107.254 1.00 58.77 436 ALA B CA 1
ATOM 6346 C C . ALA B 1 436 ? 79.284 111.611 106.320 1.00 58.77 436 ALA B C 1
ATOM 6347 O O . ALA B 1 436 ? 79.930 112.627 106.050 1.00 58.77 436 ALA B O 1
ATOM 6349 N N . GLN B 1 437 ? 79.601 110.414 105.829 1.00 55.74 437 GLN B N 1
ATOM 6350 C CA . GLN B 1 437 ? 80.611 110.308 104.781 1.00 55.74 437 GLN B CA 1
ATOM 6351 C C . GLN B 1 437 ? 80.229 111.111 103.542 1.00 55.74 437 GLN B C 1
ATOM 6352 O O . GLN B 1 437 ? 81.110 111.588 102.821 1.00 55.74 437 GLN B O 1
ATOM 6358 N N . ILE B 1 438 ? 78.937 111.278 103.280 1.00 59.10 438 ILE B N 1
ATOM 6359 C CA . ILE B 1 438 ? 78.462 111.950 102.071 1.00 59.10 438 ILE B CA 1
ATOM 6360 C C . ILE B 1 438 ? 78.785 113.443 102.113 1.00 59.10 438 ILE B C 1
ATOM 6361 O O . ILE B 1 438 ? 79.477 113.937 101.206 1.00 59.10 438 ILE B O 1
ATOM 6366 N N . PRO B 1 439 ? 78.324 114.209 103.112 1.00 61.58 439 PRO B N 1
ATOM 6367 C CA . PRO B 1 439 ? 78.718 115.624 103.143 1.00 61.58 439 PRO B CA 1
ATOM 6368 C C . PRO B 1 439 ? 80.212 115.790 103.260 1.00 61.58 439 PRO B C 1
ATOM 6369 O O . PRO B 1 439 ? 80.785 116.715 102.676 1.00 61.58 439 PRO B O 1
ATOM 6373 N N . LEU B 1 440 ? 80.863 114.897 104.000 1.00 58.45 440 LEU B N 1
ATOM 6374 C CA . LEU B 1 440 ? 82.313 114.937 104.109 1.00 58.45 440 LEU B CA 1
ATOM 6375 C C . LEU B 1 440 ? 82.969 114.691 102.760 1.00 58.45 440 LEU B C 1
ATOM 6376 O O . LEU B 1 440 ? 83.979 115.321 102.428 1.00 58.45 440 LEU B O 1
ATOM 6381 N N . ALA B 1 441 ? 82.423 113.765 101.973 1.00 57.55 441 ALA B N 1
ATOM 6382 C CA . ALA B 1 441 ? 82.979 113.511 100.651 1.00 57.55 441 ALA B CA 1
ATOM 6383 C C . ALA B 1 441 ? 82.843 114.736 99.766 1.00 57.55 441 ALA B C 1
ATOM 6384 O O . ALA B 1 441 ? 83.793 115.124 99.079 1.00 57.55 441 ALA B O 1
ATOM 6386 N N . TRP B 1 442 ? 81.668 115.367 99.772 1.00 63.05 442 TRP B N 1
ATOM 6387 C CA . TRP B 1 442 ? 81.506 116.585 98.984 1.00 63.05 442 TRP B CA 1
ATOM 6388 C C . TRP B 1 442 ? 82.474 117.667 99.443 1.00 63.05 442 TRP B C 1
ATOM 6389 O O . TRP B 1 442 ? 83.088 118.357 98.621 1.00 63.05 442 TRP B O 1
ATOM 6400 N N . PHE B 1 443 ? 82.625 117.823 100.757 1.00 61.91 443 PHE B N 1
ATOM 6401 C CA . PHE B 1 443 ? 83.505 118.846 101.305 1.00 61.91 443 PHE B CA 1
ATOM 6402 C C . PHE B 1 443 ? 84.940 118.636 100.852 1.00 61.91 443 PHE B C 1
ATOM 6403 O O . PHE B 1 443 ? 85.569 119.544 100.294 1.00 61.91 443 PHE B O 1
ATOM 6411 N N . VAL B 1 444 ? 85.474 117.437 101.084 1.00 57.39 444 VAL B N 1
ATOM 6412 C CA . VAL B 1 444 ? 86.859 117.154 100.732 1.00 57.39 444 VAL B CA 1
ATOM 6413 C C . VAL B 1 444 ? 87.065 117.221 99.229 1.00 57.39 444 VAL B C 1
ATOM 6414 O O . VAL B 1 444 ? 88.118 117.665 98.762 1.00 57.39 444 VAL B O 1
ATOM 6418 N N . GLY B 1 445 ? 86.072 116.809 98.441 1.00 62.16 445 GLY B N 1
ATOM 6419 C CA . GLY B 1 445 ? 86.215 116.902 97.003 1.00 62.16 445 GLY B CA 1
ATOM 6420 C C . GLY B 1 445 ? 86.215 118.326 96.496 1.00 62.16 445 GLY B C 1
ATOM 6421 O O . GLY B 1 445 ? 86.896 118.638 95.517 1.00 62.16 445 GLY B O 1
ATOM 6422 N N . ARG B 1 446 ? 85.466 119.210 97.153 1.00 65.34 446 ARG B N 1
ATOM 6423 C CA . ARG B 1 446 ? 85.372 120.579 96.664 1.00 65.34 446 ARG B CA 1
ATOM 6424 C C . ARG B 1 446 ? 86.547 121.433 97.114 1.00 65.34 446 ARG B C 1
ATOM 6425 O O . ARG B 1 446 ? 87.087 122.211 96.321 1.00 65.34 446 ARG B O 1
ATOM 6433 N N . PHE B 1 447 ? 86.957 121.312 98.372 1.00 61.88 447 PHE B N 1
ATOM 6434 C CA . PHE B 1 447 ? 87.891 122.292 98.907 1.00 61.88 447 PHE B CA 1
ATOM 6435 C C . PHE B 1 447 ? 89.346 121.920 98.662 1.00 61.88 447 PHE B C 1
ATOM 6436 O O . PHE B 1 447 ? 90.120 122.741 98.165 1.00 61.88 447 PHE B O 1
ATOM 6444 N N . PHE B 1 448 ? 89.736 120.699 99.003 1.00 53.87 448 PHE B N 1
ATOM 6445 C CA . PHE B 1 448 ? 91.133 120.300 98.979 1.00 53.87 448 PHE B CA 1
ATOM 6446 C C . PHE B 1 448 ? 91.485 119.606 97.671 1.00 53.87 448 PHE B C 1
ATOM 6447 O O . PHE B 1 448 ? 90.626 119.035 96.998 1.00 53.87 448 PHE B O 1
ATOM 6455 N N . GLN B 1 449 ? 92.765 119.663 97.316 1.00 49.81 449 GLN B N 1
ATOM 6456 C CA . GLN B 1 449 ? 93.252 119.093 96.070 1.00 49.81 449 GLN B CA 1
ATOM 6457 C C . GLN B 1 449 ? 94.604 118.446 96.304 1.00 49.81 449 GLN B C 1
ATOM 6458 O O . GLN B 1 449 ? 95.350 118.845 97.198 1.00 49.81 449 GLN B O 1
ATOM 6464 N N . GLY B 1 450 ? 94.915 117.447 95.488 1.00 41.52 450 GLY B N 1
ATOM 6465 C CA . GLY B 1 450 ? 96.251 116.874 95.505 1.00 41.52 450 GLY B CA 1
ATOM 6466 C C . GLY B 1 450 ? 96.607 116.294 96.856 1.00 41.52 450 GLY B C 1
ATOM 6467 O O . GLY B 1 450 ? 95.841 115.537 97.457 1.00 41.52 450 GLY B O 1
ATOM 6468 N N . ASN B 1 451 ? 97.790 116.653 97.353 1.00 37.97 451 ASN B N 1
ATOM 6469 C CA . ASN B 1 451 ? 98.241 116.085 98.615 1.00 37.97 451 ASN B CA 1
ATOM 6470 C C . ASN B 1 451 ? 97.451 116.631 99.791 1.00 37.97 451 ASN B C 1
ATOM 6471 O O . ASN B 1 451 ? 97.312 115.948 100.806 1.00 37.97 451 ASN B O 1
ATOM 6476 N N . TYR B 1 452 ? 96.904 117.836 99.680 1.00 40.82 452 TYR B N 1
ATOM 6477 C CA . TYR B 1 452 ? 96.027 118.299 100.747 1.00 40.82 452 TYR B CA 1
ATOM 6478 C C . TYR B 1 452 ? 94.706 117.554 100.731 1.00 40.82 452 TYR B C 1
ATOM 6479 O O . TYR B 1 452 ? 94.142 117.278 101.790 1.00 40.82 452 TYR B O 1
ATOM 6488 N N . GLY B 1 453 ? 94.211 117.192 99.553 1.00 37.78 453 GLY B N 1
ATOM 6489 C CA . GLY B 1 453 ? 93.049 116.326 99.504 1.00 37.78 453 GLY B CA 1
ATOM 6490 C C . GLY B 1 453 ? 93.339 114.959 100.080 1.00 37.78 453 GLY B C 1
ATOM 6491 O O . GLY B 1 453 ? 92.499 114.370 100.759 1.00 37.78 453 GLY B O 1
ATOM 6492 N N . ASN B 1 454 ? 94.541 114.444 99.834 1.00 32.24 454 ASN B N 1
ATOM 6493 C CA . ASN B 1 454 ? 94.910 113.154 100.398 1.00 32.24 454 ASN B CA 1
ATOM 6494 C C . ASN B 1 454 ? 95.022 113.227 101.911 1.00 32.24 454 ASN B C 1
ATOM 6495 O O . ASN B 1 454 ? 94.616 112.298 102.612 1.00 32.24 454 ASN B O 1
ATOM 6500 N N . ALA B 1 455 ? 95.570 114.316 102.439 1.00 32.38 455 ALA B N 1
ATOM 6501 C CA . ALA B 1 455 ? 95.590 114.484 103.884 1.00 32.38 455 ALA B CA 1
ATOM 6502 C C . ALA B 1 455 ? 94.186 114.640 104.444 1.00 32.38 455 ALA B C 1
ATOM 6503 O O . ALA B 1 455 ? 93.906 114.168 105.550 1.00 32.38 455 ALA B O 1
ATOM 6505 N N . ALA B 1 456 ? 93.289 115.287 103.702 1.00 34.28 456 ALA B N 1
ATOM 6506 C CA . ALA B 1 456 ? 91.902 115.365 104.137 1.00 34.28 456 ALA B CA 1
ATOM 6507 C C . ALA B 1 456 ? 91.266 113.988 104.187 1.00 34.28 456 ALA B C 1
ATOM 6508 O O . ALA B 1 456 ? 90.470 113.699 105.082 1.00 34.28 456 ALA B O 1
ATOM 6510 N N . VAL B 1 457 ? 91.606 113.119 103.237 1.00 30.75 457 VAL B N 1
ATOM 6511 C CA . VAL B 1 457 ? 91.077 111.759 103.266 1.00 30.75 457 VAL B CA 1
ATOM 6512 C C . VAL B 1 457 ? 91.677 110.976 104.423 1.00 30.75 457 VAL B C 1
ATOM 6513 O O . VAL B 1 457 ? 91.004 110.156 105.052 1.00 30.75 457 VAL B O 1
ATOM 6517 N N . TRP B 1 458 ? 92.944 111.214 104.733 1.00 28.20 458 TRP B N 1
ATOM 6518 C CA . TRP B 1 458 ? 93.530 110.529 105.875 1.00 28.20 458 TRP B CA 1
ATOM 6519 C C . TRP B 1 458 ? 92.860 110.960 107.167 1.00 28.20 458 TRP B C 1
ATOM 6520 O O . TRP B 1 458 ? 92.631 110.140 108.061 1.00 28.20 458 TRP B O 1
ATOM 6531 N N . LEU B 1 459 ? 92.534 112.245 107.287 1.00 33.21 459 LEU B N 1
ATOM 6532 C CA . LEU B 1 459 ? 91.707 112.681 108.405 1.00 33.21 459 LEU B CA 1
ATOM 6533 C C . LEU B 1 459 ? 90.362 111.973 108.384 1.00 33.21 459 LEU B C 1
ATOM 6534 O O . LEU B 1 459 ? 89.927 111.412 109.392 1.00 33.21 459 LEU B O 1
ATOM 6539 N N . SER B 1 460 ? 89.701 111.968 107.230 1.00 33.92 460 SER B N 1
ATOM 6540 C CA . SER B 1 460 ? 88.425 111.295 107.051 1.00 33.92 460 SER B CA 1
ATOM 6541 C C . SER B 1 460 ? 88.472 109.810 107.347 1.00 33.92 460 SER B C 1
ATOM 6542 O O . SER B 1 460 ? 87.419 109.177 107.395 1.00 33.92 460 SER B O 1
ATOM 6545 N N . LEU B 1 461 ? 89.651 109.221 107.452 1.00 31.86 461 LEU B N 1
ATOM 6546 C CA . LEU B 1 461 ? 89.757 107.845 107.912 1.00 31.86 461 LEU B CA 1
ATOM 6547 C C . LEU B 1 461 ? 90.127 107.746 109.373 1.00 31.86 461 LEU B C 1
ATOM 6548 O O . LEU B 1 461 ? 89.808 106.743 110.013 1.00 31.86 461 LEU B O 1
ATOM 6553 N N . ILE B 1 462 ? 90.817 108.748 109.911 1.00 31.20 462 ILE B N 1
ATOM 6554 C CA . ILE B 1 462 ? 91.185 108.695 111.316 1.00 31.20 462 ILE B CA 1
ATOM 6555 C C . ILE B 1 462 ? 89.960 108.890 112.189 1.00 31.20 462 ILE B C 1
ATOM 6556 O O . ILE B 1 462 ? 89.782 108.187 113.187 1.00 31.20 462 ILE B O 1
ATOM 6561 N N . ILE B 1 463 ? 89.082 109.820 111.822 1.00 35.65 463 ILE B N 1
ATOM 6562 C CA . ILE B 1 463 ? 87.831 109.960 112.553 1.00 35.65 463 ILE B CA 1
ATOM 6563 C C . ILE B 1 463 ? 86.711 109.257 111.795 1.00 35.65 463 ILE B C 1
ATOM 6564 O O . ILE B 1 463 ? 86.243 108.203 112.224 1.00 35.65 463 ILE B O 1
ATOM 6569 N N . GLY B 1 464 ? 86.299 109.793 110.655 1.00 39.83 464 GLY B N 1
ATOM 6570 C CA . GLY B 1 464 ? 85.546 109.055 109.658 1.00 39.83 464 GLY B CA 1
ATOM 6571 C C . GLY B 1 464 ? 84.571 107.984 110.100 1.00 39.83 464 GLY B C 1
ATOM 6572 O O . GLY B 1 464 ? 83.784 108.171 111.028 1.00 39.83 464 GLY B O 1
ATOM 6573 N N . GLN B 1 465 ? 84.630 106.851 109.416 1.00 45.70 465 GLN B N 1
ATOM 6574 C CA . GLN B 1 465 ? 83.823 105.663 109.656 1.00 45.70 465 GLN B CA 1
ATOM 6575 C C . GLN B 1 465 ? 84.367 104.760 110.759 1.00 45.70 465 GLN B C 1
ATOM 6576 O O . GLN B 1 465 ? 83.574 104.247 111.553 1.00 45.70 465 GLN B O 1
ATOM 6582 N N . PRO B 1 466 ? 85.676 104.496 110.837 1.00 40.02 466 PRO B N 1
ATOM 6583 C CA . PRO B 1 466 ? 86.162 103.585 111.882 1.00 40.02 466 PRO B CA 1
ATOM 6584 C C . PRO B 1 466 ? 85.791 104.005 113.285 1.00 40.02 466 PRO B C 1
ATOM 6585 O O . PRO B 1 466 ? 85.758 103.151 114.178 1.00 40.02 466 PRO B O 1
ATOM 6589 N N . ILE B 1 467 ? 85.508 105.285 113.517 1.00 40.62 467 ILE B N 1
ATOM 6590 C CA . ILE B 1 467 ? 85.106 105.706 114.850 1.00 40.62 467 ILE B CA 1
ATOM 6591 C C . ILE B 1 467 ? 83.739 105.154 115.210 1.00 40.62 467 ILE B C 1
ATOM 6592 O O . ILE B 1 467 ? 83.457 104.916 116.384 1.00 40.62 467 ILE B O 1
ATOM 6597 N N . ALA B 1 468 ? 82.877 104.903 114.231 1.00 43.33 468 ALA B N 1
ATOM 6598 C CA . ALA B 1 468 ? 81.593 104.290 114.550 1.00 43.33 468 ALA B CA 1
ATOM 6599 C C . ALA B 1 468 ? 81.783 102.877 115.088 1.00 43.33 468 ALA B C 1
ATOM 6600 O O . ALA B 1 468 ? 81.216 102.509 116.126 1.00 43.33 468 ALA B O 1
ATOM 6602 N N . VAL B 1 469 ? 82.586 102.068 114.399 1.00 42.90 469 VAL B N 1
ATOM 6603 C CA . VAL B 1 469 ? 82.878 100.726 114.890 1.00 42.90 469 VAL B CA 1
ATOM 6604 C C . VAL B 1 469 ? 83.585 100.796 116.232 1.00 42.90 469 VAL B C 1
ATOM 6605 O O . VAL B 1 469 ? 83.369 99.953 117.111 1.00 42.90 469 VAL B O 1
ATOM 6609 N N . LEU B 1 470 ? 84.432 101.808 116.419 1.00 43.73 470 LEU B N 1
ATOM 6610 C CA . LEU B 1 470 ? 85.090 101.976 117.708 1.00 43.73 470 LEU B CA 1
ATOM 6611 C C . LEU B 1 470 ? 84.083 102.265 118.803 1.00 43.73 470 LEU B C 1
ATOM 6612 O O . LEU B 1 470 ? 84.213 101.759 119.916 1.00 43.73 470 LEU B O 1
ATOM 6617 N N . MET B 1 471 ? 83.081 103.089 118.515 1.00 48.12 471 MET B N 1
ATOM 6618 C CA . MET B 1 471 ? 82.059 103.374 119.511 1.00 48.12 471 MET B CA 1
ATOM 6619 C C . MET B 1 471 ? 81.292 102.116 119.871 1.00 48.12 471 MET B C 1
ATOM 6620 O O . MET B 1 471 ? 81.039 101.850 121.051 1.00 48.12 471 MET B O 1
ATOM 6625 N N . TYR B 1 472 ? 80.914 101.328 118.868 1.00 49.52 472 TYR B N 1
ATOM 6626 C CA . TYR B 1 472 ? 80.228 100.071 119.151 1.00 49.52 472 TYR B CA 1
ATOM 6627 C C . TYR B 1 472 ? 81.066 99.187 120.063 1.00 49.52 472 TYR B C 1
ATOM 6628 O O . TYR B 1 472 ? 80.584 98.693 121.089 1.00 49.52 472 TYR B O 1
ATOM 6637 N N . VAL B 1 473 ? 82.335 98.985 119.712 1.00 48.51 473 VAL B N 1
ATOM 6638 C CA . VAL B 1 473 ? 83.163 98.073 120.491 1.00 48.51 473 VAL B CA 1
ATOM 6639 C C . VAL B 1 473 ? 83.463 98.646 121.871 1.00 48.51 473 VAL B C 1
ATOM 6640 O O . VAL B 1 473 ? 83.562 97.902 122.848 1.00 48.51 473 VAL B O 1
ATOM 6644 N N . HIS B 1 474 ? 83.593 99.964 121.987 1.00 55.71 474 HIS B N 1
ATOM 6645 C CA . HIS B 1 474 ? 83.826 100.584 123.284 1.00 55.71 474 HIS B CA 1
ATOM 6646 C C . HIS B 1 474 ? 82.631 100.390 124.197 1.00 55.71 474 HIS B C 1
ATOM 6647 O O . HIS B 1 474 ? 82.790 100.046 125.374 1.00 55.71 474 HIS B O 1
ATOM 6654 N N . ASP B 1 475 ? 81.425 100.600 123.674 1.00 57.14 475 ASP B N 1
ATOM 6655 C CA . ASP B 1 475 ? 80.237 100.339 124.471 1.00 57.14 475 ASP B CA 1
ATOM 6656 C C . ASP B 1 475 ? 80.155 98.875 124.868 1.00 57.14 475 ASP B C 1
ATOM 6657 O O . ASP B 1 475 ? 79.808 98.556 126.007 1.00 57.14 475 ASP B O 1
ATOM 6662 N N . TYR B 1 476 ? 80.478 97.966 123.952 1.00 54.13 476 TYR B N 1
ATOM 6663 C CA . TYR B 1 476 ? 80.412 96.559 124.317 1.00 54.13 476 TYR B CA 1
ATOM 6664 C C . TYR B 1 476 ? 81.495 96.170 125.306 1.00 54.13 476 TYR B C 1
ATOM 6665 O O . TYR B 1 476 ? 81.332 95.185 126.028 1.00 54.13 476 TYR B O 1
ATOM 6674 N N . TYR B 1 477 ? 82.596 96.905 125.354 1.00 57.82 477 TYR B N 1
ATOM 6675 C CA . TYR B 1 477 ? 83.632 96.576 126.319 1.00 57.82 477 TYR B CA 1
ATOM 6676 C C . TYR B 1 477 ? 83.274 97.093 127.700 1.00 57.82 477 TYR B C 1
ATOM 6677 O O . TYR B 1 477 ? 83.381 96.364 128.690 1.00 57.82 477 TYR B O 1
ATOM 6686 N N . VAL B 1 478 ? 82.838 98.348 127.787 1.00 61.38 478 VAL B N 1
ATOM 6687 C CA . VAL B 1 478 ? 82.558 98.918 129.096 1.00 61.38 478 VAL B CA 1
ATOM 6688 C C . VAL B 1 478 ? 81.262 98.397 129.690 1.00 61.38 478 VAL B C 1
ATOM 6689 O O . VAL B 1 478 ? 81.069 98.493 130.905 1.00 61.38 478 VAL B O 1
ATOM 6693 N N . LEU B 1 479 ? 80.367 97.850 128.880 1.00 61.97 479 LEU B N 1
ATOM 6694 C CA . LEU B 1 479 ? 79.134 97.286 129.401 1.00 61.97 479 LEU B CA 1
ATOM 6695 C C . LEU B 1 479 ? 79.288 95.844 129.845 1.00 61.97 479 LEU B C 1
ATOM 6696 O O . LEU B 1 479 ? 78.325 95.262 130.349 1.00 61.97 479 LEU B O 1
ATOM 6701 N N . ASN B 1 480 ? 80.454 95.251 129.665 1.00 64.71 480 ASN B N 1
ATOM 6702 C CA . ASN B 1 480 ? 80.655 93.869 130.070 1.00 64.71 480 ASN B CA 1
ATOM 6703 C C . ASN B 1 480 ? 81.763 93.687 131.093 1.00 64.71 480 ASN B C 1
ATOM 6704 O O . ASN B 1 480 ? 81.541 93.048 132.122 1.00 64.71 480 ASN B O 1
ATOM 6709 N N . TYR B 1 481 ? 82.944 94.241 130.852 1.00 74.02 481 TYR B N 1
ATOM 6710 C CA . TYR B 1 481 ? 84.080 94.015 131.738 1.00 74.02 481 TYR B CA 1
ATOM 6711 C C . TYR B 1 481 ? 84.612 95.313 132.328 1.00 74.02 481 TYR B C 1
ATOM 6712 O O . TYR B 1 481 ? 85.820 95.481 132.484 1.00 74.02 481 TYR B O 1
#

Solvent-accessible surface area: 43030 Å² total; per-residue (Å²): 223,174,31,9,156,105,47,45,1,23,22,7,65,88,37,67,52,36,50,0,42,0,23,29,10,47,37,68,7,21,56,80,78,80,23,30,204,76,23,96,100,44,52,115,118,141,53,130,93,105,87,102,113,98,71,75,60,98,41,117,152,44,63,207,36,105,17,8,52,46,5,54,105,35,11,52,100,22,0,51,44,0,1,58,13,1,88,142,14,7,132,72,49,48,109,86,147,33,1,66,120,90,2,79,53,15,11,51,59,0,26,86,76,0,17,43,35,0,59,145,44,145,91,14,70,39,98,8,0,68,98,0,0,65,34,0,9,67,12,23,15,5,0,45,0,0,49,13,13,0,15,91,45,27,153,55,97,71,157,70,88,92,136,222,90,59,76,10,54,103,5,10,68,98,208,35,0,60,42,0,25,126,5,10,10,11,3,2,19,25,59,14,25,124,14,125,142,52,64,144,194,9,24,101,79,17,74,71,31,41,76,21,24,61,23,12,17,73,17,27,65,119,135,110,15,34,63,24,8,96,128,38,85,100,20,2,100,92,28,93,176,69,139,21,101,103,40,18,118,129,0,6,33,1,5,4,38,10,74,42,18,90,8,41,65,51,19,1,0,26,31,0,7,48,0,1,111,38,53,0,2,5,7,24,1,0,87,15,10,3,28,0,98,22,0,81,84,10,69,90,7,56,25,1,14,59,43,28,20,19,46,83,4,48,27,102,31,69,54,165,213,50,77,48,103,188,93,0,145,50,14,34,36,94,31,37,0,92,35,61,26,11,37,18,1,8,6,22,84,9,100,76,85,51,0,46,83,15,13,94,53,8,101,78,48,14,153,84,7,38,162,117,75,120,30,34,110,0,4,26,14,2,6,61,2,16,3,85,22,15,10,17,7,33,8,23,0,75,0,0,60,53,15,87,80,186,222,174,28,8,154,104,47,43,1,23,22,6,66,90,37,68,52,36,50,0,42,0,23,28,9,47,38,69,6,20,56,80,80,80,24,30,203,74,22,98,100,44,52,115,118,140,54,131,93,105,88,100,114,95,70,76,61,97,40,117,151,42,61,208,36,105,16,7,50,45,6,55,103,35,12,55,100,22,1,50,44,0,1,56,13,1,86,141,14,5,132,73,50,47,106,87,145,34,0,67,120,89,2,79,54,14,11,51,59,0,26,86,77,0,18,43,36,0,59,144,42,146,89,14,67,39,97,8,1,68,97,0,0,64,34,0,8,67,11,23,15,5,1,45,0,0,49,12,14,0,15,90,44,27,151,56,98,70,156,73,86,94,135,222,89,58,75,10,56,103,5,11,68,100,207,35,0,60,43,0,26,129,5,10,10,12,4,1,18,26,60,14,25,125,14,128,142,50,66,143,194,9,24,101,81,17,74,72,31,43,74,20,25,62,21,10,17,72,17,25,65,117,135,110,15,33,63,24,8,94,127,38,86,102,21,2,98,90,26,92,177,69,139,20,101,104,40,18,120,128,0,6,33,2,6,2,40,8,73,43,18,90,9,41,66,51,18,1,0,26,31,0,9,47,0,1,111,37,53,0,1,5,7,25,1,1,86,16,10,3,29,0,97,22,1,80,83,10,70,91,7,57,26,2,14,60,42,29,21,20,48,84,5,47,27,101,32,69,53,165,212,50,77,47,102,189,93,0,147,49,15,35,35,95,32,38,0,92,35,61,26,11,37,16,0,8,6,19,83,10,98,77,83,52,1,45,83,15,13,91,52,8,101,76,46,13,152,82,6,37,161,118,75,121,31,35,110,0,4,25,13,2,6,62,3,17,3,85,21,16,11,19,7,32,9,22,0,75,0,0,60,55,16,87,80,186

Radius of gyration: 33.2 Å; Cα contacts (8 Å, |Δi|>4): 907; chains: 2; bounding box: 90×78×67 Å